Protein 4RRF (pdb70)

Foldseek 3Di:
DKKKKAQFQKKWKAFDFFDPLWDDDPPNTDMDGREIEIEDFAFQLCVVPLLQQLVQVLVVCCVLCVVSVHQEYEQEYHNVVDPGGHDSVSVVSNSVSNVVVSVVVPGHYHYHTPGGDMDMDTGGPPDPSRIDIDDTRD/DKKKKFQFQKKKKAFDFFAPPWDDDPPGIDMDGREIEIADFAFPVCVVPLLQQLVQVLVVVCVLCVVVVHQEYEAEYDNVRDPGGHPPVSVVVSSVSNQVVSVVVPGHYHYHIPRTDMDMDTGGPPPPSGIDIDDTD/DKKKWFQFQKKKKAFDFFDPLWDDDDGRIDMDGRETEIEDFAFALCVVPLPLQLVQVLVVVCVLCVVVVHQEYEQEHHNVVDPGGHPSVSVVVSSVSNQVVSVVVVGHYHYHTPRTDMDMDTGGPPDPSRIDMDDTDRD/DKKKKAQFQKKWKAFDFFAPPWDDDPLRIDMDGREIEIEDFAFQLCVVPLPLQLVQVLVVVCVLCVVVVHQEYEQEHHNVRDPGGHPVVSVVVSSVSNQVVSVVVRGHYDYHIPRTDMDMDTGGPDDPSRIDMDDGDGD/DKKKKFFFQKKWKAFDAADPLWDPDPPGTDMDGRETEIADFAFAQCLVPLPLQLVQVLVVVVVLCVVVVGQEYEAHHHNVRDPGGHPLVSVVVSSVSNQVVSVVVRHDYHYHIPRTHMDMDTGGPPPPSRIDMDDTDGDD/DKKKKFQFQKKWKAFDAFAPLWDPDPLGTDMDGRETEIEDFAFQLCVVPLLLQLVQVLVVVVVLCVVVVHQEYEQEYHNVVDPGGHDSVSRVVSSVSNQVVSVVVPGHYHYHTPRTDMDMDTGGPPPPSRIDMDDTDRDD

Sequence (833 aa):
MKMLLIHSDYLEFEAKEKTKIAEETENLKGKLDECLACFIAVEREDENNPEGTAIGAVEEIEKVANQLKVNNIVVYPYAHLSSDLSSPETAVKVLKDIESILKERGYNVLRAPFGWYKAFKISCKGHPLSELSRKIVAMKMLLIHSDYLEFEAKEKTKIAEETENLKGKLDECLACFIAVEREDENNPEGTAIGAVEEIEKVANQLKVNNIVVYPYAHLSSDLSSPETAVKVLKDIESILKERGYNVLRAPFGWYKAFKISCKGHPLSELSRKIVMKMLLIHSDYLEFEAKEKTKIAEETENLKGKLDECLACFIAVEREDENNPEGTAIGAVEEIEKVANQLKVNNIVVYPYAHLSSDLSSPETAVKVLKDIESILKERGYNVLRAPFGWYKAFKISCKGHPLSELSRKIVAKMKMLLIHSDYLEFEAKEKTKIAEETENLKGKLDECLACFIAVEREDENNPEGTAIGAVEEIEKVANQLKVNNIVVYPYAHLSSDLSSPETAVKVLKDIESILKERGYNVLRAPFGWYKAFKISCKGHPLSELSRKIVAKMKMLLIHSDYLEFEAKEKTKIAEETENLKGKLDECLACFIAVEREDENNPEGTAIGAVEEIEKVANQLKVNNIVVYPYAHLSSDLSSPETAVKVLKDIESILKERGYNVLRAPFGWYKAFKISCKGHPLSELSRKIVAKEMKMLLIHSDYLEFEAKEKTKIAEETENLKGKLDECLACFIAVEREDENNPEGTAIGAVEEIEKVANQLKVNNIVVYPYAHLSSDLSSPETAVKVLKDIESILKERGYNVLRAPFGWYKAFKISCKGHPLSELSRKIVAKE

Nearest PDB structures (foldseek):
  4rrg-assembly2_D  TM=9.897E-01  e=1.234E-30  Methanocaldococcus jannaschii DSM 2661
  4s03-assembly1_A-2  TM=9.853E-01  e=4.197E-22  Pyrococcus abyssi GE5
  4s0l-assembly1_A  TM=9.718E-01  e=5.454E-22  Pyrococcus abyssi GE5
  4s0j-assembly1_A-2  TM=9.737E-01  e=8.078E-22  Pyrococcus abyssi GE5
  4s0i-assembly1_A-2  TM=9.765E-01  e=9.832E-22  Pyrococcus abyssi GE5

Solvent-accessible surface area: 37073 Å² total; per-residue (Å²): 0,25,1,20,1,7,20,0,49,60,0,62,6,85,16,84,85,122,44,204,70,23,55,30,3,35,39,37,135,9,122,25,88,92,0,1,0,0,8,2,1,7,14,135,71,3,63,133,69,15,98,22,1,0,71,17,0,0,103,35,0,37,138,7,0,92,124,33,188,13,77,33,0,0,0,4,19,11,48,46,15,14,104,66,75,12,39,57,125,7,9,22,91,0,4,52,42,0,35,45,14,0,95,139,107,52,20,75,18,23,18,0,0,19,13,36,73,16,15,9,96,2,4,1,53,0,57,53,71,0,27,25,35,65,107,14,99,73,0,36,0,19,1,7,17,0,46,53,0,49,5,68,14,109,98,120,38,214,98,18,23,144,39,171,59,59,143,14,99,2,39,81,0,2,0,0,10,2,1,5,14,76,58,0,70,134,86,24,107,25,7,0,91,16,0,1,113,30,0,38,146,6,0,82,125,25,175,22,66,11,0,0,0,3,18,21,54,79,30,16,119,84,85,14,42,48,120,10,9,31,103,1,3,91,42,0,29,54,25,0,66,135,125,37,16,12,2,7,42,0,3,24,18,36,72,14,19,10,74,4,2,1,50,0,54,68,66,0,30,17,35,78,1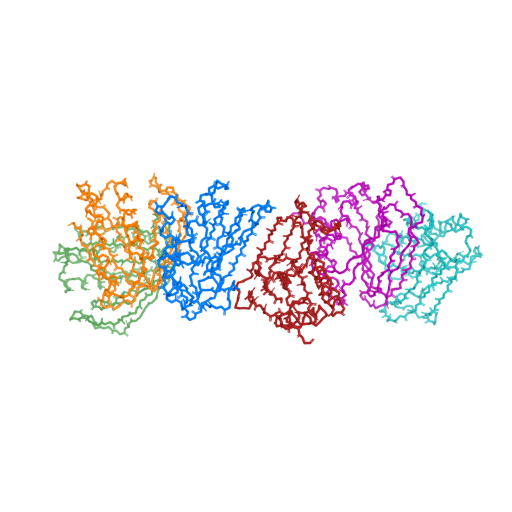21,12,130,3,70,3,20,1,8,17,0,49,50,0,59,10,71,5,93,94,136,50,212,82,24,24,168,52,182,90,84,114,16,127,20,80,89,0,0,0,0,10,2,1,5,6,109,108,5,65,121,58,36,128,13,0,0,59,18,0,0,106,30,0,43,140,3,0,88,114,26,185,14,82,28,0,0,0,3,18,18,55,64,30,9,113,69,79,11,28,53,126,18,10,31,106,0,2,95,38,0,33,52,33,0,97,153,110,53,20,73,8,36,37,0,5,19,17,40,78,14,16,10,86,3,2,1,52,0,53,54,71,0,32,21,53,80,119,14,112,26,139,1,58,4,14,0,8,18,0,50,51,0,40,4,61,15,115,84,100,37,214,100,23,23,143,50,174,55,64,135,16,56,3,27,92,0,0,0,0,11,3,2,5,8,129,87,5,51,139,41,26,107,9,0,0,79,18,0,0,99,36,0,38,120,5,1,97,122,39,187,14,69,12,0,0,0,3,17,15,51,65,19,10,107,78,80,13,27,47,128,16,9,27,123,0,4,92,49,0,38,52,16,0,81,148,110,46,16,8,19,26,48,0,2,21,15,34,70,14,19,10,83,4,3,0,52,0,49,72,48,2,19,22,50,72,112,9,126,33,123,1,77,4,15,1,10,16,0,52,55,0,60,6,74,14,103,95,114,36,206,72,18,24,154,34,169,70,52,139,14,152,26,93,94,0,2,0,0,7,2,1,5,11,124,112,9,78,136,62,28,112,14,1,0,63,19,0,0,84,30,0,44,116,11,0,79,115,27,185,14,55,32,0,0,0,4,18,16,50,61,27,11,119,53,80,11,44,44,122,28,10,29,127,0,2,91,39,0,31,57,13,0,104,36,54,4,20,54,22,29,29,0,2,20,15,40,71,12,20,8,96,3,7,1,46,0,47,50,86,2,17,27,47,81,120,14,104,18,191,211,1,51,2,12,1,9,16,0,52,54,0,60,4,79,17,107,102,112,41,191,66,17,26,145,37,168,69,52,135,13,145,22,89,90,0,0,0,0,10,2,2,6,9,129,103,5,67,137,56,22,89,19,0,0,85,7,0,0,78,21,0,39,123,4,0,83,97,21,167,14,78,33,0,0,0,3,17,15,54,66,34,16,113,54,84,14,41,45,127,21,10,25,100,1,2,91,40,0,28,56,16,0,100,143,110,54,21,77,13,30,25,0,2,16,14,37,73,12,23,9,60,3,6,1,50,0,61,50,77,2,18,23,38,77,120,14,94,20,147,221

Radius of gyration: 38.06 Å; Cα contacts (8 Å, |Δi|>4): 2045; chains: 6; bounding box: 86×78×100 Å

Organism: Methanocaldococcus jannaschii (strain ATCC 43067 / DSM 2661 / JAL-1 / JCM 10045 / NBRC 100440) (NCBI:txid243232)

Structure (mmCIF, N/CA/C/O backbone):
data_4RRF
#
_entry.id   4RRF
#
_cell.length_a   159.595
_cell.length_b   52.813
_cell.length_c   98.315
_cell.angle_alpha   90.00
_cell.angle_beta   104.04
_cell.angle_gamma   90.00
#
_symmetry.space_group_name_H-M   'C 1 2 1'
#
loop_
_entity.id
_entity.type
_entity.pdbx_description
1 polymer 'Threonine--tRNA ligase'
2 non-polymer "SERINE-3'-AMINOADENOSINE"
3 non-polymer 'CHLORIDE ION'
4 non-polymer 'MAGNESIUM ION'
5 water water
#
loop_
_atom_site.group_PDB
_atom_site.id
_atom_site.type_symbol
_atom_site.label_atom_id
_atom_site.label_alt_id
_atom_site.label_comp_id
_atom_site.label_asym_id
_atom_site.label_entity_id
_atom_site.label_seq_id
_atom_site.pdbx_PDB_ins_code
_atom_site.Cartn_x
_atom_site.Cartn_y
_atom_site.Cartn_z
_atom_site.occupancy
_atom_site.B_iso_or_equiv
_atom_site.auth_seq_id
_atom_site.auth_comp_id
_atom_site.auth_asym_id
_atom_site.auth_atom_id
_atom_site.pdbx_PDB_model_num
ATOM 1 N N . MET A 1 1 ? 15.796 10.611 4.915 1.00 27.24 5 MET A N 1
ATOM 2 C CA . MET A 1 1 ? 16.322 9.241 4.558 1.00 24.08 5 MET A CA 1
ATOM 3 C C . MET A 1 1 ? 17.604 8.997 5.339 1.00 23.98 5 MET A C 1
ATOM 4 O O . MET A 1 1 ? 18.430 9.885 5.462 1.00 26.31 5 MET A O 1
ATOM 9 N N . LYS A 1 2 ? 17.768 7.813 5.904 1.00 20.54 6 LYS A N 1
ATOM 10 C CA . LYS A 1 2 ? 19.041 7.535 6.563 1.00 20.58 6 LYS A CA 1
ATOM 11 C C . LYS A 1 2 ? 19.634 6.349 5.870 1.00 19.48 6 LYS A C 1
ATOM 12 O O . LYS A 1 2 ? 18.922 5.396 5.581 1.00 21.03 6 LYS A O 1
ATOM 18 N N . MET A 1 3 ? 20.949 6.377 5.658 1.00 18.82 7 MET A N 1
ATOM 19 C CA . MET A 1 3 ? 21.607 5.310 4.909 1.00 20.32 7 MET A CA 1
ATOM 20 C C . MET A 1 3 ? 22.906 4.932 5.598 1.00 20.59 7 MET A C 1
ATOM 21 O O . MET A 1 3 ? 23.609 5.791 6.141 1.00 21.85 7 MET A O 1
ATOM 26 N N . LEU A 1 4 ? 23.186 3.640 5.625 1.00 19.52 8 LEU A N 1
ATOM 27 C CA . LEU A 1 4 ? 24.490 3.111 6.049 1.00 19.75 8 LEU A CA 1
ATOM 28 C C . LEU A 1 4 ? 25.068 2.367 4.898 1.00 19.57 8 LEU A C 1
ATOM 29 O O . LEU A 1 4 ? 24.387 1.501 4.343 1.00 20.44 8 LEU A O 1
ATOM 34 N N . LEU A 1 5 ? 26.297 2.696 4.508 1.00 17.97 9 LEU A N 1
ATOM 35 C CA . LEU A 1 5 ? 26.884 2.103 3.310 1.00 19.77 9 LEU A CA 1
ATOM 36 C C . LEU A 1 5 ? 28.105 1.335 3.767 1.00 20.22 9 LEU A C 1
ATOM 37 O O . LEU A 1 5 ? 29.043 1.919 4.397 1.00 20.46 9 LEU A O 1
ATOM 42 N N . ILE A 1 6 ? 28.120 0.058 3.385 1.00 17.56 10 ILE A N 1
ATOM 43 C CA . ILE A 1 6 ? 29.090 -0.916 3.858 1.00 18.00 10 ILE A CA 1
ATOM 44 C C . ILE A 1 6 ? 29.801 -1.591 2.674 1.00 18.60 10 ILE A C 1
ATOM 45 O O . ILE A 1 6 ? 29.211 -2.348 1.924 1.00 18.50 10 ILE A O 1
ATOM 50 N N . HIS A 1 7 ? 31.102 -1.348 2.558 1.00 17.95 11 HIS A N 1
ATOM 51 C CA . HIS A 1 7 ? 31.893 -1.992 1.494 1.00 17.52 11 HIS A CA 1
ATOM 52 C C . HIS A 1 7 ? 32.177 -3.379 1.926 1.00 16.16 11 HIS A C 1
ATOM 53 O O . HIS A 1 7 ? 32.831 -3.584 2.934 1.00 15.65 11 HIS A O 1
ATOM 60 N N . SER A 1 8 ? 31.697 -4.337 1.168 1.00 18.09 12 SER A N 1
ATOM 61 C CA . SER A 1 8 ? 31.592 -5.722 1.665 1.00 19.02 12 SER A CA 1
ATOM 62 C C . SER A 1 8 ? 32.295 -6.676 0.787 1.00 18.46 12 SER A C 1
ATOM 63 O O . SER A 1 8 ? 32.291 -6.512 -0.400 1.00 20.75 12 SER A O 1
ATOM 66 N N . ASP A 1 9 ? 32.789 -7.756 1.362 1.00 18.06 13 ASP A N 1
ATOM 67 C CA . ASP A 1 9 ? 33.297 -8.869 0.526 1.00 21.18 13 ASP A CA 1
ATOM 68 C C . ASP A 1 9 ? 32.145 -9.585 -0.144 1.00 20.63 13 ASP A C 1
ATOM 69 O O . ASP A 1 9 ? 32.252 -10.106 -1.299 1.00 20.52 13 ASP A O 1
ATOM 74 N N . TYR A 1 10 ? 30.999 -9.587 0.545 1.00 19.75 14 TYR A N 1
ATOM 75 C CA . TYR A 1 10 ? 29.765 -10.184 0.016 1.00 17.85 14 TYR A CA 1
ATOM 76 C C . TYR A 1 10 ? 28.607 -9.748 0.870 1.00 18.48 14 TYR A C 1
ATOM 77 O O . TYR A 1 10 ? 28.785 -9.390 2.065 1.00 19.69 14 TYR A O 1
ATOM 86 N N . LEU A 1 11 ? 27.415 -9.753 0.293 1.00 19.74 15 LEU A N 1
ATOM 87 C CA . LEU A 1 11 ? 26.187 -9.627 1.059 1.00 21.62 15 LEU A CA 1
ATOM 88 C C . LEU A 1 11 ? 25.239 -10.727 0.541 1.00 20.70 15 LEU A C 1
ATOM 89 O O . LEU A 1 11 ? 25.033 -10.849 -0.695 1.00 19.42 15 LEU A O 1
ATOM 94 N N . GLU A 1 12 ? 24.734 -11.576 1.429 1.00 17.54 16 GLU A N 1
ATOM 95 C CA . GLU A 1 12 ? 23.793 -12.624 1.024 1.00 21.15 16 GLU A CA 1
ATOM 96 C C . GLU A 1 12 ? 22.554 -12.457 1.832 1.00 18.99 16 GLU A C 1
ATOM 97 O O . GLU A 1 12 ? 22.670 -12.115 3.001 1.00 20.31 16 GLU A O 1
ATOM 103 N N . PHE A 1 13 ? 21.384 -12.659 1.249 1.00 18.39 17 PHE A N 1
ATOM 104 C CA . PHE A 1 13 ? 20.183 -12.526 2.068 1.00 19.01 17 PHE A CA 1
ATOM 105 C C . PHE A 1 13 ? 19.119 -13.562 1.651 1.00 19.24 17 PHE A C 1
ATOM 106 O O . PHE A 1 13 ? 19.105 -14.068 0.513 1.00 20.28 17 PHE A O 1
ATOM 114 N N . GLU A 1 14 ? 18.225 -13.868 2.586 1.00 20.28 18 GLU A N 1
ATOM 115 C CA . GLU A 1 14 ? 17.097 -14.739 2.289 1.00 21.29 18 GLU A CA 1
ATOM 116 C C . GLU A 1 14 ? 15.852 -14.224 2.995 1.00 22.05 18 GLU A C 1
ATOM 117 O O . GLU A 1 14 ? 15.860 -14.053 4.239 1.00 21.99 18 GLU A O 1
ATOM 123 N N . ALA A 1 15 ? 14.771 -14.015 2.247 1.00 23.29 19 ALA A N 1
ATOM 124 C CA . ALA A 1 15 ? 13.505 -13.551 2.870 1.00 24.51 19 ALA A CA 1
ATOM 125 C C . ALA A 1 15 ? 12.952 -14.698 3.703 1.00 24.37 19 ALA A C 1
ATOM 126 O O . ALA A 1 15 ? 12.826 -15.816 3.199 1.00 24.03 19 ALA A O 1
ATOM 128 N N . LYS A 1 16 ? 12.639 -14.433 4.974 1.00 22.78 20 LYS A N 1
ATOM 129 C CA . LYS A 1 16 ? 12.161 -15.495 5.857 1.00 23.61 20 LYS A CA 1
ATOM 130 C C . LYS A 1 16 ? 10.686 -15.351 6.197 1.00 24.88 20 LYS A C 1
ATOM 131 O O . LYS A 1 16 ? 9.898 -16.311 6.039 1.00 24.61 20 LYS A O 1
ATOM 137 N N . GLU A 1 17 ? 10.305 -14.175 6.688 1.00 22.47 21 GLU A N 1
ATOM 138 C CA . GLU A 1 17 ? 8.925 -14.024 7.126 1.00 22.36 21 GLU A CA 1
ATOM 139 C C . GLU A 1 17 ? 8.250 -12.841 6.497 1.00 22.04 21 GLU A C 1
ATOM 140 O O . GLU A 1 17 ? 8.806 -11.745 6.473 1.00 20.58 21 GLU A O 1
ATOM 146 N N . LYS A 1 18 ? 7.029 -13.082 6.018 1.00 22.51 22 LYS A N 1
ATOM 147 C CA . LYS A 1 18 ? 6.150 -12.048 5.507 1.00 24.90 22 LYS A CA 1
ATOM 148 C C . LYS A 1 18 ? 5.606 -11.132 6.556 1.00 25.29 22 LYS A C 1
ATOM 149 O O . LYS A 1 18 ? 5.237 -11.577 7.666 1.00 25.76 22 LYS A O 1
ATOM 155 N N . THR A 1 19 ? 5.508 -9.858 6.196 1.00 23.33 23 THR A N 1
ATOM 156 C CA . THR A 1 19 ? 4.715 -8.919 6.998 1.00 22.70 23 THR A CA 1
ATOM 157 C C . THR A 1 19 ? 3.466 -8.516 6.196 1.00 20.75 23 THR A C 1
ATOM 158 O O . THR A 1 19 ? 3.334 -8.819 5.008 1.00 24.49 23 THR A O 1
ATOM 162 N N . LYS A 1 20 ? 2.647 -7.653 6.781 1.00 23.55 24 LYS A N 1
ATOM 163 C CA . LYS A 1 20 ? 1.445 -7.190 6.086 1.00 22.46 24 LYS A CA 1
ATOM 164 C C . LYS A 1 20 ? 1.770 -6.334 4.836 1.00 24.62 24 LYS A C 1
ATOM 165 O O . LYS A 1 20 ? 0.884 -6.091 4.027 1.00 27.17 24 LYS A O 1
ATOM 171 N N . ILE A 1 21 ? 3.027 -5.897 4.696 1.00 22.54 25 ILE A N 1
ATOM 172 C CA . ILE A 1 21 ? 3.457 -5.039 3.572 1.00 23.85 25 ILE A CA 1
ATOM 173 C C . ILE A 1 21 ? 4.517 -5.729 2.663 1.00 21.61 25 ILE A C 1
ATOM 174 O O . ILE A 1 21 ? 5.168 -5.102 1.818 1.00 23.13 25 ILE A O 1
ATOM 179 N N . ALA A 1 22 ? 4.673 -7.042 2.817 1.00 21.69 26 ALA A N 1
ATOM 180 C CA . ALA A 1 22 ? 5.623 -7.812 1.998 1.00 22.06 26 ALA A CA 1
ATOM 181 C C . ALA A 1 22 ? 5.320 -7.738 0.528 1.00 22.45 26 ALA A C 1
ATOM 182 O O . ALA A 1 22 ? 4.145 -7.787 0.091 1.00 23.57 26 ALA A O 1
ATOM 184 N N . GLU A 1 23 ? 6.376 -7.517 -0.239 1.00 21.93 27 GLU A N 1
ATOM 185 C CA . GLU A 1 23 ? 6.264 -7.487 -1.693 1.00 22.39 27 GLU A CA 1
ATOM 186 C C . GLU A 1 23 ? 6.762 -8.808 -2.235 1.00 23.15 27 GLU A C 1
ATOM 187 O O . GLU A 1 23 ? 7.821 -9.266 -1.813 1.00 22.59 27 GLU A O 1
ATOM 193 N N . GLU A 1 24 ? 6.013 -9.416 -3.157 1.00 21.23 28 GLU A N 1
ATOM 194 C CA . GLU A 1 24 ? 6.474 -10.682 -3.800 1.00 24.30 28 GLU A CA 1
ATOM 195 C C . GLU A 1 24 ? 7.366 -10.308 -4.966 1.00 22.63 28 GLU A C 1
ATOM 196 O O . GLU A 1 24 ? 6.911 -9.672 -5.891 1.00 23.63 28 GLU A O 1
ATOM 202 N N . THR A 1 25 ? 8.642 -10.664 -4.887 1.00 22.65 29 THR A N 1
ATOM 203 C CA . THR A 1 25 ? 9.571 -10.294 -5.927 1.00 22.67 29 THR A CA 1
ATOM 204 C C . THR A 1 25 ? 10.358 -11.526 -6.379 1.00 21.41 29 THR A C 1
ATOM 205 O O . THR A 1 25 ? 10.266 -12.612 -5.797 1.00 19.83 29 THR A O 1
ATOM 209 N N . GLU A 1 26 ? 11.142 -11.333 -7.422 1.00 20.79 30 GLU A N 1
ATOM 210 C CA . GLU A 1 26 ? 11.893 -12.422 -8.006 1.00 23.91 30 GLU A CA 1
ATOM 211 C C . GLU A 1 26 ? 13.240 -12.591 -7.292 1.00 23.46 30 GLU A C 1
ATOM 212 O O . GLU A 1 26 ? 14.042 -13.466 -7.664 1.00 26.63 30 GLU A O 1
ATOM 218 N N . ASN A 1 27 ? 13.495 -11.772 -6.260 1.00 22.34 31 ASN A N 1
ATOM 219 C CA . ASN A 1 27 ? 14.746 -11.887 -5.504 1.00 22.92 31 ASN A CA 1
ATOM 220 C C . ASN A 1 27 ? 14.498 -12.080 -4.060 1.00 20.06 31 ASN A C 1
ATOM 221 O O . ASN A 1 27 ? 15.025 -11.324 -3.235 1.00 20.92 31 ASN A O 1
ATOM 226 N N . LEU A 1 28 ? 13.739 -13.123 -3.708 1.00 19.74 32 LEU A N 1
ATOM 227 C CA . LEU A 1 28 ? 13.545 -13.365 -2.276 1.00 20.32 32 LEU A CA 1
ATOM 228 C C . LEU A 1 28 ? 14.819 -13.871 -1.615 1.00 22.19 32 LEU A C 1
ATOM 229 O O . LEU A 1 28 ? 15.004 -13.705 -0.394 1.00 23.20 32 LEU A O 1
ATOM 234 N N . LYS A 1 29 ? 15.657 -14.529 -2.414 1.00 22.08 33 LYS A N 1
ATOM 235 C CA . LYS A 1 29 ? 16.986 -14.905 -1.995 1.00 25.12 33 LYS A CA 1
ATOM 236 C C . LYS A 1 29 ? 17.981 -14.162 -2.907 1.00 23.82 33 LYS A C 1
ATOM 237 O O . LYS A 1 29 ? 17.666 -13.899 -4.078 1.00 25.42 33 LYS A O 1
ATOM 243 N N . GLY A 1 30 ? 19.167 -13.815 -2.416 1.00 23.07 34 GLY A N 1
ATOM 244 C CA . GLY A 1 30 ? 20.102 -13.103 -3.306 1.00 21.13 34 GLY A CA 1
ATOM 245 C C . GLY A 1 30 ? 21.462 -12.928 -2.726 1.00 21.17 34 GLY A C 1
ATOM 246 O O . GLY A 1 30 ? 21.656 -13.068 -1.516 1.00 21.00 34 GLY A O 1
ATOM 247 N N . LYS A 1 31 ? 22.435 -12.708 -3.597 1.00 21.52 35 LYS A N 1
ATOM 248 C CA . LYS A 1 31 ? 23.815 -12.564 -3.176 1.00 23.02 35 LYS A CA 1
ATOM 249 C C . LYS A 1 31 ? 24.652 -11.740 -4.129 1.00 23.82 35 LYS A C 1
ATOM 250 O O . LYS A 1 31 ? 24.563 -11.888 -5.356 1.00 24.55 35 LYS A O 1
ATOM 256 N N . LEU A 1 32 ? 25.494 -10.905 -3.566 1.00 22.06 36 LEU A N 1
ATOM 257 C CA . LEU A 1 32 ? 26.327 -10.068 -4.442 1.00 21.57 36 LEU A CA 1
ATOM 258 C C . LEU A 1 32 ? 27.704 -9.947 -3.842 1.00 23.92 36 LEU A C 1
ATOM 259 O O . LEU A 1 32 ? 27.833 -9.638 -2.662 1.00 25.59 36 LEU A O 1
ATOM 264 N N . ASP A 1 33 ? 28.758 -10.277 -4.606 1.00 24.59 37 ASP A N 1
ATOM 265 C CA . ASP A 1 33 ? 30.129 -10.150 -4.087 1.00 25.72 37 ASP A CA 1
ATOM 266 C C . ASP A 1 33 ? 30.695 -8.749 -4.347 1.00 23.46 37 ASP A C 1
ATOM 267 O O . ASP A 1 33 ? 30.224 -8.063 -5.251 1.00 25.04 37 ASP A O 1
ATOM 272 N N . GLU A 1 34 ? 31.663 -8.335 -3.539 1.00 22.56 38 GLU A N 1
ATOM 273 C CA . GLU A 1 34 ? 32.501 -7.152 -3.795 1.00 23.76 38 GLU A CA 1
ATOM 274 C C . GLU A 1 34 ? 31.569 -5.962 -4.054 1.00 22.74 38 GLU A C 1
ATOM 275 O O . GLU A 1 34 ? 31.535 -5.357 -5.152 1.00 21.88 38 GLU A O 1
ATOM 281 N N . CYS A 1 35 ? 30.775 -5.639 -3.041 1.00 18.96 39 CYS A N 1
ATOM 282 C CA . CYS A 1 35 ? 29.642 -4.754 -3.261 1.00 19.27 39 CYS A CA 1
ATOM 283 C C . CYS A 1 35 ? 29.571 -3.634 -2.212 1.00 18.40 39 CYS A C 1
ATOM 284 O O . CYS A 1 35 ? 30.185 -3.712 -1.147 1.00 21.35 39 CYS A O 1
ATOM 287 N N . LEU A 1 36 ? 28.789 -2.615 -2.500 1.00 19.69 40 LEU A N 1
ATOM 288 C CA . LEU A 1 36 ? 28.480 -1.592 -1.506 1.00 16.39 40 LEU A CA 1
ATOM 289 C C . LEU A 1 36 ? 27.087 -1.952 -1.072 1.00 17.95 40 LEU A C 1
ATOM 290 O O . LEU A 1 36 ? 26.154 -1.909 -1.882 1.00 18.00 40 LEU A O 1
ATOM 295 N N . ALA A 1 37 ? 26.941 -2.315 0.215 1.00 17.23 41 ALA A N 1
ATOM 296 C CA . ALA A 1 37 ? 25.635 -2.718 0.682 1.00 18.40 41 ALA A CA 1
ATOM 297 C C . ALA A 1 37 ? 25.008 -1.457 1.261 1.00 18.07 41 ALA A C 1
ATOM 298 O O . ALA A 1 37 ? 25.557 -0.822 2.160 1.00 20.46 41 ALA A O 1
ATOM 300 N N . CYS A 1 38 ? 23.867 -1.058 0.746 1.00 17.84 42 CYS A N 1
ATOM 301 C CA . CYS A 1 38 ? 23.308 0.216 1.161 1.00 18.43 42 CYS A CA 1
ATOM 302 C C . CYS A 1 38 ? 22.065 -0.109 1.975 1.00 17.47 42 CYS A C 1
ATOM 303 O O . CYS A 1 38 ? 21.011 -0.373 1.381 1.00 19.42 42 CYS A O 1
ATOM 306 N N . PHE A 1 39 ? 22.190 0.005 3.299 1.00 16.85 43 PHE A N 1
ATOM 307 C CA . PHE A 1 39 ? 21.084 -0.185 4.184 1.00 18.50 43 PHE A CA 1
ATOM 308 C C . PHE A 1 39 ? 20.314 1.121 4.277 1.00 17.15 43 PHE A C 1
ATOM 309 O O . PHE A 1 39 ? 20.917 2.134 4.580 1.00 19.07 43 PHE A O 1
ATOM 317 N N . ILE A 1 40 ? 19.000 1.113 3.985 1.00 16.84 44 ILE A N 1
ATOM 318 C CA . ILE A 1 40 ? 18.255 2.383 3.782 1.00 17.51 44 ILE A CA 1
ATOM 319 C C . ILE A 1 40 ? 16.917 2.398 4.498 1.00 17.60 44 ILE A C 1
ATOM 320 O O . ILE A 1 40 ? 16.117 1.499 4.340 1.00 17.51 44 ILE A O 1
ATOM 325 N N . ALA A 1 41 ? 16.718 3.438 5.319 1.00 17.98 45 ALA A N 1
ATOM 326 C CA . ALA A 1 41 ? 15.462 3.676 5.960 1.00 19.12 45 ALA A CA 1
ATOM 327 C C . ALA A 1 41 ? 14.862 4.947 5.288 1.00 19.22 45 ALA A C 1
ATOM 328 O O . ALA A 1 41 ? 15.468 6.046 5.325 1.00 21.29 45 ALA A O 1
ATOM 330 N N . VAL A 1 42 ? 13.681 4.800 4.689 1.00 19.03 46 VAL A N 1
ATOM 331 C CA . VAL A 1 42 ? 12.983 5.953 4.062 1.00 19.39 46 VAL A CA 1
ATOM 332 C C . VAL A 1 42 ? 12.139 6.635 5.141 1.00 20.24 46 VAL A C 1
ATOM 333 O O . VAL A 1 42 ? 11.363 5.977 5.831 1.00 21.87 46 VAL A O 1
ATOM 337 N N . GLU A 1 43 ? 12.304 7.934 5.268 1.00 20.20 47 GLU A N 1
ATOM 338 C CA . GLU A 1 43 ? 11.793 8.656 6.444 1.00 25.04 47 GLU A CA 1
ATOM 339 C C . GLU A 1 43 ? 10.605 9.524 6.088 1.00 23.27 47 GLU A C 1
ATOM 340 O O . GLU A 1 43 ? 1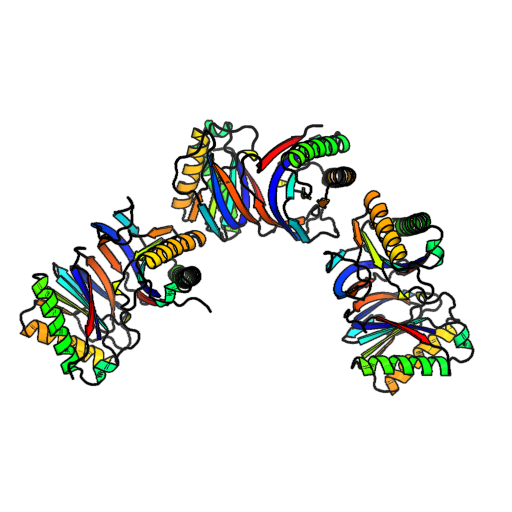0.347 9.784 4.938 1.00 21.84 47 GLU A O 1
ATOM 346 N N . ARG A 1 44 ? 9.870 9.967 7.106 1.00 22.34 48 ARG A N 1
ATOM 347 C CA . ARG A 1 44 ? 8.619 10.671 6.907 1.00 26.18 48 ARG A CA 1
ATOM 348 C C . ARG A 1 44 ? 8.823 11.950 6.063 1.00 23.69 48 ARG A C 1
ATOM 349 O O . ARG A 1 44 ? 8.050 12.224 5.165 1.00 27.32 48 ARG A O 1
ATOM 357 N N . GLU A 1 45 ? 9.918 12.661 6.287 1.00 29.74 49 GLU A N 1
ATOM 358 C CA . GLU A 1 45 ? 10.203 13.903 5.548 1.00 29.68 49 GLU A CA 1
ATOM 359 C C . GLU A 1 45 ? 10.328 13.604 4.061 1.00 29.75 49 GLU A C 1
ATOM 360 O O . GLU A 1 45 ? 10.023 14.457 3.208 1.00 29.84 49 GLU A O 1
ATOM 366 N N . ASP A 1 46 ? 10.712 12.362 3.729 1.00 28.50 50 ASP A N 1
ATOM 367 C CA . ASP A 1 46 ? 10.904 11.982 2.335 1.00 28.83 50 ASP A CA 1
ATOM 368 C C . ASP A 1 46 ? 9.606 12.024 1.533 1.00 26.79 50 ASP A C 1
ATOM 369 O O . ASP A 1 46 ? 9.629 12.109 0.309 1.00 29.05 50 ASP A O 1
ATOM 374 N N . GLU A 1 47 ? 8.466 11.961 2.221 1.00 29.57 51 GLU A N 1
ATOM 375 C CA . GLU A 1 47 ? 7.160 11.965 1.533 1.00 29.70 51 GLU A CA 1
ATOM 376 C C . GLU A 1 47 ? 6.927 13.304 0.824 1.00 32.24 51 GLU A C 1
ATOM 377 O O . GLU A 1 47 ? 6.242 13.356 -0.194 1.00 31.24 51 GLU A O 1
ATOM 383 N N . ASN A 1 48 ? 7.566 14.364 1.324 1.00 32.56 52 ASN A N 1
ATOM 384 C CA . ASN A 1 48 ? 7.425 15.693 0.703 1.00 35.99 52 ASN A CA 1
ATOM 385 C C . ASN A 1 48 ? 7.927 15.658 -0.741 1.00 38.05 52 ASN A C 1
ATOM 386 O O . ASN A 1 48 ? 7.359 16.296 -1.620 1.00 37.29 52 ASN A O 1
ATOM 391 N N . ASN A 1 49 ? 8.994 14.883 -0.977 1.00 32.80 53 ASN A N 1
ATOM 392 C CA . ASN A 1 49 ? 9.642 14.857 -2.276 1.00 26.64 53 ASN A CA 1
ATOM 393 C C . ASN A 1 49 ? 10.365 13.517 -2.450 1.00 26.64 53 ASN A C 1
ATOM 394 O O . ASN A 1 49 ? 11.585 13.450 -2.302 1.00 27.23 53 ASN A O 1
ATOM 399 N N . PRO A 1 50 ? 9.616 12.477 -2.804 1.00 26.39 54 PRO A N 1
ATOM 400 C CA . PRO A 1 50 ? 10.152 11.107 -3.018 1.00 27.14 54 PRO A CA 1
ATOM 401 C C . PRO A 1 50 ? 11.241 11.092 -4.111 1.00 25.26 54 PRO A C 1
ATOM 402 O O . PRO A 1 50 ? 12.332 10.521 -3.929 1.00 21.18 54 PRO A O 1
ATOM 406 N N . GLU A 1 51 ? 10.974 11.799 -5.197 1.00 27.88 55 GLU A N 1
ATOM 407 C CA . GLU A 1 51 ? 11.886 11.808 -6.340 1.00 27.49 55 GLU A CA 1
ATOM 408 C C . GLU A 1 51 ? 13.246 12.440 -6.018 1.00 27.34 55 GLU A C 1
ATOM 409 O O . GLU A 1 51 ? 14.275 11.833 -6.303 1.00 25.05 55 GLU A O 1
ATOM 415 N N . GLY A 1 52 ? 13.235 13.634 -5.394 1.00 26.49 56 GLY A N 1
ATOM 416 C CA . GLY A 1 52 ? 14.445 14.313 -4.935 1.00 26.10 56 GLY A CA 1
ATOM 417 C C . GLY A 1 52 ? 15.232 13.501 -3.918 1.00 23.30 56 GLY A C 1
ATOM 418 O O . GLY A 1 52 ? 16.461 13.584 -3.886 1.00 22.87 56 GLY A O 1
ATOM 419 N N . THR A 1 53 ? 14.515 12.758 -3.077 1.00 21.78 57 THR A N 1
ATOM 420 C CA . THR A 1 53 ? 15.169 11.914 -2.083 1.00 21.94 57 THR A CA 1
ATOM 421 C C . THR A 1 53 ? 16.019 10.813 -2.767 1.00 21.56 57 THR A C 1
ATOM 422 O O . THR A 1 53 ? 17.215 10.630 -2.422 1.00 21.81 57 THR A O 1
ATOM 426 N N . ALA A 1 54 ? 15.382 10.097 -3.702 1.00 21.42 58 ALA A N 1
ATOM 427 C CA . ALA A 1 54 ? 16.035 9.066 -4.531 1.00 19.85 58 ALA A CA 1
ATOM 428 C C . ALA A 1 54 ? 17.279 9.638 -5.226 1.00 20.61 58 ALA A C 1
ATOM 429 O O . ALA A 1 54 ? 18.372 9.042 -5.177 1.00 19.06 58 ALA A O 1
ATOM 431 N N . ILE A 1 55 ? 17.127 10.804 -5.836 1.00 22.71 59 ILE A N 1
ATOM 432 C CA . ILE A 1 55 ? 18.263 11.485 -6.478 1.00 23.33 59 ILE A CA 1
ATOM 433 C C . ILE A 1 55 ? 19.389 11.785 -5.536 1.00 21.68 59 ILE A C 1
ATOM 434 O O . ILE A 1 55 ? 20.539 11.418 -5.815 1.00 22.35 59 ILE A O 1
ATOM 439 N N . GLY A 1 56 ? 19.058 12.337 -4.367 1.00 22.11 60 GLY A N 1
ATOM 440 C CA . GLY A 1 56 ? 20.082 12.652 -3.382 1.00 24.14 60 GLY A CA 1
ATOM 441 C C . GLY A 1 56 ? 20.797 11.399 -2.909 1.00 22.30 60 GLY A C 1
ATOM 442 O O . GLY A 1 56 ? 22.016 11.407 -2.697 1.00 20.34 60 GLY A O 1
ATOM 443 N N . ALA A 1 57 ? 20.028 10.325 -2.745 1.00 19.80 61 ALA A N 1
ATOM 444 C CA . ALA A 1 57 ? 20.567 9.090 -2.252 1.00 19.71 61 ALA A CA 1
ATOM 445 C C . ALA A 1 57 ? 21.581 8.507 -3.278 1.00 19.45 61 ALA A C 1
ATOM 446 O O . ALA A 1 57 ? 22.741 8.169 -2.899 1.00 19.38 61 ALA A O 1
ATOM 448 N N . VAL A 1 58 ? 21.170 8.509 -4.561 1.00 20.29 62 VAL A N 1
ATOM 449 C CA . VAL A 1 58 ? 22.039 8.060 -5.656 1.00 22.71 62 VAL A CA 1
ATOM 450 C C . VAL A 1 58 ? 23.313 8.892 -5.769 1.00 22.41 62 VAL A C 1
ATOM 451 O O . VAL A 1 58 ? 24.399 8.315 -5.935 1.00 22.95 62 VAL A O 1
ATOM 455 N N . GLU A 1 59 ? 23.224 10.211 -5.545 1.00 22.78 63 GLU A N 1
ATOM 456 C CA . GLU A 1 59 ? 24.448 11.029 -5.607 1.00 25.46 63 GLU A CA 1
ATOM 457 C C . GLU A 1 59 ? 25.463 10.567 -4.581 1.00 24.14 63 GLU A C 1
ATOM 458 O O . GLU A 1 59 ? 26.655 10.503 -4.884 1.00 23.35 63 GLU A O 1
ATOM 464 N N . GLU A 1 60 ? 24.981 10.224 -3.368 1.00 23.29 64 GLU A N 1
ATOM 465 C CA . GLU A 1 60 ? 25.871 9.830 -2.286 1.00 26.25 64 GLU A CA 1
ATOM 466 C C . GLU A 1 60 ? 26.484 8.461 -2.522 1.00 23.18 64 GLU A C 1
ATOM 467 O O . GLU A 1 60 ? 27.669 8.248 -2.293 1.00 21.22 64 GLU A O 1
ATOM 473 N N . ILE A 1 61 ? 25.672 7.547 -3.013 1.00 22.01 65 ILE A N 1
ATOM 474 C CA . ILE A 1 61 ? 26.140 6.185 -3.354 1.00 21.39 65 ILE A CA 1
ATOM 475 C C . ILE A 1 61 ? 27.186 6.231 -4.416 1.00 21.95 65 ILE A C 1
ATOM 476 O O . ILE A 1 61 ? 28.227 5.576 -4.275 1.00 22.49 65 ILE A O 1
ATOM 481 N N . GLU A 1 62 ? 26.978 7.038 -5.453 1.00 22.86 66 GLU A N 1
ATOM 482 C CA . GLU A 1 62 ? 27.973 7.130 -6.538 1.00 25.07 66 GLU A CA 1
ATOM 483 C C . GLU A 1 62 ? 29.290 7.761 -6.079 1.00 24.30 66 GLU A C 1
ATOM 484 O O . GLU A 1 62 ? 30.350 7.335 -6.514 1.00 24.87 66 GLU A O 1
ATOM 490 N N . LYS A 1 63 ? 29.225 8.766 -5.190 1.00 26.54 67 LYS A N 1
ATOM 491 C CA . LYS A 1 63 ? 30.429 9.367 -4.633 1.00 26.36 67 LYS A CA 1
ATOM 492 C C . LYS A 1 63 ? 31.287 8.287 -3.959 1.00 25.18 67 LYS A C 1
ATOM 493 O O . LYS A 1 63 ? 32.530 8.187 -4.190 1.00 26.10 67 LYS A O 1
ATOM 499 N N . VAL A 1 64 ? 30.621 7.434 -3.165 1.00 21.92 68 VAL A N 1
ATOM 500 C CA . VAL A 1 64 ? 31.285 6.417 -2.442 1.00 23.04 68 VAL A CA 1
ATOM 501 C C . VAL A 1 64 ? 31.743 5.300 -3.387 1.00 24.46 68 VAL A C 1
ATOM 502 O O . VAL A 1 64 ? 32.916 4.855 -3.329 1.00 26.44 68 VAL A O 1
ATOM 506 N N . ALA A 1 65 ? 30.836 4.886 -4.266 1.00 22.37 69 ALA A N 1
ATOM 507 C CA . ALA A 1 65 ? 31.091 3.769 -5.184 1.00 25.04 69 ALA A CA 1
ATOM 508 C C . ALA A 1 65 ? 32.247 4.103 -6.110 1.00 26.31 69 ALA A C 1
ATOM 509 O O . ALA A 1 65 ? 33.135 3.269 -6.312 1.00 24.44 69 ALA A O 1
ATOM 511 N N . ASN A 1 66 ? 32.279 5.336 -6.606 1.00 28.02 70 ASN A N 1
ATOM 512 C CA . ASN A 1 66 ? 33.424 5.737 -7.434 1.00 29.30 70 ASN A CA 1
ATOM 513 C C . ASN A 1 66 ? 34.755 5.820 -6.720 1.00 26.12 70 ASN A C 1
ATOM 514 O O . ASN A 1 66 ? 35.778 5.435 -7.296 1.00 27.72 70 ASN A O 1
ATOM 519 N N . GLN A 1 67 ? 34.759 6.295 -5.479 1.00 25.09 71 GLN A N 1
ATOM 520 C CA . GLN A 1 67 ? 35.990 6.374 -4.703 1.00 28.16 71 GLN A CA 1
ATOM 521 C C . GLN A 1 67 ? 36.509 4.962 -4.440 1.00 27.88 71 GLN A C 1
ATOM 522 O O . GLN A 1 67 ? 37.716 4.703 -4.465 1.00 28.24 71 GLN A O 1
ATOM 528 N N . LEU A 1 68 ? 35.585 4.018 -4.253 1.00 25.44 72 LEU A N 1
ATOM 529 C CA . LEU A 1 68 ? 36.007 2.650 -3.962 1.00 23.46 72 LEU A CA 1
ATOM 530 C C . LEU A 1 68 ? 36.159 1.693 -5.178 1.00 23.44 72 LEU A C 1
ATOM 531 O O . LEU A 1 68 ? 36.569 0.510 -5.004 1.00 22.66 72 LEU A O 1
ATOM 536 N N . LYS A 1 69 ? 35.890 2.236 -6.366 1.00 23.01 73 LYS A N 1
ATOM 537 C CA . LYS A 1 69 ? 35.856 1.510 -7.646 1.00 23.56 73 LYS A CA 1
ATOM 538 C C . LYS A 1 69 ? 34.941 0.295 -7.548 1.00 22.88 73 LYS A C 1
ATOM 539 O O . LYS A 1 69 ? 35.342 -0.817 -7.880 1.00 26.85 73 LYS A O 1
ATOM 545 N N . VAL A 1 70 ? 33.716 0.518 -7.062 1.00 21.30 74 VAL A N 1
ATOM 546 C CA . VAL A 1 70 ? 32.766 -0.560 -6.837 1.00 21.50 74 VAL A CA 1
ATOM 547 C C . VAL A 1 70 ? 31.589 -0.341 -7.759 1.00 19.73 74 VAL A C 1
ATOM 548 O O . VAL A 1 70 ? 31.104 0.774 -7.840 1.00 21.98 74 VAL A O 1
ATOM 552 N N . ASN A 1 71 ? 31.211 -1.372 -8.516 1.00 19.82 75 ASN A N 1
ATOM 553 C CA . ASN A 1 71 ? 30.035 -1.333 -9.385 1.00 19.76 75 ASN A CA 1
ATOM 554 C C . ASN A 1 71 ? 28.837 -2.129 -8.910 1.00 17.93 75 ASN A C 1
ATOM 555 O O . ASN A 1 71 ? 27.737 -1.994 -9.477 1.00 18.94 75 ASN A O 1
ATOM 560 N N . ASN A 1 72 ? 29.042 -3.000 -7.920 1.00 19.51 76 ASN A N 1
ATOM 561 C CA . ASN A 1 72 ? 27.951 -3.812 -7.421 1.00 19.01 76 ASN A CA 1
ATOM 562 C C . ASN A 1 72 ? 27.287 -3.128 -6.231 1.00 18.97 76 ASN A C 1
ATOM 563 O O . ASN A 1 72 ? 27.944 -2.742 -5.295 1.00 19.24 76 ASN A O 1
ATOM 568 N N . ILE A 1 73 ? 25.973 -2.969 -6.305 1.00 17.89 77 ILE A N 1
ATOM 569 C CA . ILE A 1 73 ? 25.303 -2.239 -5.226 1.00 18.19 77 ILE A CA 1
ATOM 570 C C . ILE A 1 73 ? 24.138 -3.089 -4.788 1.00 17.85 77 ILE A C 1
ATOM 571 O O . ILE A 1 73 ? 23.384 -3.548 -5.601 1.00 18.16 77 ILE A O 1
ATOM 576 N N . VAL A 1 74 ? 23.969 -3.234 -3.457 1.00 15.97 78 VAL A N 1
ATOM 577 C CA . VAL A 1 74 ? 22.750 -3.870 -2.963 1.00 17.15 78 VAL A CA 1
ATOM 578 C C . VAL A 1 74 ? 21.913 -2.763 -2.282 1.00 17.21 78 VAL A C 1
ATOM 579 O O . VAL A 1 74 ? 22.429 -2.052 -1.443 1.00 18.49 78 VAL A O 1
ATOM 583 N N . VAL A 1 75 ? 20.651 -2.627 -2.678 1.00 15.87 79 VAL A N 1
ATOM 584 C CA . VAL A 1 75 ? 19.709 -1.689 -2.062 1.00 16.95 79 VAL A CA 1
ATOM 585 C C . VAL A 1 75 ? 18.903 -2.508 -1.067 1.00 18.37 79 VAL A C 1
ATOM 586 O O . VAL A 1 75 ? 18.113 -3.388 -1.477 1.00 19.37 79 VAL A O 1
ATOM 590 N N . TYR A 1 76 ? 19.111 -2.253 0.225 1.00 17.50 80 TYR A N 1
ATOM 591 C CA . TYR A 1 76 ? 18.567 -3.122 1.249 1.00 17.47 80 TYR A CA 1
ATOM 592 C C . TYR A 1 76 ? 17.703 -2.328 2.201 1.00 17.38 80 TYR A C 1
ATOM 593 O O . TYR A 1 76 ? 18.198 -1.502 2.954 1.00 17.81 80 TYR A O 1
ATOM 602 N N . PRO A 1 77 ? 16.373 -2.560 2.142 1.00 16.69 81 PRO A N 1
ATOM 603 C CA . PRO A 1 77 ? 15.458 -1.809 3.049 1.00 17.14 81 PRO A CA 1
ATOM 604 C C . PRO A 1 77 ? 15.779 -2.154 4.465 1.00 17.44 81 PRO A C 1
ATOM 605 O O . PRO A 1 77 ? 16.006 -3.332 4.748 1.00 18.09 81 PRO A O 1
ATOM 609 N N . TYR A 1 78 ? 15.920 -1.122 5.310 1.00 18.53 82 TYR A N 1
ATOM 610 C CA . TYR A 1 78 ? 16.395 -1.316 6.666 1.00 20.27 82 TYR A CA 1
ATOM 611 C C . TYR A 1 78 ? 15.754 -0.307 7.586 1.00 20.45 82 TYR A C 1
ATOM 612 O O . TYR A 1 78 ? 16.327 0.740 7.903 1.00 21.80 82 TYR A O 1
ATOM 621 N N . ALA A 1 79 ? 14.571 -0.655 8.040 1.00 20.41 83 ALA A N 1
ATOM 622 C CA . ALA A 1 79 ? 13.746 0.386 8.610 1.00 20.90 83 ALA A CA 1
ATOM 623 C C . ALA A 1 79 ? 14.313 0.727 9.978 1.00 19.60 83 ALA A C 1
ATOM 624 O O . ALA A 1 79 ? 14.039 1.791 10.516 1.00 21.63 83 ALA A O 1
ATOM 626 N N . HIS A 1 80 ? 15.174 -0.142 10.511 1.00 23.80 84 HIS A N 1
ATOM 627 C CA . HIS A 1 80 ? 15.702 0.053 11.890 1.00 22.76 84 HIS A CA 1
ATOM 628 C C . HIS A 1 80 ? 16.614 1.247 12.047 1.00 23.09 84 HIS A C 1
ATOM 629 O O . HIS A 1 80 ? 16.919 1.648 13.185 1.00 23.20 84 HIS A O 1
ATOM 636 N N . LEU A 1 81 ? 17.085 1.821 10.935 1.00 21.39 85 LEU A N 1
ATOM 637 C CA . LEU A 1 81 ? 17.941 3.013 10.986 1.00 21.68 85 LEU A CA 1
ATOM 638 C C . LEU A 1 81 ? 17.212 4.297 11.387 1.00 23.33 85 LEU A C 1
ATOM 639 O O . LEU A 1 81 ? 17.867 5.317 11.609 1.00 24.35 85 LEU A O 1
ATOM 644 N N . SER A 1 82 ? 15.873 4.252 11.458 1.00 21.86 86 SER A N 1
ATOM 645 C CA . SER A 1 82 ? 15.105 5.456 11.794 1.00 23.96 86 SER A CA 1
ATOM 646 C C . SER A 1 82 ? 13.843 5.136 12.567 1.00 26.77 86 SER A C 1
ATOM 647 O O . SER A 1 82 ? 13.251 4.104 12.338 1.00 28.42 86 SER A O 1
ATOM 650 N N . SER A 1 83 ? 13.473 5.998 13.535 1.00 26.77 87 SER A N 1
ATOM 651 C CA . SER A 1 83 ? 12.231 5.804 14.265 1.00 27.31 87 SER A CA 1
ATOM 652 C C . SER A 1 83 ? 11.161 6.784 13.764 1.00 25.64 87 SER A C 1
ATOM 653 O O . SER A 1 83 ? 10.127 6.953 14.402 1.00 29.54 87 SER A O 1
ATOM 656 N N . ASP A 1 84 ? 11.402 7.387 12.611 1.00 26.09 88 ASP A N 1
ATOM 657 C CA . ASP A 1 84 ? 10.493 8.310 11.963 1.00 25.69 88 ASP A CA 1
ATOM 658 C C . ASP A 1 84 ? 10.267 7.908 10.523 1.00 23.16 88 ASP A C 1
ATOM 659 O O . ASP A 1 84 ? 10.692 8.612 9.608 1.00 24.07 88 ASP A O 1
ATOM 664 N N . LEU A 1 85 ? 9.557 6.814 10.289 1.00 21.87 89 LEU A N 1
ATOM 665 C CA . LEU A 1 85 ? 9.536 6.247 8.935 1.00 22.19 89 LEU A CA 1
ATOM 666 C C . LEU A 1 85 ? 8.523 6.843 8.009 1.00 20.26 89 LEU A C 1
ATOM 667 O O . LEU A 1 85 ? 7.411 7.203 8.437 1.00 24.17 89 LEU A O 1
ATOM 672 N N . SER A 1 86 ? 8.821 6.882 6.710 1.00 21.50 90 SER A N 1
ATOM 673 C CA . SER A 1 86 ? 7.761 7.123 5.757 1.00 21.95 90 SER A CA 1
ATOM 674 C C . SER A 1 86 ? 6.701 6.006 5.699 1.00 22.04 90 SER A C 1
ATOM 675 O O . SER A 1 86 ? 6.880 4.865 6.175 1.00 21.78 90 SER A O 1
ATOM 678 N N . SER A 1 87 ? 5.582 6.305 5.054 1.00 24.14 91 SER A N 1
ATOM 679 C CA . SER A 1 87 ? 4.591 5.262 4.725 1.00 23.73 91 SER A CA 1
ATOM 680 C C . SER A 1 87 ? 5.244 4.135 3.848 1.00 25.14 91 SER A C 1
ATOM 681 O O . SER A 1 87 ? 6.248 4.364 3.160 1.00 23.30 91 SER A O 1
ATOM 684 N N . PRO A 1 88 ? 4.678 2.933 3.874 1.00 26.63 92 PRO A N 1
ATOM 685 C CA . PRO A 1 88 ? 5.236 1.879 2.998 1.00 23.67 92 PRO A CA 1
ATOM 686 C C . PRO A 1 88 ? 5.143 2.231 1.515 1.00 24.23 92 PRO A C 1
ATOM 687 O O . PRO A 1 88 ? 6.069 1.894 0.766 1.00 23.77 92 PRO A O 1
ATOM 691 N N . GLU A 1 89 ? 4.058 2.883 1.051 1.00 23.00 93 GLU A N 1
ATOM 692 C CA . GLU A 1 89 ? 3.978 3.153 -0.388 1.00 24.35 93 GLU A CA 1
ATOM 693 C C . GLU A 1 89 ? 5.071 4.093 -0.838 1.00 22.06 93 GLU A C 1
ATOM 694 O O . GLU A 1 89 ? 5.627 3.899 -1.925 1.00 21.76 93 GLU A O 1
ATOM 700 N N . THR A 1 90 ? 5.375 5.099 -0.015 1.00 20.42 94 THR A N 1
ATOM 701 C CA . THR A 1 90 ? 6.468 6.050 -0.333 1.00 22.06 94 THR A CA 1
ATOM 702 C C . THR A 1 90 ? 7.797 5.314 -0.291 1.00 23.24 94 THR A C 1
ATOM 703 O O . THR A 1 90 ? 8.644 5.525 -1.155 1.00 23.07 94 THR A O 1
ATOM 707 N N . ALA A 1 91 ? 7.946 4.414 0.681 1.00 19.69 95 ALA A N 1
ATOM 708 C CA . ALA A 1 91 ? 9.248 3.763 0.890 1.00 20.72 95 ALA A CA 1
ATOM 709 C C . ALA A 1 91 ? 9.594 2.870 -0.297 1.00 21.22 95 ALA A C 1
ATOM 710 O O . ALA A 1 91 ? 10.706 2.966 -0.821 1.00 20.96 95 ALA A O 1
ATOM 712 N N . VAL A 1 92 ? 8.640 2.058 -0.738 1.00 20.62 96 VAL A N 1
ATOM 713 C CA . VAL A 1 92 ? 8.773 1.230 -1.928 1.00 23.11 96 VAL A CA 1
ATOM 714 C C . VAL A 1 92 ? 9.140 2.060 -3.139 1.00 21.84 96 VAL A C 1
ATOM 715 O O . VAL A 1 92 ? 10.040 1.685 -3.916 1.00 22.24 96 VAL A O 1
ATOM 719 N N . LYS A 1 93 ? 8.400 3.155 -3.357 1.00 21.80 97 LYS A N 1
ATOM 720 C CA . LYS A 1 93 ? 8.616 4.059 -4.477 1.00 21.91 97 LYS A CA 1
ATOM 721 C C . LYS A 1 93 ? 10.057 4.573 -4.512 1.00 21.57 97 LYS A C 1
ATOM 722 O O . LYS A 1 93 ? 10.719 4.525 -5.571 1.00 20.34 97 LYS A O 1
ATOM 728 N N . VAL A 1 94 ? 10.536 5.026 -3.361 1.00 20.33 98 VAL A N 1
ATOM 729 C CA . VAL A 1 94 ? 11.875 5.605 -3.269 1.00 18.22 98 VAL A CA 1
ATOM 730 C C . VAL A 1 94 ? 12.943 4.541 -3.498 1.00 17.74 98 VAL A C 1
ATOM 731 O O . VAL A 1 94 ? 13.878 4.794 -4.238 1.00 19.44 98 VAL A O 1
ATOM 735 N N . LEU A 1 95 ? 12.802 3.352 -2.888 1.00 16.65 99 LEU A N 1
ATOM 736 C CA . LEU A 1 95 ? 13.795 2.232 -3.045 1.00 15.75 99 LEU A CA 1
ATOM 737 C C . LEU A 1 95 ? 13.867 1.809 -4.521 1.00 16.87 99 LEU A C 1
ATOM 738 O O . LEU A 1 95 ? 14.978 1.579 -5.041 1.00 18.60 99 LEU A O 1
ATOM 743 N N . LYS A 1 96 ? 12.712 1.676 -5.178 1.00 18.05 100 LYS A N 1
ATOM 744 C CA . LYS A 1 96 ? 12.740 1.242 -6.573 1.00 20.09 100 LYS A CA 1
ATOM 745 C C . LYS A 1 96 ? 13.360 2.321 -7.448 1.00 19.86 100 LYS A C 1
ATOM 746 O O . LYS A 1 96 ? 14.057 2.009 -8.420 1.00 21.83 100 LYS A O 1
ATOM 752 N N . ASP A 1 97 ? 13.158 3.585 -7.095 1.00 20.93 101 ASP A N 1
ATOM 753 C CA . ASP A 1 97 ? 13.738 4.688 -7.903 1.00 21.70 101 ASP A CA 1
ATOM 754 C C . ASP A 1 97 ? 15.265 4.705 -7.782 1.00 19.81 101 ASP A C 1
ATOM 755 O O . ASP A 1 97 ? 15.962 4.860 -8.815 1.00 19.30 101 ASP A O 1
ATOM 760 N N . ILE A 1 98 ? 15.785 4.512 -6.566 1.00 18.70 102 ILE A N 1
ATOM 761 C CA . ILE A 1 98 ? 17.273 4.444 -6.283 1.00 17.77 102 ILE A CA 1
ATOM 762 C C . ILE A 1 98 ? 17.839 3.340 -7.140 1.00 19.79 102 ILE A C 1
ATOM 763 O O . ILE A 1 98 ? 18.805 3.583 -7.880 1.00 18.71 102 ILE A O 1
ATOM 768 N N . GLU A 1 99 ? 17.157 2.174 -7.151 1.00 19.15 103 GLU A N 1
ATOM 769 C CA . GLU A 1 99 ? 17.559 1.051 -7.999 1.00 20.13 103 GLU A CA 1
ATOM 770 C C . GLU A 1 99 ? 17.546 1.465 -9.478 1.00 21.01 103 GLU A C 1
ATOM 771 O O . GLU A 1 99 ? 18.546 1.335 -10.179 1.00 19.17 103 GLU A O 1
ATOM 777 N N . SER A 1 100 ? 16.405 1.967 -9.936 1.00 18.59 104 SER A N 1
ATOM 778 C CA . SER A 1 100 ? 16.229 2.311 -11.349 1.00 22.77 104 SER A CA 1
ATOM 779 C C . SER A 1 100 ? 17.302 3.303 -11.859 1.00 21.83 104 SER A C 1
ATOM 780 O O . SER A 1 100 ? 17.858 3.121 -12.945 1.00 21.14 104 SER A O 1
ATOM 783 N N . ILE A 1 101 ? 17.531 4.375 -11.102 1.00 20.32 105 ILE A N 1
ATOM 784 C CA . ILE A 1 101 ? 18.531 5.415 -11.452 1.00 20.13 105 ILE A CA 1
ATOM 785 C C . ILE A 1 101 ? 19.943 4.829 -11.463 1.00 21.44 105 ILE A C 1
ATOM 786 O O . ILE A 1 101 ? 20.732 5.041 -12.427 1.00 21.70 105 ILE A O 1
ATOM 791 N N . LEU A 1 102 ? 20.284 4.057 -10.434 1.00 21.78 106 LEU A N 1
ATOM 792 C CA . LEU A 1 102 ? 21.614 3.368 -10.459 1.00 18.50 106 LEU A CA 1
ATOM 793 C C . LEU A 1 102 ? 21.791 2.497 -11.708 1.00 19.34 106 LEU A C 1
ATOM 794 O O . LEU A 1 102 ? 22.857 2.476 -12.303 1.00 21.05 106 LEU A O 1
ATOM 799 N N . LYS A 1 103 ? 20.769 1.741 -12.099 1.00 18.38 107 LYS A N 1
ATOM 800 C CA . LYS A 1 103 ? 20.891 0.866 -13.312 1.00 20.98 107 LYS A CA 1
ATOM 801 C C . LYS A 1 103 ? 21.099 1.763 -14.528 1.00 19.76 107 LYS A C 1
ATOM 802 O O . LYS A 1 103 ? 21.832 1.382 -15.427 1.00 20.89 107 LYS A O 1
ATOM 808 N N . GLU A 1 104 ? 20.472 2.944 -14.567 1.00 20.79 108 GLU A N 1
ATOM 809 C CA . GLU A 1 104 ? 20.595 3.824 -15.748 1.00 20.49 108 GLU A CA 1
ATOM 810 C C . GLU A 1 104 ? 22.002 4.367 -15.796 1.00 22.56 108 GLU A C 1
ATOM 811 O O . GLU A 1 104 ? 22.489 4.784 -16.859 1.00 23.58 108 GLU A O 1
ATOM 817 N N . ARG A 1 105 ? 22.685 4.287 -14.671 1.00 20.84 109 ARG A N 1
ATOM 818 C CA . ARG A 1 105 ? 24.040 4.827 -14.573 1.00 22.37 109 ARG A CA 1
ATOM 819 C C . ARG A 1 105 ? 25.097 3.745 -14.644 1.00 20.55 109 ARG A C 1
ATOM 820 O O . ARG A 1 105 ? 26.266 3.981 -14.324 1.00 23.44 109 ARG A O 1
ATOM 828 N N . GLY A 1 106 ? 24.679 2.550 -15.072 1.00 19.69 110 GLY A N 1
ATOM 829 C CA . GLY A 1 106 ? 25.513 1.385 -15.293 1.00 17.89 110 GLY A CA 1
ATOM 830 C C . GLY A 1 106 ? 25.941 0.520 -14.157 1.00 18.74 110 GLY A C 1
ATOM 831 O O . GLY A 1 106 ? 26.879 -0.344 -14.290 1.00 20.58 110 GLY A O 1
ATOM 832 N N . TYR A 1 107 ? 25.321 0.730 -13.001 1.00 16.46 111 TYR A N 1
ATOM 833 C CA . TYR A 1 107 ? 25.626 -0.114 -11.874 1.00 18.82 111 TYR A CA 1
ATOM 834 C C . TYR A 1 107 ? 24.949 -1.482 -11.971 1.00 18.97 111 TYR A C 1
ATOM 835 O O . TYR A 1 107 ? 23.911 -1.642 -12.673 1.00 21.71 111 TYR A O 1
ATOM 844 N N . ASN A 1 108 ? 25.540 -2.467 -11.307 1.00 18.71 112 ASN A N 1
ATOM 845 C CA . ASN A 1 108 ? 24.985 -3.809 -11.179 1.00 20.39 112 ASN A CA 1
ATOM 846 C C . ASN A 1 108 ? 24.237 -3.853 -9.831 1.00 18.56 112 ASN A C 1
ATOM 847 O O . ASN A 1 108 ? 24.866 -3.897 -8.815 1.00 20.07 112 ASN A O 1
ATOM 852 N N . VAL A 1 109 ? 22.897 -3.824 -9.850 1.00 18.42 113 VAL A N 1
ATOM 853 C CA . VAL A 1 109 ? 22.107 -3.580 -8.618 1.00 19.02 113 VAL A CA 1
ATOM 854 C C . VAL A 1 109 ? 21.250 -4.789 -8.274 1.00 17.67 113 VAL A C 1
ATOM 855 O O . VAL A 1 109 ? 20.611 -5.406 -9.140 1.00 17.91 113 VAL A O 1
ATOM 859 N N . LEU A 1 110 ? 21.249 -5.151 -6.997 1.00 17.61 114 LEU A N 1
ATOM 860 C CA . LEU A 1 110 ? 20.386 -6.184 -6.525 1.00 19.27 114 LEU A CA 1
ATOM 861 C C . LEU A 1 110 ? 19.511 -5.497 -5.481 1.00 18.58 114 LEU A C 1
ATOM 862 O O . LEU A 1 110 ? 20.020 -4.918 -4.538 1.00 19.02 114 LEU A O 1
ATOM 867 N N . ARG A 1 111 ? 18.205 -5.555 -5.672 1.00 19.04 115 ARG A N 1
ATOM 868 C CA . ARG A 1 111 ? 17.316 -4.930 -4.694 1.00 19.64 115 ARG A CA 1
ATOM 869 C C . ARG A 1 111 ? 16.765 -6.048 -3.789 1.00 17.68 115 ARG A C 1
ATOM 870 O O . ARG A 1 111 ? 16.105 -6.925 -4.302 1.00 19.59 115 ARG A O 1
ATOM 878 N N . ALA A 1 112 ? 16.963 -5.980 -2.452 1.00 17.23 116 ALA A N 1
ATOM 879 C CA . ALA A 1 112 ? 16.313 -6.917 -1.591 1.00 18.75 116 ALA A CA 1
ATOM 880 C C . ALA A 1 112 ? 14.825 -6.515 -1.421 1.00 19.66 116 ALA A C 1
ATOM 881 O O . ALA A 1 112 ? 14.499 -5.349 -1.507 1.00 19.02 116 ALA A O 1
ATOM 883 N N . PRO A 1 113 ? 13.938 -7.499 -1.213 1.00 17.42 117 PRO A N 1
ATOM 884 C CA . PRO A 1 113 ? 12.496 -7.256 -1.309 1.00 18.36 117 PRO A CA 1
ATOM 885 C C . PRO A 1 113 ? 11.996 -6.481 -0.081 1.00 18.58 117 PRO A C 1
ATOM 886 O O . PRO A 1 113 ? 12.554 -6.621 1.029 1.00 26.14 117 PRO A O 1
ATOM 890 N N . PHE A 1 114 ? 11.036 -5.617 -0.318 1.00 20.10 118 PHE A N 1
ATOM 891 C CA . PHE A 1 114 ? 10.490 -4.724 0.701 1.00 18.96 118 PHE A CA 1
ATOM 892 C C . PHE A 1 114 ? 9.479 -5.484 1.537 1.00 18.01 118 PHE A C 1
ATOM 893 O O . PHE A 1 114 ? 8.679 -6.268 1.024 1.00 20.35 118 PHE A O 1
ATOM 901 N N . GLY A 1 115 ? 9.510 -5.251 2.832 1.00 18.12 119 GLY A N 1
ATOM 902 C CA . GLY A 1 115 ? 8.388 -5.694 3.685 1.00 20.34 119 GLY A CA 1
ATOM 903 C C . GLY A 1 115 ? 8.523 -7.115 4.209 1.00 21.14 119 GLY A C 1
ATOM 904 O O . GLY A 1 115 ? 7.519 -7.710 4.593 1.00 21.70 119 GLY A O 1
ATOM 905 N N . TRP A 1 116 ? 9.736 -7.671 4.185 1.00 18.96 120 TRP A N 1
ATOM 906 C CA . TRP A 1 116 ? 9.996 -8.996 4.751 1.00 21.88 120 TRP A CA 1
ATOM 907 C C . TRP A 1 116 ? 10.952 -8.947 5.905 1.00 23.47 120 TRP A C 1
ATOM 908 O O . TRP A 1 116 ? 11.816 -8.053 5.985 1.00 20.90 120 TRP A O 1
ATOM 919 N N . TYR A 1 117 ? 10.889 -9.960 6.782 1.00 21.27 121 TYR A N 1
ATOM 920 C CA . TYR A 1 117 ? 11.935 -10.151 7.730 1.00 20.97 121 TYR A CA 1
ATOM 921 C C . TYR A 1 117 ? 12.928 -11.045 7.039 1.00 20.66 121 TYR A C 1
ATOM 922 O O . TYR A 1 117 ? 12.561 -12.059 6.466 1.00 19.66 121 TYR A O 1
ATOM 931 N N . LYS A 1 118 ? 14.213 -10.628 7.033 1.00 19.06 122 LYS A N 1
ATOM 932 C CA . LYS A 1 118 ? 15.167 -11.372 6.269 1.00 20.68 122 LYS A CA 1
ATOM 933 C C . LYS A 1 118 ? 16.434 -11.725 7.004 1.00 17.93 122 LYS A C 1
ATOM 934 O O . LYS A 1 118 ? 16.931 -10.939 7.838 1.00 20.49 122 LYS A O 1
ATOM 940 N N . ALA A 1 119 ? 16.975 -12.883 6.636 1.00 16.47 123 ALA A N 1
ATOM 941 C CA . ALA A 1 119 ? 18.255 -13.345 7.134 1.00 18.18 123 ALA A CA 1
ATOM 942 C C . ALA A 1 119 ? 19.283 -12.737 6.220 1.00 18.65 123 ALA A C 1
ATOM 943 O O . ALA A 1 119 ? 18.992 -12.523 5.064 1.00 18.68 123 ALA A O 1
ATOM 945 N N . PHE A 1 120 ? 20.455 -12.390 6.744 1.00 19.08 124 PHE A N 1
ATOM 946 C CA . PHE A 1 120 ? 21.503 -11.934 5.861 1.00 20.38 124 PHE A CA 1
ATOM 947 C C . PHE A 1 120 ? 22.843 -12.264 6.444 1.00 19.55 124 PHE A C 1
ATOM 948 O O . PHE A 1 120 ? 22.985 -12.436 7.648 1.00 17.66 124 PHE A O 1
ATOM 956 N N . LYS A 1 121 ? 23.839 -12.272 5.575 1.00 18.18 125 LYS A N 1
ATOM 957 C CA . LYS A 1 121 ? 25.208 -12.474 5.974 1.00 20.25 125 LYS A CA 1
ATOM 958 C C . LYS A 1 121 ? 25.989 -11.426 5.227 1.00 18.91 125 LYS A C 1
ATOM 959 O O . LYS A 1 121 ? 25.782 -11.181 4.008 1.00 19.37 125 LYS A O 1
ATOM 965 N N . ILE A 1 122 ? 26.929 -10.832 5.946 1.00 20.80 126 ILE A N 1
ATOM 966 C CA . ILE A 1 122 ? 27.739 -9.732 5.384 1.00 18.52 126 ILE A CA 1
ATOM 967 C C . ILE A 1 122 ? 29.182 -9.899 5.904 1.00 20.49 126 ILE A C 1
ATOM 968 O O . ILE A 1 122 ? 29.402 -10.371 7.020 1.00 20.70 126 ILE A O 1
ATOM 973 N N . SER A 1 123 ? 30.144 -9.462 5.095 1.00 20.21 127 SER A N 1
ATOM 974 C CA . SER A 1 123 ? 31.495 -9.343 5.552 1.00 19.52 127 SER A CA 1
ATOM 975 C C . SER A 1 123 ? 32.032 -7.983 5.127 1.00 20.02 127 SER A C 1
ATOM 976 O O . SER A 1 123 ? 32.165 -7.720 3.913 1.00 22.23 127 SER A O 1
ATOM 979 N N . CYS A 1 124 ? 32.267 -7.129 6.097 1.00 21.68 128 CYS A N 1
ATOM 98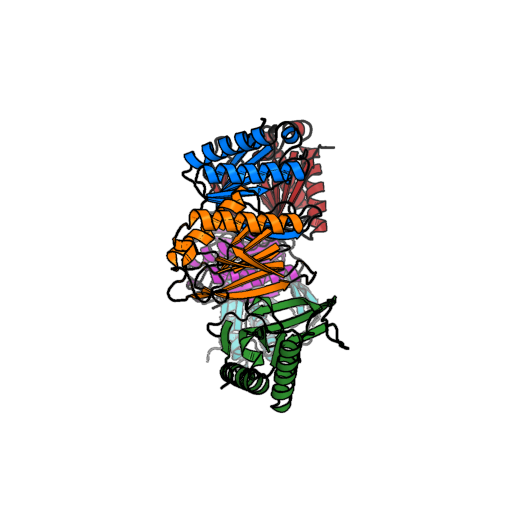0 C CA . CYS A 1 124 ? 32.638 -5.727 5.899 1.00 21.29 128 CYS A CA 1
ATOM 981 C C . CYS A 1 124 ? 34.138 -5.666 5.878 1.00 22.76 128 CYS A C 1
ATOM 982 O O . CYS A 1 124 ? 34.806 -6.252 6.731 1.00 25.87 128 CYS A O 1
ATOM 985 N N . LYS A 1 125 ? 34.665 -4.986 4.867 1.00 19.50 129 LYS A N 1
ATOM 986 C CA . LYS A 1 125 ? 36.094 -4.971 4.637 1.00 21.85 129 LYS A CA 1
ATOM 987 C C . LYS A 1 125 ? 36.943 -4.295 5.722 1.00 25.32 129 LYS A C 1
ATOM 988 O O . LYS A 1 125 ? 38.135 -4.666 5.940 1.00 26.82 129 LYS A O 1
ATOM 994 N N . GLY A 1 126 ? 36.374 -3.309 6.383 1.00 24.50 130 GLY A N 1
ATOM 995 C CA . GLY A 1 126 ? 37.070 -2.717 7.544 1.00 27.17 130 GLY A CA 1
ATOM 996 C C . GLY A 1 126 ? 38.147 -1.662 7.309 1.00 30.06 130 GLY A C 1
ATOM 997 O O . GLY A 1 126 ? 38.783 -1.204 8.256 1.00 29.39 130 GLY A O 1
ATOM 998 N N . HIS A 1 127 ? 38.377 -1.278 6.059 1.00 28.13 131 HIS A N 1
ATOM 999 C CA . HIS A 1 127 ? 39.244 -0.135 5.805 1.00 27.64 131 HIS A CA 1
ATOM 1000 C C . HIS A 1 127 ? 38.537 1.137 6.230 1.00 25.17 131 HIS A C 1
ATOM 1001 O O . HIS A 1 127 ? 37.348 1.119 6.530 1.00 24.08 131 HIS A O 1
ATOM 1008 N N . PRO A 1 128 ? 39.274 2.263 6.298 1.00 23.88 132 PRO A N 1
ATOM 1009 C CA . PRO A 1 128 ? 38.725 3.512 6.780 1.00 26.01 132 PRO A CA 1
ATOM 1010 C C . PRO A 1 128 ? 37.447 4.069 6.107 1.00 24.88 132 PRO A C 1
ATOM 1011 O O . PRO A 1 128 ? 36.762 4.874 6.729 1.00 27.47 132 PRO A O 1
ATOM 1015 N N . LEU A 1 129 ? 37.159 3.691 4.859 1.00 23.34 133 LEU A N 1
ATOM 1016 C CA . LEU A 1 129 ? 35.967 4.150 4.169 1.00 24.21 133 LEU A CA 1
ATOM 1017 C C . LEU A 1 129 ? 34.961 3.023 3.913 1.00 25.08 133 LEU A C 1
ATOM 1018 O O . LEU A 1 129 ? 34.054 3.139 3.079 1.00 27.05 133 LEU A O 1
ATOM 1023 N N . SER A 1 130 ? 35.113 1.924 4.658 1.00 26.37 134 SER A N 1
ATOM 1024 C CA . SER A 1 130 ? 34.298 0.744 4.453 1.00 24.62 134 SER A CA 1
ATOM 1025 C C . SER A 1 130 ? 32.913 0.868 5.100 1.00 23.15 134 SER A C 1
ATOM 1026 O O . SER A 1 130 ? 32.021 0.113 4.784 1.00 22.20 134 SER A O 1
ATOM 1029 N N . GLU A 1 131 ? 32.769 1.799 6.036 1.00 24.21 135 GLU A N 1
ATOM 1030 C CA . GLU A 1 131 ? 31.486 1.943 6.753 1.00 24.90 135 GLU A CA 1
ATOM 1031 C C . GLU A 1 131 ? 31.198 3.411 6.817 1.00 25.29 135 GLU A C 1
ATOM 1032 O O . GLU A 1 131 ? 31.956 4.166 7.455 1.00 25.91 135 GLU A O 1
ATOM 1038 N N . LEU A 1 132 ? 30.136 3.821 6.144 1.00 24.58 136 LEU A N 1
ATOM 1039 C CA . LEU A 1 132 ? 29.795 5.245 6.029 1.00 23.86 136 LEU A CA 1
ATOM 1040 C C . LEU A 1 132 ? 28.317 5.537 6.269 1.00 24.03 136 LEU A C 1
ATOM 1041 O O . LEU A 1 132 ? 27.429 4.823 5.822 1.00 23.67 136 LEU A O 1
ATOM 1046 N N . SER A 1 133 ? 28.068 6.603 7.000 1.00 23.71 137 SER A N 1
ATOM 1047 C CA . SER A 1 133 ? 26.744 6.973 7.358 1.00 25.25 137 SER A CA 1
ATOM 1048 C C . SER A 1 133 ? 26.379 8.225 6.566 1.00 25.80 137 SER A C 1
ATOM 1049 O O . SER A 1 133 ? 27.202 9.141 6.453 1.00 26.72 137 SER A O 1
ATOM 1052 N N . ARG A 1 134 ? 25.161 8.268 6.005 1.00 26.15 138 ARG A N 1
ATOM 1053 C CA . ARG A 1 134 ? 24.718 9.396 5.241 1.00 26.75 138 ARG A CA 1
ATOM 1054 C C . ARG A 1 134 ? 23.265 9.722 5.576 1.00 27.47 138 ARG A C 1
ATOM 1055 O O . ARG A 1 134 ? 22.410 8.820 5.627 1.00 27.72 138 ARG A O 1
ATOM 1063 N N . LYS A 1 135 ? 22.994 11.009 5.790 1.00 28.65 139 LYS A N 1
ATOM 1064 C CA . LYS A 1 135 ? 21.628 11.519 6.026 1.00 29.41 139 LYS A CA 1
ATOM 1065 C C . LYS A 1 135 ? 21.234 12.353 4.805 1.00 29.36 139 LYS A C 1
ATOM 1066 O O . LYS A 1 135 ? 21.952 13.283 4.441 1.00 30.30 139 LYS A O 1
ATOM 1072 N N . ILE A 1 136 ? 20.131 12.004 4.158 1.00 27.31 140 ILE A N 1
ATOM 1073 C CA . ILE A 1 136 ? 19.758 12.651 2.910 1.00 28.47 140 ILE A CA 1
ATOM 1074 C C . ILE A 1 136 ? 18.532 13.483 3.200 1.00 31.78 140 ILE A C 1
ATOM 1075 O O . ILE A 1 136 ? 17.517 12.959 3.678 1.00 29.41 140 ILE A O 1
ATOM 1080 N N . VAL A 1 137 ? 18.620 14.775 2.884 1.00 32.03 141 VAL A N 1
ATOM 1081 C CA . VAL A 1 137 ? 17.500 15.667 3.045 1.00 33.69 141 VAL A CA 1
ATOM 1082 C C . VAL A 1 137 ? 17.325 16.230 1.654 1.00 36.15 141 VAL A C 1
ATOM 1083 O O . VAL A 1 137 ? 18.251 16.815 1.110 1.00 33.63 141 VAL A O 1
ATOM 1087 N N . ALA A 1 138 ? 16.186 15.981 1.018 1.00 35.48 142 ALA A N 1
ATOM 1088 C CA . ALA A 1 138 ? 15.999 16.571 -0.313 1.00 37.24 142 ALA A CA 1
ATOM 1089 C C . ALA A 1 138 ? 15.644 18.043 -0.108 1.00 37.33 142 ALA A C 1
ATOM 1090 O O . ALA A 1 138 ? 15.202 18.440 0.973 1.00 38.87 142 ALA A O 1
ATOM 1092 N N . MET B 1 1 ? 5.893 -14.087 -33.282 1.00 27.16 5 MET B N 1
ATOM 1093 C CA . MET B 1 1 ? 5.941 -14.513 -31.836 1.00 23.06 5 MET B CA 1
ATOM 1094 C C . MET B 1 1 ? 4.635 -15.175 -31.384 1.00 24.77 5 MET B C 1
ATOM 1095 O O . MET B 1 1 ? 3.541 -14.688 -31.713 1.00 26.83 5 MET B O 1
ATOM 1100 N N . LYS B 1 2 ? 4.755 -16.259 -30.608 1.00 24.61 6 LYS B N 1
ATOM 1101 C CA . LYS B 1 2 ? 3.579 -16.977 -30.090 1.00 22.86 6 LYS B CA 1
ATOM 1102 C C . LYS B 1 2 ? 3.715 -17.001 -28.574 1.00 19.77 6 LYS B C 1
ATOM 1103 O O . LYS B 1 2 ? 4.774 -17.323 -28.077 1.00 20.00 6 LYS B O 1
ATOM 1109 N N . MET B 1 3 ? 2.677 -16.596 -27.827 1.00 18.39 7 MET B N 1
ATOM 1110 C CA . MET B 1 3 ? 2.802 -16.557 -26.372 1.00 20.75 7 MET B CA 1
ATOM 1111 C C . MET B 1 3 ? 1.653 -17.292 -25.742 1.00 19.38 7 MET B C 1
ATOM 1112 O O . MET B 1 3 ? 0.482 -17.228 -26.245 1.00 20.31 7 MET B O 1
ATOM 1117 N N . LEU B 1 4 ? 1.970 -17.999 -24.659 1.00 20.82 8 LEU B N 1
ATOM 1118 C CA . LEU B 1 4 ? 0.938 -18.530 -23.778 1.00 21.07 8 LEU B CA 1
ATOM 1119 C C . LEU B 1 4 ? 1.097 -17.864 -22.409 1.00 20.36 8 LEU B C 1
ATOM 1120 O O . LEU B 1 4 ? 2.174 -17.919 -21.810 1.00 22.71 8 LEU B O 1
ATOM 1125 N N . LEU B 1 5 ? 0.052 -17.157 -21.958 1.00 19.80 9 LEU B N 1
ATOM 1126 C CA . LEU B 1 5 ? 0.170 -16.369 -20.753 1.00 19.44 9 LEU B CA 1
ATOM 1127 C C . LEU B 1 5 ? -0.686 -17.078 -19.695 1.00 20.25 9 LEU B C 1
ATOM 1128 O O . LEU B 1 5 ? -1.880 -17.370 -19.945 1.00 19.68 9 LEU B O 1
ATOM 1133 N N . ILE B 1 6 ? -0.090 -17.326 -18.540 1.00 18.01 10 ILE B N 1
ATOM 1134 C CA . ILE B 1 6 ? -0.805 -18.100 -17.540 1.00 19.60 10 ILE B CA 1
ATOM 1135 C C . ILE B 1 6 ? -0.799 -17.351 -16.221 1.00 17.44 10 ILE B C 1
ATOM 1136 O O . ILE B 1 6 ? 0.274 -17.057 -15.694 1.00 17.70 10 ILE B O 1
ATOM 1141 N N . HIS B 1 7 ? -1.987 -17.092 -15.659 1.00 16.58 11 HIS B N 1
ATOM 1142 C CA . HIS B 1 7 ? -2.077 -16.410 -14.388 1.00 17.31 11 HIS B CA 1
ATOM 1143 C C . HIS B 1 7 ? -1.846 -17.422 -13.310 1.00 19.14 11 HIS B C 1
ATOM 1144 O O . HIS B 1 7 ? -2.615 -18.384 -13.200 1.00 18.96 11 HIS B O 1
ATOM 1151 N N . SER B 1 8 ? -0.716 -17.262 -12.589 1.00 18.73 12 SER B N 1
ATOM 1152 C CA . SER B 1 8 ? -0.204 -18.311 -11.734 1.00 18.42 12 SER B CA 1
ATOM 1153 C C . SER B 1 8 ? -0.041 -17.923 -10.277 1.00 16.90 12 SER B C 1
ATOM 1154 O O . SER B 1 8 ? 0.392 -16.812 -9.992 1.00 17.26 12 SER B O 1
ATOM 1157 N N . ASP B 1 9 ? -0.212 -18.895 -9.387 1.00 18.96 13 ASP B N 1
ATOM 1158 C CA . ASP B 1 9 ? -0.015 -18.667 -7.932 1.00 19.37 13 ASP B CA 1
ATOM 1159 C C . ASP B 1 9 ? 1.490 -18.543 -7.692 1.00 21.01 13 ASP B C 1
ATOM 1160 O O . ASP B 1 9 ? 1.926 -17.857 -6.741 1.00 20.00 13 ASP B O 1
ATOM 1165 N N . TYR B 1 10 ? 2.240 -19.255 -8.540 1.00 20.66 14 TYR B N 1
ATOM 1166 C CA . TYR B 1 10 ? 3.706 -19.293 -8.475 1.00 19.50 14 TYR B CA 1
ATOM 1167 C C . TYR B 1 10 ? 4.292 -19.920 -9.715 1.00 19.49 14 TYR B C 1
ATOM 1168 O O . TYR B 1 10 ? 3.636 -20.715 -10.404 1.00 18.95 14 TYR B O 1
ATOM 1177 N N . LEU B 1 11 ? 5.538 -19.561 -9.995 1.00 19.08 15 LEU B N 1
ATOM 1178 C CA . LEU B 1 11 ? 6.311 -20.272 -10.983 1.00 18.91 15 LEU B CA 1
ATOM 1179 C C . LEU B 1 11 ? 7.677 -20.433 -10.361 1.00 19.56 15 LEU B C 1
ATOM 1180 O O . LEU B 1 11 ? 8.221 -19.486 -9.778 1.00 20.48 15 LEU B O 1
ATOM 1185 N N . GLU B 1 12 ? 8.204 -21.649 -10.454 1.00 19.37 16 GLU B N 1
ATOM 1186 C CA . GLU B 1 12 ? 9.569 -21.921 -10.039 1.00 17.61 16 GLU B CA 1
ATOM 1187 C C . GLU B 1 12 ? 10.216 -22.728 -11.118 1.00 19.10 16 GLU B C 1
ATOM 1188 O O . GLU B 1 12 ? 9.526 -23.435 -11.880 1.00 19.35 16 GLU B O 1
ATOM 1194 N N . PHE B 1 13 ? 11.531 -22.596 -11.223 1.00 17.37 17 PHE B N 1
ATOM 1195 C CA . PHE B 1 13 ? 12.281 -23.423 -12.168 1.00 18.03 17 PHE B CA 1
ATOM 1196 C C . PHE B 1 13 ? 13.652 -23.682 -11.603 1.00 18.94 17 PHE B C 1
ATOM 1197 O O . PHE B 1 13 ? 14.145 -22.968 -10.695 1.00 17.31 17 PHE B O 1
ATOM 1205 N N . GLU B 1 14 ? 14.298 -24.660 -12.204 1.00 20.81 18 GLU B N 1
ATOM 1206 C CA . GLU B 1 14 ? 15.688 -24.994 -11.853 1.00 21.48 18 GLU B CA 1
ATOM 1207 C C . GLU B 1 14 ? 16.371 -25.600 -13.071 1.00 21.71 18 GLU B C 1
ATOM 1208 O O . GLU B 1 14 ? 15.912 -26.599 -13.581 1.00 20.02 18 GLU B O 1
ATOM 1214 N N . ALA B 1 15 ? 17.455 -24.968 -13.528 1.00 20.42 19 ALA B N 1
ATOM 1215 C CA . ALA B 1 15 ? 18.197 -25.408 -14.721 1.00 26.66 19 ALA B CA 1
ATOM 1216 C C . ALA B 1 15 ? 18.957 -26.624 -14.338 1.00 26.97 19 ALA B C 1
ATOM 1217 O O . ALA B 1 15 ? 19.549 -26.686 -13.265 1.00 27.92 19 ALA B O 1
ATOM 1219 N N . LYS B 1 16 ? 18.967 -27.594 -15.239 1.00 31.17 20 LYS B N 1
ATOM 1220 C CA . LYS B 1 16 ? 19.492 -28.912 -14.903 1.00 32.65 20 LYS B CA 1
ATOM 1221 C C . LYS B 1 16 ? 20.646 -29.339 -15.772 1.00 33.51 20 LYS B C 1
ATOM 1222 O O . LYS B 1 16 ? 21.654 -29.808 -15.253 1.00 37.51 20 LYS B O 1
ATOM 1228 N N . GLU B 1 17 ? 20.483 -29.208 -17.081 1.00 31.30 21 GLU B N 1
ATOM 1229 C CA . GLU B 1 17 ? 21.470 -29.649 -18.053 1.00 30.67 21 GLU B CA 1
ATOM 1230 C C . GLU B 1 17 ? 21.502 -28.619 -19.179 1.00 28.56 21 GLU B C 1
ATOM 1231 O O . GLU B 1 17 ? 20.480 -28.081 -19.543 1.00 25.27 21 GLU B O 1
ATOM 1237 N N . LYS B 1 18 ? 22.678 -28.318 -19.719 1.00 27.45 22 LYS B N 1
ATOM 1238 C CA . LYS B 1 18 ? 22.684 -27.363 -20.842 1.00 30.56 22 LYS B CA 1
ATOM 1239 C C . LYS B 1 18 ? 22.523 -27.966 -22.237 1.00 32.89 22 LYS B C 1
ATOM 1240 O O . LYS B 1 18 ? 23.077 -29.019 -22.513 1.00 32.02 22 LYS B O 1
ATOM 1246 N N . THR B 1 19 ? 21.723 -27.324 -23.093 1.00 28.50 23 THR B N 1
ATOM 1247 C CA . THR B 1 19 ? 21.660 -27.732 -24.516 1.00 29.76 23 THR B CA 1
ATOM 1248 C C . THR B 1 19 ? 22.920 -27.183 -25.209 1.00 31.72 23 THR B C 1
ATOM 1249 O O . THR B 1 19 ? 23.749 -26.478 -24.618 1.00 29.83 23 THR B O 1
ATOM 1253 N N . LYS B 1 20 ? 23.055 -27.458 -26.499 1.00 37.02 24 LYS B N 1
ATOM 1254 C CA . LYS B 1 20 ? 24.217 -26.952 -27.200 1.00 32.44 24 LYS B CA 1
ATOM 1255 C C . LYS B 1 20 ? 24.175 -25.442 -27.452 1.00 31.83 24 LYS B C 1
ATOM 1256 O O . LYS B 1 20 ? 25.179 -24.842 -27.813 1.00 33.38 24 LYS B O 1
ATOM 1262 N N . ILE B 1 21 ? 23.011 -24.823 -27.237 1.00 27.14 25 ILE B N 1
ATOM 1263 C CA . ILE B 1 21 ? 22.859 -23.359 -27.353 1.00 27.34 25 ILE B CA 1
ATOM 1264 C C . ILE B 1 21 ? 22.396 -22.666 -26.039 1.00 27.15 25 ILE B C 1
ATOM 1265 O O . ILE B 1 21 ? 21.651 -21.664 -26.071 1.00 32.81 25 ILE B O 1
ATOM 1270 N N . ALA B 1 22 ? 22.835 -23.183 -24.902 1.00 27.70 26 ALA B N 1
ATOM 1271 C CA . ALA B 1 22 ? 22.528 -22.615 -23.582 1.00 25.13 26 ALA B CA 1
ATOM 1272 C C . ALA B 1 22 ? 23.117 -21.206 -23.344 1.00 31.47 26 ALA B C 1
ATOM 1273 O O . ALA B 1 22 ? 24.312 -20.967 -23.593 1.00 27.11 26 ALA B O 1
ATOM 1275 N N . GLU B 1 23 ? 22.325 -20.287 -22.795 1.00 28.27 27 GLU B N 1
ATOM 1276 C CA . GLU B 1 23 ? 22.897 -18.968 -22.471 1.00 28.81 27 GLU B CA 1
ATOM 1277 C C . GLU B 1 23 ? 23.788 -19.067 -21.236 1.00 28.71 27 GLU B C 1
ATOM 1278 O O . GLU B 1 23 ? 23.494 -19.816 -20.298 1.00 27.86 27 GLU B O 1
ATOM 1284 N N . GLU B 1 24 ? 24.902 -18.341 -21.209 1.00 30.10 28 GLU B N 1
ATOM 1285 C CA . GLU B 1 24 ? 25.689 -18.333 -19.978 1.00 29.86 28 GLU B CA 1
ATOM 1286 C C . GLU B 1 24 ? 24.962 -17.473 -18.958 1.00 29.58 28 GLU B C 1
ATOM 1287 O O . GLU B 1 24 ? 24.539 -16.357 -19.277 1.00 30.06 28 GLU B O 1
ATOM 1293 N N . THR B 1 25 ? 24.768 -18.007 -17.765 1.00 29.62 29 THR B N 1
ATOM 1294 C CA . THR B 1 25 ? 24.056 -17.283 -16.724 1.00 32.08 29 THR B CA 1
ATOM 1295 C C . THR B 1 25 ? 24.376 -17.880 -15.377 1.00 30.73 29 THR B C 1
ATOM 1296 O O . THR B 1 25 ? 24.899 -18.998 -15.281 1.00 29.24 29 THR B O 1
ATOM 1300 N N . GLU B 1 26 ? 24.096 -17.114 -14.331 1.00 35.35 30 GLU B N 1
ATOM 1301 C CA . GLU B 1 26 ? 24.152 -17.650 -12.976 1.00 32.15 30 GLU B CA 1
ATOM 1302 C C . GLU B 1 26 ? 22.771 -17.777 -12.371 1.00 29.46 30 GLU B C 1
ATOM 1303 O O . GLU B 1 26 ? 22.610 -18.307 -11.295 1.00 34.40 30 GLU B O 1
ATOM 1309 N N . ASN B 1 27 ? 21.780 -17.286 -13.097 1.00 32.80 31 ASN B N 1
ATOM 1310 C CA . ASN B 1 27 ? 20.394 -17.387 -12.695 1.00 35.01 31 ASN B CA 1
ATOM 1311 C C . ASN B 1 27 ? 19.828 -18.768 -13.048 1.00 30.64 31 ASN B C 1
ATOM 1312 O O . ASN B 1 27 ? 19.057 -18.927 -14.007 1.00 33.66 31 ASN B O 1
ATOM 1317 N N . LEU B 1 28 ? 20.231 -19.769 -12.279 1.00 28.20 32 LEU B N 1
ATOM 1318 C CA . LEU B 1 28 ? 19.902 -21.143 -12.658 1.00 30.17 32 LEU B CA 1
ATOM 1319 C C . LEU B 1 28 ? 18.720 -21.697 -11.891 1.00 28.10 32 LEU B C 1
ATOM 1320 O O . LEU B 1 28 ? 18.170 -22.705 -12.262 1.00 29.12 32 LEU B O 1
ATOM 1325 N N . LYS B 1 29 ? 18.316 -21.003 -10.845 1.00 27.25 33 LYS B N 1
ATOM 1326 C CA . LYS B 1 29 ? 17.129 -21.385 -10.126 1.00 27.20 33 LYS B CA 1
ATOM 1327 C C . LYS B 1 29 ? 16.370 -20.055 -9.919 1.00 26.38 33 LYS B C 1
ATOM 1328 O O . LYS B 1 29 ? 16.983 -19.014 -9.837 1.00 28.82 33 LYS B O 1
ATOM 1334 N N . GLY B 1 30 ? 15.049 -20.070 -9.915 1.00 23.35 34 GLY B N 1
ATOM 1335 C CA . GLY B 1 30 ? 14.328 -18.838 -9.634 1.00 22.64 34 GLY B CA 1
ATOM 1336 C C . GLY B 1 30 ? 12.905 -19.182 -9.248 1.00 22.89 34 GLY B C 1
ATOM 1337 O O . GLY B 1 30 ? 12.422 -20.292 -9.545 1.00 19.26 34 GLY B O 1
ATOM 1338 N N . LYS B 1 31 ? 12.247 -18.229 -8.596 1.00 18.47 35 LYS B N 1
ATOM 1339 C CA . LYS B 1 31 ? 10.858 -18.367 -8.200 1.00 18.97 35 LYS B CA 1
ATOM 1340 C C . LYS B 1 31 ? 10.201 -17.015 -8.279 1.00 18.20 35 LYS B C 1
ATOM 1341 O O . LYS B 1 31 ? 10.866 -16.015 -8.034 1.00 18.40 35 LYS B O 1
ATOM 1347 N N . LEU B 1 32 ? 8.892 -16.972 -8.593 1.00 16.46 36 LEU B N 1
ATOM 1348 C CA . LEU B 1 32 ? 8.140 -15.740 -8.467 1.00 17.43 36 LEU B CA 1
ATOM 1349 C C . LEU B 1 32 ? 6.718 -16.150 -8.259 1.00 18.99 36 LEU B C 1
ATOM 1350 O O . LEU B 1 32 ? 6.191 -16.971 -9.020 1.00 18.74 36 LEU B O 1
ATOM 1355 N N . ASP B 1 33 ? 6.124 -15.581 -7.220 1.00 20.30 37 ASP B N 1
ATOM 1356 C CA . ASP B 1 33 ? 4.712 -15.825 -6.852 1.00 20.54 37 ASP B CA 1
ATOM 1357 C C . ASP B 1 33 ? 3.731 -14.810 -7.434 1.00 18.98 37 ASP B C 1
ATOM 1358 O O . ASP B 1 33 ? 4.122 -13.683 -7.745 1.00 20.22 37 ASP B O 1
ATOM 1363 N N . GLU B 1 34 ? 2.454 -15.205 -7.528 1.00 18.37 38 GLU B N 1
ATOM 1364 C CA . GLU B 1 34 ? 1.335 -14.339 -7.984 1.00 18.83 38 GLU B CA 1
ATOM 1365 C C . GLU B 1 34 ? 1.659 -13.547 -9.259 1.00 20.17 38 GLU B C 1
ATOM 1366 O O . GLU B 1 34 ? 1.716 -12.320 -9.238 1.00 19.84 38 GLU B O 1
ATOM 1372 N N . CYS B 1 35 ? 1.846 -14.265 -10.352 1.00 18.86 39 CYS B N 1
ATOM 1373 C CA . CYS B 1 35 ? 2.534 -13.693 -11.519 1.00 19.60 39 CYS B CA 1
ATOM 1374 C C . CYS B 1 35 ? 1.799 -14.104 -12.742 1.00 18.54 39 CYS B C 1
ATOM 1375 O O . CYS B 1 35 ? 0.940 -15.009 -12.721 1.00 18.14 39 CYS B O 1
ATOM 1378 N N . LEU B 1 36 ? 2.143 -13.452 -13.826 1.00 17.23 40 LEU B N 1
ATOM 1379 C CA . LEU B 1 36 ? 1.643 -13.810 -15.116 1.00 16.81 40 LEU B CA 1
ATOM 1380 C C . LEU B 1 36 ? 2.874 -14.460 -15.750 1.00 18.74 40 LEU B C 1
ATOM 1381 O O . LEU B 1 36 ? 3.867 -13.772 -15.991 1.00 18.74 40 LEU B O 1
ATOM 1386 N N . ALA B 1 37 ? 2.775 -15.765 -16.041 1.00 18.11 41 ALA B N 1
ATOM 1387 C CA . ALA B 1 37 ? 3.872 -16.518 -16.631 1.00 17.97 41 ALA B CA 1
ATOM 1388 C C . ALA B 1 37 ? 3.721 -16.539 -18.149 1.00 18.03 41 ALA B C 1
ATOM 1389 O O . ALA B 1 37 ? 2.679 -16.970 -18.699 1.00 17.73 41 ALA B O 1
ATOM 1391 N N . CYS B 1 38 ? 4.730 -15.972 -18.846 1.00 15.74 42 CYS B N 1
ATOM 1392 C CA . CYS B 1 38 ? 4.588 -15.759 -20.287 1.00 17.93 42 CYS B CA 1
ATOM 1393 C C . CYS B 1 38 ? 5.521 -16.775 -20.932 1.00 17.33 42 CYS B C 1
ATOM 1394 O O . CYS B 1 38 ? 6.769 -16.639 -20.842 1.00 17.60 42 CYS B O 1
ATOM 1397 N N . PHE B 1 39 ? 4.923 -17.830 -21.520 1.00 19.05 43 PHE B N 1
ATOM 1398 C CA . PHE B 1 39 ? 5.720 -18.827 -22.297 1.00 17.54 43 PHE B CA 1
ATOM 1399 C C . PHE B 1 39 ? 5.795 -18.308 -23.718 1.00 16.80 43 PHE B C 1
ATOM 1400 O O . PHE B 1 39 ? 4.771 -18.089 -24.320 1.00 19.15 43 PHE B O 1
ATOM 1408 N N . ILE B 1 40 ? 7.014 -18.051 -24.229 1.00 16.81 44 ILE B N 1
ATOM 1409 C CA . ILE B 1 40 ? 7.181 -17.334 -25.479 1.00 19.10 44 ILE B CA 1
ATOM 1410 C C . ILE B 1 40 ? 8.033 -18.126 -26.422 1.00 20.46 44 ILE B C 1
ATOM 1411 O O . ILE B 1 40 ? 9.133 -18.546 -26.054 1.00 17.88 44 ILE B O 1
ATOM 1416 N N . ALA B 1 41 ? 7.534 -18.253 -27.655 1.00 19.76 45 ALA B N 1
ATOM 1417 C CA . ALA B 1 41 ? 8.306 -18.758 -28.781 1.00 21.09 45 ALA B CA 1
ATOM 1418 C C . ALA B 1 41 ? 8.617 -17.575 -29.721 1.00 19.48 45 ALA B C 1
ATOM 1419 O O . ALA B 1 41 ? 7.715 -16.880 -30.201 1.00 21.81 45 ALA B O 1
ATOM 1421 N N . VAL B 1 42 ? 9.911 -17.329 -29.960 1.00 18.58 46 VAL B N 1
ATOM 1422 C CA . VAL B 1 42 ? 10.315 -16.259 -30.873 1.00 19.12 46 VAL B CA 1
ATOM 1423 C C . VAL B 1 42 ? 10.422 -16.853 -32.285 1.00 20.40 46 VAL B C 1
ATOM 1424 O O . VAL B 1 42 ? 11.038 -17.890 -32.487 1.00 21.16 46 VAL B O 1
ATOM 1428 N N . GLU B 1 43 ? 9.696 -16.250 -33.218 1.00 22.10 47 GLU B N 1
ATOM 1429 C CA . GLU B 1 43 ? 9.479 -16.843 -34.561 1.00 25.93 47 GLU B CA 1
ATOM 1430 C C . GLU B 1 43 ? 10.262 -16.202 -35.700 1.00 25.36 47 GLU B C 1
ATOM 1431 O O . GLU B 1 43 ? 10.754 -15.092 -35.595 1.00 28.24 47 GLU B O 1
ATOM 1437 N N . ARG B 1 44 ? 10.374 -16.946 -36.790 1.00 27.39 48 ARG B N 1
ATOM 1438 C CA . ARG B 1 44 ? 11.033 -16.482 -38.015 1.00 33.33 48 ARG B CA 1
ATOM 1439 C C . ARG B 1 44 ? 10.622 -15.044 -38.426 1.00 27.44 48 ARG B C 1
ATOM 1440 O O . ARG B 1 44 ? 11.464 -14.196 -38.719 1.00 27.18 48 ARG B O 1
ATOM 1444 N N . GLU B 1 45 ? 9.328 -14.753 -38.404 1.00 29.45 49 GLU B N 1
ATOM 1445 C CA . GLU B 1 45 ? 8.831 -13.388 -38.730 1.00 32.74 49 GLU B CA 1
ATOM 1446 C C . GLU B 1 45 ? 9.333 -12.264 -37.818 1.00 32.16 49 GLU B C 1
ATOM 1447 O O . GLU B 1 45 ? 9.360 -11.096 -38.214 1.00 30.95 49 GLU B O 1
ATOM 1453 N N . ASP B 1 46 ? 9.697 -12.593 -36.571 1.00 26.61 50 ASP B N 1
ATOM 1454 C CA . ASP B 1 46 ? 10.191 -11.627 -35.663 1.00 26.91 50 ASP B CA 1
ATOM 1455 C C . ASP B 1 46 ? 11.605 -11.171 -36.044 1.00 23.82 50 ASP B C 1
ATOM 1456 O O . ASP B 1 46 ? 12.042 -10.124 -35.590 1.00 26.35 50 ASP B O 1
ATOM 1461 N N . GLU B 1 47 ? 12.301 -11.946 -36.884 1.00 26.13 51 GLU B N 1
ATOM 1462 C CA . GLU B 1 47 ? 13.578 -11.459 -37.409 1.00 29.04 51 GLU B CA 1
ATOM 1463 C C . GLU B 1 47 ? 13.524 -10.179 -38.228 1.00 31.70 51 GLU B C 1
ATOM 1464 O O . GLU B 1 47 ? 14.506 -9.431 -38.270 1.00 31.38 51 GLU B O 1
ATOM 1470 N N . ASN B 1 48 ? 12.377 -9.944 -38.857 1.00 30.93 52 ASN B N 1
ATOM 1471 C CA . ASN B 1 48 ? 12.119 -8.702 -39.591 1.00 32.59 52 ASN B CA 1
ATOM 1472 C C . ASN B 1 48 ? 12.261 -7.424 -38.754 1.00 32.46 52 ASN B C 1
ATOM 1473 O O . ASN B 1 48 ? 12.811 -6.443 -39.224 1.00 33.96 52 ASN B O 1
ATOM 1478 N N . ASN B 1 49 ? 11.798 -7.451 -37.500 1.00 30.46 53 ASN B N 1
ATOM 1479 C CA . ASN B 1 49 ? 11.770 -6.273 -36.664 1.00 30.23 53 ASN B CA 1
ATOM 1480 C C . ASN B 1 49 ? 11.807 -6.725 -35.186 1.00 29.78 53 ASN B C 1
ATOM 1481 O O . ASN B 1 49 ? 10.791 -6.691 -34.482 1.00 26.89 53 ASN B O 1
ATOM 1486 N N . PRO B 1 50 ? 12.977 -7.166 -34.716 1.00 29.01 54 PRO B N 1
ATOM 1487 C CA . PRO B 1 50 ? 13.092 -7.708 -33.334 1.00 25.99 54 PRO B CA 1
ATOM 1488 C C . PRO B 1 50 ? 12.750 -6.685 -32.245 1.00 28.89 54 PRO B C 1
ATOM 1489 O O . PRO B 1 50 ? 12.222 -7.049 -31.180 1.00 25.67 54 PRO B O 1
ATOM 1493 N N . GLU B 1 51 ? 13.069 -5.416 -32.491 1.00 28.80 55 GLU B N 1
ATOM 1494 C CA . GLU B 1 51 ? 12.725 -4.363 -31.536 1.00 31.79 55 GLU B CA 1
ATOM 1495 C C . GLU B 1 51 ? 11.220 -4.187 -31.494 1.00 29.15 55 GLU B C 1
ATOM 1496 O O . GLU B 1 51 ? 10.609 -4.090 -30.404 1.00 28.36 55 GLU B O 1
ATOM 1502 N N . GLY B 1 52 ? 10.617 -4.158 -32.678 1.00 28.91 56 GLY B N 1
ATOM 1503 C CA . GLY B 1 52 ? 9.178 -3.984 -32.811 1.00 29.52 56 GLY B CA 1
ATOM 1504 C C . GLY B 1 52 ? 8.403 -5.176 -32.278 1.00 27.42 56 GLY B C 1
ATOM 1505 O O . GLY B 1 52 ? 7.301 -5.016 -31.745 1.00 27.98 56 GLY B O 1
ATOM 1506 N N . THR B 1 53 ? 8.995 -6.364 -32.394 1.00 23.36 57 THR B N 1
ATOM 1507 C CA . THR B 1 53 ? 8.387 -7.576 -31.832 1.00 25.05 57 THR B CA 1
ATOM 1508 C C . THR B 1 53 ? 8.353 -7.511 -30.330 1.00 23.68 57 THR B C 1
ATOM 1509 O O . THR B 1 53 ? 7.344 -7.897 -29.716 1.00 24.79 57 THR B O 1
ATOM 1513 N N . ALA B 1 54 ? 9.462 -7.094 -29.723 1.00 23.16 58 ALA B N 1
ATOM 1514 C CA . ALA B 1 54 ? 9.522 -6.939 -28.253 1.00 21.05 58 ALA B CA 1
ATOM 1515 C C . ALA B 1 54 ? 8.511 -5.910 -27.751 1.00 21.00 58 ALA B C 1
ATOM 1516 O O . ALA B 1 54 ? 7.855 -6.155 -26.741 1.00 22.31 58 ALA B O 1
ATOM 1518 N N . ILE B 1 55 ? 8.355 -4.784 -28.478 1.00 22.65 59 ILE B N 1
ATOM 1519 C CA . ILE B 1 55 ? 7.416 -3.728 -28.043 1.00 24.47 59 ILE B CA 1
ATOM 1520 C C . ILE B 1 55 ? 6.004 -4.252 -28.114 1.00 23.16 59 ILE B C 1
ATOM 1521 O O . ILE B 1 55 ? 5.153 -3.990 -27.202 1.00 24.63 59 ILE B O 1
ATOM 1526 N N . GLY B 1 56 ? 5.710 -4.978 -29.194 1.00 21.95 60 GLY B N 1
ATOM 1527 C CA . GLY B 1 56 ? 4.405 -5.619 -29.374 1.00 21.54 60 GLY B CA 1
ATOM 1528 C C . GLY B 1 56 ? 4.055 -6.608 -28.246 1.00 22.13 60 GLY B C 1
ATOM 1529 O O . GLY B 1 56 ? 2.920 -6.652 -27.787 1.00 20.99 60 GLY B O 1
ATOM 1530 N N . ALA B 1 57 ? 5.028 -7.400 -27.838 1.00 21.49 61 ALA B N 1
ATOM 1531 C CA . ALA B 1 57 ? 4.874 -8.414 -26.818 1.00 19.90 61 ALA B CA 1
ATOM 1532 C C . ALA B 1 57 ? 4.635 -7.702 -25.488 1.00 18.55 61 ALA B C 1
ATOM 1533 O O . ALA B 1 57 ? 3.768 -8.111 -24.707 1.00 17.67 61 ALA B O 1
ATOM 1535 N N . VAL B 1 58 ? 5.330 -6.600 -25.250 1.00 19.70 62 VAL B N 1
ATOM 1536 C CA . VAL B 1 58 ? 5.214 -5.902 -23.959 1.00 18.28 62 VAL B CA 1
ATOM 1537 C C . VAL B 1 58 ? 3.828 -5.297 -23.889 1.00 20.48 62 VAL B C 1
ATOM 1538 O O . VAL B 1 58 ? 3.163 -5.319 -22.835 1.00 21.90 62 VAL B O 1
ATOM 1542 N N . GLU B 1 59 ? 3.401 -4.727 -25.004 1.00 21.57 63 GLU B N 1
ATOM 1543 C CA . GLU B 1 59 ? 2.051 -4.157 -25.089 1.00 24.19 63 GLU B CA 1
ATOM 1544 C C . GLU B 1 59 ? 0.987 -5.167 -24.672 1.00 22.27 63 GLU B C 1
ATOM 1545 O O . GLU B 1 59 ? 0.144 -4.856 -23.848 1.00 23.12 63 GLU B O 1
ATOM 1551 N N . GLU B 1 60 ? 1.063 -6.386 -25.215 1.00 21.12 64 GLU B N 1
ATOM 1552 C CA . GLU B 1 60 ? 0.097 -7.435 -24.875 1.00 21.24 64 GLU B CA 1
ATOM 1553 C C . GLU B 1 60 ? 0.228 -7.884 -23.425 1.00 20.30 64 GLU B C 1
ATOM 1554 O O . GLU B 1 60 ? -0.777 -8.044 -22.704 1.00 19.74 64 GLU B O 1
ATOM 1560 N N . ILE B 1 61 ? 1.454 -8.047 -22.956 1.00 18.43 65 ILE B N 1
ATOM 1561 C CA . ILE B 1 61 ? 1.647 -8.469 -21.573 1.00 17.44 65 ILE B CA 1
ATOM 1562 C C . ILE B 1 61 ? 1.144 -7.409 -20.599 1.00 17.31 65 ILE B C 1
ATOM 1563 O O . ILE B 1 61 ? 0.607 -7.724 -19.544 1.00 18.46 65 ILE B O 1
ATOM 1568 N N . GLU B 1 62 ? 1.423 -6.142 -20.862 1.00 17.40 66 GLU B N 1
ATOM 1569 C CA . GLU B 1 62 ? 0.904 -5.089 -19.961 1.00 18.41 66 GLU B CA 1
ATOM 1570 C C . GLU B 1 62 ? -0.618 -5.094 -19.928 1.00 18.65 66 GLU B C 1
ATOM 1571 O O . GLU B 1 62 ? -1.199 -4.771 -18.907 1.00 22.13 66 GLU B O 1
ATOM 1577 N N . LYS B 1 63 ? -1.225 -5.342 -21.078 1.00 19.61 67 LYS B N 1
ATOM 1578 C CA . LYS B 1 63 ? -2.699 -5.294 -21.238 1.00 19.91 67 LYS B CA 1
ATOM 1579 C C . LYS B 1 63 ? -3.306 -6.348 -20.311 1.00 21.70 67 LYS B C 1
ATOM 1580 O O . LYS B 1 63 ? -4.268 -6.091 -19.540 1.00 20.07 67 LYS B O 1
ATOM 1586 N N . VAL B 1 64 ? -2.704 -7.531 -20.345 1.00 18.60 68 VAL B N 1
ATOM 1587 C CA . VAL B 1 64 ? -3.209 -8.624 -19.564 1.00 17.34 68 VAL B CA 1
ATOM 1588 C C . VAL B 1 64 ? -2.891 -8.423 -18.120 1.00 16.63 68 VAL B C 1
ATOM 1589 O O . VAL B 1 64 ? -3.768 -8.620 -17.265 1.00 17.12 68 VAL B O 1
ATOM 1593 N N . ALA B 1 65 ? -1.663 -8.019 -17.790 1.00 16.89 69 ALA B N 1
ATOM 1594 C CA . ALA B 1 65 ? -1.315 -7.864 -16.372 1.00 18.04 69 ALA B CA 1
ATOM 1595 C C . ALA B 1 65 ? -2.131 -6.752 -15.733 1.00 18.94 69 ALA B C 1
ATOM 1596 O O . ALA B 1 65 ? -2.477 -6.815 -14.531 1.00 21.78 69 ALA B O 1
ATOM 1598 N N . ASN B 1 66 ? -2.478 -5.759 -16.542 1.00 19.45 70 ASN B N 1
ATOM 1599 C CA . ASN B 1 66 ? -3.365 -4.681 -16.033 1.00 20.97 70 ASN B CA 1
ATOM 1600 C C . ASN B 1 66 ? -4.766 -5.159 -15.751 1.00 21.11 70 ASN B C 1
ATOM 1601 O O . ASN B 1 66 ? -5.384 -4.730 -14.761 1.00 22.16 70 ASN B O 1
ATOM 1606 N N . GLN B 1 67 ? -5.237 -6.046 -16.603 1.00 19.13 71 GLN B N 1
ATOM 1607 C CA . GLN B 1 67 ? -6.534 -6.689 -16.387 1.00 22.95 71 GLN B CA 1
ATOM 1608 C C . GLN B 1 67 ? -6.503 -7.607 -15.180 1.00 23.88 71 GLN B C 1
ATOM 1609 O O . GLN B 1 67 ? -7.480 -7.671 -14.410 1.00 26.94 71 GLN B O 1
ATOM 1615 N N . LEU B 1 68 ? -5.390 -8.311 -14.990 1.00 19.31 72 LEU B N 1
ATOM 1616 C CA . LEU B 1 68 ? -5.262 -9.173 -13.808 1.00 18.35 72 LEU B CA 1
ATOM 1617 C C . LEU B 1 68 ? -4.874 -8.465 -12.505 1.00 19.09 72 LEU B C 1
ATOM 1618 O O . LEU B 1 68 ? -5.019 -9.053 -11.424 1.00 18.98 72 LEU B O 1
ATOM 1623 N N . LYS B 1 69 ? -4.403 -7.210 -12.604 1.00 20.71 73 LYS B N 1
ATOM 1624 C CA . LYS B 1 69 ? -3.868 -6.424 -11.496 1.00 23.64 73 LYS B CA 1
ATOM 1625 C C . LYS B 1 69 ? -2.725 -7.144 -10.830 1.00 24.18 73 LYS B C 1
ATOM 1626 O O . LYS B 1 69 ? -2.715 -7.287 -9.604 1.00 22.14 73 LYS B O 1
ATOM 1632 N N . VAL B 1 70 ? -1.778 -7.624 -11.647 1.00 21.90 74 VAL B N 1
ATOM 1633 C CA . VAL B 1 70 ? -0.559 -8.203 -11.142 1.00 25.45 74 VAL B CA 1
ATOM 1634 C C . VAL B 1 70 ? 0.604 -7.368 -11.667 1.00 22.28 74 VAL B C 1
ATOM 1635 O O . VAL B 1 70 ? 0.502 -6.759 -12.751 1.00 22.58 74 VAL B O 1
ATOM 1639 N N . ASN B 1 71 ? 1.669 -7.318 -10.875 1.00 19.89 75 ASN B N 1
ATOM 1640 C CA . ASN B 1 71 ? 2.894 -6.599 -11.252 1.00 21.69 75 ASN B CA 1
ATOM 1641 C C . ASN B 1 71 ? 4.103 -7.510 -11.463 1.00 19.18 75 ASN B C 1
ATOM 1642 O O . ASN B 1 71 ? 5.222 -7.014 -11.639 1.00 18.30 75 ASN B O 1
ATOM 1647 N N . ASN B 1 72 ? 3.872 -8.821 -11.359 1.00 17.77 76 ASN B N 1
ATOM 1648 C CA . ASN B 1 72 ? 4.929 -9.840 -11.415 1.00 17.86 76 ASN B CA 1
ATOM 1649 C C . ASN B 1 72 ? 4.804 -10.649 -12.691 1.00 16.47 76 ASN B C 1
ATOM 1650 O O . ASN B 1 72 ? 3.709 -11.115 -12.984 1.00 17.24 76 ASN B O 1
ATOM 1655 N N . ILE B 1 73 ? 5.906 -10.719 -13.460 1.00 16.26 77 ILE B N 1
ATOM 1656 C CA . ILE B 1 73 ? 5.921 -11.336 -14.815 1.00 14.75 77 ILE B CA 1
ATOM 1657 C C . ILE B 1 73 ? 7.088 -12.327 -14.913 1.00 16.84 77 ILE B C 1
ATOM 1658 O O . ILE B 1 73 ? 8.193 -11.960 -14.548 1.00 17.09 77 ILE B O 1
ATOM 1663 N N . VAL B 1 74 ? 6.844 -13.555 -15.422 1.00 16.86 78 VAL B N 1
ATOM 1664 C CA . VAL B 1 74 ? 7.899 -14.458 -15.789 1.00 16.21 78 VAL B CA 1
ATOM 1665 C C . VAL B 1 74 ? 7.958 -14.461 -17.303 1.00 17.16 78 VAL B C 1
ATOM 1666 O O . VAL B 1 74 ? 6.943 -14.610 -17.978 1.00 18.04 78 VAL B O 1
ATOM 1670 N N . VAL B 1 75 ? 9.169 -14.300 -17.799 1.00 16.93 79 VAL B N 1
ATOM 1671 C CA . VAL B 1 75 ? 9.459 -14.479 -19.240 1.00 17.74 79 VAL B CA 1
ATOM 1672 C C . VAL B 1 75 ? 10.140 -15.848 -19.399 1.00 16.83 79 VAL B C 1
ATOM 1673 O O . VAL B 1 75 ? 11.337 -16.033 -19.007 1.00 20.57 79 VAL B O 1
ATOM 1677 N N . TYR B 1 76 ? 9.487 -16.766 -20.083 1.00 19.48 80 TYR B N 1
ATOM 1678 C CA . TYR B 1 76 ? 9.923 -18.159 -20.058 1.00 17.45 80 TYR B CA 1
ATOM 1679 C C . TYR B 1 76 ? 10.016 -18.639 -21.495 1.00 17.59 80 TYR B C 1
ATOM 1680 O O . TYR B 1 76 ? 8.967 -18.766 -22.184 1.00 16.13 80 TYR B O 1
ATOM 1689 N N . PRO B 1 77 ? 11.245 -18.851 -21.982 1.00 17.27 81 PRO B N 1
ATOM 1690 C CA . PRO B 1 77 ? 11.339 -19.257 -23.400 1.00 17.04 81 PRO B CA 1
ATOM 1691 C C . PRO B 1 77 ? 10.693 -20.609 -23.582 1.00 18.61 81 PRO B C 1
ATOM 1692 O O . PRO B 1 77 ? 10.890 -21.504 -22.729 1.00 20.85 81 PRO B O 1
ATOM 1696 N N . TYR B 1 78 ? 9.916 -20.796 -24.641 1.00 17.95 82 TYR B N 1
ATOM 1697 C CA . TYR B 1 78 ? 9.218 -22.072 -24.824 1.00 20.42 82 TYR B CA 1
ATOM 1698 C C . TYR B 1 78 ? 9.063 -22.388 -26.293 1.00 20.98 82 TYR B C 1
ATOM 1699 O O . TYR B 1 78 ? 8.060 -21.996 -26.942 1.00 21.38 82 TYR B O 1
ATOM 1708 N N . ALA B 1 79 ? 10.068 -23.055 -26.839 1.00 17.90 83 ALA B N 1
ATOM 1709 C CA . ALA B 1 79 ? 10.113 -23.270 -28.286 1.00 20.74 83 ALA B CA 1
ATOM 1710 C C . ALA B 1 79 ? 8.968 -24.141 -28.863 1.00 23.10 83 ALA B C 1
ATOM 1711 O O . ALA B 1 79 ? 8.652 -24.056 -30.053 1.00 23.86 83 ALA B O 1
ATOM 1713 N N . HIS B 1 80 ? 8.362 -24.982 -28.039 1.00 23.08 84 HIS B N 1
ATOM 1714 C CA . HIS B 1 80 ? 7.264 -25.865 -28.535 1.00 26.54 84 HIS B CA 1
ATOM 1715 C C . HIS B 1 80 ? 6.054 -25.146 -29.037 1.00 29.37 84 HIS B C 1
ATOM 1716 O O . HIS B 1 80 ? 5.253 -25.708 -29.773 1.00 30.00 84 HIS B O 1
ATOM 1723 N N . LEU B 1 81 ? 5.903 -23.878 -28.672 1.00 25.02 85 LEU B N 1
ATOM 1724 C CA . LEU B 1 81 ? 4.754 -23.106 -29.130 1.00 27.39 85 LEU B CA 1
ATOM 1725 C C . LEU B 1 81 ? 4.769 -22.757 -30.601 1.00 29.27 85 LEU B C 1
ATOM 1726 O O . LEU B 1 81 ? 3.713 -22.433 -31.133 1.00 31.69 85 LEU B O 1
ATOM 1731 N N . SER B 1 82 ? 5.924 -22.842 -31.257 1.00 28.36 86 SER B N 1
ATOM 1732 C CA . SER B 1 82 ? 5.961 -22.553 -32.703 1.00 30.64 86 SER B CA 1
ATOM 1733 C C . SER B 1 82 ? 6.702 -23.613 -33.504 1.00 33.29 86 SER B C 1
ATOM 1734 O O . SER B 1 82 ? 7.718 -24.127 -33.031 1.00 31.33 86 SER B O 1
ATOM 1737 N N . SER B 1 83 ? 6.219 -23.883 -34.730 1.00 35.67 87 SER B N 1
ATOM 1738 C CA . SER B 1 83 ? 6.955 -24.700 -35.717 1.00 41.15 87 SER B CA 1
ATOM 1739 C C . SER B 1 83 ? 7.983 -23.886 -36.527 1.00 44.81 87 SER B C 1
ATOM 1740 O O . SER B 1 83 ? 8.817 -24.475 -37.237 1.00 45.02 87 SER B O 1
ATOM 1743 N N . ASP B 1 84 ? 7.903 -22.554 -36.458 1.00 36.66 88 ASP B N 1
ATOM 1744 C CA . ASP B 1 84 ? 8.709 -21.723 -37.353 1.00 38.02 88 ASP B CA 1
ATOM 1745 C C . ASP B 1 84 ? 9.591 -20.771 -36.539 1.00 30.93 88 ASP B C 1
ATOM 1746 O O . ASP B 1 84 ? 9.346 -19.550 -36.458 1.00 30.25 88 ASP B O 1
ATOM 1751 N N . LEU B 1 85 ? 10.631 -21.339 -35.935 1.00 29.31 89 LEU B N 1
ATOM 1752 C CA . LEU B 1 85 ? 11.352 -20.610 -34.855 1.00 26.13 89 LEU B CA 1
ATOM 1753 C C . LEU B 1 85 ? 12.356 -19.625 -35.458 1.00 26.71 89 LEU B C 1
ATOM 1754 O O . LEU B 1 85 ? 12.871 -19.849 -36.566 1.00 22.77 89 LEU B O 1
ATOM 1759 N N . SER B 1 86 ? 12.592 -18.530 -34.750 1.00 21.84 90 SER B N 1
ATOM 1760 C CA . SER B 1 86 ? 13.686 -17.583 -35.087 1.00 21.23 90 SER B CA 1
ATOM 1761 C C . SER B 1 86 ? 15.017 -18.239 -34.827 1.00 20.49 90 SER B C 1
ATOM 1762 O O . SER B 1 86 ? 15.085 -19.347 -34.293 1.00 23.11 90 SER B O 1
ATOM 1765 N N . SER B 1 87 ? 16.103 -17.559 -35.162 1.00 20.06 91 SER B N 1
ATOM 1766 C CA . SER B 1 87 ? 17.412 -17.969 -34.706 1.00 22.20 91 SER B CA 1
ATOM 1767 C C . SER B 1 87 ? 17.525 -17.786 -33.193 1.00 23.91 91 SER B C 1
ATOM 1768 O O . SER B 1 87 ? 16.887 -16.882 -32.657 1.00 24.94 91 SER B O 1
ATOM 1771 N N . PRO B 1 88 ? 18.372 -18.587 -32.539 1.00 26.67 92 PRO B N 1
ATOM 1772 C CA . PRO B 1 88 ? 18.538 -18.458 -31.087 1.00 25.59 92 PRO B CA 1
ATOM 1773 C C . PRO B 1 88 ? 19.080 -17.059 -30.747 1.00 27.15 92 PRO B C 1
ATOM 1774 O O . PRO B 1 88 ? 18.730 -16.492 -29.694 1.00 24.47 92 PRO B O 1
ATOM 1778 N N . GLU B 1 89 ? 19.843 -16.450 -31.667 1.00 23.20 93 GLU B N 1
ATOM 1779 C CA . GLU B 1 89 ? 20.381 -15.098 -31.338 1.00 26.38 93 GLU B CA 1
ATOM 1780 C C . GLU B 1 89 ? 19.276 -14.055 -31.209 1.00 24.89 93 GLU B C 1
ATOM 1781 O O . GLU B 1 89 ? 19.259 -13.235 -30.268 1.00 26.50 93 GLU B O 1
ATOM 1787 N N . THR B 1 90 ? 18.369 -14.102 -32.167 1.00 23.48 94 THR B N 1
ATOM 1788 C CA . THR B 1 90 ? 17.187 -13.236 -32.184 1.00 23.49 94 THR B CA 1
ATOM 1789 C C . THR B 1 90 ? 16.267 -13.525 -31.006 1.00 23.32 94 THR B C 1
ATOM 1790 O O . THR B 1 90 ? 15.825 -12.592 -30.349 1.00 22.34 94 THR B O 1
ATOM 1794 N N . ALA B 1 91 ? 16.006 -14.791 -30.716 1.00 22.58 95 ALA B N 1
ATOM 1795 C CA . ALA B 1 91 ? 15.112 -15.139 -29.587 1.00 24.61 95 ALA B CA 1
ATOM 1796 C C . ALA B 1 91 ? 15.688 -14.531 -28.294 1.00 24.35 95 ALA B C 1
ATOM 1797 O O . ALA B 1 91 ? 15.008 -13.826 -27.526 1.00 21.73 95 ALA B O 1
ATOM 1799 N N . VAL B 1 92 ? 16.998 -14.690 -28.085 1.00 21.86 96 VAL B N 1
ATOM 1800 C CA . VAL B 1 92 ? 17.585 -14.138 -26.903 1.00 23.79 96 VAL B CA 1
ATOM 1801 C C . VAL B 1 92 ? 17.487 -12.612 -26.808 1.00 23.04 96 VAL B C 1
ATOM 1802 O O . VAL B 1 92 ? 17.113 -12.049 -25.752 1.00 21.19 96 VAL B O 1
ATOM 1806 N N . LYS B 1 93 ? 17.804 -11.931 -27.903 1.00 23.06 97 LYS B N 1
ATOM 1807 C CA . LYS B 1 93 ? 17.758 -10.498 -27.926 1.00 24.10 97 LYS B CA 1
ATOM 1808 C C . LYS B 1 93 ? 16.324 -10.006 -27.649 1.00 22.45 97 LYS B C 1
ATOM 1809 O O . LYS B 1 93 ? 16.153 -9.035 -26.914 1.00 24.90 97 LYS B O 1
ATOM 1815 N N . VAL B 1 94 ? 15.323 -10.683 -28.240 1.00 19.60 98 VAL B N 1
ATOM 1816 C CA . VAL B 1 94 ? 13.876 -10.363 -28.024 1.00 20.40 98 VAL B CA 1
ATOM 1817 C C . VAL B 1 94 ? 13.458 -10.573 -26.573 1.00 18.90 98 VAL B C 1
ATOM 1818 O O . VAL B 1 94 ? 12.801 -9.660 -25.973 1.00 17.37 98 VAL B O 1
ATOM 1822 N N . LEU B 1 95 ? 13.852 -11.708 -26.000 1.00 20.14 99 LEU B N 1
ATOM 1823 C CA . LEU B 1 95 ? 13.437 -12.023 -24.624 1.00 19.00 99 LEU B CA 1
ATOM 1824 C C . LEU B 1 95 ? 14.117 -11.101 -23.614 1.00 21.52 99 LEU B C 1
ATOM 1825 O O . LEU B 1 95 ? 13.482 -10.641 -22.627 1.00 19.58 99 LEU B O 1
ATOM 1830 N N . LYS B 1 96 ? 15.391 -10.782 -23.846 1.00 20.37 100 LYS B N 1
ATOM 1831 C CA . LYS B 1 96 ? 16.064 -9.814 -22.987 1.00 20.75 100 LYS B CA 1
ATOM 1832 C C . LYS B 1 96 ? 15.431 -8.436 -23.075 1.00 20.50 100 LYS B C 1
ATOM 1833 O O . LYS B 1 96 ? 15.265 -7.802 -22.040 1.00 21.27 100 LYS B O 1
ATOM 1839 N N . ASP B 1 97 ? 15.024 -8.013 -24.267 1.00 23.06 101 ASP B N 1
ATOM 1840 C CA . ASP B 1 97 ? 14.394 -6.708 -24.500 1.00 23.86 101 ASP B CA 1
ATOM 1841 C C . ASP B 1 97 ? 13.017 -6.573 -23.808 1.00 23.86 101 ASP B C 1
ATOM 1842 O O . ASP B 1 97 ? 12.705 -5.538 -23.167 1.00 23.11 101 ASP B O 1
ATOM 1847 N N . ILE B 1 98 ? 12.224 -7.645 -23.922 1.00 21.15 102 ILE B N 1
ATOM 1848 C CA . ILE B 1 98 ? 10.952 -7.760 -23.193 1.00 22.29 102 ILE B CA 1
ATOM 1849 C C . ILE B 1 98 ? 11.237 -7.603 -21.705 1.00 20.86 102 ILE B C 1
ATOM 1850 O O . ILE B 1 98 ? 10.614 -6.785 -21.068 1.00 19.79 102 ILE B O 1
ATOM 1855 N N . GLU B 1 99 ? 12.236 -8.320 -21.180 1.00 23.28 103 GLU B N 1
ATOM 1856 C CA . GLU B 1 99 ? 12.548 -8.238 -19.761 1.00 22.39 103 GLU B CA 1
ATOM 1857 C C . GLU B 1 99 ? 12.962 -6.801 -19.367 1.00 22.31 103 GLU B C 1
ATOM 1858 O O . GLU B 1 99 ? 12.502 -6.267 -18.353 1.00 19.60 103 GLU B O 1
ATOM 1864 N N . SER B 1 100 ? 13.850 -6.203 -20.162 1.00 20.94 104 SER B N 1
ATOM 1865 C CA . SER B 1 100 ? 14.359 -4.839 -19.891 1.00 24.14 104 SER B CA 1
ATOM 1866 C C . SER B 1 100 ? 13.251 -3.767 -19.952 1.00 23.23 104 SER B C 1
ATOM 1867 O O . SER B 1 100 ? 13.185 -2.895 -19.077 1.00 23.13 104 SER B O 1
ATOM 1870 N N . ILE B 1 101 ? 12.405 -3.824 -20.984 1.00 20.56 105 ILE B N 1
ATOM 1871 C CA . ILE B 1 101 ? 11.256 -2.900 -21.096 1.00 22.90 105 ILE B CA 1
ATOM 1872 C C . ILE B 1 101 ? 10.342 -2.987 -19.876 1.00 21.06 105 ILE B C 1
ATOM 1873 O O . ILE B 1 101 ? 9.953 -1.985 -19.292 1.00 19.58 105 ILE B O 1
ATOM 1878 N N . LEU B 1 102 ? 10.014 -4.207 -19.488 1.00 19.92 106 LEU B N 1
ATOM 1879 C CA . LEU B 1 102 ? 9.059 -4.417 -18.406 1.00 20.50 106 LEU B CA 1
ATOM 1880 C C . LEU B 1 102 ? 9.636 -3.889 -17.127 1.00 21.22 106 LEU B C 1
ATOM 1881 O O . LEU B 1 102 ? 8.883 -3.318 -16.331 1.00 20.35 106 LEU B O 1
ATOM 1886 N N . LYS B 1 103 ? 10.965 -4.047 -16.920 1.00 20.60 107 LYS B N 1
ATOM 1887 C CA . LYS B 1 103 ? 11.521 -3.634 -15.623 1.00 21.84 107 LYS B CA 1
ATOM 1888 C C . LYS B 1 103 ? 11.480 -2.114 -15.530 1.00 22.57 107 LYS B C 1
ATOM 1889 O O . LYS B 1 103 ? 11.212 -1.525 -14.469 1.00 22.66 107 LYS B O 1
ATOM 1895 N N . GLU B 1 104 ? 11.749 -1.488 -16.654 1.00 23.77 108 GLU B N 1
ATOM 1896 C CA . GLU B 1 104 ? 11.682 -0.051 -16.786 1.00 25.50 108 GLU B CA 1
ATOM 1897 C C . GLU B 1 104 ? 10.330 0.516 -16.501 1.00 27.07 108 GLU B C 1
ATOM 1898 O O . GLU B 1 104 ? 10.246 1.605 -15.970 1.00 27.34 108 GLU B O 1
ATOM 1904 N N . ARG B 1 105 ? 9.304 -0.236 -16.856 1.00 24.50 109 ARG B N 1
ATOM 1905 C CA . ARG B 1 105 ? 7.923 0.106 -16.536 1.00 26.47 109 ARG B CA 1
ATOM 1906 C C . ARG B 1 105 ? 7.464 -0.372 -15.168 1.00 24.12 109 ARG B C 1
ATOM 1907 O O . ARG B 1 105 ? 6.282 -0.289 -14.873 1.00 25.44 109 ARG B O 1
ATOM 1915 N N . GLY B 1 106 ? 8.398 -0.834 -14.345 1.00 21.55 110 GLY B N 1
ATOM 1916 C CA . GLY B 1 106 ? 8.150 -1.063 -12.916 1.00 22.66 110 GLY B CA 1
ATOM 1917 C C . GLY B 1 106 ? 7.631 -2.438 -12.521 1.00 20.75 110 GLY B C 1
ATOM 1918 O O . GLY B 1 106 ? 7.344 -2.679 -11.345 1.00 23.88 110 GLY B O 1
ATOM 1919 N N . TYR B 1 107 ? 7.550 -3.345 -13.484 1.00 20.78 111 TYR B N 1
ATOM 1920 C CA . TYR B 1 107 ? 7.294 -4.773 -13.191 1.00 20.11 111 TYR B CA 1
ATOM 1921 C C . TYR B 1 107 ? 8.446 -5.460 -12.509 1.00 19.31 111 TYR B C 1
ATOM 1922 O O . TYR B 1 107 ? 9.634 -5.115 -12.711 1.00 19.12 111 TYR B O 1
ATOM 1931 N N . ASN B 1 108 ? 8.125 -6.428 -11.645 1.00 19.04 112 ASN B N 1
ATOM 1932 C CA . ASN B 1 108 ? 9.087 -7.384 -11.163 1.00 19.55 112 ASN B CA 1
ATOM 1933 C C . ASN B 1 108 ? 9.167 -8.506 -12.190 1.00 18.27 112 ASN B C 1
ATOM 1934 O O . ASN B 1 108 ? 8.136 -9.119 -12.483 1.00 18.31 112 ASN B O 1
ATOM 1939 N N . VAL B 1 109 ? 10.348 -8.773 -12.746 1.00 19.74 113 VAL B N 1
ATOM 1940 C CA . VAL B 1 109 ? 10.427 -9.727 -13.865 1.00 17.25 113 VAL B CA 1
ATOM 1941 C C . VAL B 1 109 ? 11.453 -10.803 -13.610 1.00 18.99 113 VAL B C 1
ATOM 1942 O O . VAL B 1 109 ? 12.615 -10.509 -13.311 1.00 20.19 113 VAL B O 1
ATOM 1946 N N . LEU B 1 110 ? 11.036 -12.063 -13.725 1.00 20.71 114 LEU B N 1
ATOM 1947 C CA . LEU B 1 110 ? 11.959 -13.216 -13.625 1.00 19.40 114 LEU B CA 1
ATOM 1948 C C . LEU B 1 110 ? 12.091 -13.760 -15.054 1.00 20.51 114 LEU B C 1
ATOM 1949 O O . LEU B 1 110 ? 11.069 -14.075 -15.697 1.00 19.39 114 LEU B O 1
ATOM 1954 N N . ARG B 1 111 ? 13.310 -13.824 -15.593 1.00 19.53 115 ARG B N 1
ATOM 1955 C CA . ARG B 1 111 ? 13.460 -14.433 -16.904 1.00 20.64 115 ARG B CA 1
ATOM 1956 C C . ARG B 1 111 ? 14.239 -15.748 -16.779 1.00 22.26 115 ARG B C 1
ATOM 1957 O O . ARG B 1 111 ? 15.332 -15.765 -16.224 1.00 24.84 115 ARG B O 1
ATOM 1965 N N . ALA B 1 112 ? 13.650 -16.834 -17.275 1.00 21.88 116 ALA B N 1
ATOM 1966 C CA . ALA B 1 112 ? 14.190 -18.176 -17.142 1.00 23.66 116 ALA B CA 1
ATOM 1967 C C . ALA B 1 112 ? 15.263 -18.337 -18.205 1.00 25.40 116 ALA B C 1
ATOM 1968 O O . ALA B 1 112 ? 15.165 -17.723 -19.304 1.00 24.43 116 ALA B O 1
ATOM 1970 N N . PRO B 1 113 ? 16.290 -19.151 -17.895 1.00 25.10 117 PRO B N 1
ATOM 1971 C CA . PRO B 1 113 ? 17.460 -19.242 -18.774 1.00 25.80 117 PRO B CA 1
ATOM 1972 C C . PRO B 1 113 ? 17.173 -19.916 -20.117 1.00 22.48 117 PRO B C 1
ATOM 1973 O O . PRO B 1 113 ? 16.499 -20.943 -20.201 1.00 24.48 117 PRO B O 1
ATOM 1977 N N . PHE B 1 114 ? 17.664 -19.314 -21.186 1.00 21.95 118 PHE B N 1
ATOM 1978 C CA . PHE B 1 114 ? 17.405 -19.810 -22.533 1.00 21.15 118 PHE B CA 1
ATOM 1979 C C . PHE B 1 114 ? 18.341 -20.988 -22.872 1.00 20.55 118 PHE B C 1
ATOM 1980 O O . PHE B 1 114 ? 19.561 -20.937 -22.553 1.00 22.33 118 PHE B O 1
ATOM 1988 N N . GLY B 1 115 ? 17.815 -22.048 -23.508 1.00 21.80 119 GLY B N 1
ATOM 1989 C CA . GLY B 1 115 ? 18.687 -23.137 -23.984 1.00 21.35 119 GLY B CA 1
ATOM 1990 C C . GLY B 1 115 ? 19.192 -24.127 -22.942 1.00 23.52 119 GLY B C 1
ATOM 1991 O O . GLY B 1 115 ? 20.155 -24.878 -23.171 1.00 26.70 119 GLY B O 1
ATOM 1992 N N . TRP B 1 116 ? 18.560 -24.138 -21.780 1.00 22.02 120 TRP B N 1
ATOM 1993 C CA . TRP B 1 116 ? 18.876 -25.156 -20.757 1.00 21.55 120 TRP B CA 1
ATOM 1994 C C . TRP B 1 116 ? 17.649 -26.006 -20.618 1.00 22.89 120 TRP B C 1
ATOM 1995 O O . TRP B 1 116 ? 16.518 -25.483 -20.701 1.00 25.25 120 TRP B O 1
ATOM 2006 N N . TYR B 1 117 ? 17.813 -27.277 -20.278 1.00 19.35 121 TYR B N 1
ATOM 2007 C CA . TYR B 1 117 ? 16.705 -28.073 -19.858 1.00 23.15 121 TYR B CA 1
ATOM 2008 C C . TYR B 1 117 ? 16.352 -27.677 -18.443 1.00 22.00 121 TYR B C 1
ATOM 2009 O O . TYR B 1 117 ? 17.227 -27.641 -17.597 1.00 22.89 121 TYR B O 1
ATOM 2018 N N . LYS B 1 118 ? 15.067 -27.400 -18.155 1.00 17.76 122 LYS B N 1
ATOM 2019 C CA . LYS B 1 118 ? 14.757 -26.946 -16.783 1.00 19.38 122 LYS B CA 1
ATOM 2020 C C . LYS B 1 118 ? 13.610 -27.693 -16.184 1.00 21.29 122 LYS B C 1
ATOM 2021 O O . LYS B 1 118 ? 12.633 -27.985 -16.911 1.00 23.61 122 LYS B O 1
ATOM 2027 N N . ALA B 1 119 ? 13.769 -28.056 -14.908 1.00 19.30 123 ALA B N 1
ATOM 2028 C CA . ALA B 1 119 ? 12.601 -28.512 -14.128 1.00 18.67 123 ALA B CA 1
ATOM 2029 C C . ALA B 1 119 ? 11.779 -27.268 -13.938 1.00 18.51 123 ALA B C 1
ATOM 2030 O O . ALA B 1 119 ? 12.326 -26.166 -13.848 1.00 21.26 123 ALA B O 1
ATOM 2032 N N . PHE B 1 120 ? 10.474 -27.378 -13.802 1.00 19.55 124 PHE B N 1
ATOM 2033 C CA . PHE B 1 120 ? 9.723 -26.216 -13.398 1.00 19.56 124 PHE B CA 1
ATOM 2034 C C . PHE B 1 120 ? 8.431 -26.607 -12.656 1.00 20.15 124 PHE B C 1
ATOM 2035 O O . PHE B 1 120 ? 8.003 -27.771 -12.737 1.00 23.28 124 PHE B O 1
ATOM 2043 N N . LYS B 1 121 ? 7.821 -25.675 -11.935 1.00 19.57 125 LYS B N 1
ATOM 2044 C CA . LYS B 1 121 ? 6.530 -25.944 -11.331 1.00 19.41 125 LYS B CA 1
ATOM 2045 C C . LYS B 1 121 ? 5.682 -24.738 -11.576 1.00 19.77 125 LYS B C 1
ATOM 2046 O O . LYS B 1 121 ? 6.178 -23.618 -11.505 1.00 21.52 125 LYS B O 1
ATOM 2052 N N . ILE B 1 122 ? 4.393 -24.930 -11.819 1.00 17.64 126 ILE B N 1
ATOM 2053 C CA . ILE B 1 122 ? 3.521 -23.787 -11.959 1.00 17.73 126 ILE B CA 1
ATOM 2054 C C . ILE B 1 122 ? 2.159 -24.217 -11.407 1.00 19.23 126 ILE B C 1
ATOM 2055 O O . ILE B 1 122 ? 1.864 -25.425 -11.326 1.00 20.71 126 ILE B O 1
ATOM 2060 N N . SER B 1 123 ? 1.391 -23.233 -10.960 1.00 18.88 127 SER B N 1
ATOM 2061 C CA . SER B 1 123 ? 0.018 -23.453 -10.510 1.00 21.88 127 SER B CA 1
ATOM 2062 C C . SER B 1 123 ? -0.875 -22.409 -11.159 1.00 18.61 127 SER B C 1
ATOM 2063 O O . SER B 1 123 ? -0.789 -21.278 -10.812 1.00 21.62 127 SER B O 1
ATOM 2066 N N . CYS B 1 124 ? -1.663 -22.777 -12.172 1.00 18.97 128 CYS B N 1
ATOM 2067 C CA . CYS B 1 124 ? -2.586 -21.920 -12.906 1.00 19.58 128 CYS B CA 1
ATOM 2068 C C . CYS B 1 124 ? -3.867 -21.764 -12.104 1.00 21.01 128 CYS B C 1
ATOM 2069 O O . CYS B 1 124 ? -4.442 -22.763 -11.646 1.00 20.74 128 CYS B O 1
ATOM 2072 N N . LYS B 1 125 ? -4.297 -20.518 -11.947 1.00 19.60 129 LYS B N 1
ATOM 2073 C CA . LYS B 1 125 ? -5.422 -20.173 -11.074 1.00 20.30 129 LYS B CA 1
ATOM 2074 C C . LYS B 1 125 ? -6.761 -20.675 -11.595 1.00 19.10 129 LYS B C 1
ATOM 2075 O O . LYS B 1 125 ? -7.695 -20.864 -10.814 1.00 18.08 129 LYS B O 1
ATOM 2081 N N . GLY B 1 126 ? -6.844 -20.890 -12.916 1.00 17.75 130 GLY B N 1
ATOM 2082 C CA . GLY B 1 126 ? -7.954 -21.614 -13.538 1.00 18.45 130 GLY B CA 1
ATOM 2083 C C . GLY B 1 126 ? -9.196 -20.840 -13.901 1.00 21.15 130 GLY B C 1
ATOM 2084 O O . GLY B 1 126 ? -10.109 -21.420 -14.497 1.00 22.00 130 GLY B O 1
ATOM 2085 N N . HIS B 1 127 ? -9.267 -19.544 -13.552 1.00 20.17 131 HIS B N 1
ATOM 2086 C CA . HIS B 1 127 ? -10.405 -18.704 -13.982 1.00 22.31 131 HIS B CA 1
ATOM 2087 C C . HIS B 1 127 ? -10.403 -18.448 -15.476 1.00 23.40 131 HIS B C 1
ATOM 2088 O O . HIS B 1 127 ? -9.393 -18.661 -16.163 1.00 21.82 131 HIS B O 1
ATOM 2095 N N . PRO B 1 128 ? -11.529 -17.952 -16.020 1.00 21.07 132 PRO B N 1
ATOM 2096 C CA . PRO B 1 128 ? -11.572 -17.738 -17.456 1.00 21.20 132 PRO B CA 1
ATOM 2097 C C . PRO B 1 128 ? -10.534 -16.870 -18.152 1.00 20.57 132 PRO B C 1
ATOM 2098 O O . PRO B 1 128 ? -10.367 -17.011 -19.356 1.00 22.00 132 PRO B O 1
ATOM 2102 N N . LEU B 1 129 ? -9.867 -15.959 -17.449 1.00 20.17 133 LEU B N 1
ATOM 2103 C CA . LEU B 1 129 ? -8.741 -15.209 -18.045 1.00 19.84 133 LEU B CA 1
ATOM 2104 C C . LEU B 1 129 ? -7.333 -15.733 -17.631 1.00 20.49 133 LEU B C 1
ATOM 2105 O O . LEU B 1 129 ? -6.326 -14.985 -17.674 1.00 20.50 133 LEU B O 1
ATOM 2110 N N . SER B 1 130 ? -7.230 -17.005 -17.223 1.00 20.69 134 SER B N 1
ATOM 2111 C CA . SER B 1 130 ? -5.979 -17.472 -16.655 1.00 19.54 134 SER B CA 1
ATOM 2112 C C . SER B 1 130 ? -5.032 -18.158 -17.632 1.00 18.86 134 SER B C 1
ATOM 2113 O O . SER B 1 130 ? -3.876 -18.461 -17.243 1.00 18.32 134 SER B O 1
ATOM 2116 N N . GLU B 1 131 ? -5.526 -18.482 -18.831 1.00 21.69 135 GLU B N 1
ATOM 2117 C CA . GLU B 1 131 ? -4.720 -19.152 -19.878 1.00 20.82 135 GLU B CA 1
ATOM 2118 C C . GLU B 1 131 ? -5.035 -18.516 -21.196 1.00 22.51 135 GLU B C 1
ATOM 2119 O O . GLU B 1 131 ? -6.109 -18.731 -21.762 1.00 25.38 135 GLU B O 1
ATOM 2125 N N . LEU B 1 132 ? -4.133 -17.663 -21.666 1.00 20.36 136 LEU B N 1
ATOM 2126 C CA . LEU B 1 132 ? -4.403 -16.915 -22.872 1.00 21.36 136 LEU B CA 1
ATOM 2127 C C . LEU B 1 132 ? -3.404 -17.235 -23.948 1.00 22.81 136 LEU B C 1
ATOM 2128 O O . LEU B 1 132 ? -2.200 -17.291 -23.709 1.00 23.71 136 LEU B O 1
ATOM 2133 N N . SER B 1 133 ? -3.915 -17.386 -25.155 1.00 22.94 137 SER B N 1
ATOM 2134 C CA . SER B 1 133 ? -3.072 -17.609 -26.307 1.00 21.52 137 SER B CA 1
ATOM 2135 C C . SER B 1 133 ? -2.997 -16.302 -27.109 1.00 22.07 137 SER B C 1
ATOM 2136 O O . SER B 1 133 ? -4.014 -15.666 -27.376 1.00 23.31 137 SER B O 1
ATOM 2139 N N . ARG B 1 134 ? -1.777 -15.906 -27.462 1.00 19.34 138 ARG B N 1
ATOM 2140 C CA . ARG B 1 134 ? -1.590 -14.634 -28.180 1.00 22.22 138 ARG B CA 1
ATOM 2141 C C . ARG B 1 134 ? -0.527 -14.734 -29.266 1.00 24.52 138 ARG B C 1
ATOM 2142 O O . ARG B 1 134 ? 0.607 -15.183 -29.020 1.00 26.78 138 ARG B O 1
ATOM 2150 N N . LYS B 1 135 ? -0.903 -14.295 -30.457 1.00 24.50 139 LYS B N 1
ATOM 2151 C CA . LYS B 1 135 ? 0.020 -14.165 -31.596 1.00 23.44 139 LYS B CA 1
ATOM 2152 C C . LYS B 1 135 ? 0.386 -12.686 -31.696 1.00 25.21 139 LYS B C 1
ATOM 2153 O O . LYS B 1 135 ? -0.487 -11.837 -31.908 1.00 28.06 139 LYS B O 1
ATOM 2159 N N . ILE B 1 136 ? 1.667 -12.390 -31.559 1.00 28.48 140 ILE B N 1
ATOM 2160 C CA . ILE B 1 136 ? 2.155 -11.037 -31.502 1.00 32.22 140 ILE B CA 1
ATOM 2161 C C . ILE B 1 136 ? 2.895 -10.758 -32.799 1.00 35.87 140 ILE B C 1
ATOM 2162 O O . ILE B 1 136 ? 3.771 -11.517 -33.168 1.00 40.05 140 ILE B O 1
ATOM 2167 N N . VAL B 1 137 ? 2.549 -9.669 -33.473 1.00 42.39 141 VAL B N 1
ATOM 2168 C CA . VAL B 1 137 ? 3.403 -9.134 -34.549 1.00 46.52 141 VAL B CA 1
ATOM 2169 C C . VAL B 1 137 ? 3.371 -7.599 -34.493 1.00 53.05 141 VAL B C 1
ATOM 2170 O O . VAL B 1 137 ? 2.380 -6.957 -34.903 1.00 54.24 141 VAL B O 1
ATOM 2174 N N . MET C 1 1 ? -3.523 -33.366 -35.130 1.00 24.75 5 MET C N 1
ATOM 2175 C CA . MET C 1 1 ? -3.500 -33.245 -33.645 1.00 23.79 5 MET C CA 1
ATOM 2176 C C . MET C 1 1 ? -2.152 -32.711 -33.170 1.00 23.50 5 MET C C 1
ATOM 2177 O O . MET C 1 1 ? -1.125 -33.066 -33.763 1.00 19.51 5 MET C O 1
ATOM 2182 N N . LYS C 1 2 ? -2.131 -31.852 -32.139 1.00 21.62 6 LYS C N 1
ATOM 2183 C CA . LYS C 1 2 ? -0.845 -31.442 -31.571 1.00 23.21 6 LYS C CA 1
ATOM 2184 C C . LYS C 1 2 ? -0.861 -31.875 -30.116 1.00 22.47 6 LYS C C 1
ATOM 2185 O O . LYS C 1 2 ? -1.873 -31.677 -29.441 1.00 23.83 6 LYS C O 1
ATOM 2191 N N . MET C 1 3 ? 0.240 -32.445 -29.656 1.00 18.82 7 MET C N 1
ATOM 2192 C CA . MET C 1 3 ? 0.386 -32.898 -28.242 1.00 20.38 7 MET C CA 1
ATOM 2193 C C . MET C 1 3 ? 1.686 -32.363 -27.679 1.00 21.15 7 MET C C 1
ATOM 2194 O O . MET C 1 3 ? 2.699 -32.300 -28.393 1.00 24.21 7 MET C O 1
ATOM 2199 N N . LEU C 1 4 ? 1.632 -31.955 -26.409 1.00 19.92 8 LEU C N 1
ATOM 2200 C CA . LEU C 1 4 ? 2.810 -31.611 -25.622 1.00 19.80 8 LEU C CA 1
ATOM 2201 C C . LEU C 1 4 ? 2.819 -32.615 -24.431 1.00 21.40 8 LEU C C 1
ATOM 2202 O O . LEU C 1 4 ? 1.874 -32.671 -23.638 1.00 23.56 8 LEU C O 1
ATOM 2207 N N . LEU C 1 5 ? 3.840 -33.452 -24.371 1.00 20.21 9 LEU C N 1
ATOM 2208 C CA . LEU C 1 5 ? 3.946 -34.522 -23.322 1.00 20.36 9 LEU C CA 1
ATOM 2209 C C . LEU C 1 5 ? 4.978 -34.086 -22.309 1.00 20.33 9 LEU C C 1
ATOM 2210 O O . LEU C 1 5 ? 6.145 -33.865 -22.657 1.00 22.43 9 LEU C O 1
ATOM 2215 N N . ILE C 1 6 ? 4.582 -33.975 -21.039 1.00 20.90 10 ILE C N 1
ATOM 2216 C CA . ILE C 1 6 ? 5.471 -33.489 -20.003 1.00 20.91 10 ILE C CA 1
ATOM 2217 C C . ILE C 1 6 ? 5.546 -34.552 -18.921 1.00 18.41 10 ILE C C 1
ATOM 2218 O O . ILE C 1 6 ? 4.499 -34.978 -18.383 1.00 22.11 10 ILE C O 1
ATOM 2223 N N . HIS C 1 7 ? 6.770 -34.998 -18.663 1.00 18.45 11 HIS C N 1
ATOM 2224 C CA . HIS C 1 7 ? 7.010 -36.010 -17.676 1.00 21.09 11 HIS C CA 1
ATOM 2225 C C . HIS C 1 7 ? 7.008 -35.262 -16.386 1.00 20.26 11 HIS C C 1
ATOM 2226 O O . HIS C 1 7 ? 7.843 -34.334 -16.158 1.00 20.47 11 HIS C O 1
ATOM 2233 N N . SER C 1 8 ? 6.102 -35.627 -15.494 1.00 17.42 12 SER C N 1
ATOM 2234 C CA . SER C 1 8 ? 5.870 -34.804 -14.347 1.00 18.74 12 SER C CA 1
ATOM 2235 C C . SER C 1 8 ? 5.937 -35.537 -13.044 1.00 20.32 12 SER C C 1
ATOM 2236 O O . SER C 1 8 ? 5.528 -36.701 -12.941 1.00 18.99 12 SER C O 1
ATOM 2239 N N . ASP C 1 9 ? 6.403 -34.814 -12.023 1.00 19.05 13 ASP C N 1
ATOM 2240 C CA . ASP C 1 9 ? 6.326 -35.314 -10.652 1.00 19.37 13 ASP C CA 1
ATOM 2241 C C . ASP C 1 9 ? 4.866 -35.565 -10.247 1.00 21.04 13 ASP C C 1
ATOM 2242 O O . ASP C 1 9 ? 4.569 -36.533 -9.537 1.00 21.20 13 ASP C O 1
ATOM 2247 N N . TYR C 1 10 ? 3.993 -34.644 -10.651 1.00 18.97 14 TYR C N 1
ATOM 2248 C CA . TYR C 1 10 ? 2.561 -34.691 -10.362 1.00 20.14 14 TYR C CA 1
ATOM 2249 C C . TYR C 1 10 ? 1.785 -33.760 -11.281 1.00 20.37 14 TYR C C 1
ATOM 2250 O O . TYR C 1 10 ? 2.348 -32.840 -11.872 1.00 18.61 14 TYR C O 1
ATOM 2259 N N . LEU C 1 11 ? 0.492 -34.003 -11.407 1.00 18.05 15 LEU C N 1
ATOM 2260 C CA . LEU C 1 11 ? -0.412 -33.072 -12.100 1.00 18.45 15 LEU C CA 1
ATOM 2261 C C . LEU C 1 11 ? -1.680 -33.116 -11.310 1.00 20.34 15 LEU C C 1
ATOM 2262 O O . LEU C 1 11 ? -2.096 -34.203 -10.978 1.00 22.54 15 LEU C O 1
ATOM 2267 N N . GLU C 1 12 ? -2.200 -31.936 -10.938 1.00 18.83 16 GLU C N 1
ATOM 2268 C CA . GLU C 1 12 ? -3.449 -31.835 -10.223 1.00 21.65 16 GLU C CA 1
ATOM 2269 C C . GLU C 1 12 ? -4.326 -30.879 -11.015 1.00 21.36 16 GLU C C 1
ATOM 2270 O O . GLU C 1 12 ? -3.812 -29.949 -11.655 1.00 21.28 16 GLU C O 1
ATOM 2276 N N . PHE C 1 13 ? -5.649 -31.048 -10.956 1.00 19.91 17 PHE C N 1
ATOM 2277 C CA . PHE C 1 13 ? -6.523 -30.036 -11.542 1.00 18.38 17 PHE C CA 1
ATOM 2278 C C . PHE C 1 13 ? -7.822 -29.895 -10.754 1.00 19.85 17 PHE C C 1
ATOM 2279 O O . PHE C 1 13 ? -8.159 -30.761 -9.937 1.00 20.25 17 PHE C O 1
ATOM 2287 N N . GLU C 1 14 ? -8.491 -28.765 -10.950 1.00 18.96 18 GLU C N 1
ATOM 2288 C CA . GLU C 1 14 ? -9.805 -28.560 -10.335 1.00 19.70 18 GLU C CA 1
ATOM 2289 C C . GLU C 1 14 ? -10.643 -27.744 -11.311 1.00 20.06 18 GLU C C 1
ATOM 2290 O O . GLU C 1 14 ? -10.260 -26.613 -11.675 1.00 19.64 18 GLU C O 1
ATOM 2296 N N . ALA C 1 15 ? -11.797 -28.286 -11.740 1.00 19.66 19 ALA C N 1
ATOM 2297 C CA . ALA C 1 15 ? -12.697 -27.544 -12.658 1.00 21.07 19 ALA C CA 1
ATOM 2298 C C . ALA C 1 15 ? -13.332 -26.315 -11.947 1.00 23.12 19 ALA C C 1
ATOM 2299 O O . ALA C 1 15 ? -13.669 -26.404 -10.741 1.00 27.16 19 ALA C O 1
ATOM 2301 N N . LYS C 1 16 ? -13.408 -25.172 -12.631 1.00 23.05 20 LYS C N 1
ATOM 2302 C CA . LYS C 1 16 ? -13.733 -23.884 -11.956 1.00 23.71 20 LYS C CA 1
ATOM 2303 C C . LYS C 1 16 ? -14.990 -23.236 -12.519 1.00 25.12 20 LYS C C 1
ATOM 2304 O O . LYS C 1 16 ? -15.804 -22.743 -11.725 1.00 27.15 20 LYS C O 1
ATOM 2310 N N . GLU C 1 17 ? -15.096 -23.145 -13.843 1.00 21.41 21 GLU C N 1
ATOM 2311 C CA . GLU C 1 17 ? -16.288 -22.609 -14.532 1.00 26.91 21 GLU C CA 1
ATOM 2312 C C . GLU C 1 17 ? -16.607 -23.421 -15.766 1.00 24.93 21 GLU C C 1
ATOM 2313 O O . GLU C 1 17 ? -15.708 -23.984 -16.413 1.00 22.26 21 GLU C O 1
ATOM 2319 N N . LYS C 1 18 ? -17.894 -23.464 -16.130 1.00 23.57 22 LYS C N 1
ATOM 2320 C CA . LYS C 1 18 ? -18.275 -24.183 -17.318 1.00 28.00 22 LYS C CA 1
ATOM 2321 C C . LYS C 1 18 ? -18.328 -23.290 -18.562 1.00 25.73 22 LYS C C 1
ATOM 2322 O O . LYS C 1 18 ? -18.340 -22.070 -18.453 1.00 25.87 22 LYS C O 1
ATOM 2328 N N . THR C 1 19 ? -18.312 -23.912 -19.739 1.00 26.41 23 THR C N 1
ATOM 2329 C CA . THR C 1 19 ? -18.661 -23.241 -20.999 1.00 27.93 23 THR C CA 1
ATOM 2330 C C . THR C 1 19 ? -19.858 -23.945 -21.620 1.00 26.42 23 THR C C 1
ATOM 2331 O O . THR C 1 19 ? -20.344 -24.966 -21.077 1.00 25.17 23 THR C O 1
ATOM 2335 N N . LYS C 1 20 ? -20.293 -23.423 -22.764 1.00 22.75 24 LYS C N 1
ATOM 2336 C CA . LYS C 1 20 ? -21.336 -24.014 -23.576 1.00 24.91 24 LYS C CA 1
ATOM 2337 C C . LYS C 1 20 ? -21.100 -25.477 -23.836 1.00 26.01 24 LYS C C 1
ATOM 2338 O O . LYS C 1 20 ? -22.080 -26.267 -23.883 1.00 25.13 24 LYS C O 1
ATOM 2344 N N . ILE C 1 21 ? -19.810 -25.847 -23.989 1.00 21.65 25 ILE C N 1
ATOM 2345 C CA . ILE C 1 21 ? -19.446 -27.196 -24.401 1.00 23.71 25 ILE C CA 1
ATOM 2346 C C . ILE C 1 21 ? -18.858 -27.960 -23.244 1.00 21.40 25 ILE C C 1
ATOM 2347 O O . ILE C 1 21 ? -18.262 -29.025 -23.438 1.00 23.82 25 ILE C O 1
ATOM 2352 N N . ALA C 1 22 ? -19.047 -27.492 -22.010 1.00 19.66 26 ALA C N 1
ATOM 2353 C CA . ALA C 1 22 ? -18.504 -28.282 -20.888 1.00 20.24 26 ALA C CA 1
ATOM 2354 C C . ALA C 1 22 ? -19.159 -29.668 -20.815 1.00 24.71 26 ALA C C 1
ATOM 2355 O O . ALA C 1 22 ? -20.408 -29.828 -20.886 1.00 24.29 26 ALA C O 1
ATOM 2357 N N . GLU C 1 23 ? -18.320 -30.677 -20.646 1.00 20.66 27 GLU C N 1
ATOM 2358 C CA . GLU C 1 23 ? -18.774 -32.044 -20.572 1.00 23.29 27 GLU C CA 1
ATOM 2359 C C . GLU C 1 23 ? -19.512 -32.291 -19.255 1.00 25.00 27 GLU C C 1
ATOM 2360 O O . GLU C 1 23 ? -19.247 -31.656 -18.226 1.00 24.53 27 GLU C O 1
ATOM 2366 N N . GLU C 1 24 ? -20.479 -33.199 -19.327 1.00 27.86 28 GLU C N 1
ATOM 2367 C CA . GLU C 1 24 ? -21.218 -33.662 -18.147 1.00 33.57 28 GLU C CA 1
ATOM 2368 C C . GLU C 1 24 ? -20.271 -34.587 -17.410 1.00 37.18 28 GLU C C 1
ATOM 2369 O O . GLU C 1 24 ? -19.896 -35.615 -17.943 1.00 37.44 28 GLU C O 1
ATOM 2375 N N . THR C 1 25 ? -19.844 -34.198 -16.207 1.00 35.31 29 THR C N 1
ATOM 2376 C CA . THR C 1 25 ? -18.815 -34.956 -15.473 1.00 34.38 29 THR C CA 1
ATOM 2377 C C . THR C 1 25 ? -19.064 -35.062 -13.958 1.00 31.21 29 THR C C 1
ATOM 2378 O O . THR C 1 25 ? -19.616 -34.152 -13.371 1.00 35.18 29 THR C O 1
ATOM 2382 N N . GLU C 1 26 ? -18.648 -36.168 -13.330 1.00 36.18 30 GLU C N 1
ATOM 2383 C CA . GLU C 1 26 ? -18.899 -36.376 -11.872 1.00 38.36 30 GLU C CA 1
ATOM 2384 C C . GLU C 1 26 ? -17.711 -36.092 -10.971 1.00 42.93 30 GLU C C 1
ATOM 2385 O O . GLU C 1 26 ? -17.827 -36.147 -9.744 1.00 42.42 30 GLU C O 1
ATOM 2391 N N . ASN C 1 27 ? -16.568 -35.814 -11.577 1.00 37.39 31 ASN C N 1
ATOM 2392 C CA . ASN C 1 27 ? -15.395 -35.346 -10.832 1.00 40.39 31 ASN C CA 1
ATOM 2393 C C . ASN C 1 27 ? -14.804 -34.001 -11.289 1.00 31.69 31 ASN C C 1
ATOM 2394 O O . ASN C 1 27 ? -14.184 -33.898 -12.331 1.00 33.87 31 ASN C O 1
ATOM 2399 N N . LEU C 1 28 ? -14.975 -32.985 -10.455 1.00 35.94 32 LEU C N 1
ATOM 2400 C CA . LEU C 1 28 ? -14.412 -31.684 -10.738 1.00 36.47 32 LEU C CA 1
ATOM 2401 C C . LEU C 1 28 ? -12.908 -31.630 -10.514 1.00 31.67 32 LEU C C 1
ATOM 2402 O O . LEU C 1 28 ? -12.262 -30.690 -10.971 1.00 30.33 32 LEU C O 1
ATOM 2407 N N . LYS C 1 29 ? -12.350 -32.587 -9.763 1.00 29.48 33 LYS C N 1
ATOM 2408 C CA . LYS C 1 29 ? -10.953 -32.513 -9.375 1.00 27.17 33 LYS C CA 1
ATOM 2409 C C . LYS C 1 29 ? -10.203 -33.806 -9.595 1.00 23.03 33 LYS C C 1
ATOM 2410 O O . LYS C 1 29 ? -10.790 -34.890 -9.653 1.00 25.82 33 LYS C O 1
ATOM 2416 N N . GLY C 1 30 ? -8.882 -33.712 -9.698 1.00 22.35 34 GLY C N 1
ATOM 2417 C CA . GLY C 1 30 ? -8.138 -34.900 -10.014 1.00 21.93 34 GLY C CA 1
ATOM 2418 C C . GLY C 1 30 ? -6.643 -34.685 -9.853 1.00 22.02 34 GLY C C 1
ATOM 2419 O O . GLY C 1 30 ? -6.141 -33.590 -9.982 1.00 22.24 34 GLY C O 1
ATOM 2420 N N . LYS C 1 31 ? -5.956 -35.749 -9.492 1.00 22.60 35 LYS C N 1
ATOM 2421 C CA . LYS C 1 31 ? -4.547 -35.646 -9.223 1.00 21.97 35 LYS C CA 1
ATOM 2422 C C . LYS C 1 31 ? -3.897 -36.987 -9.610 1.00 24.48 35 LYS C C 1
ATOM 2423 O O . LYS C 1 31 ? -4.472 -38.057 -9.370 1.00 21.72 35 LYS C O 1
ATOM 2429 N N . LEU C 1 32 ? -2.695 -36.918 -10.174 1.00 22.97 36 LEU C N 1
ATOM 2430 C CA . LEU C 1 32 ? -1.925 -38.100 -10.485 1.00 22.34 36 LEU C CA 1
ATOM 2431 C C . LEU C 1 32 ? -0.477 -37.817 -10.233 1.00 25.26 36 LEU C C 1
ATOM 2432 O O . LEU C 1 32 ? 0.042 -36.787 -10.636 1.00 26.62 36 LEU C O 1
ATOM 2437 N N . ASP C 1 33 ? 0.223 -38.723 -9.582 1.00 25.59 37 ASP C N 1
ATOM 2438 C CA . ASP C 1 33 ? 1.662 -38.507 -9.523 1.00 27.17 37 ASP C CA 1
ATOM 2439 C C . ASP C 1 33 ? 2.495 -39.328 -10.509 1.00 27.54 37 ASP C C 1
ATOM 2440 O O . ASP C 1 33 ? 1.992 -40.251 -11.225 1.00 27.48 37 ASP C O 1
ATOM 2445 N N . GLU C 1 34 ? 3.769 -38.959 -10.589 1.00 27.81 38 GLU C N 1
ATOM 2446 C CA . GLU C 1 34 ? 4.727 -39.635 -11.420 1.00 26.04 38 GLU C CA 1
ATOM 2447 C C . GLU C 1 34 ? 4.120 -39.981 -12.793 1.00 26.04 38 GLU C C 1
ATOM 2448 O O . GLU C 1 34 ? 3.957 -41.190 -13.152 1.00 26.18 38 GLU C O 1
ATOM 2454 N N . CYS C 1 35 ? 3.755 -38.960 -13.584 1.00 22.67 39 CYS C N 1
ATOM 2455 C CA . CYS C 1 35 ? 2.912 -39.214 -14.736 1.00 19.49 39 CYS C CA 1
ATOM 2456 C C . CYS C 1 35 ? 3.438 -38.560 -16.000 1.00 21.71 39 CYS C C 1
ATOM 2457 O O . CYS C 1 35 ? 4.308 -37.657 -15.924 1.00 22.12 39 CYS C O 1
ATOM 2460 N N . LEU C 1 36 ? 2.958 -39.036 -17.147 1.00 19.07 40 LEU C N 1
ATOM 2461 C CA . LEU C 1 36 ? 3.205 -38.329 -18.423 1.00 16.14 40 LEU C CA 1
ATOM 2462 C C . LEU C 1 36 ? 1.935 -37.546 -18.648 1.00 18.48 40 LEU C C 1
ATOM 2463 O O . LEU C 1 36 ? 0.842 -38.133 -18.840 1.00 19.25 40 LEU C O 1
ATOM 2468 N N . ALA C 1 37 ? 2.021 -36.227 -18.480 1.00 19.03 41 ALA C N 1
ATOM 2469 C CA . ALA C 1 37 ? 0.888 -35.347 -18.777 1.00 18.24 41 ALA C CA 1
ATOM 2470 C C . ALA C 1 37 ? 0.880 -35.026 -20.274 1.00 21.06 41 ALA C C 1
ATOM 2471 O O . ALA C 1 37 ? 1.836 -34.432 -20.810 1.00 19.03 41 ALA C O 1
ATOM 2473 N N . CYS C 1 38 ? -0.211 -35.418 -20.921 1.00 18.47 42 CYS C N 1
ATOM 2474 C CA . CYS C 1 38 ? -0.391 -35.247 -22.363 1.00 19.88 42 CYS C CA 1
ATOM 2475 C C . CYS C 1 38 ? -1.393 -34.132 -22.613 1.00 20.29 42 CYS C C 1
ATOM 2476 O O . CYS C 1 38 ? -2.598 -34.328 -22.470 1.00 19.08 42 CYS C O 1
ATOM 2479 N N . PHE C 1 39 ? -0.899 -32.967 -23.030 1.00 18.92 43 PHE C N 1
ATOM 2480 C CA . PHE C 1 39 ? -1.740 -31.825 -23.360 1.00 19.07 43 PHE C CA 1
ATOM 2481 C C . PHE C 1 39 ? -2.026 -31.942 -24.847 1.00 18.01 43 PHE C C 1
ATOM 2482 O O . PHE C 1 39 ? -1.082 -32.073 -25.596 1.00 19.41 43 PHE C O 1
ATOM 2490 N N . ILE C 1 40 ? -3.297 -31.941 -25.251 1.00 18.38 44 ILE C N 1
ATOM 2491 C CA . ILE C 1 40 ? -3.727 -32.319 -26.593 1.00 20.28 44 ILE C CA 1
ATOM 2492 C C . ILE C 1 40 ? -4.714 -31.357 -27.183 1.00 19.70 44 ILE C C 1
ATOM 2493 O O . ILE C 1 40 ? -5.747 -31.089 -26.591 1.00 19.36 44 ILE C O 1
ATOM 2498 N N . ALA C 1 41 ? -4.400 -30.883 -28.388 1.00 20.12 45 ALA C N 1
ATOM 2499 C CA . ALA C 1 41 ? -5.312 -30.144 -29.207 1.00 20.61 45 ALA C CA 1
ATOM 2500 C C . ALA C 1 41 ? -5.746 -30.977 -30.379 1.00 19.55 45 ALA C C 1
ATOM 2501 O O . ALA C 1 41 ? -4.921 -31.432 -31.196 1.00 20.19 45 ALA C O 1
ATOM 2503 N N . VAL C 1 42 ? -7.046 -31.226 -30.460 1.00 18.49 46 VAL C N 1
ATOM 2504 C CA . VAL C 1 42 ? -7.546 -31.988 -31.620 1.00 18.12 46 VAL C CA 1
ATOM 2505 C C . VAL C 1 42 ? -7.789 -30.999 -32.769 1.00 18.14 46 VAL C C 1
ATOM 2506 O O . VAL C 1 42 ? -8.362 -29.951 -32.587 1.00 19.36 46 VAL C O 1
ATOM 2510 N N . GLU C 1 43 ? -7.315 -31.342 -33.948 1.00 20.33 47 GLU C N 1
ATOM 2511 C CA . GLU C 1 43 ? -7.354 -30.423 -35.088 1.00 21.22 47 GLU C CA 1
ATOM 2512 C C . GLU C 1 43 ? -8.339 -30.800 -36.165 1.00 22.09 47 GLU C C 1
ATOM 2513 O O . GLU C 1 43 ? -8.878 -31.896 -36.201 1.00 23.20 47 GLU C O 1
ATOM 2519 N N . ARG C 1 44 ? -8.568 -29.848 -37.068 1.00 22.08 48 ARG C N 1
ATOM 2520 C CA . ARG C 1 44 ? -9.613 -29.953 -38.050 1.00 24.49 48 ARG C CA 1
ATOM 2521 C C . ARG C 1 44 ? -9.377 -31.198 -38.891 1.00 25.10 48 ARG C C 1
ATOM 2522 O O . ARG C 1 44 ? -10.284 -31.989 -39.055 1.00 25.89 48 ARG C O 1
ATOM 2530 N N . GLU C 1 45 ? -8.149 -31.384 -39.399 1.00 27.87 49 GLU C N 1
ATOM 2531 C CA . GLU C 1 45 ? -7.865 -32.574 -40.226 1.00 29.07 49 GLU C CA 1
ATOM 2532 C C . GLU C 1 45 ? -8.212 -33.908 -39.553 1.00 29.90 49 GLU C C 1
ATOM 2533 O O . GLU C 1 45 ? -8.545 -34.876 -40.222 1.00 27.78 49 GLU C O 1
ATOM 2539 N N . ASP C 1 46 ? -8.169 -33.944 -38.223 1.00 27.06 50 ASP C N 1
ATOM 2540 C CA . ASP C 1 46 ? -8.604 -35.121 -37.471 1.00 27.43 50 ASP C CA 1
ATOM 2541 C C . ASP C 1 46 ? -10.094 -35.554 -37.658 1.00 25.94 50 ASP C C 1
ATOM 2542 O O . ASP C 1 46 ? -10.460 -36.707 -37.374 1.00 28.21 50 ASP C O 1
ATOM 2547 N N . GLU C 1 47 ? -10.930 -34.640 -38.130 1.00 25.52 51 GLU C N 1
ATOM 2548 C CA . GLU C 1 47 ? -12.351 -34.906 -38.376 1.00 28.70 51 GLU C CA 1
ATOM 2549 C C . GLU C 1 47 ? -12.505 -35.912 -39.538 1.00 30.14 51 GLU C C 1
ATOM 2550 O O . GLU C 1 47 ? -13.569 -36.555 -39.702 1.00 29.50 51 GLU C O 1
ATOM 2556 N N . ASN C 1 48 ? -11.444 -36.054 -40.325 1.00 28.38 52 ASN C N 1
ATOM 2557 C CA . ASN C 1 48 ? -11.519 -36.957 -41.482 1.00 32.11 52 ASN C CA 1
ATOM 2558 C C . ASN C 1 48 ? -11.350 -38.404 -41.069 1.00 31.23 52 ASN C C 1
ATOM 2559 O O . ASN C 1 48 ? -11.814 -39.318 -41.779 1.00 32.88 52 ASN C O 1
ATOM 2564 N N . ASN C 1 49 ? -10.683 -38.608 -39.924 1.00 29.44 53 ASN C N 1
ATOM 2565 C CA . ASN C 1 49 ? -10.421 -39.936 -39.391 1.00 25.99 53 ASN C CA 1
ATOM 2566 C C . ASN C 1 49 ? -10.233 -39.939 -37.868 1.00 24.40 53 ASN C C 1
ATOM 2567 O O . ASN C 1 49 ? -9.119 -40.137 -37.394 1.00 22.98 53 ASN C O 1
ATOM 2572 N N . PRO C 1 50 ? -11.310 -39.717 -37.112 1.00 24.02 54 PRO C N 1
ATOM 2573 C CA . PRO C 1 50 ? -11.188 -39.644 -35.624 1.00 25.73 54 PRO C CA 1
ATOM 2574 C C . PRO C 1 50 ? -10.616 -40.946 -35.020 1.00 29.27 54 PRO C C 1
ATOM 2575 O O . PRO C 1 50 ? -9.841 -40.898 -34.060 1.00 27.37 54 PRO C O 1
ATOM 2579 N N . GLU C 1 51 ? -10.986 -42.090 -35.583 1.00 25.86 55 GLU C N 1
ATOM 2580 C CA . GLU C 1 51 ? -10.569 -43.361 -35.021 1.00 28.51 55 GLU C CA 1
ATOM 2581 C C . GLU C 1 51 ? -9.056 -43.507 -35.204 1.00 26.56 55 GLU C C 1
ATOM 2582 O O . GLU C 1 51 ? -8.314 -43.859 -34.263 1.00 26.63 55 GLU C O 1
ATOM 2588 N N . GLY C 1 52 ? -8.569 -43.179 -36.400 1.00 24.40 56 GLY C N 1
ATOM 2589 C CA . GLY C 1 52 ? -7.146 -43.349 -36.679 1.00 23.98 56 GLY C CA 1
ATOM 2590 C C . GLY C 1 52 ? -6.329 -42.275 -35.957 1.00 26.50 56 GLY C C 1
ATOM 2591 O O . GLY C 1 52 ? -5.168 -42.467 -35.591 1.00 24.67 56 GLY C O 1
ATOM 2592 N N . THR C 1 53 ? -6.939 -41.118 -35.764 1.00 24.72 57 THR C N 1
ATOM 2593 C CA . THR C 1 53 ? -6.301 -40.101 -34.958 1.00 23.92 57 THR C CA 1
ATOM 2594 C C . THR C 1 53 ? -6.072 -40.606 -33.522 1.00 26.12 57 THR C C 1
ATOM 2595 O O . THR C 1 53 ? -4.952 -40.566 -33.035 1.00 25.99 57 THR C O 1
ATOM 2599 N N . ALA C 1 54 ? -7.096 -41.167 -32.877 1.00 24.83 58 ALA C N 1
ATOM 2600 C CA . ALA C 1 54 ? -6.909 -41.622 -31.485 1.00 23.30 58 ALA C CA 1
ATOM 2601 C C . ALA C 1 54 ? -5.883 -42.744 -31.385 1.00 24.74 58 ALA C C 1
ATOM 2602 O O . ALA C 1 54 ? -5.036 -42.729 -30.537 1.00 22.43 58 ALA C O 1
ATOM 2604 N N . ILE C 1 55 ? -5.952 -43.687 -32.321 1.00 24.93 59 ILE C N 1
ATOM 2605 C CA . ILE C 1 55 ? -4.985 -44.751 -32.363 1.00 26.34 59 ILE C CA 1
ATOM 2606 C C . ILE C 1 55 ? -3.534 -44.254 -32.562 1.00 24.12 59 ILE C C 1
ATOM 2607 O O . ILE C 1 55 ? -2.599 -44.707 -31.881 1.00 24.46 59 ILE C O 1
ATOM 2612 N N . GLY C 1 56 ? -3.334 -43.288 -33.462 1.00 25.86 60 GLY C N 1
ATOM 2613 C CA . GLY C 1 56 ? -2.004 -42.675 -33.627 1.00 23.17 60 GLY C CA 1
ATOM 2614 C C . GLY C 1 56 ? -1.538 -41.940 -32.376 1.00 22.76 60 GLY C C 1
ATOM 2615 O O . GLY C 1 56 ? -0.381 -42.049 -31.983 1.00 22.78 60 GLY C O 1
ATOM 2616 N N . ALA C 1 57 ? -2.457 -41.193 -31.758 1.00 21.24 61 ALA C N 1
ATOM 2617 C CA . ALA C 1 57 ? -2.184 -40.520 -30.483 1.00 20.68 61 ALA C CA 1
ATOM 2618 C C . ALA C 1 57 ? -1.743 -41.536 -29.426 1.00 22.78 61 ALA C C 1
ATOM 2619 O O . ALA C 1 57 ? -0.695 -41.371 -28.779 1.00 19.99 61 ALA C O 1
ATOM 2621 N N . VAL C 1 58 ? -2.505 -42.623 -29.291 1.00 20.86 62 VAL C N 1
ATOM 2622 C CA . VAL C 1 58 ? -2.142 -43.658 -28.313 1.00 22.68 62 VAL C CA 1
ATOM 2623 C C . VAL C 1 58 ? -0.756 -44.259 -28.623 1.00 21.83 62 VAL C C 1
ATOM 2624 O O . VAL C 1 58 ? 0.053 -44.491 -27.739 1.00 22.00 62 VAL C O 1
ATOM 2628 N N . GLU C 1 59 ? -0.469 -44.494 -29.892 1.00 26.10 63 GLU C N 1
ATOM 2629 C CA . GLU C 1 59 ? 0.799 -45.131 -30.218 1.00 24.66 63 GLU C CA 1
ATOM 2630 C C . GLU C 1 59 ? 1.973 -44.297 -29.756 1.00 22.59 63 GLU C C 1
ATOM 2631 O O . GLU C 1 59 ? 2.905 -44.835 -29.186 1.00 23.58 63 GLU C O 1
ATOM 2637 N N . GLU C 1 60 ? 1.918 -42.983 -29.982 1.00 22.39 64 GLU C N 1
ATOM 2638 C CA . GLU C 1 60 ? 2.983 -42.062 -29.556 1.00 22.63 64 GLU C CA 1
ATOM 2639 C C . GLU C 1 60 ? 3.064 -41.905 -28.041 1.00 20.77 64 GLU C C 1
ATOM 2640 O O . GLU C 1 60 ? 4.146 -41.898 -27.475 1.00 24.73 64 GLU C O 1
ATOM 2646 N N . ILE C 1 61 ? 1.919 -41.820 -27.366 1.00 19.10 65 ILE C N 1
ATOM 2647 C CA . ILE C 1 61 ? 1.936 -41.761 -25.929 1.00 20.46 65 ILE C CA 1
ATOM 2648 C C . ILE C 1 61 ? 2.608 -43.010 -25.314 1.00 20.67 65 ILE C C 1
ATOM 2649 O O . ILE C 1 61 ? 3.471 -42.891 -24.490 1.00 21.16 65 ILE C O 1
ATOM 2654 N N . GLU C 1 62 ? 2.197 -44.191 -25.755 1.00 24.14 66 GLU C N 1
ATOM 2655 C CA . GLU C 1 62 ? 2.767 -45.436 -25.295 1.00 25.55 66 GLU C CA 1
ATOM 2656 C C . GLU C 1 62 ? 4.263 -45.476 -25.586 1.00 23.02 66 GLU C C 1
ATOM 2657 O O . GLU C 1 62 ? 5.038 -45.928 -24.752 1.00 25.72 66 GLU C O 1
ATOM 2663 N N . LYS C 1 63 ? 4.672 -44.986 -26.752 1.00 22.62 67 LYS C N 1
ATOM 2664 C CA . LYS C 1 63 ? 6.102 -44.965 -27.067 1.00 23.67 67 LYS C CA 1
ATOM 2665 C C . LYS C 1 63 ? 6.897 -44.217 -26.002 1.00 23.66 67 LYS C C 1
ATOM 2666 O O . LYS C 1 63 ? 7.864 -44.721 -25.464 1.00 25.60 67 LYS C O 1
ATOM 2672 N N . VAL C 1 64 ? 6.415 -43.033 -25.656 1.00 21.42 68 VAL C N 1
ATOM 2673 C CA . VAL C 1 64 ? 7.122 -42.175 -24.757 1.00 23.44 68 VAL C CA 1
ATOM 2674 C C . VAL C 1 64 ? 7.040 -42.762 -23.339 1.00 23.45 68 VAL C C 1
ATOM 2675 O O . VAL C 1 64 ? 8.050 -42.864 -22.660 1.00 22.86 68 VAL C O 1
ATOM 2679 N N . ALA C 1 65 ? 5.844 -43.157 -22.908 1.00 24.86 69 ALA C N 1
ATOM 2680 C CA . ALA C 1 65 ? 5.685 -43.702 -21.539 1.00 25.30 69 ALA C CA 1
ATOM 2681 C C . ALA C 1 65 ? 6.565 -44.948 -21.376 1.00 27.72 69 ALA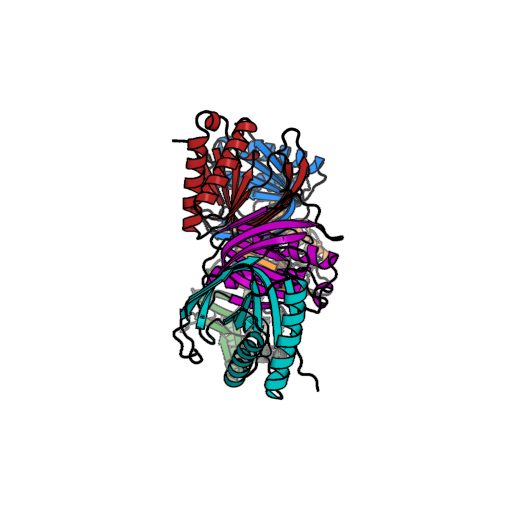 C C 1
ATOM 2682 O O . ALA C 1 65 ? 7.199 -45.164 -20.347 1.00 27.26 69 ALA C O 1
ATOM 2684 N N . ASN C 1 66 ? 6.666 -45.739 -22.424 1.00 26.79 70 ASN C N 1
ATOM 2685 C CA . ASN C 1 66 ? 7.501 -46.916 -22.294 1.00 31.06 70 ASN C CA 1
ATOM 2686 C C . ASN C 1 66 ? 8.975 -46.546 -22.187 1.00 28.95 70 ASN C C 1
ATOM 2687 O O . ASN C 1 66 ? 9.690 -47.106 -21.376 1.00 29.83 70 ASN C O 1
ATOM 2692 N N . GLN C 1 67 ? 9.425 -45.560 -22.949 1.00 32.91 71 GLN C N 1
ATOM 2693 C CA . GLN C 1 67 ? 10.820 -45.139 -22.851 1.00 32.38 71 GLN C CA 1
ATOM 2694 C C . GLN C 1 67 ? 11.150 -44.539 -21.462 1.00 32.13 71 GLN C C 1
ATOM 2695 O O . GLN C 1 67 ? 12.271 -44.714 -20.913 1.00 31.70 71 GLN C O 1
ATOM 2701 N N . LEU C 1 68 ? 10.178 -43.847 -20.878 1.00 30.57 72 LEU C N 1
ATOM 2702 C CA . LEU C 1 68 ? 10.398 -43.144 -19.617 1.00 29.38 72 LEU C CA 1
ATOM 2703 C C . LEU C 1 68 ? 10.048 -44.028 -18.445 1.00 25.29 72 LEU C C 1
ATOM 2704 O O . LEU C 1 68 ? 10.200 -43.631 -17.290 1.00 26.86 72 LEU C O 1
ATOM 2709 N N . LYS C 1 69 ? 9.535 -45.228 -18.747 1.00 26.32 73 LYS C N 1
ATOM 2710 C CA . LYS C 1 69 ? 9.105 -46.167 -17.734 1.00 26.73 73 LYS C CA 1
ATOM 2711 C C . LYS C 1 69 ? 8.003 -45.592 -16.832 1.00 25.80 73 LYS C C 1
ATOM 2712 O O . LYS C 1 69 ? 8.123 -45.573 -15.616 1.00 29.53 73 LYS C O 1
ATOM 2718 N N . VAL C 1 70 ? 6.904 -45.148 -17.444 1.00 22.42 74 VAL C N 1
ATOM 2719 C CA . VAL C 1 70 ? 5.817 -44.479 -16.751 1.00 24.00 74 VAL C CA 1
ATOM 2720 C C . VAL C 1 70 ? 4.530 -45.235 -17.048 1.00 20.71 74 VAL C C 1
ATOM 2721 O O . VAL C 1 70 ? 4.330 -45.613 -18.174 1.00 22.01 74 VAL C O 1
ATOM 2725 N N . ASN C 1 71 ? 3.700 -45.493 -16.035 1.00 20.98 75 ASN C N 1
ATOM 2726 C CA . ASN C 1 71 ? 2.397 -46.154 -16.256 1.00 21.39 75 ASN C CA 1
ATOM 2727 C C . ASN C 1 71 ? 1.226 -45.258 -15.979 1.00 21.34 75 ASN C C 1
ATOM 2728 O O . ASN C 1 71 ? 0.099 -45.671 -16.243 1.00 21.59 75 ASN C O 1
ATOM 2733 N N . ASN C 1 72 ? 1.476 -44.042 -15.449 1.00 21.34 76 ASN C N 1
ATOM 2734 C CA . ASN C 1 72 ? 0.420 -43.104 -15.131 1.00 19.86 76 ASN C CA 1
ATOM 2735 C C . ASN C 1 72 ? 0.309 -42.027 -16.196 1.00 18.87 76 ASN C C 1
ATOM 2736 O O . ASN C 1 72 ? 1.325 -41.397 -16.487 1.00 18.37 76 ASN C O 1
ATOM 2741 N N . ILE C 1 73 ? -0.880 -41.826 -16.767 1.00 17.55 77 ILE C N 1
ATOM 2742 C CA . ILE C 1 73 ? -1.028 -40.928 -17.917 1.00 18.11 77 ILE C CA 1
ATOM 2743 C C . ILE C 1 73 ? -2.145 -39.956 -17.584 1.00 18.13 77 ILE C C 1
ATOM 2744 O O . ILE C 1 73 ? -3.236 -40.359 -17.158 1.00 20.57 77 ILE C O 1
ATOM 2749 N N . VAL C 1 74 ? -1.917 -38.677 -17.853 1.00 17.41 78 VAL C N 1
ATOM 2750 C CA . VAL C 1 74 ? -3.004 -37.730 -17.843 1.00 16.21 78 VAL C CA 1
ATOM 2751 C C . VAL C 1 74 ? -3.319 -37.283 -19.278 1.00 16.47 78 VAL C C 1
ATOM 2752 O O . VAL C 1 74 ? -2.416 -36.881 -20.045 1.00 18.28 78 VAL C O 1
ATOM 2756 N N . VAL C 1 75 ? -4.600 -37.321 -19.629 1.00 14.56 79 VAL C N 1
ATOM 2757 C CA . VAL C 1 75 ? -5.045 -36.851 -20.953 1.00 16.43 79 VAL C CA 1
ATOM 2758 C C . VAL C 1 75 ? -5.694 -35.493 -20.637 1.00 17.43 79 VAL C C 1
ATOM 2759 O O . VAL C 1 75 ? -6.763 -35.449 -19.995 1.00 17.23 79 VAL C O 1
ATOM 2763 N N . TYR C 1 76 ? -5.069 -34.422 -21.093 1.00 16.35 80 TYR C N 1
ATOM 2764 C CA . TYR C 1 76 ? -5.465 -33.035 -20.715 1.00 16.84 80 TYR C CA 1
ATOM 2765 C C . TYR C 1 76 ? -5.861 -32.272 -21.976 1.00 17.77 80 TYR C C 1
ATOM 2766 O O . TYR C 1 76 ? -5.015 -31.893 -22.780 1.00 17.33 80 TYR C O 1
ATOM 2775 N N . PRO C 1 77 ? -7.173 -32.028 -22.179 1.00 18.39 81 PRO C N 1
ATOM 2776 C CA . PRO C 1 77 ? -7.513 -31.267 -23.358 1.00 19.67 81 PRO C CA 1
ATOM 2777 C C . PRO C 1 77 ? -6.820 -29.932 -23.254 1.00 18.16 81 PRO C C 1
ATOM 2778 O O . PRO C 1 77 ? -6.879 -29.279 -22.187 1.00 19.55 81 PRO C O 1
ATOM 2782 N N . TYR C 1 78 ? -6.193 -29.494 -24.362 1.00 19.18 82 TYR C N 1
ATOM 2783 C CA . TYR C 1 78 ? -5.485 -28.199 -24.345 1.00 21.29 82 TYR C CA 1
ATOM 2784 C C . TYR C 1 78 ? -5.577 -27.471 -25.715 1.00 22.50 82 TYR C C 1
ATOM 2785 O O . TYR C 1 78 ? -4.692 -27.586 -26.556 1.00 22.05 82 TYR C O 1
ATOM 2794 N N . ALA C 1 79 ? -6.689 -26.756 -25.916 1.00 23.90 83 ALA C N 1
ATOM 2795 C CA . ALA C 1 79 ? -6.970 -26.137 -27.204 1.00 22.46 83 ALA C CA 1
ATOM 2796 C C . ALA C 1 79 ? -5.930 -25.137 -27.651 1.00 23.50 83 ALA C C 1
ATOM 2797 O O . ALA C 1 79 ? -5.764 -24.895 -28.858 1.00 23.79 83 ALA C O 1
ATOM 2799 N N . HIS C 1 80 ? -5.241 -24.523 -26.698 1.00 24.85 84 HIS C N 1
ATOM 2800 C CA . HIS C 1 80 ? -4.289 -23.454 -27.025 1.00 23.49 84 HIS C CA 1
ATOM 2801 C C . HIS C 1 80 ? -3.115 -23.892 -27.785 1.00 25.10 84 HIS C C 1
ATOM 2802 O O . HIS C 1 80 ? -2.430 -23.068 -28.343 1.00 27.28 84 HIS C O 1
ATOM 2809 N N . LEU C 1 81 ? -2.906 -25.191 -27.853 1.00 24.90 85 LEU C N 1
ATOM 2810 C CA . LEU C 1 81 ? -1.809 -25.745 -28.662 1.00 24.47 85 LEU C CA 1
ATOM 2811 C C . LEU C 1 81 ? -1.964 -25.600 -30.172 1.00 25.10 85 LEU C C 1
ATOM 2812 O O . LEU C 1 81 ? -0.982 -25.768 -30.888 1.00 29.25 85 LEU C O 1
ATOM 2817 N N . SER C 1 82 ? -3.169 -25.340 -30.655 1.00 25.99 86 SER C N 1
ATOM 2818 C CA . SER C 1 82 ? -3.398 -25.237 -32.110 1.00 26.84 86 SER C CA 1
ATOM 2819 C C . SER C 1 82 ? -4.371 -24.125 -32.450 1.00 25.79 86 SER C C 1
ATOM 2820 O O . SER C 1 82 ? -5.370 -23.883 -31.756 1.00 25.45 86 SER C O 1
ATOM 2823 N N . SER C 1 83 ? -4.077 -23.442 -33.550 1.00 26.88 87 SER C N 1
ATOM 2824 C CA . SER C 1 83 ? -5.032 -22.499 -34.062 1.00 27.74 87 SER C CA 1
ATOM 2825 C C . SER C 1 83 ? -5.894 -23.124 -35.178 1.00 26.93 87 SER C C 1
ATOM 2826 O O . SER C 1 83 ? -6.716 -22.438 -35.753 1.00 23.88 87 SER C O 1
ATOM 2829 N N . ASP C 1 84 ? -5.744 -24.431 -35.446 1.00 25.71 88 ASP C N 1
ATOM 2830 C CA . ASP C 1 84 ? -6.572 -25.110 -36.420 1.00 27.14 88 ASP C CA 1
ATOM 2831 C C . ASP C 1 84 ? -7.468 -26.193 -35.780 1.00 25.21 88 ASP C C 1
ATOM 2832 O O . ASP C 1 84 ? -7.379 -27.353 -36.145 1.00 24.03 88 ASP C O 1
ATOM 2837 N N . LEU C 1 85 ? -8.313 -25.809 -34.828 1.00 23.48 89 LEU C N 1
ATOM 2838 C CA . LEU C 1 85 ? -9.005 -26.809 -34.014 1.00 23.53 89 LEU C CA 1
ATOM 2839 C C . LEU C 1 85 ? -10.103 -27.585 -34.710 1.00 24.50 89 LEU C C 1
ATOM 2840 O O . LEU C 1 85 ? -10.698 -27.148 -35.707 1.00 26.47 89 LEU C O 1
ATOM 2845 N N . SER C 1 86 ? -10.358 -28.798 -34.240 1.00 20.73 90 SER C N 1
ATOM 2846 C CA . SER C 1 86 ? -11.534 -29.468 -34.721 1.00 22.49 90 SER C CA 1
ATOM 2847 C C . SER C 1 86 ? -12.726 -28.883 -34.007 1.00 21.50 90 SER C C 1
ATOM 2848 O O . SER C 1 86 ? -12.596 -28.119 -32.998 1.00 20.42 90 SER C O 1
ATOM 2851 N N . SER C 1 87 ? -13.895 -29.297 -34.485 1.00 23.34 91 SER C N 1
ATOM 2852 C CA . SER C 1 87 ? -15.134 -29.118 -33.778 1.00 25.39 91 SER C CA 1
ATOM 2853 C C . SER C 1 87 ? -15.040 -29.736 -32.386 1.00 25.37 91 SER C C 1
ATOM 2854 O O . SER C 1 87 ? -14.362 -30.730 -32.183 1.00 23.69 91 SER C O 1
ATOM 2857 N N . PRO C 1 88 ? -15.752 -29.145 -31.417 1.00 24.69 92 PRO C N 1
ATOM 2858 C CA . PRO C 1 88 ? -15.784 -29.708 -30.077 1.00 26.98 92 PRO C CA 1
ATOM 2859 C C . PRO C 1 88 ? -16.366 -31.138 -30.042 1.00 27.82 92 PRO C C 1
ATOM 2860 O O . PRO C 1 88 ? -15.922 -31.976 -29.238 1.00 25.08 92 PRO C O 1
ATOM 2864 N N . GLU C 1 89 ? -17.344 -31.450 -30.902 1.00 27.83 93 GLU C N 1
ATOM 2865 C CA . GLU C 1 89 ? -17.825 -32.840 -30.923 1.00 25.52 93 GLU C CA 1
ATOM 2866 C C . GLU C 1 89 ? -16.719 -33.864 -31.362 1.00 26.67 93 GLU C C 1
ATOM 2867 O O . GLU C 1 89 ? -16.529 -34.912 -30.735 1.00 23.57 93 GLU C O 1
ATOM 2873 N N . THR C 1 90 ? -15.983 -33.533 -32.424 1.00 25.43 94 THR C N 1
ATOM 2874 C CA . THR C 1 90 ? -14.867 -34.368 -32.815 1.00 25.60 94 THR C 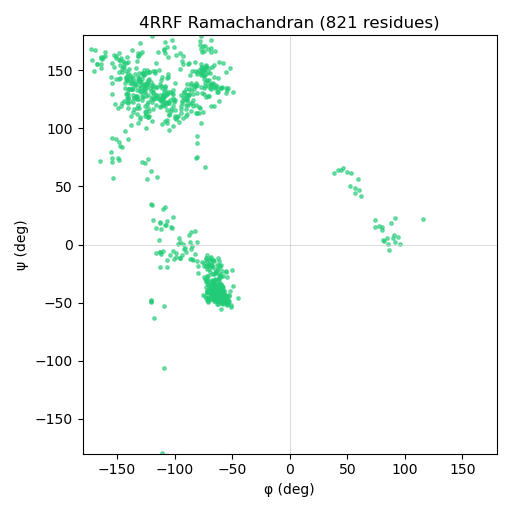CA 1
ATOM 2875 C C . THR C 1 90 ? -13.819 -34.430 -31.724 1.00 22.03 94 THR C C 1
ATOM 2876 O O . THR C 1 90 ? -13.384 -35.504 -31.403 1.00 20.72 94 THR C O 1
ATOM 2880 N N . ALA C 1 91 ? -13.435 -33.269 -31.172 1.00 22.44 95 ALA C N 1
ATOM 2881 C CA . ALA C 1 91 ? -12.385 -33.202 -30.112 1.00 21.79 95 ALA C CA 1
ATOM 2882 C C . ALA C 1 91 ? -12.733 -34.123 -28.918 1.00 22.11 95 ALA C C 1
ATOM 2883 O O . ALA C 1 91 ? -11.927 -34.966 -28.527 1.00 20.89 95 ALA C O 1
ATOM 2885 N N . VAL C 1 92 ? -13.958 -34.019 -28.389 1.00 20.02 96 VAL C N 1
ATOM 2886 C CA . VAL C 1 92 ? -14.256 -34.752 -27.120 1.00 21.66 96 VAL C CA 1
ATOM 2887 C C . VAL C 1 92 ? -14.344 -36.242 -27.408 1.00 22.90 96 VAL C C 1
ATOM 2888 O O . VAL C 1 92 ? -13.967 -37.072 -26.564 1.00 21.30 96 VAL C O 1
ATOM 2892 N N . LYS C 1 93 ? -14.800 -36.576 -28.608 1.00 20.68 97 LYS C N 1
ATOM 2893 C CA . LYS C 1 93 ? -14.851 -37.974 -29.041 1.00 23.99 97 LYS C CA 1
ATOM 2894 C C . LYS C 1 93 ? -13.447 -38.577 -29.094 1.00 23.26 97 LYS C C 1
ATOM 2895 O O . LYS C 1 93 ? -13.231 -39.661 -28.535 1.00 20.69 97 LYS C O 1
ATOM 2901 N N . VAL C 1 94 ? -12.518 -37.885 -29.769 1.00 19.85 98 VAL C N 1
ATOM 2902 C CA . VAL C 1 94 ? -11.103 -38.352 -29.810 1.00 21.55 98 VAL C CA 1
ATOM 2903 C C . VAL C 1 94 ? -10.432 -38.456 -28.439 1.00 19.79 98 VAL C C 1
ATOM 2904 O O . VAL C 1 94 ? -9.660 -39.391 -28.138 1.00 19.70 98 VAL C O 1
ATOM 2908 N N . LEU C 1 95 ? -10.665 -37.439 -27.612 1.00 17.32 99 LEU C N 1
ATOM 2909 C CA . LEU C 1 95 ? -10.116 -37.451 -26.269 1.00 18.79 99 LEU C CA 1
ATOM 2910 C C . LEU C 1 95 ? -10.637 -38.585 -25.396 1.00 20.23 99 LEU C C 1
ATOM 2911 O O . LEU C 1 95 ? -9.875 -39.183 -24.647 1.00 21.56 99 LEU C O 1
ATOM 2916 N N . LYS C 1 96 ? -11.937 -38.897 -25.487 1.00 21.71 100 LYS C N 1
ATOM 2917 C CA . LYS C 1 96 ? -12.488 -39.992 -24.704 1.00 21.45 100 LYS C CA 1
ATOM 2918 C C . LYS C 1 96 ? -11.974 -41.331 -25.204 1.00 21.28 100 LYS C C 1
ATOM 2919 O O . LYS C 1 96 ? -11.806 -42.215 -24.431 1.00 23.39 100 LYS C O 1
ATOM 2925 N N . ASP C 1 97 ? -11.768 -41.483 -26.524 1.00 24.38 101 ASP C N 1
ATOM 2926 C CA . ASP C 1 97 ? -11.285 -42.722 -27.119 1.00 21.64 101 ASP C CA 1
ATOM 2927 C C . ASP C 1 97 ? -9.833 -42.936 -26.700 1.00 21.10 101 ASP C C 1
ATOM 2928 O O . ASP C 1 97 ? -9.448 -44.036 -26.341 1.00 19.07 101 ASP C O 1
ATOM 2933 N N . ILE C 1 98 ? -9.035 -41.873 -26.697 1.00 18.55 102 ILE C N 1
ATOM 2934 C CA . ILE C 1 98 ? -7.655 -42.017 -26.215 1.00 18.00 102 ILE C CA 1
ATOM 2935 C C . ILE C 1 98 ? -7.679 -42.492 -24.748 1.00 18.47 102 ILE C C 1
ATOM 2936 O O . ILE C 1 98 ? -6.975 -43.400 -24.375 1.00 19.20 102 ILE C O 1
ATOM 2941 N N . GLU C 1 99 ? -8.488 -41.866 -23.912 1.00 20.39 103 GLU C N 1
ATOM 2942 C CA . GLU C 1 99 ? -8.547 -42.336 -22.507 1.00 20.58 103 GLU C CA 1
ATOM 2943 C C . GLU C 1 99 ? -8.940 -43.803 -22.427 1.00 23.23 103 GLU C C 1
ATOM 2944 O O . GLU C 1 99 ? -8.285 -44.579 -21.715 1.00 24.25 103 GLU C O 1
ATOM 2950 N N . SER C 1 100 ? -10.045 -44.179 -23.101 1.00 22.95 104 SER C N 1
ATOM 2951 C CA . SER C 1 100 ? -10.504 -45.577 -22.995 1.00 26.40 104 SER C CA 1
ATOM 2952 C C . SER C 1 100 ? -9.499 -46.604 -23.577 1.00 25.95 104 SER C C 1
ATOM 2953 O O . SER C 1 100 ? -9.316 -47.672 -23.023 1.00 24.56 104 SER C O 1
ATOM 2956 N N . ILE C 1 101 ? -8.865 -46.290 -24.687 1.00 23.33 105 ILE C N 1
ATOM 2957 C CA . ILE C 1 101 ? -7.886 -47.186 -25.242 1.00 22.87 105 ILE C CA 1
ATOM 2958 C C . ILE C 1 101 ? -6.694 -47.421 -24.307 1.00 21.89 105 ILE C C 1
ATOM 2959 O O . ILE C 1 101 ? -6.277 -48.573 -24.142 1.00 26.09 105 ILE C O 1
ATOM 2964 N N . LEU C 1 102 ? -6.161 -46.343 -23.710 1.00 18.20 106 LEU C N 1
ATOM 2965 C CA . LEU C 1 102 ? -5.082 -46.443 -22.748 1.00 19.41 106 LEU C CA 1
ATOM 2966 C C . LEU C 1 102 ? -5.461 -47.247 -21.508 1.00 19.52 106 LEU C C 1
ATOM 2967 O O . LEU C 1 102 ? -4.658 -48.039 -21.039 1.00 21.36 106 LEU C O 1
ATOM 2972 N N . LYS C 1 103 ? -6.664 -47.006 -20.973 1.00 22.80 107 LYS C N 1
ATOM 2973 C CA . LYS C 1 103 ? -7.175 -47.739 -19.829 1.00 21.85 107 LYS C CA 1
ATOM 2974 C C . LYS C 1 103 ? -7.293 -49.230 -20.167 1.00 25.07 107 LYS C C 1
ATOM 2975 O O . LYS C 1 103 ? -7.050 -50.080 -19.312 1.00 27.54 107 LYS C O 1
ATOM 2981 N N . GLU C 1 104 ? -7.644 -49.528 -21.406 1.00 24.03 108 GLU C N 1
ATOM 2982 C CA . GLU C 1 104 ? -7.852 -50.921 -21.858 1.00 27.11 108 GLU C CA 1
ATOM 2983 C C . GLU C 1 104 ? -6.484 -51.583 -21.957 1.00 28.31 108 GLU C C 1
ATOM 2984 O O . GLU C 1 104 ? -6.328 -52.796 -21.712 1.00 34.51 108 GLU C O 1
ATOM 2990 N N . ARG C 1 105 ? -5.499 -50.771 -22.292 1.00 26.96 109 ARG C N 1
ATOM 2991 C CA . ARG C 1 105 ? -4.099 -51.193 -22.387 1.00 27.24 109 ARG C CA 1
ATOM 2992 C C . ARG C 1 105 ? -3.311 -51.276 -21.041 1.00 24.10 109 ARG C C 1
ATOM 2993 O O . ARG C 1 105 ? -2.093 -51.597 -20.997 1.00 30.66 109 ARG C O 1
ATOM 3001 N N . GLY C 1 106 ? -3.988 -51.000 -19.956 1.00 25.03 110 GLY C N 1
ATOM 3002 C CA . GLY C 1 106 ? -3.483 -51.282 -18.610 1.00 23.80 110 GLY C CA 1
ATOM 3003 C C . GLY C 1 106 ? -2.782 -50.081 -17.999 1.00 24.63 110 GLY C C 1
ATOM 3004 O O . GLY C 1 106 ? -2.252 -50.169 -16.902 1.00 25.06 110 GLY C O 1
ATOM 3005 N N . TYR C 1 107 ? -2.838 -48.934 -18.684 1.00 22.98 111 TYR C N 1
ATOM 3006 C CA . TYR C 1 107 ? -2.350 -47.706 -18.057 1.00 23.50 111 TYR C CA 1
ATOM 3007 C C . TYR C 1 107 ? -3.269 -47.179 -16.981 1.00 22.09 111 TYR C C 1
ATOM 3008 O O . TYR C 1 107 ? -4.500 -47.378 -17.042 1.00 24.12 111 TYR C O 1
ATOM 3017 N N . ASN C 1 108 ? -2.711 -46.426 -16.032 1.00 22.65 112 ASN C N 1
ATOM 3018 C CA . ASN C 1 108 ? -3.516 -45.697 -15.034 1.00 21.16 112 ASN C CA 1
ATOM 3019 C C . ASN C 1 108 ? -3.719 -44.289 -15.575 1.00 20.07 112 ASN C C 1
ATOM 3020 O O . ASN C 1 108 ? -2.759 -43.571 -15.698 1.00 20.12 112 ASN C O 1
ATOM 3025 N N . VAL C 1 109 ? -4.953 -43.916 -15.918 1.00 20.51 113 VAL C N 1
ATOM 3026 C CA . VAL C 1 109 ? -5.206 -42.697 -16.739 1.00 19.11 113 VAL C CA 1
ATOM 3027 C C . VAL C 1 109 ? -6.201 -41.807 -16.046 1.00 21.25 113 VAL C C 1
ATOM 3028 O O . VAL C 1 109 ? -7.227 -42.286 -15.518 1.00 19.73 113 VAL C O 1
ATOM 3032 N N . LEU C 1 110 ? -5.924 -40.500 -16.086 1.00 18.09 114 LEU C N 1
ATOM 3033 C CA . LEU C 1 110 ? -6.772 -39.495 -15.529 1.00 19.66 114 LEU C CA 1
ATOM 3034 C C . LEU C 1 110 ? -6.990 -38.557 -16.723 1.00 20.54 114 LEU C C 1
ATOM 3035 O O . LEU C 1 110 ? -6.010 -38.003 -17.246 1.00 21.32 114 LEU C O 1
ATOM 3040 N N . ARG C 1 111 ? -8.250 -38.409 -17.119 1.00 18.08 115 ARG C N 1
ATOM 3041 C CA . ARG C 1 111 ? -8.648 -37.465 -18.167 1.00 21.19 115 ARG C CA 1
ATOM 3042 C C . ARG C 1 111 ? -9.303 -36.267 -17.523 1.00 20.60 115 ARG C C 1
ATOM 3043 O O . ARG C 1 111 ? -10.201 -36.399 -16.679 1.00 26.15 115 ARG C O 1
ATOM 3051 N N . ALA C 1 112 ? -8.769 -35.087 -17.808 1.00 20.75 116 ALA C N 1
ATOM 3052 C CA . ALA C 1 112 ? -9.381 -33.848 -17.279 1.00 19.83 116 ALA C CA 1
ATOM 3053 C C . ALA C 1 112 ? -10.654 -33.539 -18.057 1.00 20.64 116 ALA C C 1
ATOM 3054 O O . ALA C 1 112 ? -10.719 -33.823 -19.254 1.00 22.38 116 ALA C O 1
ATOM 3056 N N . PRO C 1 113 ? -11.646 -32.895 -17.416 1.00 22.75 117 PRO C N 1
ATOM 3057 C CA . PRO C 1 113 ? -12.914 -32.612 -18.105 1.00 22.73 117 PRO C CA 1
ATOM 3058 C C . PRO C 1 113 ? -12.782 -31.614 -19.261 1.00 21.61 117 PRO C C 1
ATOM 3059 O O . PRO C 1 113 ? -12.065 -30.605 -19.130 1.00 23.26 117 PRO C O 1
ATOM 3063 N N . PHE C 1 114 ? -13.493 -31.911 -20.351 1.00 21.91 118 PHE C N 1
ATOM 3064 C CA . PHE C 1 114 ? -13.454 -31.151 -21.578 1.00 20.78 118 PHE C CA 1
ATOM 3065 C C . PHE C 1 114 ? -14.379 -29.945 -21.469 1.00 21.39 118 PHE C C 1
ATOM 3066 O O . PHE C 1 114 ? -15.468 -30.075 -20.978 1.00 20.44 118 PHE C O 1
ATOM 3074 N N . GLY C 1 115 ? -13.922 -28.772 -21.938 1.00 22.62 119 GLY C N 1
ATOM 3075 C CA . GLY C 1 115 ? -14.771 -27.575 -22.011 1.00 24.34 119 GLY C CA 1
ATOM 3076 C C . GLY C 1 115 ? -15.077 -26.895 -20.691 1.00 23.35 119 GLY C C 1
ATOM 3077 O O . GLY C 1 115 ? -15.993 -26.057 -20.622 1.00 24.72 119 GLY C O 1
ATOM 3078 N N . TRP C 1 116 ? -14.322 -27.249 -19.657 1.00 24.33 120 TRP C N 1
ATOM 3079 C CA . TRP C 1 116 ? -14.367 -26.513 -18.362 1.00 22.17 120 TRP C CA 1
ATOM 3080 C C . TRP C 1 116 ? -13.121 -25.695 -18.257 1.00 23.79 120 TRP C C 1
ATOM 3081 O O . TRP C 1 116 ? -12.024 -26.150 -18.669 1.00 22.06 120 TRP C O 1
ATOM 3092 N N . TYR C 1 117 ? -13.229 -24.505 -17.663 1.00 20.04 121 TYR C N 1
ATOM 3093 C CA . TYR C 1 117 ? -12.018 -23.832 -17.271 1.00 21.62 121 TYR C CA 1
ATOM 3094 C C . TYR C 1 117 ? -11.480 -24.562 -16.028 1.00 22.37 121 TYR C C 1
ATOM 3095 O O . TYR C 1 117 ? -12.234 -24.879 -15.110 1.00 23.44 121 TYR C O 1
ATOM 3104 N N . LYS C 1 118 ? -10.183 -24.859 -15.959 1.00 18.78 122 LYS C N 1
ATOM 3105 C CA . LYS C 1 118 ? -9.661 -25.590 -14.801 1.00 19.08 122 LYS C CA 1
ATOM 3106 C C . LYS C 1 118 ? -8.431 -24.917 -14.235 1.00 16.66 122 LYS C C 1
ATOM 3107 O O . LYS C 1 118 ? -7.603 -24.475 -15.024 1.00 18.96 122 LYS C O 1
ATOM 3113 N N . ALA C 1 119 ? -8.295 -24.917 -12.900 1.00 17.40 123 ALA C N 1
ATOM 3114 C CA . ALA C 1 119 ? -7.035 -24.661 -12.239 1.00 18.26 123 ALA C CA 1
ATOM 3115 C C . ALA C 1 119 ? -6.174 -25.889 -12.455 1.00 17.39 123 ALA C C 1
ATOM 3116 O O . ALA C 1 119 ? -6.715 -27.015 -12.551 1.00 19.01 123 ALA C O 1
ATOM 3118 N N . PHE C 1 120 ? -4.868 -25.737 -12.569 1.00 19.10 124 PHE C N 1
ATOM 3119 C CA . PHE C 1 120 ? -4.074 -26.990 -12.561 1.00 18.48 124 PHE C CA 1
ATOM 3120 C C . PHE C 1 120 ? -2.739 -26.674 -11.934 1.00 19.99 124 PHE C C 1
ATOM 3121 O O . PHE C 1 120 ? -2.306 -25.492 -11.927 1.00 21.79 124 PHE C O 1
ATOM 3129 N N . LYS C 1 121 ? -2.082 -27.729 -11.448 1.00 17.63 125 LYS C N 1
ATOM 3130 C CA . LYS C 1 121 ? -0.722 -27.634 -10.936 1.00 18.92 125 LYS C CA 1
ATOM 3131 C C . LYS C 1 121 ? 0.121 -28.700 -11.608 1.00 20.67 125 LYS C C 1
ATOM 3132 O O . LYS C 1 121 ? -0.331 -29.835 -11.714 1.00 22.64 125 LYS C O 1
ATOM 3138 N N . ILE C 1 122 ? 1.353 -28.369 -11.999 1.00 18.14 126 ILE C N 1
ATOM 3139 C CA . ILE C 1 122 ? 2.246 -29.353 -12.585 1.00 18.78 126 ILE C CA 1
ATOM 3140 C C . ILE C 1 122 ? 3.683 -29.097 -12.148 1.00 20.27 126 ILE C C 1
ATOM 3141 O O . ILE C 1 122 ? 4.052 -27.984 -11.847 1.00 21.59 126 ILE C O 1
ATOM 3146 N N . SER C 1 123 ? 4.472 -30.152 -12.115 1.00 19.86 127 SER C N 1
ATOM 3147 C CA . SER C 1 123 ? 5.901 -30.007 -11.842 1.00 19.60 127 SER C CA 1
ATOM 3148 C C . SER C 1 123 ? 6.550 -30.881 -12.860 1.00 22.58 127 SER C C 1
ATOM 3149 O O . SER C 1 123 ? 6.313 -32.107 -12.851 1.00 23.53 127 SER C O 1
ATOM 3152 N N . CYS C 1 124 ? 7.334 -30.276 -13.740 1.00 20.64 128 CYS C N 1
ATOM 3153 C CA . CYS C 1 124 ? 8.031 -30.954 -14.829 1.00 20.50 128 CYS C CA 1
ATOM 3154 C C . CYS C 1 124 ? 9.394 -31.378 -14.307 1.00 22.06 128 CYS C C 1
ATOM 3155 O O . CYS C 1 124 ? 10.080 -30.587 -13.695 1.00 19.28 128 CYS C O 1
ATOM 3158 N N . LYS C 1 125 ? 9.785 -32.626 -14.588 1.00 19.92 129 LYS C N 1
ATOM 3159 C CA . LYS C 1 125 ? 11.085 -33.195 -14.150 1.00 21.79 129 LYS C CA 1
ATOM 3160 C C . LYS C 1 125 ? 12.360 -32.488 -14.673 1.00 21.64 129 LYS C C 1
ATOM 3161 O O . LYS C 1 125 ? 13.343 -32.401 -13.974 1.00 24.09 129 LYS C O 1
ATOM 3167 N N . GLY C 1 126 ? 12.303 -31.930 -15.861 1.00 23.59 130 GLY C N 1
ATOM 3168 C CA . GLY C 1 126 ? 13.392 -31.141 -16.416 1.00 23.54 130 GLY C CA 1
ATOM 3169 C C . GLY C 1 126 ? 14.502 -31.909 -17.137 1.00 27.52 130 GLY C C 1
ATOM 3170 O O . GLY C 1 126 ? 15.425 -31.318 -17.684 1.00 28.88 130 GLY C O 1
ATOM 3171 N N . HIS C 1 127 ? 14.390 -33.233 -17.223 1.00 26.61 131 HIS C N 1
ATOM 3172 C CA . HIS C 1 127 ? 15.411 -33.952 -17.975 1.00 21.92 131 HIS C CA 1
ATOM 3173 C C . HIS C 1 127 ? 15.214 -33.735 -19.465 1.00 22.96 131 HIS C C 1
ATOM 3174 O O . HIS C 1 127 ? 14.187 -33.246 -19.911 1.00 20.07 131 HIS C O 1
ATOM 3181 N N . PRO C 1 128 ? 16.211 -34.087 -20.288 1.00 23.21 132 PRO C N 1
ATOM 3182 C CA . PRO C 1 128 ? 16.159 -33.786 -21.716 1.00 23.30 132 PRO C CA 1
ATOM 3183 C C . PRO C 1 128 ? 14.995 -34.392 -22.440 1.00 23.46 132 PRO C C 1
ATOM 3184 O O . PRO C 1 128 ? 14.679 -33.950 -23.525 1.00 21.11 132 PRO C O 1
ATOM 3188 N N . LEU C 1 129 ? 14.365 -35.411 -21.827 1.00 22.51 133 LEU C N 1
ATOM 3189 C CA . LEU C 1 129 ? 13.194 -36.024 -22.470 1.00 21.32 133 LEU C CA 1
ATOM 3190 C C . LEU C 1 129 ? 11.870 -35.715 -21.791 1.00 22.70 133 LEU C C 1
ATOM 3191 O O . LEU C 1 129 ? 10.853 -36.378 -22.089 1.00 23.31 133 LEU C O 1
ATOM 3196 N N . SER C 1 130 ? 11.860 -34.682 -20.938 1.00 20.10 134 SER C N 1
ATOM 3197 C CA . SER C 1 130 ? 10.718 -34.434 -20.074 1.00 22.04 134 SER C CA 1
ATOM 3198 C C . SER C 1 130 ? 9.688 -33.506 -20.725 1.00 21.03 134 SER C C 1
ATOM 3199 O O . SER C 1 130 ? 8.638 -33.298 -20.155 1.00 21.32 134 SER C O 1
ATOM 3202 N N . GLU C 1 131 ? 9.971 -32.925 -21.898 1.00 20.71 135 GLU C N 1
ATOM 3203 C CA . GLU C 1 131 ? 9.046 -31.980 -22.545 1.00 22.18 135 GLU C CA 1
ATOM 3204 C C . GLU C 1 131 ? 9.138 -32.246 -24.022 1.00 22.91 135 GLU C C 1
ATOM 3205 O O . GLU C 1 131 ? 10.073 -31.775 -24.694 1.00 26.10 135 GLU C O 1
ATOM 3211 N N . LEU C 1 132 ? 8.178 -33.031 -24.500 1.00 20.96 136 LEU C N 1
ATOM 3212 C CA . LEU C 1 132 ? 8.079 -33.451 -25.879 1.00 21.07 136 LEU C CA 1
ATOM 3213 C C . LEU C 1 132 ? 6.927 -32.906 -26.697 1.00 21.30 136 LEU C C 1
ATOM 3214 O O . LEU C 1 132 ? 5.768 -32.859 -26.254 1.00 23.70 136 LEU C O 1
ATOM 3219 N N . SER C 1 133 ? 7.222 -32.498 -27.936 1.00 23.41 137 SER C N 1
ATOM 3220 C CA . SER C 1 133 ? 6.195 -31.959 -28.812 1.00 24.02 137 SER C CA 1
ATOM 3221 C C . SER C 1 133 ? 5.932 -32.983 -29.888 1.00 24.63 137 SER C C 1
ATOM 3222 O O . SER C 1 133 ? 6.872 -33.515 -30.469 1.00 23.44 137 SER C O 1
ATOM 3225 N N . ARG C 1 134 ? 4.663 -33.276 -30.161 1.00 22.56 138 ARG C N 1
ATOM 3226 C CA . ARG C 1 134 ? 4.330 -34.255 -31.165 1.00 23.98 138 ARG C CA 1
ATOM 3227 C C . ARG C 1 134 ? 3.192 -33.794 -32.036 1.00 26.41 138 ARG C C 1
ATOM 3228 O O . ARG C 1 134 ? 2.196 -33.220 -31.557 1.00 28.52 138 ARG C O 1
ATOM 3236 N N . LYS C 1 135 ? 3.382 -33.961 -33.341 1.00 27.28 139 LYS C N 1
ATOM 3237 C CA . LYS C 1 135 ? 2.324 -33.788 -34.290 1.00 26.94 139 LYS C CA 1
ATOM 3238 C C . LYS C 1 135 ? 1.820 -35.185 -34.684 1.00 29.49 139 LYS C C 1
ATOM 3239 O O . LYS C 1 135 ? 2.608 -36.065 -35.048 1.00 29.63 139 LYS C O 1
ATOM 3245 N N . ILE C 1 136 ? 0.507 -35.375 -34.610 1.00 27.43 140 ILE C N 1
ATOM 3246 C CA . ILE C 1 136 ? -0.145 -36.663 -34.891 1.00 28.10 140 ILE C CA 1
ATOM 3247 C C . ILE C 1 136 ? -1.100 -36.498 -36.063 1.00 28.24 140 ILE C C 1
ATOM 3248 O O . ILE C 1 136 ? -1.941 -35.585 -36.091 1.00 28.95 140 ILE C O 1
ATOM 3253 N N . VAL C 1 137 ? -0.987 -37.399 -37.022 1.00 27.12 141 VAL C N 1
ATOM 3254 C CA . VAL C 1 137 ? -1.869 -37.458 -38.184 1.00 34.68 141 VAL C CA 1
ATOM 3255 C C . VAL C 1 137 ? -2.284 -38.916 -38.335 1.00 40.70 141 VAL C C 1
ATOM 3256 O O . VAL C 1 137 ? -1.432 -39.803 -38.277 1.00 44.04 141 VAL C O 1
ATOM 3260 N N . ALA C 1 138 ? -3.585 -39.160 -38.523 1.00 38.67 142 ALA C N 1
ATOM 3261 C CA . ALA C 1 138 ? -4.101 -40.503 -38.667 1.00 39.50 142 ALA C CA 1
ATOM 3262 C C . ALA C 1 138 ? -3.342 -41.236 -39.790 1.00 44.92 142 ALA C C 1
ATOM 3263 O O . ALA C 1 138 ? -3.072 -40.665 -40.867 1.00 41.40 142 ALA C O 1
ATOM 3265 N N . LYS C 1 139 ? -2.966 -42.482 -39.496 1.00 48.05 143 LYS C N 1
ATOM 3266 C CA . LYS C 1 139 ? -2.179 -43.325 -40.412 1.00 56.76 143 LYS C CA 1
ATOM 3267 C C . LYS C 1 139 ? -2.855 -43.470 -41.778 1.00 57.75 143 LYS C C 1
ATOM 3268 O O . LYS C 1 139 ? -3.829 -44.214 -41.924 1.00 59.94 143 LYS C O 1
ATOM 3270 N N . MET D 1 1 ? 21.202 7.317 24.219 1.00 31.40 5 MET D N 1
ATOM 3271 C CA . MET D 1 1 ? 21.853 6.117 23.580 1.00 24.02 5 MET D CA 1
ATOM 3272 C C . MET D 1 1 ? 20.882 5.481 22.575 1.00 24.83 5 MET D C 1
ATOM 3273 O O . MET D 1 1 ? 19.680 5.459 22.801 1.00 24.46 5 MET D O 1
ATOM 3278 N N . LYS D 1 2 ? 21.434 5.028 21.439 1.00 20.61 6 LYS D N 1
ATOM 3279 C CA . LYS D 1 2 ? 20.733 4.339 20.405 1.00 21.12 6 LYS D CA 1
ATOM 3280 C C . LYS D 1 2 ? 21.364 2.965 20.271 1.00 21.00 6 LYS D C 1
ATOM 3281 O O . LYS D 1 2 ? 22.579 2.851 20.269 1.00 22.16 6 LYS D O 1
ATOM 3287 N N . MET D 1 3 ? 20.532 1.937 20.188 1.00 19.14 7 MET D N 1
ATOM 3288 C CA . MET D 1 3 ? 21.044 0.592 20.109 1.00 19.60 7 MET D CA 1
ATOM 3289 C C . MET D 1 3 ? 20.408 -0.193 18.972 1.00 19.68 7 MET D C 1
ATOM 3290 O O . MET D 1 3 ? 19.197 -0.060 18.711 1.00 21.21 7 MET D O 1
ATOM 3295 N N . LEU D 1 4 ? 21.190 -1.008 18.276 1.00 19.50 8 LEU D N 1
ATOM 3296 C CA . LEU D 1 4 ? 20.551 -1.862 17.297 1.00 18.29 8 LEU D CA 1
ATOM 3297 C C . LEU D 1 4 ? 20.931 -3.289 17.699 1.00 19.27 8 LEU D C 1
ATOM 3298 O O . LEU D 1 4 ? 22.113 -3.609 17.764 1.00 19.15 8 LEU D O 1
ATOM 3303 N N . LEU D 1 5 ? 19.952 -4.088 18.085 1.00 19.05 9 LEU D N 1
ATOM 3304 C CA . LEU D 1 5 ? 20.215 -5.420 18.570 1.00 22.15 9 LEU D CA 1
ATOM 3305 C C . LEU D 1 5 ? 19.956 -6.440 17.477 1.00 21.73 9 LEU D C 1
ATOM 3306 O O . LEU D 1 5 ? 18.828 -6.495 16.901 1.00 21.15 9 LEU D O 1
ATOM 3311 N N . ILE D 1 6 ? 20.969 -7.263 17.171 1.00 18.07 10 ILE D N 1
ATOM 3312 C CA . ILE D 1 6 ? 20.827 -8.229 16.080 1.00 17.14 10 ILE D CA 1
ATOM 3313 C C . ILE D 1 6 ? 21.086 -9.656 16.551 1.00 17.08 10 ILE D C 1
ATOM 3314 O O . ILE D 1 6 ? 22.170 -9.966 17.055 1.00 16.88 10 ILE D O 1
ATOM 3319 N N . HIS D 1 7 ? 20.098 -10.523 16.386 1.00 14.88 11 HIS D N 1
ATOM 3320 C CA . HIS D 1 7 ? 20.219 -11.940 16.791 1.00 15.52 11 HIS D CA 1
ATOM 3321 C C . HIS D 1 7 ? 20.954 -12.714 15.747 1.00 16.26 11 HIS D C 1
ATOM 3322 O O . HIS D 1 7 ? 20.470 -12.790 14.598 1.00 18.16 11 HIS D O 1
ATOM 3329 N N . SER D 1 8 ? 22.135 -13.177 16.123 1.00 16.39 12 SER D N 1
ATOM 3330 C CA . SER D 1 8 ? 23.113 -13.678 15.115 1.00 17.24 12 SER D CA 1
ATOM 3331 C C . SER D 1 8 ? 23.576 -15.129 15.291 1.00 17.53 12 SER D C 1
ATOM 3332 O O . SER D 1 8 ? 23.809 -15.581 16.382 1.00 16.35 12 SER D O 1
ATOM 3335 N N . ASP D 1 9 ? 23.765 -15.844 14.194 1.00 16.24 13 ASP D N 1
ATOM 3336 C CA . ASP D 1 9 ? 24.499 -17.133 14.229 1.00 18.88 13 ASP D CA 1
ATOM 3337 C C . ASP D 1 9 ? 25.908 -16.905 14.694 1.00 18.62 13 ASP D C 1
ATOM 3338 O O . ASP D 1 9 ? 26.456 -17.706 15.466 1.00 20.12 13 ASP D O 1
ATOM 3343 N N . TYR D 1 10 ? 26.485 -15.770 14.292 1.00 17.29 14 TYR D N 1
ATOM 3344 C CA . TYR D 1 10 ? 27.801 -15.356 14.777 1.00 18.43 14 TYR D CA 1
ATOM 3345 C C . TYR D 1 10 ? 28.071 -13.887 14.488 1.00 17.15 14 TYR D C 1
ATOM 3346 O O . TYR D 1 10 ? 27.496 -13.302 13.558 1.00 18.01 14 TYR D O 1
ATOM 3355 N N . LEU D 1 11 ? 29.040 -13.343 15.219 1.00 17.33 15 LEU D N 1
ATOM 3356 C CA . LEU D 1 11 ? 29.576 -12.005 14.959 1.00 18.81 15 LEU D CA 1
ATOM 3357 C C . LEU D 1 11 ? 31.112 -12.229 15.035 1.00 19.18 15 LEU D C 1
ATOM 3358 O O . LEU D 1 11 ? 31.587 -12.894 15.999 1.00 19.44 15 LEU D O 1
ATOM 3363 N N . GLU D 1 12 ? 31.870 -11.808 14.007 1.00 18.21 16 GLU D N 1
ATOM 3364 C CA . GLU D 1 12 ? 33.352 -11.888 14.107 1.00 21.59 16 GLU D CA 1
ATOM 3365 C C . GLU D 1 12 ? 33.930 -10.528 13.813 1.00 19.96 16 GLU D C 1
ATOM 3366 O O . GLU D 1 12 ? 33.403 -9.837 12.993 1.00 19.52 16 GLU D O 1
ATOM 3372 N N . PHE D 1 13 ? 35.041 -10.144 14.441 1.00 19.04 17 PHE D N 1
ATOM 3373 C CA . PHE D 1 13 ? 35.713 -8.928 13.985 1.00 17.92 17 PHE D CA 1
ATOM 3374 C C . PHE D 1 13 ? 37.232 -9.105 14.031 1.00 19.33 17 PHE D C 1
ATOM 3375 O O . PHE D 1 13 ? 37.789 -9.965 14.727 1.00 18.72 17 PHE D O 1
ATOM 3383 N N . GLU D 1 14 ? 37.874 -8.233 13.293 1.00 18.66 18 GLU D N 1
ATOM 3384 C CA . GLU D 1 14 ? 39.328 -8.066 13.361 1.00 22.30 18 GLU D CA 1
ATOM 3385 C C . GLU D 1 14 ? 39.663 -6.563 13.261 1.00 21.15 18 GLU D C 1
ATOM 3386 O O . GLU D 1 14 ? 39.381 -5.924 12.252 1.00 19.75 18 GLU D O 1
ATOM 3392 N N . ALA D 1 15 ? 40.355 -6.036 14.282 1.00 20.75 19 ALA D N 1
ATOM 3393 C CA . ALA D 1 15 ? 40.856 -4.657 14.236 1.00 23.41 19 ALA D CA 1
ATOM 3394 C C . ALA D 1 15 ? 41.961 -4.537 13.173 1.00 27.10 19 ALA D C 1
ATOM 3395 O O . ALA D 1 15 ? 42.837 -5.428 13.053 1.00 28.74 19 ALA D O 1
ATOM 3397 N N . LYS D 1 16 ? 41.923 -3.445 12.409 1.00 28.23 20 LYS D N 1
ATOM 3398 C CA . LYS D 1 16 ? 42.789 -3.297 11.229 1.00 31.59 20 LYS D CA 1
ATOM 3399 C C . LYS D 1 16 ? 43.677 -2.084 11.384 1.00 34.92 20 LYS D C 1
ATOM 3400 O O . LYS D 1 16 ? 44.903 -2.153 11.180 1.00 40.36 20 LYS D O 1
ATOM 3406 N N . GLU D 1 17 ? 43.053 -0.971 11.742 1.00 31.61 21 GLU D N 1
ATOM 3407 C CA . GLU D 1 17 ? 43.728 0.300 11.752 1.00 32.32 21 GLU D CA 1
ATOM 3408 C C . GLU D 1 17 ? 43.218 1.079 12.948 1.00 31.75 21 GLU D C 1
ATOM 3409 O O . GLU D 1 17 ? 42.059 0.987 13.301 1.00 27.16 21 GLU D O 1
ATOM 3415 N N . LYS D 1 18 ? 44.131 1.809 13.566 1.00 33.21 22 LYS D N 1
ATOM 3416 C CA . LYS D 1 18 ? 43.867 2.574 14.759 1.00 32.09 22 LYS D CA 1
ATOM 3417 C C . LYS D 1 18 ? 43.361 3.942 14.295 1.00 34.80 22 LYS D C 1
ATOM 3418 O O . LYS D 1 18 ? 43.986 4.541 13.425 1.00 34.41 22 LYS D O 1
ATOM 3424 N N . THR D 1 19 ? 42.219 4.420 14.827 1.00 34.54 23 THR D N 1
ATOM 3425 C CA . THR D 1 19 ? 41.853 5.843 14.704 1.00 34.24 23 THR D CA 1
ATOM 3426 C C . THR D 1 19 ? 42.663 6.677 15.712 1.00 34.99 23 THR D C 1
ATOM 3427 O O . THR D 1 19 ? 43.370 6.148 16.598 1.00 34.56 23 THR D O 1
ATOM 3431 N N . LYS D 1 20 ? 42.511 7.996 15.644 1.00 37.44 24 LYS D N 1
ATOM 3432 C CA . LYS D 1 20 ? 43.187 8.867 16.615 1.00 40.38 24 LYS D CA 1
ATOM 3433 C C . LYS D 1 20 ? 42.646 8.763 18.074 1.00 39.69 24 LYS D C 1
ATOM 3434 O O . LYS D 1 20 ? 43.274 9.232 19.015 1.00 40.64 24 LYS D O 1
ATOM 3440 N N . ILE D 1 21 ? 41.510 8.090 18.262 1.00 37.28 25 ILE D N 1
ATOM 3441 C CA . ILE D 1 21 ? 40.907 7.886 19.594 1.00 35.64 25 ILE D CA 1
ATOM 3442 C C . ILE D 1 21 ? 40.757 6.382 19.960 1.00 34.50 25 ILE D C 1
ATOM 3443 O O . ILE D 1 21 ? 39.821 5.973 20.657 1.00 37.30 25 ILE D O 1
ATOM 3448 N N . ALA D 1 22 ? 41.700 5.559 19.522 1.00 32.05 26 ALA D N 1
ATOM 3449 C CA . ALA D 1 22 ? 41.604 4.117 19.757 1.00 27.78 26 ALA D CA 1
ATOM 3450 C C . ALA D 1 22 ? 41.843 3.759 21.202 1.00 29.00 26 ALA D C 1
ATOM 3451 O O . ALA D 1 22 ? 42.693 4.335 21.860 1.00 27.48 26 ALA D O 1
ATOM 3453 N N . GLU D 1 23 ? 41.086 2.783 21.692 1.00 29.00 27 GLU D N 1
ATOM 3454 C CA . GLU D 1 23 ? 41.222 2.244 23.040 1.00 30.51 27 GLU D CA 1
ATOM 3455 C C . GLU D 1 23 ? 42.447 1.324 22.980 1.00 29.90 27 GLU D C 1
ATOM 3456 O O . GLU D 1 23 ? 42.610 0.587 22.029 1.00 28.83 27 GLU D O 1
ATOM 3462 N N . GLU D 1 24 ? 43.332 1.390 23.971 1.00 32.93 28 GLU D N 1
ATOM 3463 C CA . GLU D 1 24 ? 44.426 0.435 24.077 1.00 30.24 28 GLU D CA 1
ATOM 3464 C C . GLU D 1 24 ? 43.862 -0.903 24.514 1.00 30.27 28 GLU D C 1
ATOM 3465 O O . GLU D 1 24 ? 43.173 -0.967 25.532 1.00 36.53 28 GLU D O 1
ATOM 3471 N N . THR D 1 25 ? 44.167 -1.959 23.765 1.00 27.21 29 THR D N 1
ATOM 3472 C CA . THR D 1 25 ? 43.729 -3.307 24.135 1.00 33.85 29 THR D CA 1
ATOM 3473 C C . THR D 1 25 ? 44.544 -4.416 23.450 1.00 32.08 29 THR D C 1
ATOM 3474 O O . THR D 1 25 ? 45.272 -4.146 22.496 1.00 36.85 29 THR D O 1
ATOM 3478 N N . GLU D 1 26 ? 44.415 -5.652 23.938 1.00 34.70 30 GLU D N 1
ATOM 3479 C CA . GLU D 1 26 ? 44.884 -6.860 23.202 1.00 37.27 30 GLU D CA 1
ATOM 3480 C C . GLU D 1 26 ? 43.770 -7.662 22.549 1.00 34.85 30 GLU D C 1
ATOM 3481 O O . GLU D 1 26 ? 44.026 -8.635 21.818 1.00 35.90 30 GLU D O 1
ATOM 3487 N N . ASN D 1 27 ? 42.542 -7.287 22.873 1.00 33.25 31 ASN D N 1
ATOM 3488 C CA . ASN D 1 27 ? 41.382 -7.865 22.232 1.00 30.74 31 ASN D CA 1
ATOM 3489 C C . ASN D 1 27 ? 41.199 -7.342 20.786 1.00 28.77 31 ASN D C 1
ATOM 3490 O O . ASN D 1 27 ? 40.230 -6.662 20.485 1.00 28.89 31 ASN D O 1
ATOM 3495 N N . LEU D 1 28 ? 42.118 -7.697 19.901 1.00 27.17 32 LEU D N 1
ATOM 3496 C CA . LEU D 1 28 ? 42.049 -7.174 18.508 1.00 28.15 32 LEU D CA 1
ATOM 3497 C C . LEU D 1 28 ? 41.306 -8.074 17.509 1.00 25.98 32 LEU D C 1
ATOM 3498 O O . LEU D 1 28 ? 41.035 -7.644 16.417 1.00 27.48 32 LEU D O 1
ATOM 3503 N N . LYS D 1 29 ? 40.953 -9.290 17.904 1.00 25.07 33 LYS D N 1
ATOM 3504 C CA . LYS D 1 29 ? 40.234 -10.245 17.075 1.00 23.03 33 LYS D CA 1
ATOM 3505 C C . LYS D 1 29 ? 39.289 -10.964 17.977 1.00 21.70 33 LYS D C 1
ATOM 3506 O O . LYS D 1 29 ? 39.603 -11.243 19.148 1.00 22.86 33 LYS D O 1
ATOM 3512 N N . GLY D 1 30 ? 38.076 -11.204 17.505 1.00 20.98 34 GLY D N 1
ATOM 3513 C CA . GLY D 1 30 ? 37.152 -11.910 18.374 1.00 21.68 34 GLY D CA 1
ATOM 3514 C C . GLY D 1 30 ? 35.971 -12.462 17.600 1.00 19.87 34 GLY D C 1
ATOM 3515 O O . GLY D 1 30 ? 35.700 -12.059 16.477 1.00 19.91 34 GLY D O 1
ATOM 3516 N N . LYS D 1 31 ? 35.296 -13.442 18.189 1.00 19.31 35 LYS D N 1
ATOM 3517 C CA . LYS D 1 31 ? 34.135 -14.064 17.585 1.00 18.08 35 LYS D CA 1
ATOM 3518 C C . LYS D 1 31 ? 33.221 -14.560 18.696 1.00 18.80 35 LYS D C 1
ATOM 3519 O O . LYS D 1 31 ? 33.720 -15.112 19.650 1.00 19.27 35 LYS D O 1
ATOM 3525 N N . LEU D 1 32 ? 31.893 -14.450 18.513 1.00 18.94 36 LEU D N 1
ATOM 3526 C CA . LEU D 1 32 ? 30.927 -14.966 19.462 1.00 16.46 36 LEU D CA 1
ATOM 3527 C C . LEU D 1 32 ? 29.799 -15.547 18.677 1.00 19.98 36 LEU D C 1
ATOM 3528 O O . LEU D 1 32 ? 29.307 -14.903 17.764 1.00 19.09 36 LEU D O 1
ATOM 3533 N N . ASP D 1 33 ? 29.410 -16.780 19.001 1.00 18.80 37 ASP D N 1
ATOM 3534 C CA . ASP D 1 33 ? 28.310 -17.458 18.279 1.00 20.79 37 ASP D CA 1
ATOM 3535 C C . ASP D 1 33 ? 26.994 -17.277 18.998 1.00 19.64 37 ASP D C 1
ATOM 3536 O O . ASP D 1 33 ? 26.963 -16.941 20.215 1.00 19.51 37 ASP D O 1
ATOM 3541 N N . GLU D 1 34 ? 25.898 -17.569 18.293 1.00 22.41 38 GLU D N 1
ATOM 3542 C CA . GLU D 1 34 ? 24.550 -17.560 18.868 1.00 20.66 38 GLU D CA 1
ATOM 3543 C C . GLU D 1 34 ? 24.392 -16.426 19.845 1.00 20.80 38 GLU D C 1
ATOM 3544 O O . GLU D 1 34 ? 24.154 -16.630 21.043 1.00 20.19 38 GLU D O 1
ATOM 3550 N N . CYS D 1 35 ? 24.535 -15.207 19.334 1.00 18.67 39 CYS D N 1
ATOM 3551 C CA . CYS D 1 35 ? 24.641 -14.088 20.227 1.00 20.94 39 CYS D CA 1
ATOM 3552 C C . CYS D 1 35 ? 23.625 -13.038 19.812 1.00 18.86 39 CYS D C 1
ATOM 3553 O O . CYS D 1 35 ? 23.055 -13.074 18.697 1.00 20.32 39 CYS D O 1
ATOM 3556 N N . LEU D 1 36 ? 23.429 -12.106 20.717 1.00 17.24 40 LEU D N 1
ATOM 3557 C CA . LEU D 1 36 ? 22.805 -10.876 20.462 1.00 19.72 40 LEU D CA 1
ATOM 3558 C C . LEU D 1 36 ? 23.902 -9.814 20.285 1.00 19.53 40 LEU D C 1
ATOM 3559 O O . LEU D 1 36 ? 24.635 -9.439 21.206 1.00 20.22 40 LEU D O 1
ATOM 3564 N N . ALA D 1 37 ? 24.034 -9.356 19.070 1.00 17.39 41 ALA D N 1
ATOM 3565 C CA . ALA D 1 37 ? 25.051 -8.375 18.741 1.00 16.40 41 ALA D CA 1
ATOM 3566 C C . ALA D 1 37 ? 24.427 -7.017 18.947 1.00 17.93 41 ALA D C 1
ATOM 3567 O O . ALA D 1 37 ? 23.460 -6.652 18.246 1.00 18.80 41 ALA D O 1
ATOM 3569 N N . CYS D 1 38 ? 25.003 -6.300 19.891 1.00 17.89 42 CYS D N 1
ATOM 3570 C CA . CYS D 1 38 ? 24.513 -5.012 20.339 1.00 18.99 42 CYS D CA 1
ATOM 3571 C C . CYS D 1 38 ? 25.339 -3.885 19.822 1.00 17.86 42 CYS D C 1
ATOM 3572 O O . CYS D 1 38 ? 26.388 -3.562 20.397 1.00 21.14 42 CYS D O 1
ATOM 3575 N N . PHE D 1 39 ? 24.881 -3.252 18.742 1.00 17.63 43 PHE D N 1
ATOM 3576 C CA . PHE D 1 39 ? 25.621 -2.120 18.159 1.00 18.29 43 PHE D CA 1
ATOM 3577 C C . PHE D 1 39 ? 25.146 -0.850 18.836 1.00 18.94 43 PHE D C 1
ATOM 3578 O O . PHE D 1 39 ? 23.931 -0.594 18.854 1.00 19.88 43 PHE D O 1
ATOM 3586 N N . ILE D 1 40 ? 26.073 -0.090 19.411 1.00 15.15 44 ILE D N 1
ATOM 3587 C CA . ILE D 1 40 ? 25.658 0.961 20.351 1.00 16.84 44 ILE D CA 1
ATOM 3588 C C . ILE D 1 40 ? 26.304 2.307 20.089 1.00 16.81 44 ILE D C 1
ATOM 3589 O O . ILE D 1 40 ? 27.567 2.386 19.942 1.00 18.66 44 ILE D O 1
ATOM 3594 N N . ALA D 1 41 ? 25.487 3.348 19.920 1.00 18.91 45 ALA D N 1
ATOM 3595 C CA . ALA D 1 41 ? 26.016 4.710 19.882 1.00 17.93 45 ALA D CA 1
ATOM 3596 C C . ALA D 1 41 ? 25.669 5.384 21.201 1.00 18.85 45 ALA D C 1
ATOM 3597 O O . ALA D 1 41 ? 24.479 5.464 21.555 1.00 18.75 45 ALA D O 1
ATOM 3599 N N . VAL D 1 42 ? 26.685 5.840 21.924 1.00 19.49 46 VAL D N 1
ATOM 3600 C CA . VAL D 1 42 ? 26.466 6.611 23.181 1.00 18.27 46 VAL D CA 1
ATOM 3601 C C . VAL D 1 42 ? 26.312 8.049 22.804 1.00 20.22 46 VAL D C 1
ATOM 3602 O O . VAL D 1 42 ? 27.144 8.590 22.097 1.00 18.07 46 VAL D O 1
ATOM 3606 N N . GLU D 1 43 ? 25.164 8.619 23.184 1.00 21.32 47 GLU D N 1
ATOM 3607 C CA . GLU D 1 43 ? 24.790 9.979 22.770 1.00 21.10 47 GLU D CA 1
ATOM 3608 C C . GLU D 1 43 ? 25.079 11.052 23.848 1.00 20.28 47 GLU D C 1
ATOM 3609 O O . GLU D 1 43 ? 25.306 10.743 25.030 1.00 19.52 47 GLU D O 1
ATOM 3615 N N . ARG D 1 44 ? 25.103 12.310 23.431 1.00 21.04 48 ARG D N 1
ATOM 3616 C CA . ARG D 1 44 ? 25.548 13.382 24.329 1.00 22.13 48 ARG D CA 1
ATOM 3617 C C . ARG D 1 44 ? 24.618 13.461 25.512 1.00 24.90 48 ARG D C 1
ATOM 3618 O O . ARG D 1 44 ? 25.036 13.826 26.596 1.00 24.51 48 ARG D O 1
ATOM 3626 N N . GLU D 1 45 ? 23.348 13.110 25.316 1.00 25.47 49 GLU D N 1
ATOM 3627 C CA . GLU D 1 45 ? 22.391 13.163 26.445 1.00 28.54 49 GLU D CA 1
ATOM 3628 C C . GLU D 1 45 ? 22.752 12.219 27.571 1.00 28.58 49 GLU D C 1
ATOM 3629 O O . GLU D 1 45 ? 22.389 12.434 28.743 1.00 27.90 49 GLU D O 1
ATOM 3635 N N . ASP D 1 46 ? 23.520 11.187 27.213 1.00 27.73 50 ASP D N 1
ATOM 3636 C CA . ASP D 1 46 ? 23.928 10.166 28.145 1.00 26.01 50 ASP D CA 1
ATOM 3637 C C . ASP D 1 46 ? 24.973 10.701 29.088 1.00 26.26 50 ASP D C 1
ATOM 3638 O O . ASP D 1 46 ? 25.182 10.104 30.141 1.00 25.68 50 ASP D O 1
ATOM 3643 N N . GLU D 1 47 ? 25.525 11.886 28.747 1.00 23.29 51 GLU D N 1
ATOM 3644 C CA . GLU D 1 47 ? 26.512 12.571 29.571 1.00 25.36 51 GLU D CA 1
ATOM 3645 C C . GLU D 1 47 ? 25.899 12.953 30.948 1.00 24.89 51 GLU D C 1
ATOM 3646 O O . GLU D 1 47 ? 26.564 12.831 31.961 1.00 29.04 51 GLU D O 1
ATOM 3652 N N . ASN D 1 48 ? 24.614 13.299 30.996 1.00 25.42 52 ASN D N 1
ATOM 3653 C CA . ASN D 1 48 ? 23.973 13.683 32.252 1.00 27.71 52 ASN D CA 1
ATOM 3654 C C . ASN D 1 48 ? 23.816 12.558 33.277 1.00 29.28 52 ASN D C 1
ATOM 3655 O O . ASN D 1 48 ? 23.699 12.802 34.488 1.00 25.95 52 ASN D O 1
ATOM 3660 N N . ASN D 1 49 ? 23.897 11.311 32.807 1.00 27.78 53 ASN D N 1
ATOM 3661 C CA . ASN D 1 49 ? 23.654 10.137 33.657 1.00 27.53 53 ASN D CA 1
ATOM 3662 C C . ASN D 1 49 ? 24.178 8.842 32.981 1.00 24.38 53 ASN D C 1
ATOM 3663 O O . ASN D 1 49 ? 23.382 7.999 32.549 1.00 26.43 53 ASN D O 1
ATOM 3668 N N . PRO D 1 50 ? 25.521 8.685 32.930 1.00 23.36 54 PRO D N 1
ATOM 3669 C CA . PRO D 1 50 ? 26.137 7.491 32.371 1.00 24.56 54 PRO D CA 1
ATOM 3670 C C . PRO D 1 50 ? 25.739 6.233 33.082 1.00 23.81 54 PRO D C 1
ATOM 3671 O O . PRO D 1 50 ? 25.584 5.221 32.417 1.00 22.33 54 PRO D O 1
ATOM 3675 N N . GLU D 1 51 ? 25.593 6.278 34.398 1.00 26.25 55 GLU D N 1
ATOM 3676 C CA . GLU D 1 51 ? 25.127 5.103 35.127 1.00 26.83 55 GLU D CA 1
ATOM 3677 C C . GLU D 1 51 ? 23.723 4.612 34.761 1.00 26.44 55 GLU D C 1
ATOM 3678 O O . GLU D 1 51 ? 23.528 3.401 34.565 1.00 26.22 55 GLU D O 1
ATOM 3684 N N . GLY D 1 52 ? 22.743 5.520 34.714 1.00 26.59 56 GLY D N 1
ATOM 3685 C CA . GLY D 1 52 ? 21.354 5.155 34.437 1.00 23.49 56 GLY D CA 1
ATOM 3686 C C . GLY D 1 52 ? 21.283 4.653 32.984 1.00 22.61 56 GLY D C 1
ATOM 3687 O O . GLY D 1 52 ? 20.485 3.763 32.654 1.00 27.45 56 GLY D O 1
ATOM 3688 N N . THR D 1 53 ? 22.127 5.231 32.147 1.00 21.88 57 THR D N 1
ATOM 3689 C CA . THR D 1 53 ? 22.124 4.884 30.746 1.00 19.66 57 THR D CA 1
ATOM 3690 C C . THR D 1 53 ? 22.561 3.425 30.575 1.00 20.50 57 THR D C 1
ATOM 3691 O O . THR D 1 53 ? 21.954 2.704 29.788 1.00 21.60 57 THR D O 1
ATOM 3695 N N . ALA D 1 54 ? 23.641 3.018 31.241 1.00 20.54 58 ALA D N 1
ATOM 3696 C CA . ALA D 1 54 ? 24.146 1.631 31.134 1.00 21.93 58 ALA D CA 1
ATOM 3697 C C . ALA D 1 54 ? 23.113 0.671 31.722 1.00 22.54 58 ALA D C 1
ATOM 3698 O O . ALA D 1 54 ? 22.813 -0.330 31.135 1.00 22.03 58 ALA D O 1
ATOM 3700 N N . ILE D 1 55 ? 22.538 1.040 32.873 1.00 23.83 59 ILE D N 1
ATOM 3701 C CA . ILE D 1 55 ? 21.428 0.267 33.473 1.00 24.66 59 ILE D CA 1
ATOM 3702 C C . ILE D 1 55 ? 20.241 0.132 32.555 1.00 23.65 59 ILE D C 1
ATOM 3703 O O . ILE D 1 55 ? 19.704 -0.970 32.393 1.00 22.56 59 ILE D O 1
ATOM 3708 N N . GLY D 1 56 ? 19.833 1.256 31.961 1.00 23.58 60 GLY D N 1
ATOM 3709 C CA . GLY D 1 56 ? 18.753 1.291 30.967 1.00 23.56 60 GLY D CA 1
ATOM 3710 C C . GLY D 1 56 ? 19.060 0.381 29.788 1.00 22.17 60 GLY D C 1
ATOM 3711 O O . GLY D 1 56 ? 18.185 -0.353 29.304 1.00 22.29 60 GLY D O 1
ATOM 3712 N N . ALA D 1 57 ? 20.308 0.438 29.310 1.00 19.70 61 ALA D N 1
ATOM 3713 C CA . ALA D 1 57 ? 20.735 -0.383 28.172 1.00 19.30 61 ALA D CA 1
ATOM 3714 C C . ALA D 1 57 ? 20.592 -1.874 28.457 1.00 21.37 61 ALA D C 1
ATOM 3715 O O . ALA D 1 57 ? 19.990 -2.637 27.648 1.00 20.43 61 ALA D O 1
ATOM 3717 N N . VAL D 1 58 ? 21.138 -2.248 29.610 1.00 20.89 62 VAL D N 1
ATOM 3718 C CA . VAL D 1 58 ? 21.222 -3.664 30.023 1.00 20.63 62 VAL D CA 1
ATOM 3719 C C . VAL D 1 58 ? 19.802 -4.193 30.196 1.00 20.07 62 VAL D C 1
ATOM 3720 O O . VAL D 1 58 ? 19.523 -5.326 29.839 1.00 21.05 62 VAL D O 1
ATOM 3724 N N . GLU D 1 59 ? 18.921 -3.356 30.757 1.00 20.02 63 GLU D N 1
ATOM 3725 C CA . GLU D 1 59 ? 17.526 -3.754 30.913 1.00 24.74 63 GLU D CA 1
ATOM 3726 C C . GLU D 1 59 ? 16.881 -4.136 29.586 1.00 24.14 63 GLU D C 1
ATOM 3727 O O . GLU D 1 59 ? 16.160 -5.122 29.505 1.00 24.25 63 GLU D O 1
ATOM 3733 N N . GLU D 1 60 ? 17.141 -3.333 28.551 1.00 21.42 64 GLU D N 1
ATOM 3734 C CA . GLU D 1 60 ? 16.638 -3.647 27.236 1.00 22.80 64 GLU D CA 1
ATOM 3735 C C . GLU D 1 60 ? 17.267 -4.887 26.631 1.00 21.54 64 GLU D C 1
ATOM 3736 O O . GLU D 1 60 ? 16.581 -5.705 26.002 1.00 21.12 64 GLU D O 1
ATOM 3742 N N . ILE D 1 61 ? 18.564 -5.057 26.820 1.00 19.95 65 ILE D N 1
ATOM 3743 C CA . ILE D 1 61 ? 19.262 -6.261 26.324 1.00 18.43 65 ILE D CA 1
ATOM 3744 C C . ILE D 1 61 ? 18.665 -7.512 26.971 1.00 19.36 65 ILE D C 1
ATOM 3745 O O . ILE D 1 61 ? 18.434 -8.510 26.306 1.00 18.57 65 ILE D O 1
ATOM 3750 N N . GLU D 1 62 ? 18.412 -7.443 28.273 1.00 18.38 66 GLU D N 1
ATOM 3751 C CA . GLU D 1 62 ? 17.923 -8.555 29.012 1.00 22.23 66 GLU D CA 1
ATOM 3752 C C . GLU D 1 62 ? 16.542 -9.003 28.550 1.00 20.70 66 GLU D C 1
ATOM 3753 O O . GLU D 1 62 ? 16.264 -10.206 28.534 1.00 22.12 66 GLU D O 1
ATOM 3759 N N . LYS D 1 63 ? 15.688 -8.037 28.205 1.00 22.11 67 LYS D N 1
ATOM 3760 C CA . LYS D 1 63 ? 14.344 -8.343 27.799 1.00 23.45 67 LYS D CA 1
ATOM 3761 C C . LYS D 1 63 ? 14.376 -9.141 26.511 1.00 25.51 67 LYS D C 1
ATOM 3762 O O . LYS D 1 63 ? 13.680 -10.167 26.381 1.00 28.15 67 LYS D O 1
ATOM 3768 N N . VAL D 1 64 ? 15.257 -8.725 25.596 1.00 22.50 68 VAL D N 1
ATOM 3769 C CA . VAL D 1 64 ? 15.399 -9.470 24.329 1.00 21.18 68 VAL D CA 1
ATOM 3770 C C . VAL D 1 64 ? 16.065 -10.820 24.496 1.00 23.21 68 VAL D C 1
ATOM 3771 O O . VAL D 1 64 ? 15.557 -11.822 23.964 1.00 23.88 68 VAL D O 1
ATOM 3775 N N . ALA D 1 65 ? 17.206 -10.831 25.201 1.00 22.25 69 ALA D N 1
ATOM 3776 C CA . ALA D 1 65 ? 17.929 -12.080 25.403 1.00 25.19 69 ALA D CA 1
ATOM 3777 C C . ALA D 1 65 ? 17.057 -13.089 26.106 1.00 23.56 69 ALA D C 1
ATOM 3778 O O . ALA D 1 65 ? 17.126 -14.251 25.778 1.00 23.36 69 ALA D O 1
ATOM 3780 N N . ASN D 1 66 ? 16.199 -12.647 27.027 1.00 25.00 70 ASN D N 1
ATOM 3781 C CA . ASN D 1 66 ? 15.350 -13.601 27.738 1.00 28.13 70 ASN D CA 1
ATOM 3782 C C . ASN D 1 66 ? 14.292 -14.152 26.815 1.00 25.14 70 ASN D C 1
ATOM 3783 O O . ASN D 1 66 ? 13.962 -15.340 26.914 1.00 27.44 70 ASN D O 1
ATOM 3788 N N . GLN D 1 67 ? 13.797 -13.325 25.891 1.00 23.72 71 GLN D N 1
ATOM 3789 C CA . GLN D 1 67 ? 12.727 -13.772 24.998 1.00 24.08 71 GLN D CA 1
ATOM 3790 C C . GLN D 1 67 ? 13.296 -14.815 24.084 1.00 25.33 71 GLN D C 1
ATOM 3791 O O . GLN D 1 67 ? 12.668 -15.819 23.802 1.00 26.06 71 GLN D O 1
ATOM 3797 N N . LEU D 1 68 ? 14.509 -14.559 23.612 1.00 22.99 72 LEU D N 1
ATOM 3798 C CA . LEU D 1 68 ? 15.124 -15.421 22.606 1.00 24.56 72 LEU D CA 1
ATOM 3799 C C . LEU D 1 68 ? 15.954 -16.555 23.185 1.00 27.23 72 LEU D C 1
ATOM 3800 O O . LEU D 1 68 ? 16.505 -17.349 22.403 1.00 30.01 72 LEU D O 1
ATOM 3805 N N . LYS D 1 69 ? 16.096 -16.611 24.516 1.00 23.81 73 LYS D N 1
ATOM 3806 C CA . LYS D 1 69 ? 16.947 -17.616 25.178 1.00 24.90 73 LYS D CA 1
ATOM 3807 C C . LYS D 1 69 ? 18.415 -17.542 24.750 1.00 22.61 73 LYS D C 1
ATOM 3808 O O . LYS D 1 69 ? 19.052 -18.567 24.436 1.00 23.40 73 LYS D O 1
ATOM 3814 N N . VAL D 1 70 ? 18.928 -16.322 24.746 1.00 20.27 74 VAL D N 1
ATOM 3815 C CA . VAL D 1 70 ? 20.312 -16.041 24.428 1.00 21.37 74 VAL D CA 1
ATOM 3816 C C . VAL D 1 70 ? 21.127 -15.634 25.654 1.00 20.77 74 VAL D C 1
ATOM 3817 O O . VAL D 1 70 ? 20.705 -14.789 26.413 1.00 22.77 74 VAL D O 1
ATOM 3821 N N . ASN D 1 71 ? 22.333 -16.203 25.776 1.00 21.52 75 ASN D N 1
ATOM 3822 C CA . ASN D 1 71 ? 23.256 -15.849 26.860 1.00 21.49 75 ASN D CA 1
ATOM 3823 C C . ASN D 1 71 ? 24.538 -15.125 26.447 1.00 22.32 75 ASN D C 1
ATOM 3824 O O . ASN D 1 71 ? 25.321 -14.692 27.304 1.00 21.49 75 ASN D O 1
ATOM 3829 N N . ASN D 1 72 ? 24.732 -15.009 25.147 1.00 20.34 76 ASN D N 1
ATOM 3830 C CA . ASN D 1 72 ? 25.956 -14.466 24.577 1.00 20.17 76 ASN D CA 1
ATOM 3831 C C . ASN D 1 72 ? 25.706 -13.111 23.949 1.00 18.84 76 ASN D C 1
ATOM 3832 O O . ASN D 1 72 ? 24.799 -13.000 23.127 1.00 21.18 76 ASN D O 1
ATOM 3837 N N . ILE D 1 73 ? 26.514 -12.109 24.309 1.00 16.47 77 ILE D N 1
ATOM 3838 C CA . ILE D 1 73 ? 26.213 -10.718 23.964 1.00 17.55 77 ILE D CA 1
ATOM 3839 C C . ILE D 1 73 ? 27.480 -10.075 23.477 1.00 17.57 77 ILE D C 1
ATOM 3840 O O . ILE D 1 73 ? 28.576 -10.220 24.121 1.00 18.15 77 ILE D O 1
ATOM 3845 N N . VAL D 1 74 ? 27.386 -9.440 22.305 1.00 17.84 78 VAL D N 1
ATOM 3846 C CA . VAL D 1 74 ? 28.470 -8.634 21.818 1.00 16.57 78 VAL D CA 1
ATOM 3847 C C . VAL D 1 74 ? 28.132 -7.173 22.063 1.00 17.17 78 VAL D C 1
ATOM 3848 O O . VAL D 1 74 ? 27.002 -6.711 21.775 1.00 18.62 78 VAL D O 1
ATOM 3852 N N . VAL D 1 75 ? 29.073 -6.456 22.645 1.00 17.15 79 VAL D N 1
ATOM 3853 C CA . VAL D 1 75 ? 28.898 -5.005 22.849 1.00 18.10 79 VAL D CA 1
ATOM 3854 C C . VAL D 1 75 ? 29.789 -4.395 21.803 1.00 19.01 79 VAL D C 1
ATOM 3855 O O . VAL D 1 75 ? 31.034 -4.515 21.862 1.00 18.72 79 VAL D O 1
ATOM 3859 N N . TYR D 1 76 ? 29.173 -3.765 20.809 1.00 18.16 80 TYR D N 1
ATOM 3860 C CA . TYR D 1 76 ? 29.946 -3.299 19.660 1.00 18.11 80 TYR D CA 1
ATOM 3861 C C . TYR D 1 76 ? 29.702 -1.779 19.468 1.00 17.95 80 TYR D C 1
ATOM 3862 O O . TYR D 1 76 ? 28.584 -1.333 19.117 1.00 16.79 80 TYR D O 1
ATOM 3871 N N . PRO D 1 77 ? 30.757 -0.987 19.706 1.00 16.87 81 PRO D N 1
ATOM 3872 C CA . PRO D 1 77 ? 30.681 0.484 19.588 1.00 17.82 81 PRO D CA 1
ATOM 3873 C C . PRO D 1 77 ? 30.321 0.786 18.128 1.00 18.10 81 PRO D C 1
ATOM 3874 O O . PRO D 1 77 ? 30.970 0.266 17.225 1.00 20.60 81 PRO D O 1
ATOM 3878 N N . TYR D 1 78 ? 29.219 1.525 17.891 1.00 17.48 82 TYR D N 1
ATOM 3879 C CA . TYR D 1 78 ? 28.800 1.861 16.539 1.00 19.51 82 TYR D CA 1
ATOM 3880 C C . TYR D 1 78 ? 28.278 3.307 16.460 1.00 20.75 82 TYR D C 1
ATOM 3881 O O . TYR D 1 78 ? 27.058 3.564 16.526 1.00 19.91 82 TYR D O 1
ATOM 3890 N N . ALA D 1 79 ? 29.202 4.216 16.172 1.00 18.99 83 ALA D N 1
ATOM 3891 C CA . ALA D 1 79 ? 28.874 5.656 16.159 1.00 19.95 83 ALA D CA 1
ATOM 3892 C C . ALA D 1 79 ? 27.803 6.006 15.100 1.00 21.27 83 ALA D C 1
ATOM 3893 O O . ALA D 1 79 ? 27.060 6.948 15.290 1.00 22.10 83 ALA D O 1
ATOM 3895 N N . HIS D 1 80 ? 27.714 5.249 13.989 1.00 22.37 84 HIS D N 1
ATOM 3896 C CA . HIS D 1 80 ? 26.849 5.637 12.903 1.00 25.25 84 HIS D CA 1
ATOM 3897 C C . HIS D 1 80 ? 25.379 5.613 13.256 1.00 26.44 84 HIS D C 1
ATOM 3898 O O . HIS D 1 80 ? 24.558 6.135 12.514 1.00 26.16 84 HIS D O 1
ATOM 3905 N N . LEU D 1 81 ? 25.004 4.991 14.374 1.00 23.84 85 LEU D N 1
ATOM 3906 C CA . LEU D 1 81 ? 23.578 4.982 14.784 1.00 24.06 85 LEU D CA 1
ATOM 3907 C C . LEU D 1 81 ? 23.037 6.314 15.245 1.00 25.21 85 LEU D C 1
ATOM 3908 O O . LEU D 1 81 ? 21.815 6.518 15.279 1.00 28.13 85 LEU D O 1
ATOM 3913 N N . SER D 1 82 ? 23.925 7.246 15.566 1.00 27.46 86 SER D N 1
ATOM 3914 C CA . SER D 1 82 ? 23.471 8.545 16.073 1.00 27.36 86 SER D CA 1
ATOM 3915 C C . SER D 1 82 ? 24.322 9.644 15.509 1.00 29.16 86 SER D C 1
ATOM 3916 O O . SER D 1 82 ? 25.551 9.464 15.341 1.00 28.55 86 SER D O 1
ATOM 3919 N N . SER D 1 83 ? 23.667 10.790 15.261 1.00 29.90 87 SER D N 1
ATOM 3920 C CA . SER D 1 83 ? 24.330 12.014 14.807 1.00 31.48 87 SER D CA 1
ATOM 3921 C C . SER D 1 83 ? 24.627 12.963 15.963 1.00 29.04 87 SER D C 1
ATOM 3922 O O . SER D 1 83 ? 25.161 14.068 15.753 1.00 27.61 87 SER D O 1
ATOM 3925 N N . ASP D 1 84 ? 24.276 12.564 17.186 1.00 25.72 88 ASP D N 1
ATOM 3926 C CA . ASP D 1 84 ? 24.550 13.418 18.334 1.00 26.63 88 ASP D CA 1
ATOM 3927 C C . ASP D 1 84 ? 25.335 12.671 19.409 1.00 23.66 88 ASP D C 1
ATOM 3928 O O . ASP D 1 84 ? 24.814 12.370 20.471 1.00 24.48 88 ASP D O 1
ATOM 3933 N N . LEU D 1 85 ? 26.606 12.388 19.091 1.00 24.01 89 LEU D N 1
ATOM 3934 C CA . LEU D 1 85 ? 27.466 11.504 19.922 1.00 21.27 89 LEU D CA 1
ATOM 3935 C C . LEU D 1 85 ? 27.985 12.116 21.223 1.00 21.73 89 LEU D C 1
ATOM 3936 O O . LEU D 1 85 ? 28.211 13.320 21.319 1.00 21.78 89 LEU D O 1
ATOM 3941 N N . SER D 1 86 ? 28.212 11.255 22.201 1.00 18.95 90 SER D N 1
ATOM 3942 C CA . SER D 1 86 ? 28.856 11.631 23.444 1.00 21.49 90 SER D CA 1
ATOM 3943 C C . SER D 1 86 ? 30.373 11.810 23.207 1.00 19.77 90 SER D C 1
ATOM 3944 O O . SER D 1 86 ? 30.893 11.484 22.133 1.00 21.54 90 SER D O 1
ATOM 3947 N N . SER D 1 87 ? 31.073 12.326 24.195 1.00 20.30 91 SER D N 1
ATOM 3948 C CA . SER D 1 87 ? 32.538 12.303 24.144 1.00 19.29 91 SER D CA 1
ATOM 3949 C C . SER D 1 87 ? 32.992 10.869 24.109 1.00 22.03 91 SER D C 1
ATOM 3950 O O . SER D 1 87 ? 32.270 9.966 24.573 1.00 21.05 91 SER D O 1
ATOM 3953 N N . PRO D 1 88 ? 34.207 10.623 23.597 1.00 21.10 92 PRO D N 1
ATOM 3954 C CA . PRO D 1 88 ? 34.691 9.210 23.542 1.00 21.90 92 PRO D CA 1
ATOM 3955 C C . PRO D 1 88 ? 34.904 8.648 24.924 1.00 20.11 92 PRO D C 1
ATOM 3956 O O . PRO D 1 88 ? 34.681 7.451 25.128 1.00 18.42 92 PRO D O 1
ATOM 3960 N N . GLU D 1 89 ? 35.313 9.514 25.877 1.00 21.91 93 GLU D N 1
ATOM 3961 C CA . GLU D 1 89 ? 35.513 9.134 27.288 1.00 21.93 93 GLU D CA 1
ATOM 3962 C C . GLU D 1 89 ? 34.227 8.588 27.890 1.00 20.16 93 GLU D C 1
ATOM 3963 O O . GLU D 1 89 ? 34.265 7.482 28.484 1.00 20.64 93 GLU D O 1
ATOM 3969 N N . THR D 1 90 ? 33.122 9.317 27.703 1.00 20.90 94 THR D N 1
ATOM 3970 C CA . THR D 1 90 ? 31.786 8.846 28.147 1.00 19.83 94 THR D CA 1
ATOM 3971 C C . THR D 1 90 ? 31.311 7.586 27.453 1.00 19.74 94 THR D C 1
ATOM 3972 O O . THR D 1 90 ? 30.873 6.630 28.092 1.00 22.18 94 THR D O 1
ATOM 3976 N N . ALA D 1 91 ? 31.524 7.523 26.153 1.00 17.96 95 ALA D N 1
ATOM 3977 C CA . ALA D 1 91 ? 31.200 6.356 25.410 1.00 19.06 95 ALA D CA 1
ATOM 3978 C C . ALA D 1 91 ? 31.894 5.118 25.967 1.00 21.85 95 ALA D C 1
ATOM 3979 O O . ALA D 1 91 ? 31.225 4.110 26.213 1.00 21.29 95 ALA D O 1
ATOM 3981 N N . VAL D 1 92 ? 33.207 5.176 26.216 1.00 21.27 96 VAL D N 1
ATOM 3982 C CA . VAL D 1 92 ? 33.899 3.984 26.693 1.00 23.83 96 VAL D CA 1
ATOM 3983 C C . VAL D 1 92 ? 33.428 3.649 28.100 1.00 23.66 96 VAL D C 1
ATOM 3984 O O . VAL D 1 92 ? 33.236 2.469 28.429 1.00 24.08 96 VAL D O 1
ATOM 3988 N N . LYS D 1 93 ? 33.197 4.677 28.918 1.00 22.04 97 LYS D N 1
ATOM 3989 C CA . LYS D 1 93 ? 32.770 4.477 30.331 1.00 21.31 97 LYS D CA 1
ATOM 3990 C C . LYS D 1 93 ? 31.480 3.653 30.327 1.00 22.22 97 LYS D C 1
ATOM 3991 O O . LYS D 1 93 ? 31.369 2.638 31.073 1.00 23.91 97 LYS D O 1
ATOM 3997 N N . VAL D 1 94 ? 30.541 4.065 29.475 1.00 21.23 98 VAL D N 1
ATOM 3998 C CA . VAL D 1 94 ? 29.212 3.446 29.384 1.00 21.01 98 VAL D CA 1
ATOM 3999 C C . VAL D 1 94 ? 29.329 2.027 28.801 1.00 22.00 98 VAL D C 1
ATOM 4000 O O . VAL D 1 94 ? 28.751 1.049 29.336 1.00 19.85 98 VAL D O 1
ATOM 4004 N N . LEU D 1 95 ? 30.094 1.886 27.718 1.00 18.67 99 LEU D N 1
ATOM 4005 C CA . LEU D 1 95 ? 30.240 0.552 27.119 1.00 21.26 99 LEU D CA 1
ATOM 4006 C C . LEU D 1 95 ? 30.889 -0.431 28.102 1.00 21.28 99 LEU D C 1
ATOM 4007 O O . LEU D 1 95 ? 30.419 -1.586 28.246 1.00 22.93 99 LEU D O 1
ATOM 4012 N N . LYS D 1 96 ? 31.933 0.020 28.813 1.00 20.97 100 LYS D N 1
ATOM 4013 C CA . LYS D 1 96 ? 32.567 -0.832 29.854 1.00 23.72 100 LYS D CA 1
ATOM 4014 C C . LYS D 1 96 ? 31.582 -1.205 30.959 1.00 23.35 100 LYS D C 1
ATOM 4015 O O . LYS D 1 96 ? 31.587 -2.348 31.454 1.00 23.14 100 LYS D O 1
ATOM 4021 N N . ASP D 1 97 ? 30.698 -0.259 31.288 1.00 22.81 101 ASP D N 1
ATOM 4022 C CA . ASP D 1 97 ? 29.756 -0.459 32.400 1.00 24.52 101 ASP D CA 1
ATOM 4023 C C . ASP D 1 97 ? 28.727 -1.488 31.958 1.00 24.60 101 ASP D C 1
ATOM 4024 O O . ASP D 1 97 ? 28.440 -2.438 32.697 1.00 24.45 101 ASP D O 1
ATOM 4029 N N . ILE D 1 98 ? 28.228 -1.329 30.725 1.00 22.45 102 ILE D N 1
ATOM 4030 C CA . ILE D 1 98 ? 27.309 -2.333 30.107 1.00 21.72 102 ILE D CA 1
ATOM 4031 C C . ILE D 1 98 ? 27.896 -3.755 30.200 1.00 21.76 102 ILE D C 1
ATOM 4032 O O . ILE D 1 98 ? 27.258 -4.678 30.774 1.00 22.39 102 ILE D O 1
ATOM 4037 N N . GLU D 1 99 ? 29.126 -3.918 29.723 1.00 23.20 103 GLU D N 1
ATOM 4038 C CA . GLU D 1 99 ? 29.799 -5.221 29.828 1.00 22.37 103 GLU D CA 1
ATOM 4039 C C . GLU D 1 99 ? 29.864 -5.782 31.285 1.00 22.10 103 GLU D C 1
ATOM 4040 O O . GLU D 1 99 ? 29.438 -6.922 31.523 1.00 22.80 103 GLU D O 1
ATOM 4046 N N . SER D 1 100 ? 30.340 -4.974 32.243 1.00 20.13 104 SER D N 1
ATOM 4047 C CA . SER D 1 100 ? 30.513 -5.418 33.633 1.00 22.25 104 SER D CA 1
ATOM 4048 C C . SER D 1 100 ? 29.179 -5.780 34.248 1.00 21.06 104 SER D C 1
ATOM 4049 O O . SER D 1 100 ? 29.081 -6.793 34.933 1.00 24.52 104 SER D O 1
ATOM 4052 N N . ILE D 1 101 ? 28.155 -4.981 33.994 1.00 22.06 105 ILE D N 1
ATOM 4053 C CA . ILE D 1 101 ? 26.809 -5.309 34.485 1.00 21.36 105 ILE D CA 1
ATOM 4054 C C . ILE D 1 101 ? 26.299 -6.608 33.882 1.00 20.23 105 ILE D C 1
ATOM 4055 O O . ILE D 1 101 ? 25.783 -7.489 34.588 1.00 19.42 105 ILE D O 1
ATOM 4060 N N . LEU D 1 102 ? 26.420 -6.756 32.562 1.00 18.57 106 LEU D N 1
ATOM 4061 C CA . LEU D 1 102 ? 25.993 -8.030 31.973 1.00 20.88 106 LEU D CA 1
ATOM 4062 C C . LEU D 1 102 ? 26.741 -9.218 32.553 1.00 22.17 106 LEU D C 1
ATOM 4063 O O . LEU D 1 102 ? 26.152 -10.279 32.795 1.00 21.78 106 LEU D O 1
ATOM 4068 N N . LYS D 1 103 ? 28.045 -9.047 32.780 1.00 21.72 107 LYS D N 1
ATOM 4069 C CA . LYS D 1 103 ? 28.902 -10.095 33.323 1.00 24.47 107 LYS D CA 1
ATOM 4070 C C . LYS D 1 103 ? 28.371 -10.466 34.725 1.00 24.13 107 LYS D C 1
ATOM 4071 O O . LYS D 1 103 ? 28.260 -11.657 35.043 1.00 24.64 107 LYS D O 1
ATOM 4077 N N . GLU D 1 104 ? 27.934 -9.485 35.511 1.00 24.95 108 GLU D N 1
ATOM 4078 C CA . GLU D 1 104 ? 27.429 -9.775 36.864 1.00 28.90 108 GLU D CA 1
ATOM 4079 C C . GLU D 1 104 ? 26.148 -10.553 36.831 1.00 27.61 108 GLU D C 1
ATOM 4080 O O . GLU D 1 104 ? 25.877 -11.292 37.778 1.00 28.03 108 GLU D O 1
ATOM 4086 N N . ARG D 1 105 ? 25.354 -10.333 35.773 1.00 28.09 109 ARG D N 1
ATOM 4087 C CA . ARG D 1 105 ? 24.067 -11.010 35.562 1.00 25.70 109 ARG D CA 1
ATOM 4088 C C . ARG D 1 105 ? 24.140 -12.342 34.838 1.00 24.24 109 ARG D C 1
ATOM 4089 O O . ARG D 1 105 ? 23.130 -12.882 34.469 1.00 27.14 109 ARG D O 1
ATOM 4097 N N . GLY D 1 106 ? 25.344 -12.855 34.603 1.00 26.10 110 GLY D N 1
ATOM 4098 C CA . GLY D 1 106 ? 25.495 -14.202 34.101 1.00 24.68 110 GLY D CA 1
ATOM 4099 C C . GLY D 1 106 ? 25.651 -14.328 32.600 1.00 26.15 110 GLY D C 1
ATOM 4100 O O . GLY D 1 106 ? 25.794 -15.454 32.085 1.00 25.65 110 GLY D O 1
ATOM 4101 N N . TYR D 1 107 ? 25.646 -13.188 31.891 1.00 20.77 111 TYR D N 1
ATOM 4102 C CA . TYR D 1 107 ? 25.837 -13.210 30.437 1.00 21.09 111 TYR D CA 1
ATOM 4103 C C . TYR D 1 107 ? 27.331 -13.373 30.109 1.00 20.41 111 TYR D C 1
ATOM 4104 O O . TYR D 1 107 ? 28.201 -12.966 30.898 1.00 22.25 111 TYR D O 1
ATOM 4113 N N . ASN D 1 108 ? 27.622 -13.998 28.971 1.00 21.69 112 ASN D N 1
ATOM 4114 C CA . ASN D 1 108 ? 28.979 -13.980 28.406 1.00 23.07 112 ASN D CA 1
ATOM 4115 C C . ASN D 1 108 ? 29.029 -12.848 27.422 1.00 21.00 112 ASN D C 1
ATOM 4116 O O . ASN D 1 108 ? 28.142 -12.720 26.604 1.00 21.25 112 ASN D O 1
ATOM 4121 N N . VAL D 1 109 ? 30.029 -12.000 27.562 1.00 20.98 113 VAL D N 1
ATOM 4122 C CA . VAL D 1 109 ? 30.114 -10.815 26.716 1.00 21.09 113 VAL D CA 1
ATOM 4123 C C . VAL D 1 109 ? 31.436 -10.756 25.967 1.00 21.66 113 VAL D C 1
ATOM 4124 O O . VAL D 1 109 ? 32.525 -11.116 26.505 1.00 21.87 113 VAL D O 1
ATOM 4128 N N . LEU D 1 110 ? 31.353 -10.345 24.696 1.00 17.41 114 LEU D N 1
ATOM 4129 C CA . LEU D 1 110 ? 32.527 -10.036 23.918 1.00 19.12 114 LEU D CA 1
ATOM 4130 C C . LEU D 1 110 ? 32.391 -8.539 23.640 1.00 18.82 114 LEU D C 1
ATOM 4131 O O . LEU D 1 110 ? 31.341 -8.106 23.147 1.00 20.27 114 LEU D O 1
ATOM 4136 N N . ARG D 1 111 ? 33.410 -7.757 23.974 1.00 21.33 115 ARG D N 1
ATOM 4137 C CA . ARG D 1 111 ? 33.333 -6.295 23.705 1.00 19.43 115 ARG D CA 1
ATOM 4138 C C . ARG D 1 111 ? 34.325 -5.938 22.636 1.00 22.01 115 ARG D C 1
ATOM 4139 O O . ARG D 1 111 ? 35.532 -6.072 22.880 1.00 25.02 115 ARG D O 1
ATOM 4147 N N . ALA D 1 112 ? 33.834 -5.418 21.512 1.00 18.46 116 ALA D N 1
ATOM 4148 C CA . ALA D 1 112 ? 34.676 -5.023 20.376 1.00 23.77 116 ALA D CA 1
ATOM 4149 C C . ALA D 1 112 ? 35.406 -3.725 20.696 1.00 25.59 116 ALA D C 1
ATOM 4150 O O . ALA D 1 112 ? 34.904 -2.903 21.482 1.00 23.99 116 ALA D O 1
ATOM 4152 N N . PRO D 1 113 ? 36.655 -3.578 20.183 1.00 25.97 117 PRO D N 1
ATOM 4153 C CA . PRO D 1 113 ? 37.490 -2.440 20.547 1.00 25.80 117 PRO D CA 1
ATOM 4154 C C . PRO D 1 113 ? 36.984 -1.094 20.001 1.00 23.70 117 PRO D C 1
ATOM 4155 O O . PRO D 1 113 ? 36.572 -0.976 18.825 1.00 25.98 117 PRO D O 1
ATOM 4159 N N . PHE D 1 114 ? 36.978 -0.093 20.878 1.00 23.22 118 PHE D N 1
ATOM 4160 C CA . PHE D 1 114 ? 36.450 1.220 20.563 1.00 20.59 118 PHE D CA 1
ATOM 4161 C C . PHE D 1 114 ? 37.516 2.025 19.830 1.00 18.92 118 PHE D C 1
ATOM 4162 O O . PHE D 1 114 ? 38.694 2.015 20.224 1.00 19.24 118 PHE D O 1
ATOM 4170 N N . GLY D 1 115 ? 37.099 2.703 18.791 1.00 20.15 1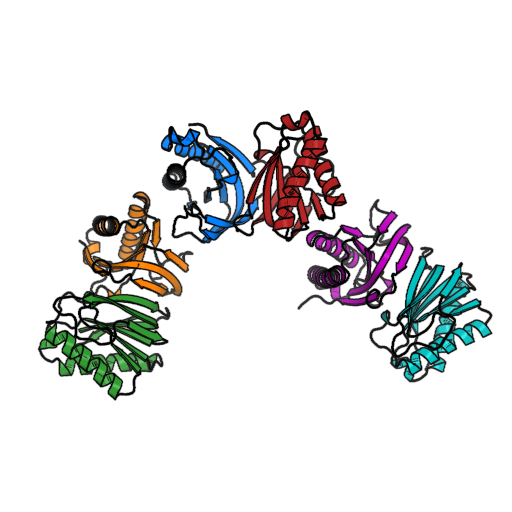19 GLY D N 1
ATOM 4171 C CA . GLY D 1 115 ? 37.984 3.597 18.034 1.00 21.72 119 GLY D CA 1
ATOM 4172 C C . GLY D 1 115 ? 38.969 2.888 17.154 1.00 22.20 119 GLY D C 1
ATOM 4173 O O . GLY D 1 115 ? 40.007 3.468 16.848 1.00 23.91 119 GLY D O 1
ATOM 4174 N N . TRP D 1 116 ? 38.712 1.634 16.795 1.00 21.50 120 TRP D N 1
ATOM 4175 C CA . TRP D 1 116 ? 39.533 0.944 15.778 1.00 23.14 120 TRP D CA 1
ATOM 4176 C C . TRP D 1 116 ? 38.689 0.741 14.560 1.00 23.38 120 TRP D C 1
ATOM 4177 O O . TRP D 1 116 ? 37.465 0.483 14.656 1.00 25.26 120 TRP D O 1
ATOM 4188 N N . TYR D 1 117 ? 39.295 0.845 13.393 1.00 24.62 121 TYR D N 1
ATOM 4189 C CA . TYR D 1 117 ? 38.686 0.341 12.233 1.00 22.20 121 TYR D CA 1
ATOM 4190 C C . TYR D 1 117 ? 38.704 -1.178 12.285 1.00 22.14 121 TYR D C 1
ATOM 4191 O O . TYR D 1 117 ? 39.731 -1.761 12.464 1.00 25.99 121 TYR D O 1
ATOM 4200 N N . LYS D 1 118 ? 37.542 -1.804 12.093 1.00 20.55 122 LYS D N 1
ATOM 4201 C CA . LYS D 1 118 ? 37.424 -3.263 12.150 1.00 20.43 122 LYS D CA 1
ATOM 4202 C C . LYS D 1 118 ? 36.777 -3.850 10.909 1.00 20.07 122 LYS D C 1
ATOM 4203 O O . LYS D 1 118 ? 35.768 -3.325 10.452 1.00 23.33 122 LYS D O 1
ATOM 4209 N N . ALA D 1 119 ? 37.328 -4.962 10.412 1.00 18.86 123 ALA D N 1
ATOM 4210 C CA . ALA D 1 119 ? 36.609 -5.822 9.494 1.00 20.28 123 ALA D CA 1
ATOM 4211 C C . ALA D 1 119 ? 35.655 -6.578 10.373 1.00 21.26 123 ALA D C 1
ATOM 4212 O O . ALA D 1 119 ? 35.951 -6.758 11.558 1.00 21.15 123 ALA D O 1
ATOM 4214 N N . PHE D 1 120 ? 34.478 -6.922 9.858 1.00 22.29 124 PHE D N 1
ATOM 4215 C CA . PHE D 1 120 ? 33.603 -7.764 10.639 1.00 21.65 124 PHE D CA 1
ATOM 4216 C C . PHE D 1 120 ? 32.710 -8.623 9.752 1.00 18.94 124 PHE D C 1
ATOM 4217 O O . PHE D 1 120 ? 32.508 -8.375 8.531 1.00 20.64 124 PHE D O 1
ATOM 4225 N N . LYS D 1 121 ? 32.156 -9.665 10.363 1.00 18.09 125 LYS D N 1
ATOM 4226 C CA . LYS D 1 121 ? 31.272 -10.567 9.653 1.00 18.55 125 LYS D CA 1
ATOM 4227 C C . LYS D 1 121 ? 30.123 -10.842 10.588 1.00 20.48 125 LYS D C 1
ATOM 4228 O O . LYS D 1 121 ? 30.343 -10.975 11.770 1.00 21.28 125 LYS D O 1
ATOM 4234 N N . ILE D 1 122 ? 28.904 -10.859 10.057 1.00 19.60 126 ILE D N 1
ATOM 4235 C CA . ILE D 1 122 ? 27.713 -11.116 10.902 1.00 19.89 126 ILE D CA 1
ATOM 4236 C C . ILE D 1 122 ? 26.744 -11.980 10.091 1.00 17.60 126 ILE D C 1
ATOM 4237 O O . ILE D 1 122 ? 26.656 -11.862 8.836 1.00 19.13 126 ILE D O 1
ATOM 4242 N N . SER D 1 123 ? 26.046 -12.895 10.752 1.00 17.68 127 SER D N 1
ATOM 4243 C CA . SER D 1 123 ? 24.963 -13.627 10.078 1.00 20.71 127 SER D CA 1
ATOM 4244 C C . SER D 1 123 ? 23.735 -13.440 10.946 1.00 19.44 127 SER D C 1
ATOM 4245 O O . SER D 1 123 ? 23.710 -13.972 12.093 1.00 22.49 127 SER D O 1
ATOM 4248 N N . CYS D 1 124 ? 22.764 -12.678 10.429 1.00 20.22 128 CYS D N 1
ATOM 4249 C CA . CYS D 1 124 ? 21.512 -12.336 11.180 1.00 19.71 128 CYS D CA 1
ATOM 4250 C C . CYS D 1 124 ? 20.441 -13.393 10.901 1.00 19.84 128 CYS D C 1
ATOM 4251 O O . CYS D 1 124 ? 20.208 -13.737 9.773 1.00 19.48 128 CYS D O 1
ATOM 4254 N N . LYS D 1 125 ? 19.832 -13.964 11.943 1.00 19.13 129 LYS D N 1
ATOM 4255 C CA . LYS D 1 125 ? 18.915 -15.097 11.746 1.00 21.12 129 LYS D CA 1
ATOM 4256 C C . LYS D 1 125 ? 17.603 -14.793 10.941 1.00 21.44 129 LYS D C 1
ATOM 4257 O O . LYS D 1 125 ? 17.032 -15.705 10.348 1.00 23.21 129 LYS D O 1
ATOM 4263 N N . GLY D 1 126 ? 17.136 -13.540 10.920 1.00 21.97 130 GLY D N 1
ATOM 4264 C CA . GLY D 1 126 ? 16.088 -13.154 9.989 1.00 22.60 130 GLY D CA 1
ATOM 4265 C C . GLY D 1 126 ? 14.623 -13.265 10.432 1.00 24.16 130 GLY D C 1
ATOM 4266 O O . GLY D 1 126 ? 13.734 -13.337 9.606 1.00 33.13 130 GLY D O 1
ATOM 4267 N N . HIS D 1 127 ? 14.361 -13.264 11.719 1.00 21.40 131 HIS D N 1
ATOM 4268 C CA . HIS D 1 127 ? 12.965 -13.409 12.198 1.00 21.58 131 HIS D CA 1
ATOM 4269 C C . HIS D 1 127 ? 12.466 -12.095 12.753 1.00 21.15 131 HIS D C 1
ATOM 4270 O O . HIS D 1 127 ? 13.263 -11.123 12.856 1.00 22.47 131 HIS D O 1
ATOM 4277 N N . PRO D 1 128 ? 11.163 -12.010 13.129 1.00 20.56 132 PRO D N 1
ATOM 4278 C CA . PRO D 1 128 ? 10.661 -10.682 13.532 1.00 20.24 132 PRO D CA 1
ATOM 4279 C C . PRO D 1 128 ? 11.340 -9.961 14.694 1.00 20.45 132 PRO D C 1
ATOM 4280 O O . PRO D 1 128 ? 11.191 -8.732 14.768 1.00 23.07 132 PRO D O 1
ATOM 4284 N N . LEU D 1 129 ? 12.019 -10.696 15.596 1.00 18.64 133 LEU D N 1
ATOM 4285 C CA . LEU D 1 129 ? 12.735 -10.073 16.707 1.00 19.42 133 LEU D CA 1
ATOM 4286 C C . LEU D 1 129 ? 14.255 -10.137 16.442 1.00 18.85 133 LEU D C 1
ATOM 4287 O O . LEU D 1 129 ? 15.071 -10.040 17.359 1.00 21.14 133 LEU D O 1
ATOM 4292 N N . SER D 1 130 ? 14.627 -10.328 15.178 1.00 17.85 134 SER D N 1
ATOM 4293 C CA . SER D 1 130 ? 16.078 -10.549 14.952 1.00 19.37 134 SER D CA 1
ATOM 4294 C C . SER D 1 130 ? 16.855 -9.240 14.796 1.00 19.05 134 SER D C 1
ATOM 4295 O O . SER D 1 130 ? 18.103 -9.235 14.836 1.00 19.15 134 SER D O 1
ATOM 4298 N N . GLU D 1 131 ? 16.148 -8.125 14.630 1.00 20.29 135 GLU D N 1
ATOM 4299 C CA . GLU D 1 131 ? 16.797 -6.811 14.512 1.00 21.14 135 GLU D CA 1
ATOM 4300 C C . GLU D 1 131 ? 15.850 -5.857 15.230 1.00 22.59 135 GLU D C 1
ATOM 4301 O O . GLU D 1 131 ? 14.652 -5.784 14.891 1.00 22.58 135 GLU D O 1
ATOM 4307 N N . LEU D 1 132 ? 16.391 -5.170 16.221 1.00 20.66 136 LEU D N 1
ATOM 4308 C CA . LEU D 1 132 ? 15.604 -4.252 17.069 1.00 22.79 136 LEU D CA 1
ATOM 4309 C C . LEU D 1 132 ? 16.371 -2.992 17.283 1.00 23.08 136 LEU D C 1
ATOM 4310 O O . LEU D 1 132 ? 17.567 -3.015 17.598 1.00 25.28 136 LEU D O 1
ATOM 4315 N N . SER D 1 133 ? 15.693 -1.881 17.126 1.00 22.32 137 SER D N 1
ATOM 4316 C CA . SER D 1 133 ? 16.258 -0.604 17.476 1.00 21.76 137 SER D CA 1
ATOM 4317 C C . SER D 1 133 ? 15.712 -0.242 18.827 1.00 24.47 137 SER D C 1
ATOM 4318 O O . SER D 1 133 ? 14.549 -0.531 19.105 1.00 25.57 137 SER D O 1
ATOM 4321 N N . ARG D 1 134 ? 16.569 0.309 19.692 1.00 23.52 138 ARG D N 1
ATOM 4322 C CA . ARG D 1 134 ? 16.148 0.802 20.989 1.00 23.96 138 ARG D CA 1
ATOM 4323 C C . ARG D 1 134 ? 16.748 2.174 21.237 1.00 26.72 138 ARG D C 1
ATOM 4324 O O . ARG D 1 134 ? 17.936 2.414 20.946 1.00 22.52 138 ARG D O 1
ATOM 4332 N N . LYS D 1 135 ? 15.946 3.047 21.829 1.00 23.30 139 LYS D N 1
ATOM 4333 C CA . LYS D 1 135 ? 16.382 4.361 22.310 1.00 23.25 139 LYS D CA 1
ATOM 4334 C C . LYS D 1 135 ? 16.338 4.288 23.829 1.00 25.26 139 LYS D C 1
ATOM 4335 O O . LYS D 1 135 ? 15.339 3.897 24.390 1.00 25.83 139 LYS D O 1
ATOM 4341 N N . ILE D 1 136 ? 17.458 4.595 24.490 1.00 22.25 140 ILE D N 1
ATOM 4342 C CA . ILE D 1 136 ? 17.544 4.540 25.937 1.00 29.16 140 ILE D CA 1
ATOM 4343 C C . ILE D 1 136 ? 17.634 6.017 26.346 1.00 34.79 140 ILE D C 1
ATOM 4344 O O . ILE D 1 136 ? 18.486 6.773 25.837 1.00 39.28 140 ILE D O 1
ATOM 4349 N N . VAL D 1 137 ? 16.729 6.399 27.226 1.00 36.02 141 VAL D N 1
ATOM 4350 C CA . VAL D 1 137 ? 16.795 7.634 28.015 1.00 39.16 141 VAL D CA 1
ATOM 4351 C C . VAL D 1 137 ? 16.987 7.182 29.504 1.00 39.90 141 VAL D C 1
ATOM 4352 O O . VAL D 1 137 ? 16.151 6.461 30.079 1.00 35.61 141 VAL D O 1
ATOM 4356 N N . ALA D 1 138 ? 18.098 7.568 30.127 1.00 39.74 142 ALA D N 1
ATOM 4357 C CA . ALA D 1 138 ? 18.412 7.087 31.500 1.00 36.73 142 ALA D CA 1
ATOM 4358 C C . ALA D 1 138 ? 17.396 7.502 32.593 1.00 37.56 142 ALA D C 1
ATOM 4359 O O . ALA D 1 138 ? 16.890 8.607 32.552 1.00 41.77 142 ALA D O 1
ATOM 4361 N N . LYS D 1 139 ? 17.135 6.618 33.563 1.00 40.00 143 LYS D N 1
ATOM 4362 C CA . LYS D 1 139 ? 16.378 6.947 34.797 1.00 41.28 143 LYS D CA 1
ATOM 4363 C C . LYS D 1 139 ? 17.334 7.317 35.934 1.00 43.12 143 LYS D C 1
ATOM 4364 O O . LYS D 1 139 ? 18.465 6.773 35.994 1.00 41.66 143 LYS D O 1
ATOM 4366 N N . MET E 1 1 ? 45.173 -35.931 21.437 1.00 22.66 5 MET E N 1
ATOM 4367 C CA . MET E 1 1 ? 45.030 -35.149 22.676 1.00 20.05 5 MET E CA 1
ATOM 4368 C C . MET E 1 1 ? 44.439 -35.979 23.803 1.00 19.60 5 MET E C 1
ATOM 4369 O O . MET E 1 1 ? 43.476 -36.746 23.591 1.00 21.78 5 MET E O 1
ATOM 4374 N N . LYS E 1 2 ? 44.990 -35.819 24.998 1.00 21.10 6 LYS E N 1
ATOM 4375 C CA . LYS E 1 2 ? 44.431 -36.459 26.201 1.00 19.54 6 LYS E CA 1
ATOM 4376 C C . LYS E 1 2 ? 43.988 -35.350 27.190 1.00 19.77 6 LYS E C 1
ATOM 4377 O O . LYS E 1 2 ? 44.794 -34.442 27.501 1.00 20.80 6 LYS E O 1
ATOM 4383 N N . MET E 1 3 ? 42.722 -35.394 27.617 1.00 17.65 7 MET E N 1
ATOM 4384 C CA . MET E 1 3 ? 42.208 -34.409 28.606 1.00 19.37 7 MET E CA 1
ATOM 4385 C C . MET E 1 3 ? 41.767 -35.071 29.919 1.00 18.52 7 MET E C 1
ATOM 4386 O O . MET E 1 3 ? 41.259 -36.214 29.903 1.00 19.44 7 MET E O 1
ATOM 4391 N N . LEU E 1 4 ? 41.917 -34.361 31.036 1.00 17.44 8 LEU E N 1
ATOM 4392 C CA . LEU E 1 4 ? 41.345 -34.810 32.322 1.00 18.89 8 LEU E CA 1
ATOM 4393 C C . LEU E 1 4 ? 40.501 -33.637 32.759 1.00 20.40 8 LEU E C 1
ATOM 4394 O O . LEU E 1 4 ? 41.018 -32.511 32.942 1.00 18.74 8 LEU E O 1
ATOM 4399 N N . LEU E 1 5 ? 39.197 -33.860 32.824 1.00 20.68 9 LEU E N 1
ATOM 4400 C CA . LEU E 1 5 ? 38.285 -32.714 33.084 1.00 19.83 9 LEU E CA 1
ATOM 4401 C C . LEU E 1 5 ? 37.794 -32.855 34.539 1.00 21.22 9 LEU E C 1
ATOM 4402 O O . LEU E 1 5 ? 37.300 -33.928 34.900 1.00 21.33 9 LEU E O 1
ATOM 4407 N N . ILE E 1 6 ? 37.902 -31.790 35.338 1.00 20.62 10 ILE E N 1
ATOM 4408 C CA . ILE E 1 6 ? 37.578 -31.890 36.790 1.00 20.49 10 ILE E CA 1
ATOM 4409 C C . ILE E 1 6 ? 36.656 -30.743 37.144 1.00 20.16 10 ILE E C 1
ATOM 4410 O O . ILE E 1 6 ? 37.028 -29.571 37.024 1.00 20.63 10 ILE E O 1
ATOM 4415 N N . HIS E 1 7 ? 35.455 -31.091 37.572 1.00 21.30 11 HIS E N 1
ATOM 4416 C CA . HIS E 1 7 ? 34.490 -30.112 38.020 1.00 22.00 11 HIS E CA 1
ATOM 4417 C C . HIS E 1 7 ? 34.845 -29.674 39.424 1.00 23.47 11 HIS E C 1
ATOM 4418 O O . HIS E 1 7 ? 34.880 -30.495 40.398 1.00 23.39 11 HIS E O 1
ATOM 4425 N N . SER E 1 8 ? 35.158 -28.386 39.560 1.00 20.92 12 SER E N 1
ATOM 4426 C CA . SER E 1 8 ? 35.833 -27.921 40.758 1.00 21.66 12 SER E CA 1
ATOM 4427 C C . SER E 1 8 ? 35.161 -26.771 41.479 1.00 21.92 12 SER E C 1
ATOM 4428 O O . SER E 1 8 ? 34.693 -25.821 40.841 1.00 20.30 12 SER E O 1
ATOM 4431 N N . ASP E 1 9 ? 35.275 -26.784 42.812 1.00 21.89 13 ASP E N 1
ATOM 4432 C CA . ASP E 1 9 ? 34.861 -25.591 43.550 1.00 23.97 13 ASP E CA 1
ATOM 4433 C C . ASP E 1 9 ? 35.711 -24.368 43.138 1.00 23.18 13 ASP E C 1
ATOM 4434 O O . ASP E 1 9 ? 35.198 -23.260 43.049 1.00 25.92 13 ASP E O 1
ATOM 4439 N N . TYR E 1 10 ? 36.992 -24.600 42.843 1.00 22.33 14 TYR E N 1
ATOM 4440 C CA . TYR E 1 10 ? 37.893 -23.539 42.385 1.00 22.59 14 TYR E CA 1
ATOM 4441 C C . TYR E 1 10 ? 39.145 -24.106 41.759 1.00 24.86 14 TYR E C 1
ATOM 4442 O O . TYR E 1 10 ? 39.539 -25.227 42.056 1.00 24.61 14 TYR E O 1
ATOM 4451 N N . LEU E 1 11 ? 39.780 -23.340 40.881 1.00 20.16 15 LEU E N 1
ATOM 4452 C CA . LEU E 1 11 ? 41.165 -23.662 40.553 1.00 22.49 15 LEU E CA 1
ATOM 4453 C C . LEU E 1 11 ? 41.986 -22.404 40.712 1.00 22.10 15 LEU E C 1
ATOM 4454 O O . LEU E 1 11 ? 41.587 -21.355 40.187 1.00 23.98 15 LEU E O 1
ATOM 4459 N N . GLU E 1 12 ? 43.109 -22.475 41.415 1.00 21.95 16 GLU E N 1
ATOM 4460 C CA . GLU E 1 12 ? 44.029 -21.337 41.418 1.00 22.76 16 GLU E CA 1
ATOM 4461 C C . GLU E 1 12 ? 45.435 -21.766 41.051 1.00 22.40 16 GLU E C 1
ATOM 4462 O O . GLU E 1 12 ? 45.845 -22.887 41.354 1.00 23.96 16 GLU E O 1
ATOM 4468 N N . PHE E 1 13 ? 46.172 -20.906 40.363 1.00 21.57 17 PHE E N 1
ATOM 4469 C CA . PHE E 1 13 ? 47.531 -21.244 39.980 1.00 22.21 17 PHE E CA 1
ATOM 4470 C C . PHE E 1 13 ? 48.471 -20.038 40.112 1.00 21.69 17 PHE E C 1
ATOM 4471 O O . PHE E 1 13 ? 47.993 -18.884 40.109 1.00 21.89 17 PHE E O 1
ATOM 4479 N N . GLU E 1 14 ? 49.779 -20.298 40.248 1.00 25.88 18 GLU E N 1
ATOM 4480 C CA . GLU E 1 14 ? 50.814 -19.246 40.253 1.00 25.40 18 GLU E CA 1
ATOM 4481 C C . GLU E 1 14 ? 52.075 -19.785 39.611 1.00 26.38 18 GLU E C 1
ATOM 4482 O O . GLU E 1 14 ? 52.655 -20.757 40.080 1.00 22.39 18 GLU E O 1
ATOM 4488 N N . ALA E 1 15 ? 52.492 -19.154 38.521 1.00 23.02 19 ALA E N 1
ATOM 4489 C CA . ALA E 1 15 ? 53.691 -19.620 37.813 1.00 27.23 19 ALA E CA 1
ATOM 4490 C C . ALA E 1 15 ? 54.886 -19.426 38.716 1.00 27.05 19 ALA E C 1
ATOM 4491 O O . ALA E 1 15 ? 54.951 -18.424 39.445 1.00 30.35 19 ALA E O 1
ATOM 4493 N N . LYS E 1 16 ? 55.842 -20.349 38.657 1.00 28.89 20 LYS E N 1
ATOM 4494 C CA . LYS E 1 16 ? 56.972 -20.325 39.575 1.00 33.52 20 LYS E CA 1
ATOM 4495 C C . LYS E 1 16 ? 58.275 -20.139 38.843 1.00 37.89 20 LYS E C 1
ATOM 4496 O O . LYS E 1 16 ? 58.999 -19.161 39.053 1.00 40.85 20 LYS E O 1
ATOM 4502 N N . GLU E 1 17 ? 58.581 -21.108 38.009 1.00 39.48 21 GLU E N 1
ATOM 4503 C CA . GLU E 1 17 ? 59.865 -21.173 37.348 1.00 40.08 21 GLU E CA 1
ATOM 4504 C C . GLU E 1 17 ? 59.582 -21.268 35.848 1.00 36.65 21 GLU E C 1
ATOM 4505 O O . GLU E 1 17 ? 58.698 -22.015 35.423 1.00 30.44 21 GLU E O 1
ATOM 4511 N N . LYS E 1 18 ? 60.319 -20.479 35.065 1.00 37.18 22 LYS E N 1
ATOM 4512 C CA . LYS E 1 18 ? 60.244 -20.487 33.610 1.00 34.47 22 LYS E CA 1
ATOM 4513 C C . LYS E 1 18 ? 60.994 -21.695 33.057 1.00 34.34 22 LYS E C 1
ATOM 4514 O O . LYS E 1 18 ? 62.033 -22.048 33.595 1.00 32.61 22 LYS E O 1
ATOM 4520 N N . THR E 1 19 ? 60.531 -22.286 31.954 1.00 34.79 23 THR E N 1
ATOM 4521 C CA . THR E 1 19 ? 61.341 -23.268 31.186 1.00 32.70 23 THR E CA 1
ATOM 4522 C C . THR E 1 19 ? 61.847 -22.639 29.879 1.00 29.75 23 THR E C 1
ATOM 4523 O O . THR E 1 19 ? 61.396 -21.540 29.489 1.00 27.32 23 THR E O 1
ATOM 4527 N N . LYS E 1 20 ? 62.763 -23.343 29.177 1.00 29.45 24 LYS E N 1
ATOM 4528 C CA . LYS E 1 20 ? 63.180 -22.934 27.838 1.00 30.47 24 LYS E CA 1
ATOM 4529 C C . LYS E 1 20 ? 61.978 -22.649 26.899 1.00 28.61 24 LYS E C 1
ATOM 4530 O O . LYS E 1 20 ? 62.065 -21.916 25.911 1.00 28.39 24 LYS E O 1
ATOM 4536 N N . ILE E 1 21 ? 60.820 -23.201 27.209 1.00 28.37 25 ILE E N 1
ATOM 4537 C CA . ILE E 1 21 ? 59.673 -23.040 26.318 1.00 29.75 25 ILE E CA 1
ATOM 4538 C C . ILE E 1 21 ? 58.539 -22.183 26.951 1.00 28.94 25 ILE E C 1
ATOM 4539 O O . ILE E 1 21 ? 57.396 -22.212 26.509 1.00 35.60 25 ILE E O 1
ATOM 4544 N N . ALA E 1 22 ? 58.854 -21.406 27.962 1.00 29.94 26 ALA E N 1
ATOM 4545 C CA . ALA E 1 22 ? 57.824 -20.598 28.594 1.00 29.35 26 ALA E CA 1
ATOM 4546 C C . ALA E 1 22 ? 57.269 -19.517 27.706 1.00 31.30 26 ALA E C 1
ATOM 4547 O O . ALA E 1 22 ? 57.998 -18.827 26.981 1.00 31.77 26 ALA E O 1
ATOM 4549 N N . GLU E 1 23 ? 55.948 -19.409 27.766 1.00 34.23 27 GLU E N 1
ATOM 4550 C CA . GLU E 1 23 ? 55.158 -18.473 27.027 1.00 33.98 27 GLU E CA 1
ATOM 4551 C C . GLU E 1 23 ? 55.508 -17.066 27.475 1.00 34.80 27 GLU E C 1
ATOM 4552 O O . GLU E 1 23 ? 55.702 -16.809 28.676 1.00 35.28 27 GLU E O 1
ATOM 4558 N N . GLU E 1 24 ? 55.674 -16.163 26.509 1.00 35.16 28 GLU E N 1
ATOM 4559 C CA . GLU E 1 24 ? 55.988 -14.790 26.858 1.00 39.58 28 GLU E CA 1
ATOM 4560 C C . GLU E 1 24 ? 54.659 -14.163 27.223 1.00 39.29 28 GLU E C 1
ATOM 4561 O O . GLU E 1 24 ? 53.894 -13.726 26.357 1.00 43.02 28 GLU E O 1
ATOM 4567 N N . THR E 1 25 ? 54.363 -14.197 28.516 1.00 36.40 29 THR E N 1
ATOM 4568 C CA . THR E 1 25 ? 53.094 -13.693 29.023 1.00 37.20 29 THR E CA 1
ATOM 4569 C C . THR E 1 25 ? 53.306 -13.080 30.394 1.00 37.73 29 THR E C 1
ATOM 4570 O O . THR E 1 25 ? 54.261 -13.448 31.126 1.00 34.55 29 THR E O 1
ATOM 4574 N N . GLU E 1 26 ? 52.453 -12.100 30.700 1.00 38.65 30 GLU E N 1
ATOM 4575 C CA . GLU E 1 26 ? 52.421 -11.480 32.013 1.00 41.50 30 GLU E CA 1
ATOM 4576 C C . GLU E 1 26 ? 51.304 -12.082 32.861 1.00 37.06 30 GLU E C 1
ATOM 4577 O O . GLU E 1 26 ? 51.243 -11.872 34.069 1.00 38.69 30 GLU E O 1
ATOM 4583 N N . ASN E 1 27 ? 50.437 -12.863 32.225 1.00 43.15 31 ASN E N 1
ATOM 4584 C CA . ASN E 1 27 ? 49.342 -13.488 32.939 1.00 42.07 31 ASN E CA 1
ATOM 4585 C C . ASN E 1 27 ? 49.840 -14.752 33.677 1.00 37.47 31 ASN E C 1
ATOM 4586 O O . ASN E 1 27 ? 49.762 -15.866 33.152 1.00 39.75 31 ASN E O 1
ATOM 4591 N N . LEU E 1 28 ? 50.326 -14.565 34.899 1.00 31.72 32 LEU E N 1
ATOM 4592 C CA . LEU E 1 28 ? 51.124 -15.593 35.585 1.00 32.11 32 LEU E CA 1
ATOM 4593 C C . LEU E 1 28 ? 50.446 -16.132 36.851 1.00 32.18 32 LEU E C 1
ATOM 4594 O O . LEU E 1 28 ? 50.886 -17.129 37.446 1.00 33.10 32 LEU E O 1
ATOM 4599 N N . LYS E 1 29 ? 49.345 -15.501 37.223 1.00 27.10 33 LYS E N 1
ATOM 4600 C CA . LYS E 1 29 ? 48.621 -15.891 38.426 1.00 29.20 33 LYS E CA 1
ATOM 4601 C C . LYS E 1 29 ? 47.156 -15.821 38.066 1.00 25.49 33 LYS E C 1
ATOM 4602 O O . LYS E 1 29 ? 46.767 -14.923 37.321 1.00 27.27 33 LYS E O 1
ATOM 4608 N N . GLY E 1 30 ? 46.335 -16.744 38.553 1.00 23.22 34 GLY E N 1
ATOM 4609 C CA . GLY E 1 30 ? 44.884 -16.629 38.308 1.00 24.13 34 GLY E CA 1
ATOM 4610 C C . GLY E 1 30 ? 44.086 -17.593 39.143 1.00 25.33 34 GLY E C 1
ATOM 4611 O O . GLY E 1 30 ? 44.654 -18.527 39.765 1.00 24.20 34 GLY E O 1
ATOM 4612 N N . LYS E 1 31 ? 42.772 -17.376 39.168 1.00 24.63 35 LYS E N 1
ATOM 4613 C CA . LYS E 1 31 ? 41.858 -18.244 39.916 1.00 26.28 35 LYS E CA 1
ATOM 4614 C C . LYS E 1 31 ? 40.489 -18.122 39.276 1.00 26.91 35 LYS E C 1
ATOM 4615 O O . LYS E 1 31 ? 40.099 -17.033 38.792 1.00 27.01 35 LYS E O 1
ATOM 4621 N N . LEU E 1 32 ? 39.761 -19.229 39.248 1.00 28.18 36 LEU E N 1
ATOM 4622 C CA . LEU E 1 32 ? 38.384 -19.192 38.814 1.00 26.66 36 LEU E CA 1
ATOM 4623 C C . LEU E 1 32 ? 37.619 -20.125 39.710 1.00 30.30 36 LEU E C 1
ATOM 4624 O O . LEU E 1 32 ? 38.052 -21.263 39.972 1.00 27.82 36 LEU E O 1
ATOM 4629 N N . ASP E 1 33 ? 36.481 -19.625 40.164 1.00 27.97 37 ASP E N 1
ATOM 4630 C CA . ASP E 1 33 ? 35.532 -20.397 40.977 1.00 31.37 37 ASP E CA 1
ATOM 4631 C C . ASP E 1 33 ? 34.554 -21.172 40.112 1.00 27.76 37 ASP E C 1
ATOM 4632 O O . ASP E 1 33 ? 34.325 -20.816 38.958 1.00 26.08 37 ASP E O 1
ATOM 4637 N N . GLU E 1 34 ? 33.977 -22.250 40.662 1.00 28.36 38 GLU E N 1
ATOM 4638 C CA . GLU E 1 34 ? 32.890 -23.013 39.980 1.00 25.69 38 GLU E CA 1
ATOM 4639 C C . GLU E 1 34 ? 33.228 -23.375 38.526 1.00 24.06 38 GLU E C 1
ATOM 4640 O O . GLU E 1 34 ? 32.560 -22.937 37.604 1.00 27.92 38 GLU E O 1
ATOM 4646 N N . CYS E 1 35 ? 34.272 -24.169 38.330 1.00 23.70 39 CYS E N 1
ATOM 4647 C CA . CYS E 1 35 ? 34.806 -24.212 36.993 1.00 20.64 39 CYS E CA 1
ATOM 4648 C C . CYS E 1 35 ? 35.000 -25.613 36.559 1.00 20.26 39 CYS E C 1
ATOM 4649 O O . CYS E 1 35 ? 35.030 -26.531 37.372 1.00 20.92 39 CYS E O 1
ATOM 4652 N N . LEU E 1 36 ? 35.125 -25.781 35.249 1.00 16.87 40 LEU E N 1
ATOM 4653 C CA . LEU E 1 36 ? 35.545 -27.074 34.761 1.00 19.84 40 LEU E CA 1
ATOM 4654 C C . LEU E 1 36 ? 37.050 -26.906 34.470 1.00 20.98 40 LEU E C 1
ATOM 4655 O O . LEU E 1 36 ? 37.428 -26.168 33.530 1.00 21.27 40 LEU E O 1
ATOM 4660 N N . ALA E 1 37 ? 37.890 -27.521 35.289 1.00 20.13 41 ALA E N 1
ATOM 4661 C CA . ALA E 1 37 ? 39.334 -27.520 35.097 1.00 18.37 41 ALA E CA 1
ATOM 4662 C C . ALA E 1 37 ? 39.660 -28.570 34.013 1.00 18.17 41 ALA E C 1
ATOM 4663 O O . ALA E 1 37 ? 39.379 -29.777 34.152 1.00 20.31 41 ALA E O 1
ATOM 4665 N N . CYS E 1 38 ? 40.126 -28.090 32.872 1.00 17.64 42 CYS E N 1
ATOM 4666 C CA . CYS E 1 38 ? 40.555 -28.954 31.769 1.00 18.70 42 CYS E CA 1
ATOM 4667 C C . CYS E 1 38 ? 42.084 -29.086 31.702 1.00 18.35 42 CYS E C 1
ATOM 4668 O O . CYS E 1 38 ? 42.788 -28.208 31.180 1.00 20.50 42 CYS E O 1
ATOM 4671 N N . PHE E 1 39 ? 42.583 -30.197 32.175 1.00 17.82 43 PHE E N 1
ATOM 4672 C CA . PHE E 1 39 ? 44.058 -30.449 32.095 1.00 17.66 43 PHE E CA 1
ATOM 4673 C C . PHE E 1 39 ? 44.262 -31.111 30.759 1.00 17.90 43 PHE E C 1
ATOM 4674 O O . PHE E 1 39 ? 43.620 -32.099 30.465 1.00 18.23 43 PHE E O 1
ATOM 4682 N N . ILE E 1 40 ? 45.185 -30.588 29.952 1.00 16.98 44 ILE E N 1
ATOM 4683 C CA . ILE E 1 40 ? 45.226 -31.011 28.522 1.00 16.74 44 ILE E CA 1
ATOM 4684 C C . ILE E 1 40 ? 46.663 -31.305 28.067 1.00 17.09 44 ILE E C 1
ATOM 4685 O O . ILE E 1 40 ? 47.521 -30.426 28.197 1.00 15.92 44 ILE E O 1
ATOM 4690 N N . ALA E 1 41 ? 46.862 -32.508 27.512 1.00 17.68 45 ALA E N 1
ATOM 4691 C CA . ALA E 1 41 ? 48.145 -32.861 26.847 1.00 17.73 45 ALA E CA 1
ATOM 4692 C C . ALA E 1 41 ? 47.925 -32.945 25.342 1.00 16.34 45 ALA E C 1
ATOM 4693 O O . ALA E 1 41 ? 47.052 -33.677 24.870 1.00 17.51 45 ALA E O 1
ATOM 4695 N N . VAL E 1 42 ? 48.677 -32.129 24.588 1.00 17.53 46 VAL E N 1
ATOM 4696 C CA . VAL E 1 42 ? 48.613 -32.175 23.106 1.00 15.68 46 VAL E CA 1
ATOM 4697 C C . VAL E 1 42 ? 49.549 -33.280 22.629 1.00 18.37 46 VAL E C 1
ATOM 4698 O O . VAL E 1 42 ? 50.703 -33.319 23.012 1.00 19.31 46 VAL E O 1
ATOM 4702 N N . GLU E 1 43 ? 49.059 -34.167 21.778 1.00 18.55 47 GLU E N 1
ATOM 4703 C CA . GLU E 1 43 ? 49.811 -35.379 21.440 1.00 19.70 47 GLU E CA 1
ATOM 4704 C C . GLU E 1 43 ? 50.334 -35.322 20.021 1.00 20.15 47 GLU E C 1
ATOM 4705 O O . GLU E 1 43 ? 50.000 -34.447 19.272 1.00 20.58 47 GLU E O 1
ATOM 4711 N N . ARG E 1 44 ? 51.224 -36.247 19.706 1.00 21.66 48 ARG E N 1
ATOM 4712 C CA . ARG E 1 44 ? 51.999 -36.194 18.489 1.00 22.39 48 ARG E CA 1
ATOM 4713 C C . ARG E 1 44 ? 51.097 -36.201 17.271 1.00 22.57 48 ARG E C 1
ATOM 4714 O O . ARG E 1 44 ? 51.329 -35.408 16.331 1.00 22.62 48 ARG E O 1
ATOM 4722 N N . GLU E 1 45 ? 50.077 -37.083 17.271 1.00 21.02 49 GLU E N 1
ATOM 4723 C CA . GLU E 1 45 ? 49.175 -37.185 16.111 1.00 24.91 49 GLU E CA 1
ATOM 4724 C C . GLU E 1 45 ? 48.376 -35.902 15.815 1.00 22.82 49 GLU E C 1
ATOM 4725 O O . GLU E 1 45 ? 48.000 -35.650 14.687 1.00 23.70 49 GLU E O 1
ATOM 4731 N N . ASP E 1 46 ? 48.230 -35.024 16.818 1.00 21.45 50 ASP E N 1
ATOM 4732 C CA . ASP E 1 46 ? 47.475 -33.773 16.665 1.00 22.42 50 ASP E CA 1
ATOM 4733 C C . ASP E 1 46 ? 48.252 -32.766 15.813 1.00 21.97 50 ASP E C 1
ATOM 4734 O O . ASP E 1 46 ? 47.689 -31.840 15.307 1.00 24.52 50 ASP E O 1
ATOM 4739 N N . GLU E 1 47 ? 49.556 -32.969 15.659 1.00 22.80 51 GLU E N 1
ATOM 4740 C CA . GLU E 1 47 ? 50.384 -32.138 14.771 1.00 23.67 51 GLU E CA 1
ATOM 4741 C C . GLU E 1 47 ? 49.873 -32.168 13.320 1.00 22.56 51 GLU E C 1
ATOM 4742 O O . GLU E 1 47 ? 50.051 -31.211 12.585 1.00 22.54 51 GLU E O 1
ATOM 4748 N N . ASN E 1 48 ? 49.200 -33.242 12.904 1.00 24.78 52 ASN E N 1
ATOM 4749 C CA . ASN E 1 48 ? 48.646 -33.274 11.525 1.00 27.11 52 ASN E CA 1
ATOM 4750 C C . ASN E 1 48 ? 47.392 -32.394 11.293 1.00 27.31 52 ASN E C 1
ATOM 4751 O O . ASN E 1 48 ? 47.125 -31.961 10.172 1.00 28.76 52 ASN E O 1
ATOM 4756 N N . ASN E 1 49 ? 46.594 -32.166 12.332 1.00 24.75 53 ASN E N 1
ATOM 4757 C CA . ASN E 1 49 ? 45.417 -31.328 12.196 1.00 23.30 53 ASN E CA 1
ATOM 4758 C C . ASN E 1 49 ? 45.139 -30.600 13.491 1.00 24.43 53 ASN E C 1
ATOM 4759 O O . ASN E 1 49 ? 44.214 -30.974 14.182 1.00 21.64 53 ASN E O 1
ATOM 4764 N N . PRO E 1 50 ? 45.960 -29.586 13.823 1.00 22.45 54 PRO E N 1
ATOM 4765 C CA . PRO E 1 50 ? 45.737 -28.886 15.094 1.00 24.30 54 PRO E CA 1
ATOM 4766 C C . PRO E 1 50 ? 44.375 -28.192 15.159 1.00 27.31 54 PRO E C 1
ATOM 4767 O O . PRO E 1 50 ? 43.708 -28.275 16.209 1.00 25.15 54 PRO E O 1
ATOM 4771 N N . GLU E 1 51 ? 43.958 -27.534 14.072 1.00 27.16 55 GLU E N 1
ATOM 4772 C CA . GLU E 1 51 ? 42.619 -26.903 14.011 1.00 28.39 55 GLU E CA 1
ATOM 4773 C C . GLU E 1 51 ? 41.501 -27.910 14.289 1.00 26.10 55 GLU E C 1
ATOM 4774 O O . GLU E 1 51 ? 40.582 -27.629 15.059 1.00 23.94 55 GLU E O 1
ATOM 4780 N N . GLY E 1 52 ? 41.555 -29.077 13.640 1.00 20.78 56 GLY E N 1
ATOM 4781 C CA . GLY E 1 52 ? 40.517 -30.105 13.829 1.00 22.57 56 GLY E CA 1
ATOM 4782 C C . GLY E 1 52 ? 40.577 -30.632 15.248 1.00 20.85 56 GLY E C 1
ATOM 4783 O O . GLY E 1 52 ? 39.502 -30.918 15.837 1.00 22.41 56 GLY E O 1
ATOM 4784 N N . THR E 1 53 ? 41.789 -30.694 15.823 1.00 18.58 57 THR E N 1
ATOM 4785 C CA . THR E 1 53 ? 41.940 -31.261 17.167 1.00 18.47 57 THR E CA 1
ATOM 4786 C C . THR E 1 53 ? 41.356 -30.274 18.181 1.00 19.36 57 THR E C 1
ATOM 4787 O O . THR E 1 53 ? 40.665 -30.711 19.098 1.00 19.54 57 THR E O 1
ATOM 4791 N N . ALA E 1 54 ? 41.601 -28.984 17.982 1.00 18.86 58 ALA E N 1
ATOM 4792 C CA . ALA E 1 54 ? 41.096 -27.947 18.903 1.00 17.94 58 ALA E CA 1
ATOM 4793 C C . ALA E 1 54 ? 39.592 -28.016 18.848 1.00 19.30 58 ALA E C 1
ATOM 4794 O O . ALA E 1 54 ? 38.951 -27.954 19.891 1.00 19.83 58 ALA E O 1
ATOM 4796 N N . ILE E 1 55 ? 39.024 -28.147 17.668 1.00 18.12 59 ILE E N 1
ATOM 4797 C CA . ILE E 1 55 ? 37.535 -28.181 17.515 1.00 19.53 59 ILE E CA 1
ATOM 4798 C C . ILE E 1 55 ? 36.973 -29.417 18.219 1.00 22.29 59 ILE E C 1
ATOM 4799 O O . ILE E 1 55 ? 35.948 -29.308 18.911 1.00 22.75 59 ILE E O 1
ATOM 4804 N N . GLY E 1 56 ? 37.678 -30.549 18.117 1.00 20.56 60 GLY E N 1
ATOM 4805 C CA . GLY E 1 56 ? 37.254 -31.814 18.731 1.00 20.73 60 GLY E CA 1
ATOM 4806 C C . GLY E 1 56 ? 37.228 -31.628 20.238 1.00 21.39 60 GLY E C 1
ATOM 4807 O O . GLY E 1 56 ? 36.287 -32.055 20.904 1.00 20.82 60 GLY E O 1
ATOM 4808 N N . ALA E 1 57 ? 38.234 -30.946 20.749 1.00 20.53 61 ALA E N 1
ATOM 4809 C CA . ALA E 1 57 ? 38.402 -30.745 22.172 1.00 19.17 61 ALA E CA 1
ATOM 4810 C C . ALA E 1 57 ? 37.291 -29.876 22.712 1.00 21.32 61 ALA E C 1
ATOM 4811 O O . ALA E 1 57 ? 36.711 -30.155 23.790 1.00 18.19 61 ALA E O 1
ATOM 4813 N N . VAL E 1 58 ? 36.992 -28.814 21.967 1.00 18.97 62 VAL E N 1
ATOM 4814 C CA . VAL E 1 58 ? 35.935 -27.907 22.407 1.00 19.27 62 VAL E CA 1
ATOM 4815 C C . VAL E 1 58 ? 34.536 -28.530 22.283 1.00 20.29 62 VAL E C 1
ATOM 4816 O O . VAL E 1 58 ? 33.692 -28.284 23.146 1.00 20.54 62 VAL E O 1
ATOM 4820 N N . GLU E 1 59 ? 34.319 -29.363 21.258 1.00 18.53 63 GLU E N 1
ATOM 4821 C CA . GLU E 1 59 ? 32.985 -30.018 21.105 1.00 19.45 63 GLU E CA 1
ATOM 4822 C C . GLU E 1 59 ? 32.738 -30.828 22.400 1.00 18.65 63 GLU E C 1
ATOM 4823 O O . GLU E 1 59 ? 31.650 -30.783 22.943 1.00 18.91 63 GLU E O 1
ATOM 4829 N N . GLU E 1 60 ? 33.766 -31.543 22.879 1.00 17.49 64 GLU E N 1
ATOM 4830 C CA . GLU E 1 60 ? 33.653 -32.364 24.096 1.00 17.89 64 GLU E CA 1
ATOM 4831 C C . GLU E 1 60 ? 33.521 -31.511 25.362 1.00 18.84 64 GLU E C 1
ATOM 4832 O O . GLU E 1 60 ? 32.648 -31.770 26.197 1.00 19.14 64 GLU E O 1
ATOM 4838 N N . ILE E 1 61 ? 34.375 -30.507 25.522 1.00 18.00 65 ILE E N 1
ATOM 4839 C CA . ILE E 1 61 ? 34.308 -29.598 26.675 1.00 18.00 65 ILE E CA 1
ATOM 4840 C C . ILE E 1 61 ? 32.906 -28.944 26.803 1.00 18.98 65 ILE E C 1
ATOM 4841 O O . ILE E 1 61 ? 32.327 -28.869 27.896 1.00 20.26 65 ILE E O 1
ATOM 4846 N N . GLU E 1 62 ? 32.372 -28.485 25.682 1.00 21.05 66 GLU E N 1
ATOM 4847 C CA . GLU E 1 62 ? 31.078 -27.843 25.651 1.00 22.71 66 GLU E CA 1
ATOM 4848 C C . GLU E 1 62 ? 29.980 -28.800 26.114 1.00 23.87 66 GLU E C 1
ATOM 4849 O O . GLU E 1 62 ? 29.099 -28.410 26.901 1.00 23.85 66 GLU E O 1
ATOM 4855 N N . LYS E 1 63 ? 30.007 -30.043 25.622 1.00 20.75 67 LYS E N 1
ATOM 4856 C CA . LYS E 1 63 ? 28.990 -31.004 26.037 1.00 20.75 67 LYS E CA 1
ATOM 4857 C C . LYS E 1 63 ? 29.045 -31.277 27.537 1.00 19.32 67 LYS E C 1
ATOM 4858 O O . LYS E 1 63 ? 28.002 -31.276 28.185 1.00 21.44 67 LYS E O 1
ATOM 4864 N N . VAL E 1 64 ? 30.252 -31.403 28.086 1.00 18.23 68 VAL E N 1
ATOM 4865 C CA . VAL E 1 64 ? 30.431 -31.710 29.495 1.00 18.01 68 VAL E CA 1
ATOM 4866 C C . VAL E 1 64 ? 30.029 -30.493 30.339 1.00 19.71 68 VAL E C 1
ATOM 4867 O O . VAL E 1 64 ? 29.287 -30.677 31.309 1.00 20.29 68 VAL E O 1
ATOM 4871 N N . ALA E 1 65 ? 30.517 -29.286 29.997 1.00 20.11 69 ALA E N 1
ATOM 4872 C CA . ALA E 1 65 ? 30.157 -28.038 30.719 1.00 21.51 69 ALA E CA 1
ATOM 4873 C C . ALA E 1 65 ? 28.650 -27.806 30.717 1.00 24.19 69 ALA E C 1
ATOM 4874 O O . ALA E 1 65 ? 28.083 -27.422 31.750 1.00 26.22 69 ALA E O 1
ATOM 4876 N N . ASN E 1 66 ? 27.986 -28.091 29.594 1.00 20.81 70 ASN E N 1
ATOM 4877 C CA . ASN E 1 66 ? 26.516 -27.840 29.549 1.00 24.47 70 ASN E CA 1
ATOM 4878 C C . ASN E 1 66 ? 25.782 -28.867 30.387 1.00 25.53 70 ASN E C 1
ATOM 4879 O O . ASN E 1 66 ? 24.845 -28.501 31.101 1.00 24.79 70 ASN E O 1
ATOM 4884 N N . GLN E 1 67 ? 26.270 -30.109 30.378 1.00 24.62 71 GLN E N 1
ATOM 4885 C CA . GLN E 1 67 ? 25.758 -31.166 31.279 1.00 25.01 71 GLN E CA 1
ATOM 4886 C C . GLN E 1 67 ? 25.895 -30.799 32.745 1.00 25.54 71 GLN E C 1
ATOM 4887 O O . GLN E 1 67 ? 24.988 -31.036 33.531 1.00 24.76 71 GLN E O 1
ATOM 4893 N N . LEU E 1 68 ? 27.041 -30.241 33.122 1.00 24.63 72 LEU E N 1
ATOM 4894 C CA . LEU E 1 68 ? 27.307 -29.840 34.518 1.00 21.17 72 LEU E CA 1
ATOM 4895 C C . LEU E 1 68 ? 26.798 -28.439 34.867 1.00 23.78 72 LEU E C 1
ATOM 4896 O O . LEU E 1 68 ? 26.882 -28.017 36.057 1.00 21.53 72 LEU E O 1
ATOM 4901 N N . LYS E 1 69 ? 26.255 -27.729 33.887 1.00 21.57 73 LYS E N 1
ATOM 4902 C CA . LYS E 1 69 ? 25.699 -26.367 34.064 1.00 26.73 73 LYS E CA 1
ATOM 4903 C C . LYS E 1 69 ? 26.773 -25.370 34.508 1.00 25.71 73 LYS E C 1
ATOM 4904 O O . LYS E 1 69 ? 26.550 -24.554 35.364 1.00 27.26 73 LYS E O 1
ATOM 4910 N N . VAL E 1 70 ? 27.950 -25.475 33.899 1.00 22.25 74 VAL E N 1
ATOM 4911 C CA . VAL E 1 70 ? 29.152 -24.728 34.277 1.00 23.55 74 VAL E CA 1
ATOM 4912 C C . VAL E 1 70 ? 29.460 -23.761 33.154 1.00 24.53 74 VAL E C 1
ATOM 4913 O O . VAL E 1 70 ? 29.318 -24.143 32.002 1.00 24.68 74 VAL E O 1
ATOM 4917 N N . ASN E 1 71 ? 29.837 -22.515 33.483 1.00 22.56 75 ASN E N 1
ATOM 4918 C CA . ASN E 1 71 ? 30.217 -21.527 32.443 1.00 22.81 75 ASN E CA 1
ATOM 4919 C C . ASN E 1 71 ? 31.707 -21.137 32.481 1.00 23.08 75 ASN E C 1
ATOM 4920 O O . ASN E 1 71 ? 32.253 -20.601 31.523 1.00 21.85 75 ASN E O 1
ATOM 4925 N N . ASN E 1 72 ? 32.333 -21.386 33.624 1.00 20.93 76 ASN E N 1
ATOM 4926 C CA . ASN E 1 72 ? 33.718 -21.082 33.868 1.00 20.83 76 ASN E CA 1
ATOM 4927 C C . ASN E 1 72 ? 34.625 -22.243 33.484 1.00 20.52 76 ASN E C 1
ATOM 4928 O O . ASN E 1 72 ? 34.468 -23.347 33.980 1.00 21.88 76 ASN E O 1
ATOM 4933 N N . ILE E 1 73 ? 35.548 -22.012 32.553 1.00 18.71 77 ILE E N 1
ATOM 4934 C CA . ILE E 1 73 ? 36.436 -23.081 32.094 1.00 17.94 77 ILE E CA 1
ATOM 4935 C C . ILE E 1 73 ? 37.889 -22.641 32.316 1.00 18.15 77 ILE E C 1
ATOM 4936 O O . ILE E 1 73 ? 38.250 -21.515 32.016 1.00 20.82 77 ILE E O 1
ATOM 4941 N N . VAL E 1 74 ? 38.725 -23.553 32.797 1.00 16.94 78 VAL E N 1
ATOM 4942 C CA . VAL E 1 74 ? 40.185 -23.303 32.902 1.00 19.70 78 VAL E CA 1
ATOM 4943 C C . VAL E 1 74 ? 40.854 -24.221 31.906 1.00 19.98 78 VAL E C 1
ATOM 4944 O O . VAL E 1 74 ? 40.714 -25.467 32.000 1.00 20.27 78 VAL E O 1
ATOM 4948 N N . VAL E 1 75 ? 41.636 -23.623 31.007 1.00 19.73 79 VAL E N 1
ATOM 4949 C CA . VAL E 1 75 ? 42.472 -24.428 30.141 1.00 20.24 79 VAL E CA 1
ATOM 4950 C C . VAL E 1 75 ? 43.840 -24.528 30.764 1.00 19.62 79 VAL E C 1
ATOM 4951 O O . VAL E 1 75 ? 44.551 -23.516 30.934 1.00 19.84 79 VAL E O 1
ATOM 4955 N N . TYR E 1 76 ? 44.222 -25.759 31.127 1.00 18.74 80 TYR E N 1
ATOM 4956 C CA . TYR E 1 76 ? 45.457 -26.003 31.854 1.00 20.66 80 TYR E CA 1
ATOM 4957 C C . TYR E 1 76 ? 46.387 -26.957 31.122 1.00 20.32 80 TYR E C 1
ATOM 4958 O O . TYR E 1 76 ? 46.121 -28.149 31.114 1.00 18.86 80 TYR E O 1
ATOM 4967 N N . PRO E 1 77 ? 47.534 -26.451 30.604 1.00 21.17 81 PRO E N 1
ATOM 4968 C CA . PRO E 1 77 ? 48.490 -27.352 29.900 1.00 19.61 81 PRO E CA 1
ATOM 4969 C C . PRO E 1 77 ? 48.993 -28.378 30.895 1.00 20.22 81 PRO E C 1
ATOM 4970 O O . PRO E 1 77 ? 49.358 -27.993 31.984 1.00 18.53 81 PRO E O 1
ATOM 4974 N N . TYR E 1 78 ? 48.979 -29.675 30.545 1.00 17.27 82 TYR E N 1
ATOM 4975 C CA . TYR E 1 78 ? 49.392 -30.722 31.482 1.00 19.33 82 TYR E CA 1
ATOM 4976 C C . TYR E 1 78 ? 49.932 -31.855 30.677 1.00 18.08 82 TYR E C 1
ATOM 4977 O O . TYR E 1 78 ? 49.203 -32.747 30.270 1.00 20.68 82 TYR E O 1
ATOM 4986 N N . ALA E 1 79 ? 51.237 -31.790 30.456 1.00 22.27 83 ALA E N 1
ATOM 4987 C CA . ALA E 1 79 ? 51.887 -32.714 29.508 1.00 24.02 83 ALA E CA 1
ATOM 4988 C C . ALA E 1 79 ? 51.891 -34.143 30.111 1.00 21.73 83 ALA E C 1
ATOM 4989 O O . ALA E 1 79 ? 51.978 -35.135 29.377 1.00 25.70 83 ALA E O 1
ATOM 4991 N N . HIS E 1 80 ? 51.747 -34.236 31.434 1.00 24.35 84 HIS E N 1
ATOM 4992 C CA . HIS E 1 80 ? 51.761 -35.532 32.147 1.00 27.49 84 HIS E CA 1
ATOM 4993 C C . HIS E 1 80 ? 50.710 -36.510 31.814 1.00 27.47 84 HIS E C 1
ATOM 4994 O O . HIS E 1 80 ? 50.840 -37.691 32.113 1.00 28.47 84 HIS E O 1
ATOM 5001 N N . LEU E 1 81 ? 49.632 -36.055 31.188 1.00 25.73 85 LEU E N 1
ATOM 5002 C CA . LEU E 1 81 ? 48.565 -36.948 30.758 1.00 26.62 85 LEU E CA 1
ATOM 5003 C C . LEU E 1 81 ? 48.908 -37.842 29.572 1.00 26.69 85 LEU E C 1
ATOM 5004 O O . LEU E 1 81 ? 48.178 -38.801 29.277 1.00 29.62 85 LEU E O 1
ATOM 5009 N N . SER E 1 82 ? 49.994 -37.526 28.883 1.00 24.79 86 SER E N 1
ATOM 5010 C CA . SER E 1 82 ? 50.368 -38.335 27.732 1.00 25.64 86 SER E CA 1
ATOM 5011 C C . SER E 1 82 ? 51.842 -38.586 27.710 1.00 27.63 86 SER E C 1
ATOM 5012 O O . SER E 1 82 ? 52.648 -37.684 28.038 1.00 26.39 86 SER E O 1
ATOM 5015 N N . SER E 1 83 ? 52.205 -39.796 27.255 1.00 29.77 87 SER E N 1
ATOM 5016 C CA . SER E 1 83 ? 53.601 -40.093 26.969 1.00 29.38 87 SER E CA 1
ATOM 5017 C C . SER E 1 83 ? 53.971 -39.899 25.462 1.00 31.42 87 SER E C 1
ATOM 5018 O O . SER E 1 83 ? 55.136 -40.072 25.091 1.00 38.01 87 SER E O 1
ATOM 5021 N N . ASP E 1 84 ? 53.009 -39.459 24.651 1.00 25.77 88 ASP E N 1
ATOM 5022 C CA . ASP E 1 84 ? 53.195 -39.303 23.193 1.00 25.28 88 ASP E CA 1
ATOM 5023 C C . ASP E 1 84 ? 52.957 -37.846 22.830 1.00 23.72 88 ASP E C 1
ATOM 5024 O O . ASP E 1 84 ? 51.989 -37.570 22.100 1.00 24.52 88 ASP E O 1
ATOM 5029 N N . LEU E 1 85 ? 53.772 -36.934 23.339 1.00 25.32 89 LEU E N 1
ATOM 5030 C CA . LEU E 1 85 ? 53.498 -35.477 23.165 1.00 23.19 89 LEU E CA 1
ATOM 5031 C C . LEU E 1 85 ? 53.838 -34.914 21.806 1.00 24.62 89 LEU E C 1
ATOM 5032 O O . LEU E 1 85 ? 54.734 -35.423 21.110 1.00 26.85 89 LEU E O 1
ATOM 5037 N N . SER E 1 86 ? 53.129 -33.867 21.411 1.00 23.40 90 SER E N 1
ATOM 5038 C CA . SER E 1 86 ? 53.481 -33.101 20.257 1.00 23.38 90 SER E CA 1
ATOM 5039 C C . SER E 1 86 ? 54.688 -32.195 20.644 1.00 23.69 90 SER E C 1
ATOM 5040 O O . SER E 1 86 ? 54.963 -32.030 21.839 1.00 26.25 90 SER E O 1
ATOM 5043 N N . SER E 1 87 ? 55.378 -31.605 19.669 1.00 26.41 91 SER E N 1
ATOM 5044 C CA . SER E 1 87 ? 56.291 -30.488 19.961 1.00 24.58 91 SER E CA 1
ATOM 5045 C C . SER E 1 87 ? 55.596 -29.382 20.786 1.00 24.69 91 SER E C 1
ATOM 5046 O O . SER E 1 87 ? 54.370 -29.173 20.670 1.00 23.30 91 SER E O 1
ATOM 5049 N N . PRO E 1 88 ? 56.382 -28.645 21.576 1.00 23.45 92 PRO E N 1
ATOM 5050 C CA . PRO E 1 88 ? 55.789 -27.597 22.387 1.00 22.75 92 PRO E CA 1
ATOM 5051 C C . PRO E 1 88 ? 55.236 -26.425 21.540 1.00 19.74 92 PRO E C 1
ATOM 5052 O O . PRO E 1 88 ? 54.257 -25.798 21.924 1.00 20.76 92 PRO E O 1
ATOM 5056 N N . GLU E 1 89 ? 55.780 -26.206 20.330 1.00 19.42 93 GLU E N 1
ATOM 5057 C CA . GLU E 1 89 ? 55.262 -25.160 19.456 1.00 20.56 93 GLU E CA 1
ATOM 5058 C C . GLU E 1 89 ? 53.894 -25.452 18.897 1.00 21.42 93 GLU E C 1
ATOM 5059 O O . GLU E 1 89 ? 53.034 -24.560 18.869 1.00 20.67 93 GLU E O 1
ATOM 5065 N N . THR E 1 90 ? 53.709 -26.714 18.507 1.00 20.61 94 THR E N 1
ATOM 5066 C CA . THR E 1 90 ? 52.421 -27.227 18.135 1.00 17.69 94 THR E CA 1
ATOM 5067 C C . THR E 1 90 ? 51.470 -27.141 19.307 1.00 17.99 94 THR E C 1
ATOM 5068 O O . THR E 1 90 ? 50.337 -26.681 19.116 1.00 20.64 94 THR E O 1
ATOM 5072 N N . ALA E 1 91 ? 51.933 -27.524 20.502 1.00 19.35 95 ALA E N 1
ATOM 5073 C CA . ALA E 1 91 ? 51.059 -27.626 21.676 1.00 18.46 95 ALA E CA 1
ATOM 5074 C C . ALA E 1 91 ? 50.495 -26.267 22.066 1.00 20.18 95 ALA E C 1
ATOM 5075 O O . ALA E 1 91 ? 49.286 -26.127 22.273 1.00 19.40 95 ALA E O 1
ATOM 5077 N N . VAL E 1 92 ? 51.355 -25.250 22.130 1.00 20.80 96 VAL E N 1
ATOM 5078 C CA . VAL E 1 92 ? 50.868 -23.928 22.524 1.00 24.04 96 VAL E CA 1
ATOM 5079 C C . VAL E 1 92 ? 49.806 -23.405 21.536 1.00 22.17 96 VAL E C 1
ATOM 5080 O O . VAL E 1 92 ? 48.773 -22.864 21.924 1.00 25.70 96 VAL E O 1
ATOM 5084 N N . LYS E 1 93 ? 50.045 -23.621 20.239 1.00 23.08 97 LYS E N 1
ATOM 5085 C CA . LYS E 1 93 ? 49.133 -23.224 19.227 1.00 23.55 97 LYS E CA 1
ATOM 5086 C C . LYS E 1 93 ? 47.750 -23.864 19.389 1.00 20.87 97 LYS E C 1
ATOM 5087 O O . LYS E 1 93 ? 46.739 -23.157 19.311 1.00 21.09 97 LYS E O 1
ATOM 5093 N N . VAL E 1 94 ? 47.744 -25.180 19.645 1.00 20.83 98 VAL E N 1
ATOM 5094 C CA . VAL E 1 94 ? 46.530 -25.930 19.847 1.00 19.90 98 VAL E CA 1
ATOM 5095 C C . VAL E 1 94 ? 45.837 -25.372 21.092 1.00 18.66 98 VAL E C 1
ATOM 5096 O O . VAL E 1 94 ? 44.604 -25.142 21.064 1.00 18.91 98 VAL E O 1
ATOM 5100 N N . LEU E 1 95 ? 46.597 -25.201 22.154 1.00 19.45 99 LEU E N 1
ATOM 5101 C CA . LEU E 1 95 ? 46.014 -24.684 23.419 1.00 20.08 99 LEU E CA 1
ATOM 5102 C C . LEU E 1 95 ? 45.378 -23.281 23.328 1.00 19.95 99 LEU E C 1
ATOM 5103 O O . LEU E 1 95 ? 44.280 -23.018 23.879 1.00 22.38 99 LEU E O 1
ATOM 5108 N N . LYS E 1 96 ? 46.040 -22.370 22.625 1.00 19.78 100 LYS E N 1
ATOM 5109 C CA . LYS E 1 96 ? 45.511 -21.026 22.444 1.00 18.51 100 LYS E CA 1
ATOM 5110 C C . LYS E 1 96 ? 44.220 -21.132 21.595 1.00 19.17 100 LYS E C 1
ATOM 5111 O O . LYS E 1 96 ? 43.305 -20.388 21.839 1.00 22.60 100 LYS E O 1
ATOM 5117 N N . ASP E 1 97 ? 44.190 -22.013 20.573 1.00 17.41 101 ASP E N 1
ATOM 5118 C CA . ASP E 1 97 ? 43.005 -22.235 19.770 1.00 22.88 101 ASP E CA 1
ATOM 5119 C C . ASP E 1 97 ? 41.830 -22.723 20.587 1.00 22.33 101 ASP E C 1
ATOM 5120 O O . ASP E 1 97 ? 40.696 -22.223 20.412 1.00 21.36 101 ASP E O 1
ATOM 5125 N N . ILE E 1 98 ? 42.077 -23.737 21.412 1.00 20.28 102 ILE E N 1
ATOM 5126 C CA . ILE E 1 98 ? 41.015 -24.231 22.343 1.00 21.38 102 ILE E CA 1
ATOM 5127 C C . ILE E 1 98 ? 40.454 -23.081 23.223 1.00 21.09 102 ILE E C 1
ATOM 5128 O O . ILE E 1 98 ? 39.217 -22.898 23.292 1.00 19.86 102 ILE E O 1
ATOM 5133 N N . GLU E 1 99 ? 41.330 -22.276 23.808 1.00 20.55 103 GLU E N 1
ATOM 5134 C CA . GLU E 1 99 ? 40.855 -21.065 24.543 1.00 21.27 103 GLU E CA 1
ATOM 5135 C C . GLU E 1 99 ? 39.993 -20.146 23.620 1.00 21.50 103 GLU E C 1
ATOM 5136 O O . GLU E 1 99 ? 38.828 -19.808 23.953 1.00 22.52 103 GLU E O 1
ATOM 5142 N N . SER E 1 100 ? 40.526 -19.855 22.425 1.00 18.93 104 SER E N 1
ATOM 5143 C CA . SER E 1 100 ? 39.823 -19.021 21.464 1.00 20.88 104 SER E CA 1
ATOM 5144 C C . SER E 1 100 ? 38.435 -19.542 21.125 1.00 20.07 104 SER E C 1
ATOM 5145 O O . SER E 1 100 ? 37.438 -18.799 21.148 1.00 21.58 104 SER E O 1
ATOM 5148 N N . ILE E 1 101 ? 38.359 -20.831 20.822 1.00 19.44 105 ILE E N 1
ATOM 5149 C CA . ILE E 1 101 ? 37.085 -21.388 20.380 1.00 18.78 105 ILE E CA 1
ATOM 5150 C C . ILE E 1 101 ? 36.074 -21.481 21.525 1.00 18.10 105 ILE E C 1
ATOM 5151 O O . ILE E 1 101 ? 34.851 -21.293 21.303 1.00 22.44 105 ILE E O 1
ATOM 5156 N N . LEU E 1 102 ? 36.547 -21.844 22.700 1.00 19.73 106 LEU E N 1
ATOM 5157 C CA . LEU E 1 102 ? 35.695 -21.837 23.914 1.00 19.16 106 LEU E CA 1
ATOM 5158 C C . LEU E 1 102 ? 35.082 -20.442 24.124 1.00 20.65 106 LEU E C 1
ATOM 5159 O O . LEU E 1 102 ? 33.862 -20.310 24.389 1.00 18.31 106 LEU E O 1
ATOM 5164 N N . LYS E 1 103 ? 35.894 -19.400 23.956 1.00 19.69 107 LYS E N 1
ATOM 5165 C CA . LYS E 1 103 ? 35.349 -18.051 23.991 1.00 21.15 107 LYS E CA 1
ATOM 5166 C C . LYS E 1 103 ? 34.249 -17.776 22.916 1.00 23.70 107 LYS E C 1
ATOM 5167 O O . LYS E 1 103 ? 33.253 -17.099 23.190 1.00 24.84 107 LYS E O 1
ATOM 5173 N N . GLU E 1 104 ? 34.412 -18.326 21.711 1.00 21.68 108 GLU E N 1
ATOM 5174 C CA . GLU E 1 104 ? 33.341 -18.231 20.717 1.00 21.68 108 GLU E CA 1
ATOM 5175 C C . GLU E 1 104 ? 32.050 -18.876 21.148 1.00 24.06 108 GLU E C 1
ATOM 5176 O O . GLU E 1 104 ? 30.950 -18.431 20.800 1.00 18.78 108 GLU E O 1
ATOM 5182 N N . ARG E 1 105 ? 32.174 -19.998 21.820 1.00 22.10 109 ARG E N 1
ATOM 5183 C CA . ARG E 1 105 ? 30.962 -20.720 22.224 1.00 24.55 109 ARG E CA 1
ATOM 5184 C C . ARG E 1 105 ? 30.172 -20.053 23.357 1.00 24.43 109 ARG E C 1
ATOM 5185 O O . ARG E 1 105 ? 28.987 -20.388 23.570 1.00 30.86 109 ARG E O 1
ATOM 5193 N N . GLY E 1 106 ? 30.811 -19.187 24.135 1.00 23.48 110 GLY E N 1
ATOM 5194 C CA . GLY E 1 106 ? 30.122 -18.444 25.208 1.00 22.82 110 GLY E CA 1
ATOM 5195 C C . GLY E 1 106 ? 30.592 -18.763 26.622 1.00 24.59 110 GLY E C 1
ATOM 5196 O O . GLY E 1 106 ? 29.876 -18.481 27.573 1.00 29.97 110 GLY E O 1
ATOM 5197 N N . TYR E 1 107 ? 31.809 -19.295 26.758 1.00 21.85 111 TYR E N 1
ATOM 5198 C CA . TYR E 1 107 ? 32.416 -19.550 28.074 1.00 22.53 111 TYR E CA 1
ATOM 5199 C C . TYR E 1 107 ? 33.356 -18.438 28.587 1.00 22.71 111 TYR E C 1
ATOM 5200 O O . TYR E 1 107 ? 33.982 -17.688 27.797 1.00 21.98 111 TYR E O 1
ATOM 5209 N N . ASN E 1 108 ? 33.429 -18.322 29.909 1.00 21.59 112 ASN E N 1
ATOM 5210 C CA . ASN E 1 108 ? 34.354 -17.448 30.613 1.00 23.12 112 ASN E CA 1
ATOM 5211 C C . ASN E 1 108 ? 35.577 -18.303 30.847 1.00 22.72 112 ASN E C 1
ATOM 5212 O O . ASN E 1 108 ? 35.533 -19.299 31.636 1.00 22.96 112 ASN E O 1
ATOM 5217 N N . VAL E 1 109 ? 36.661 -17.972 30.162 1.00 25.23 113 VAL E N 1
ATOM 5218 C CA . VAL E 1 109 ? 37.795 -18.919 30.043 1.00 22.53 113 VAL E CA 1
ATOM 5219 C C . VAL E 1 109 ? 39.050 -18.318 30.619 1.00 22.86 113 VAL E C 1
ATOM 5220 O O . VAL E 1 109 ? 39.392 -17.135 30.338 1.00 22.79 113 VAL E O 1
ATOM 5224 N N . LEU E 1 110 ? 39.723 -19.101 31.440 1.00 19.59 114 LEU E N 1
ATOM 5225 C CA . LEU E 1 110 ? 41.060 -18.742 31.918 1.00 23.55 114 LEU E CA 1
ATOM 5226 C C . LEU E 1 110 ? 42.066 -19.768 31.411 1.00 23.16 114 LEU E C 1
ATOM 5227 O O . LEU E 1 110 ? 41.871 -20.970 31.627 1.00 24.80 114 LEU E O 1
ATOM 5232 N N . ARG E 1 111 ? 43.153 -19.319 30.778 1.00 23.40 115 ARG E N 1
ATOM 5233 C CA . ARG E 1 111 ? 44.206 -20.271 30.339 1.00 24.07 115 ARG E CA 1
ATOM 5234 C C . ARG E 1 111 ? 45.499 -20.073 31.140 1.00 20.76 115 ARG E C 1
ATOM 5235 O O . ARG E 1 111 ? 45.973 -18.943 31.222 1.00 24.08 115 ARG E O 1
ATOM 5243 N N . ALA E 1 112 ? 46.011 -21.141 31.775 1.00 21.21 116 ALA E N 1
ATOM 5244 C CA . ALA E 1 112 ? 47.262 -21.039 32.536 1.00 21.47 116 ALA E CA 1
ATOM 5245 C C . ALA E 1 112 ? 48.458 -20.919 31.569 1.00 22.57 116 ALA E C 1
ATOM 5246 O O . ALA E 1 112 ? 48.388 -21.398 30.432 1.00 22.40 116 ALA E O 1
ATOM 5248 N N . PRO E 1 113 ? 49.543 -20.257 32.003 1.00 21.81 117 PRO E N 1
ATOM 5249 C CA . PRO E 1 113 ? 50.674 -20.012 31.123 1.00 24.99 117 PRO E CA 1
ATOM 5250 C C . PRO E 1 113 ? 51.339 -21.334 30.669 1.00 22.29 117 PRO E C 1
ATOM 5251 O O . PRO E 1 113 ? 51.550 -22.266 31.457 1.00 23.09 117 PRO E O 1
ATOM 5255 N N . PHE E 1 114 ? 51.664 -21.403 29.386 1.00 21.61 118 PHE E N 1
ATOM 5256 C CA . PHE E 1 114 ? 52.298 -22.569 28.863 1.00 22.24 118 PHE E CA 1
ATOM 5257 C C . PHE E 1 114 ? 53.807 -22.540 29.143 1.00 21.54 118 PHE E C 1
ATOM 5258 O O . PHE E 1 114 ? 54.456 -21.544 28.937 1.00 20.66 118 PHE E O 1
ATOM 5266 N N . GLY E 1 115 ? 54.342 -23.671 29.555 1.00 19.67 119 GLY E N 1
ATOM 5267 C CA . GLY E 1 115 ? 55.789 -23.829 29.662 1.00 22.03 119 GLY E CA 1
ATOM 5268 C C . GLY E 1 115 ? 56.406 -23.235 30.917 1.00 23.04 119 GLY E C 1
ATOM 5269 O O . GLY E 1 115 ? 57.612 -23.002 30.938 1.00 26.97 119 GLY E O 1
ATOM 5270 N N . TRP E 1 116 ? 55.581 -22.911 31.919 1.00 21.96 120 TRP E N 1
ATOM 5271 C CA . TRP E 1 116 ? 56.002 -22.473 33.223 1.00 24.03 120 TRP E CA 1
ATOM 5272 C C . TRP E 1 116 ? 55.650 -23.546 34.219 1.00 24.22 120 TRP E C 1
ATOM 5273 O O . TRP E 1 116 ? 54.592 -24.164 34.116 1.00 23.82 120 TRP E O 1
ATOM 5284 N N . TYR E 1 117 ? 56.533 -23.761 35.176 1.00 23.54 121 TYR E N 1
ATOM 5285 C CA . TYR E 1 117 ? 56.157 -24.541 36.356 1.00 26.60 121 TYR E CA 1
ATOM 5286 C C . TYR E 1 117 ? 55.209 -23.683 37.178 1.00 24.52 121 TYR E C 1
ATOM 5287 O O . TYR E 1 117 ? 55.419 -22.465 37.313 1.00 23.77 121 TYR E O 1
ATOM 5296 N N . LYS E 1 118 ? 54.135 -24.296 37.661 1.00 22.23 122 LYS E N 1
ATOM 5297 C CA . LYS E 1 118 ? 53.076 -23.573 38.344 1.00 22.75 122 LYS E CA 1
ATOM 5298 C C . LYS E 1 118 ? 52.706 -24.325 39.612 1.00 23.89 122 LYS E C 1
ATOM 5299 O O . LYS E 1 118 ? 52.638 -25.553 39.611 1.00 22.50 122 LYS E O 1
ATOM 5305 N N . ALA E 1 119 ? 52.534 -23.596 40.694 1.00 23.17 123 ALA E N 1
ATOM 5306 C CA . ALA E 1 119 ? 51.915 -24.172 41.872 1.00 23.16 123 ALA E CA 1
ATOM 5307 C C . ALA E 1 119 ? 50.444 -24.103 41.521 1.00 21.68 123 ALA E C 1
ATOM 5308 O O . ALA E 1 119 ? 50.051 -23.224 40.793 1.00 20.85 123 ALA E O 1
ATOM 5310 N N . PHE E 1 120 ? 49.636 -25.045 41.966 1.00 23.40 124 PHE E N 1
ATOM 5311 C CA . PHE E 1 120 ? 48.216 -24.887 41.797 1.00 23.42 124 PHE E CA 1
ATOM 5312 C C . PHE E 1 120 ? 47.426 -25.506 42.938 1.00 23.00 124 PHE E C 1
ATOM 5313 O O . PHE E 1 120 ? 47.965 -26.358 43.684 1.00 22.01 124 PHE E O 1
ATOM 5321 N N . LYS E 1 121 ? 46.190 -25.040 43.097 1.00 22.59 125 LYS E N 1
ATOM 5322 C CA . LYS E 1 121 ? 45.270 -25.644 44.062 1.00 21.06 125 LYS E CA 1
ATOM 5323 C C . LYS E 1 121 ? 43.985 -25.927 43.382 1.00 19.86 125 LYS E C 1
ATOM 5324 O O . LYS E 1 121 ? 43.487 -25.131 42.572 1.00 19.88 125 LYS E O 1
ATOM 5330 N N . ILE E 1 122 ? 43.396 -27.056 43.714 1.00 19.89 126 ILE E N 1
ATOM 5331 C CA . ILE E 1 122 ? 42.102 -27.372 43.138 1.00 18.93 126 ILE E CA 1
ATOM 5332 C C . ILE E 1 122 ? 41.252 -28.120 44.177 1.00 21.21 126 ILE E C 1
ATOM 5333 O O . ILE E 1 122 ? 41.787 -28.749 45.081 1.00 21.47 126 ILE E O 1
ATOM 5338 N N . SER E 1 123 ? 39.937 -27.990 44.058 1.00 21.41 127 SER E N 1
ATOM 5339 C CA . SER E 1 123 ? 39.024 -28.675 44.919 1.00 23.38 127 SER E CA 1
ATOM 5340 C C . SER E 1 123 ? 37.995 -29.352 44.064 1.00 22.52 127 SER E C 1
ATOM 5341 O O . SER E 1 123 ? 37.113 -28.706 43.516 1.00 29.52 127 SER E O 1
ATOM 5344 N N . CYS E 1 124 ? 38.057 -30.677 43.964 1.00 20.17 128 CYS E N 1
ATOM 5345 C CA . CYS E 1 124 ? 37.109 -31.413 43.117 1.00 22.56 128 CYS E CA 1
ATOM 5346 C C . CYS E 1 124 ? 35.840 -31.694 43.917 1.00 24.39 128 CYS E C 1
ATOM 5347 O O . CYS E 1 124 ? 35.926 -32.131 45.069 1.00 21.36 128 CYS E O 1
ATOM 5350 N N . LYS E 1 125 ? 34.696 -31.505 43.274 1.00 24.32 129 LYS E N 1
ATOM 5351 C CA . LYS E 1 125 ? 33.390 -31.585 43.938 1.00 24.82 129 LYS E CA 1
ATOM 5352 C C . LYS E 1 125 ? 32.987 -32.997 44.311 1.00 24.91 129 LYS E C 1
ATOM 5353 O O . LYS E 1 125 ? 32.238 -33.213 45.274 1.00 24.02 129 LYS E O 1
ATOM 5359 N N . GLY E 1 126 ? 33.511 -33.952 43.560 1.00 25.02 130 GLY E N 1
ATOM 5360 C CA . GLY E 1 126 ? 33.387 -35.356 43.959 1.00 24.84 130 GLY E CA 1
ATOM 5361 C C . GLY E 1 126 ? 32.068 -36.037 43.622 1.00 29.00 130 GLY E C 1
ATOM 5362 O O . GLY E 1 126 ? 31.902 -37.207 43.981 1.00 32.39 130 GLY E O 1
ATOM 5363 N N . HIS E 1 127 ? 31.135 -35.374 42.926 1.00 26.46 131 HIS E N 1
ATOM 5364 C CA . HIS E 1 127 ? 29.970 -36.090 42.397 1.00 25.79 131 HIS E CA 1
ATOM 5365 C C . HIS E 1 127 ? 30.347 -37.069 41.271 1.00 26.28 131 HIS E C 1
ATOM 5366 O O . HIS E 1 127 ? 31.492 -37.060 40.752 1.00 24.56 131 HIS E O 1
ATOM 5373 N N . PRO E 1 128 ? 29.406 -37.933 40.877 1.00 25.81 132 PRO E N 1
ATOM 5374 C CA . PRO E 1 128 ? 29.764 -38.991 39.949 1.00 28.34 132 PRO E CA 1
ATOM 5375 C C . PRO E 1 128 ? 30.134 -38.542 38.546 1.00 28.48 132 PRO E C 1
ATOM 5376 O O . PRO E 1 128 ? 30.776 -39.294 37.808 1.00 33.04 132 PRO E O 1
ATOM 5380 N N . LEU E 1 129 ? 29.779 -37.341 38.148 1.00 28.61 133 LEU E N 1
ATOM 5381 C CA . LEU E 1 129 ? 30.292 -36.919 36.849 1.00 28.96 133 LEU E CA 1
ATOM 5382 C C . LEU E 1 129 ? 31.339 -35.804 36.942 1.00 26.73 133 LEU E C 1
ATOM 5383 O O . LEU E 1 129 ? 31.463 -34.990 36.022 1.00 31.47 133 LEU E O 1
ATOM 5388 N N . SER E 1 130 ? 32.116 -35.756 38.016 1.00 23.51 134 SER E N 1
ATOM 5389 C CA . SER E 1 130 ? 32.910 -34.561 38.257 1.00 23.08 134 SER E CA 1
ATOM 5390 C C . SER E 1 130 ? 34.334 -34.788 37.781 1.00 23.48 134 SER E C 1
ATOM 5391 O O . SER E 1 130 ? 35.166 -33.896 37.878 1.00 22.96 134 SER E O 1
ATOM 5394 N N . GLU E 1 131 ? 34.648 -36.021 37.393 1.00 21.69 135 GLU E N 1
ATOM 5395 C CA . GLU E 1 131 ? 36.030 -36.318 36.903 1.00 24.36 135 GLU E CA 1
ATOM 5396 C C . GLU E 1 131 ? 35.901 -37.183 35.660 1.00 23.83 135 GLU E C 1
ATOM 5397 O O . GLU E 1 131 ? 35.335 -38.274 35.746 1.00 22.90 135 GLU E O 1
ATOM 5403 N N . LEU E 1 132 ? 36.467 -36.722 34.530 1.00 24.24 136 LEU E N 1
ATOM 5404 C CA . LEU E 1 132 ? 36.346 -37.387 33.232 1.00 25.69 136 LEU E CA 1
ATOM 5405 C C . LEU E 1 132 ? 37.663 -37.374 32.479 1.00 23.70 136 LEU E C 1
ATOM 5406 O O . LEU E 1 132 ? 38.381 -36.390 32.451 1.00 26.59 136 LEU E O 1
ATOM 5411 N N . SER E 1 133 ? 37.963 -38.495 31.857 1.00 21.87 137 SER E N 1
ATOM 5412 C CA . SER E 1 133 ? 39.109 -38.551 31.025 1.00 23.56 137 SER E CA 1
ATOM 5413 C C . SER E 1 133 ? 38.579 -38.673 29.601 1.00 21.62 137 SER E C 1
ATOM 5414 O O . SER E 1 133 ? 37.563 -39.367 29.354 1.00 22.68 137 SER E O 1
ATOM 5417 N N . ARG E 1 134 ? 39.169 -37.881 28.691 1.00 20.71 138 ARG E N 1
ATOM 5418 C CA . ARG E 1 134 ? 38.718 -37.878 27.296 1.00 19.38 138 ARG E CA 1
ATOM 5419 C C . ARG E 1 134 ? 39.890 -37.819 26.371 1.00 20.31 138 ARG E C 1
ATOM 5420 O O . ARG E 1 134 ? 40.691 -36.909 26.466 1.00 22.07 138 ARG E O 1
ATOM 5428 N N . LYS E 1 135 ? 39.963 -38.807 25.477 1.00 19.89 139 LYS E N 1
ATOM 5429 C CA . LYS E 1 135 ? 40.927 -38.845 24.364 1.00 21.74 139 LYS E CA 1
ATOM 5430 C C . LYS E 1 135 ? 40.252 -38.145 23.187 1.00 22.68 139 LYS E C 1
ATOM 5431 O O . LYS E 1 135 ? 39.127 -38.449 22.84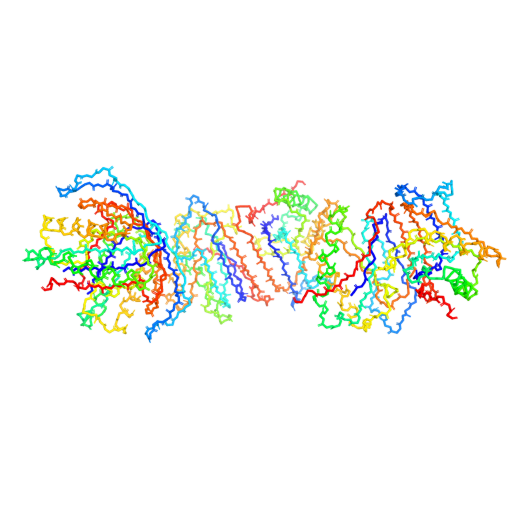7 1.00 22.85 139 LYS E O 1
ATOM 5437 N N . ILE E 1 136 ? 40.917 -37.135 22.637 1.00 22.80 140 ILE E N 1
ATOM 5438 C CA . ILE E 1 136 ? 40.401 -36.392 21.509 1.00 21.48 140 ILE E CA 1
ATOM 5439 C C . ILE E 1 136 ? 41.218 -36.598 20.233 1.00 22.05 140 ILE E C 1
ATOM 5440 O O . ILE E 1 136 ? 42.418 -36.382 20.220 1.00 22.62 140 ILE E O 1
ATOM 5445 N N . VAL E 1 137 ? 40.541 -37.025 19.173 1.00 23.22 141 VAL E N 1
ATOM 5446 C CA . VAL E 1 137 ? 41.137 -37.175 17.835 1.00 26.99 141 VAL E CA 1
ATOM 5447 C C . VAL E 1 137 ? 40.321 -36.379 16.787 1.00 29.80 141 VAL E C 1
ATOM 5448 O O . VAL E 1 137 ? 39.111 -36.538 16.695 1.00 34.53 141 VAL E O 1
ATOM 5452 N N . ALA E 1 138 ? 41.006 -35.533 16.010 1.00 27.16 142 ALA E N 1
ATOM 5453 C CA . ALA E 1 138 ? 40.390 -34.753 14.927 1.00 27.01 142 ALA E CA 1
ATOM 5454 C C . ALA E 1 138 ? 39.538 -35.634 14.006 1.00 31.95 142 ALA E C 1
ATOM 5455 O O . ALA E 1 138 ? 39.971 -36.723 13.599 1.00 32.05 142 ALA E O 1
ATOM 5457 N N . LYS E 1 139 ? 38.311 -35.177 13.731 1.00 33.78 143 LYS E N 1
ATOM 5458 C CA . LYS E 1 139 ? 37.421 -35.795 12.734 1.00 39.68 143 LYS E CA 1
ATOM 5459 C C . LYS E 1 139 ? 38.108 -35.885 11.358 1.00 42.89 143 LYS E C 1
ATOM 5460 O O . LYS E 1 139 ? 38.693 -34.903 10.868 1.00 45.43 143 LYS E O 1
ATOM 5466 N N . GLU E 1 140 ? 38.052 -37.077 10.762 1.00 43.05 144 GLU E N 1
ATOM 5467 C CA . GLU E 1 140 ? 38.664 -37.370 9.465 1.00 51.51 144 GLU E CA 1
ATOM 5468 C C . GLU E 1 140 ? 37.711 -37.021 8.325 1.00 54.35 144 GLU E C 1
ATOM 5469 O O . GLU E 1 140 ? 36.506 -36.886 8.561 1.00 59.07 144 GLU E O 1
ATOM 5475 N N . MET F 1 1 ? 49.999 -50.646 35.085 1.00 26.62 5 MET F N 1
ATOM 5476 C CA . MET F 1 1 ? 49.664 -49.579 36.079 1.00 23.97 5 MET F CA 1
ATOM 5477 C C . MET F 1 1 ? 50.135 -48.224 35.636 1.00 25.96 5 MET F C 1
ATOM 5478 O O . MET F 1 1 ? 51.253 -48.074 35.146 1.00 25.76 5 MET F O 1
ATOM 5483 N N . LYS F 1 2 ? 49.279 -47.226 35.802 1.00 23.47 6 LYS F N 1
ATOM 5484 C CA . LYS F 1 2 ? 49.662 -45.858 35.545 1.00 23.74 6 LYS F CA 1
ATOM 5485 C C . LYS F 1 2 ? 49.543 -45.015 36.815 1.00 25.49 6 LYS F C 1
ATOM 5486 O O . LYS F 1 2 ? 48.484 -45.041 37.457 1.00 22.18 6 LYS F O 1
ATOM 5492 N N . MET F 1 3 ? 50.601 -44.244 37.119 1.00 20.88 7 MET F N 1
ATOM 5493 C CA . MET F 1 3 ? 50.652 -43.412 38.344 1.00 20.91 7 MET F CA 1
ATOM 5494 C C . MET F 1 3 ? 50.877 -41.965 37.959 1.00 22.15 7 MET F C 1
ATOM 5495 O O . MET F 1 3 ? 51.489 -41.688 36.939 1.00 20.92 7 MET F O 1
ATOM 5500 N N . LEU F 1 4 ? 50.338 -41.038 38.738 1.00 18.60 8 LEU F N 1
ATOM 5501 C CA . LEU F 1 4 ? 50.646 -39.631 38.587 1.00 22.36 8 LEU F CA 1
ATOM 5502 C C . LEU F 1 4 ? 50.930 -39.186 40.029 1.00 21.45 8 LEU F C 1
ATOM 5503 O O . LEU F 1 4 ? 50.057 -39.327 40.879 1.00 20.31 8 LEU F O 1
ATOM 5508 N N . LEU F 1 5 ? 52.163 -38.740 40.281 1.00 19.42 9 LEU F N 1
ATOM 5509 C CA . LEU F 1 5 ? 52.684 -38.465 41.617 1.00 19.76 9 LEU F CA 1
ATOM 5510 C C . LEU F 1 5 ? 52.779 -36.973 41.715 1.00 22.78 9 LEU F C 1
ATOM 5511 O O . LEU F 1 5 ? 53.372 -36.324 40.838 1.00 22.67 9 LEU F O 1
ATOM 5516 N N . ILE F 1 6 ? 52.210 -36.398 42.765 1.00 22.53 10 ILE F N 1
ATOM 5517 C CA . ILE F 1 6 ? 52.258 -34.926 42.858 1.00 22.36 10 ILE F CA 1
ATOM 5518 C C . ILE F 1 6 ? 52.721 -34.607 44.268 1.00 22.98 10 ILE F C 1
ATOM 5519 O O . ILE F 1 6 ? 52.056 -35.014 45.239 1.00 23.43 10 ILE F O 1
ATOM 5524 N N . HIS F 1 7 ? 53.869 -33.898 44.350 1.00 23.13 11 HIS F N 1
ATOM 5525 C CA . HIS F 1 7 ? 54.334 -33.342 45.614 1.00 20.85 11 HIS F CA 1
ATOM 5526 C C . HIS F 1 7 ? 53.413 -32.230 46.051 1.00 22.29 11 HIS F C 1
ATOM 5527 O O . HIS F 1 7 ? 53.305 -31.203 45.399 1.00 23.26 11 HIS F O 1
ATOM 5534 N N . SER F 1 8 ? 52.792 -32.392 47.223 1.00 24.93 12 SER F N 1
ATOM 5535 C CA . SER F 1 8 ? 51.691 -31.493 47.622 1.00 24.41 12 SER F CA 1
ATOM 5536 C C . SER F 1 8 ? 51.906 -30.867 49.001 1.00 25.75 12 SER F C 1
ATOM 5537 O O . SER F 1 8 ? 52.499 -31.493 49.909 1.00 24.63 12 SER F O 1
ATOM 5540 N N . ASP F 1 9 ? 51.414 -29.634 49.166 1.00 21.80 13 ASP F N 1
ATOM 5541 C CA . ASP F 1 9 ? 51.395 -29.053 50.533 1.00 22.55 13 ASP F CA 1
ATOM 5542 C C . ASP F 1 9 ? 50.436 -29.838 51.403 1.00 25.15 13 ASP F C 1
ATOM 5543 O O . ASP F 1 9 ? 50.669 -29.975 52.616 1.00 23.38 13 ASP F O 1
ATOM 5548 N N . TYR F 1 10 ? 49.348 -30.314 50.770 1.00 25.13 14 TYR F N 1
ATOM 5549 C CA . TYR F 1 10 ? 48.338 -31.145 51.423 1.00 24.51 14 TYR F CA 1
ATOM 5550 C C . TYR F 1 10 ? 47.485 -31.832 50.405 1.00 23.87 14 TYR F C 1
ATOM 5551 O O . TYR F 1 10 ? 47.354 -31.369 49.263 1.00 22.65 14 TYR F O 1
ATOM 5560 N N . LEU F 1 11 ? 46.964 -32.993 50.806 1.00 23.96 15 LEU F N 1
ATOM 5561 C CA . LEU F 1 11 ? 45.862 -33.648 50.098 1.00 27.46 15 LEU F CA 1
ATOM 5562 C C . LEU F 1 11 ? 44.764 -33.913 51.120 1.00 27.00 15 LEU F C 1
ATOM 5563 O O . LEU F 1 11 ? 45.054 -34.514 52.155 1.00 28.94 15 LEU F O 1
ATOM 5568 N N . GLU F 1 12 ? 43.513 -33.546 50.814 1.00 24.68 16 GLU F N 1
ATOM 5569 C CA . GLU F 1 12 ? 42.372 -33.905 51.666 1.00 26.42 16 GLU F CA 1
ATOM 5570 C C . GLU F 1 12 ? 41.345 -34.628 50.830 1.00 25.19 16 GLU F C 1
ATOM 5571 O O . GLU F 1 12 ? 41.215 -34.338 49.631 1.00 26.10 16 GLU F O 1
ATOM 5577 N N . PHE F 1 13 ? 40.593 -35.580 51.401 1.00 22.33 17 PHE F N 1
ATOM 5578 C CA . PHE F 1 13 ? 39.492 -36.215 50.621 1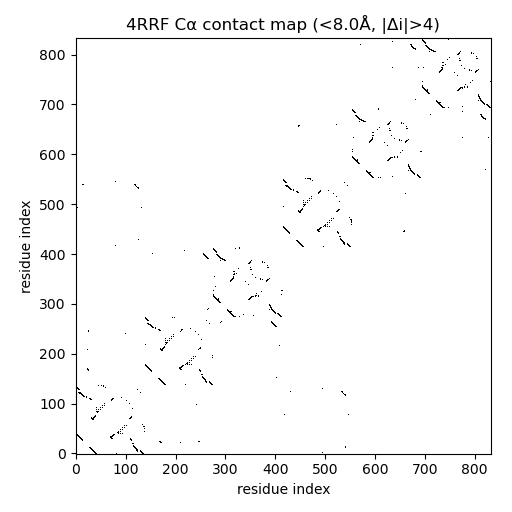.00 21.08 17 PHE F CA 1
ATOM 5579 C C . PHE F 1 13 ? 38.324 -36.533 51.511 1.00 22.89 17 PHE F C 1
ATOM 5580 O O . PHE F 1 13 ? 38.508 -36.657 52.719 1.00 22.45 17 PHE F O 1
ATOM 5588 N N . GLU F 1 14 ? 37.158 -36.674 50.907 1.00 23.14 18 GLU F N 1
ATOM 5589 C CA . GLU F 1 14 ? 35.914 -37.008 51.639 1.00 25.88 18 GLU F CA 1
ATOM 5590 C C . GLU F 1 14 ? 35.036 -37.804 50.715 1.00 23.82 18 GLU F C 1
ATOM 5591 O O . GLU F 1 14 ? 34.680 -37.346 49.643 1.00 27.15 18 GLU F O 1
ATOM 5597 N N . ALA F 1 15 ? 34.745 -39.057 51.093 1.00 27.14 19 ALA F N 1
ATOM 5598 C CA . ALA F 1 15 ? 33.939 -39.948 50.258 1.00 27.22 19 ALA F CA 1
ATOM 5599 C C . ALA F 1 15 ? 32.520 -39.429 50.187 1.00 30.58 19 ALA F C 1
ATOM 5600 O O . ALA F 1 15 ? 31.958 -38.981 51.193 1.00 31.14 19 ALA F O 1
ATOM 5602 N N . LYS F 1 16 ? 31.938 -39.461 49.001 1.00 30.21 20 LYS F N 1
ATOM 5603 C CA . LYS F 1 16 ? 30.489 -39.159 48.846 1.00 33.02 20 LYS F CA 1
ATOM 5604 C C . LYS F 1 16 ? 29.761 -40.457 48.497 1.00 33.20 20 LYS F C 1
ATOM 5605 O O . LYS F 1 16 ? 29.653 -41.332 49.351 1.00 35.50 20 LYS F O 1
ATOM 5611 N N . GLU F 1 17 ? 29.331 -40.631 47.243 1.00 34.00 21 GLU F N 1
ATOM 5612 C CA . GLU F 1 17 ? 28.533 -41.822 46.872 1.00 34.95 21 GLU F CA 1
ATOM 5613 C C . GLU F 1 17 ? 29.377 -43.081 46.743 1.00 36.05 21 GLU F C 1
ATOM 5614 O O . GLU F 1 17 ? 30.552 -43.014 46.378 1.00 33.14 21 GLU F O 1
ATOM 5620 N N . LYS F 1 18 ? 28.798 -44.220 47.095 1.00 34.05 22 LYS F N 1
ATOM 5621 C CA . LYS F 1 18 ? 29.501 -45.470 46.863 1.00 36.56 22 LYS F CA 1
ATOM 5622 C C . LYS F 1 18 ? 29.096 -46.044 45.509 1.00 37.17 22 LYS F C 1
ATOM 5623 O O . LYS F 1 18 ? 28.042 -45.719 44.976 1.00 34.50 22 LYS F O 1
ATOM 5629 N N . THR F 1 19 ? 29.961 -46.853 44.921 1.00 35.83 23 THR F N 1
ATOM 5630 C CA . THR F 1 19 ? 29.591 -47.572 43.705 1.00 35.11 23 THR F CA 1
ATOM 5631 C C . THR F 1 19 ? 29.281 -49.006 44.183 1.00 31.17 23 THR F C 1
ATOM 5632 O O . THR F 1 19 ? 29.515 -49.326 45.358 1.00 33.20 23 THR F O 1
ATOM 5636 N N . LYS F 1 20 ? 28.835 -49.878 43.273 1.00 33.84 24 LYS F N 1
ATOM 5637 C CA . LYS F 1 20 ? 28.662 -51.302 43.595 1.00 31.83 24 LYS F CA 1
ATOM 5638 C C . LYS F 1 20 ? 29.971 -52.022 43.987 1.00 33.91 24 LYS F C 1
ATOM 5639 O O . LYS F 1 20 ? 29.930 -53.160 44.463 1.00 34.10 24 LYS F O 1
ATOM 5645 N N . ILE F 1 21 ? 31.126 -51.378 43.777 1.00 31.35 25 ILE F N 1
ATOM 5646 C CA . ILE F 1 21 ? 32.441 -51.993 44.111 1.00 31.01 25 ILE F CA 1
ATOM 5647 C C . ILE F 1 21 ? 33.149 -51.297 45.285 1.00 30.58 25 ILE F C 1
ATOM 5648 O O . ILE F 1 21 ? 34.362 -51.506 45.543 1.00 28.69 25 ILE F O 1
ATOM 5653 N N . ALA F 1 22 ? 32.385 -50.458 45.990 1.00 28.34 26 ALA F N 1
ATOM 5654 C CA . ALA F 1 22 ? 32.872 -49.740 47.171 1.00 29.31 26 ALA F CA 1
ATOM 5655 C C . ALA F 1 22 ? 33.438 -50.655 48.220 1.00 30.46 26 ALA F C 1
ATOM 5656 O O . ALA F 1 22 ? 32.858 -51.689 48.531 1.00 33.15 26 ALA F O 1
ATOM 5658 N N . GLU F 1 23 ? 34.598 -50.267 48.743 1.00 32.59 27 GLU F N 1
ATOM 5659 C CA . GLU F 1 23 ? 35.254 -50.975 49.820 1.00 32.18 27 GLU F CA 1
ATOM 5660 C C . GLU F 1 23 ? 34.494 -50.710 51.121 1.00 33.79 27 GLU F C 1
ATOM 5661 O O . GLU F 1 23 ? 34.083 -49.577 51.404 1.00 32.16 27 GLU F O 1
ATOM 5667 N N . GLU F 1 24 ? 34.292 -51.770 51.904 1.00 32.22 28 GLU F N 1
ATOM 5668 C CA . GLU F 1 24 ? 33.683 -51.639 53.216 1.00 36.08 28 GLU F CA 1
ATOM 5669 C C . GLU F 1 24 ? 34.715 -51.087 54.191 1.00 36.12 28 GLU F C 1
ATOM 5670 O O . GLU F 1 24 ? 35.645 -51.784 54.594 1.00 38.11 28 GLU F O 1
ATOM 5676 N N . THR F 1 25 ? 34.578 -49.811 54.523 1.00 34.01 29 THR F N 1
ATOM 5677 C CA . THR F 1 25 ? 35.522 -49.158 55.413 1.00 33.72 29 THR F CA 1
ATOM 5678 C C . THR F 1 25 ? 34.860 -47.979 56.119 1.00 31.43 29 THR F C 1
ATOM 5679 O O . THR F 1 25 ? 33.853 -47.419 55.630 1.00 33.98 29 THR F O 1
ATOM 5683 N N . GLU F 1 26 ? 35.437 -47.635 57.267 1.00 33.75 30 GLU F N 1
ATOM 5684 C CA . GLU F 1 26 ? 35.142 -46.397 57.983 1.00 35.17 30 GLU F CA 1
ATOM 5685 C C . GLU F 1 26 ? 36.139 -45.290 57.647 1.00 34.85 30 GLU F C 1
ATOM 5686 O O . GLU F 1 26 ? 35.927 -44.151 58.043 1.00 30.57 30 GLU F O 1
ATOM 5692 N N . ASN F 1 27 ? 37.239 -45.628 56.968 1.00 36.67 31 ASN F N 1
ATOM 5693 C CA . ASN F 1 27 ? 38.275 -44.633 56.643 1.00 34.72 31 ASN F CA 1
ATOM 5694 C C . ASN F 1 27 ? 37.865 -43.822 55.410 1.00 36.21 31 ASN F C 1
ATOM 5695 O O . ASN F 1 27 ? 38.411 -44.012 54.299 1.00 34.56 31 ASN F O 1
ATOM 5700 N N . LEU F 1 28 ? 36.916 -42.905 55.633 1.00 30.84 32 LEU F N 1
ATOM 5701 C CA . LEU F 1 28 ? 36.166 -42.219 54.548 1.00 28.90 32 LEU F CA 1
ATOM 5702 C C . LEU F 1 28 ? 36.540 -40.755 54.304 1.00 29.90 32 LEU F C 1
ATOM 5703 O O . LEU F 1 28 ? 36.268 -40.220 53.220 1.00 30.33 32 LEU F O 1
ATOM 5708 N N . LYS F 1 29 ? 37.168 -40.152 55.298 1.00 26.62 33 LYS F N 1
ATOM 5709 C CA . LYS F 1 29 ? 37.658 -38.775 55.241 1.00 26.86 33 LYS F CA 1
ATOM 5710 C C . LYS F 1 29 ? 39.111 -38.780 55.715 1.00 24.79 33 LYS F C 1
ATOM 5711 O O . LYS F 1 29 ? 39.485 -39.536 56.636 1.00 27.49 33 LYS F O 1
ATOM 5717 N N . GLY F 1 30 ? 39.973 -37.959 55.133 1.00 22.57 34 GLY F N 1
ATOM 5718 C CA . GLY F 1 30 ? 41.326 -37.860 55.701 1.00 23.96 34 GLY F CA 1
ATOM 5719 C C . GLY F 1 30 ? 42.129 -36.769 55.052 1.00 24.34 34 GLY F C 1
ATOM 5720 O O . GLY F 1 30 ? 41.709 -36.246 54.010 1.00 24.69 34 GLY F O 1
ATOM 5721 N N . LYS F 1 31 ? 43.276 -36.455 55.676 1.00 26.45 35 LYS F N 1
ATOM 5722 C CA . LYS F 1 31 ? 44.216 -35.445 55.155 1.00 26.41 35 LYS F CA 1
ATOM 5723 C C . LYS F 1 31 ? 45.642 -35.825 55.521 1.00 24.99 35 LYS F C 1
ATOM 5724 O O . LYS F 1 31 ? 45.890 -36.433 56.580 1.00 23.75 35 LYS F O 1
ATOM 5730 N N . LEU F 1 32 ? 46.575 -35.455 54.656 1.00 22.43 36 LEU F N 1
ATOM 5731 C CA . LEU F 1 32 ? 48.012 -35.567 54.944 1.00 25.05 36 LEU F CA 1
ATOM 5732 C C . LEU F 1 32 ? 48.688 -34.317 54.388 1.00 25.04 36 LEU F C 1
ATOM 5733 O O . LEU F 1 32 ? 48.488 -34.016 53.215 1.00 28.22 36 LEU F O 1
ATOM 5738 N N . ASP F 1 33 ? 49.460 -33.623 55.220 1.00 28.09 37 ASP F N 1
ATOM 5739 C CA . ASP F 1 33 ? 50.342 -32.508 54.798 1.00 28.29 37 ASP F CA 1
ATOM 5740 C C . ASP F 1 33 ? 51.671 -32.961 54.236 1.00 28.43 37 ASP F C 1
ATOM 5741 O O . ASP F 1 33 ? 52.094 -34.067 54.513 1.00 27.76 37 ASP F O 1
ATOM 5746 N N . GLU F 1 34 ? 52.295 -32.098 53.431 1.00 26.37 38 GLU F N 1
ATOM 5747 C CA . GLU F 1 34 ? 53.665 -32.302 52.933 1.00 28.84 38 GLU F CA 1
ATOM 5748 C C . GLU F 1 34 ? 53.843 -33.741 52.472 1.00 28.95 38 GLU F C 1
ATOM 5749 O O . GLU F 1 34 ? 54.640 -34.510 53.059 1.00 27.24 38 GLU F O 1
ATOM 5755 N N . CYS F 1 35 ? 53.084 -34.109 51.437 1.00 25.14 39 CYS F N 1
ATOM 5756 C CA . CYS F 1 35 ? 52.998 -35.505 51.038 1.00 24.13 39 CYS F CA 1
ATOM 5757 C C . CYS F 1 35 ? 53.235 -35.664 49.540 1.00 25.05 39 CYS F C 1
ATOM 5758 O O . CYS F 1 35 ? 53.236 -34.696 48.756 1.00 25.72 39 CYS F O 1
ATOM 5761 N N . LEU F 1 36 ? 53.494 -36.911 49.173 1.00 23.81 40 LEU F N 1
ATOM 5762 C CA . LEU F 1 36 ? 53.511 -37.339 47.755 1.00 21.67 40 LEU F CA 1
ATOM 5763 C C . LEU F 1 36 ? 52.152 -37.973 47.486 1.00 22.21 40 LEU F C 1
ATOM 5764 O O . LEU F 1 36 ? 51.835 -39.022 48.097 1.00 23.24 40 LEU F O 1
ATOM 5769 N N . ALA F 1 37 ? 51.306 -37.294 46.681 1.00 22.22 41 ALA F N 1
ATOM 5770 C CA . ALA F 1 37 ? 49.935 -37.771 46.373 1.00 20.04 41 ALA F CA 1
ATOM 5771 C C . ALA F 1 37 ? 50.037 -38.665 45.143 1.00 22.96 41 ALA F C 1
ATOM 5772 O O . ALA F 1 37 ? 50.376 -38.175 44.070 1.00 22.58 41 ALA F O 1
ATOM 5774 N N . CYS F 1 38 ? 49.795 -39.957 45.320 1.00 19.55 42 CYS F N 1
ATOM 5775 C CA . CYS F 1 38 ? 49.970 -40.916 44.245 1.00 20.80 42 CYS F CA 1
ATOM 5776 C C . CYS F 1 38 ? 48.630 -41.384 43.725 1.00 19.74 42 CYS F C 1
ATOM 5777 O O . CYS F 1 38 ? 47.997 -42.256 44.336 1.00 18.12 42 CYS F O 1
ATOM 5780 N N . PHE F 1 39 ? 48.259 -40.914 42.525 1.00 18.79 43 PHE F N 1
ATOM 5781 C CA . PHE F 1 39 ? 46.998 -41.270 41.902 1.00 19.50 43 PHE F CA 1
ATOM 5782 C C . PHE F 1 39 ? 47.333 -42.465 41.019 1.00 21.24 43 PHE F C 1
ATOM 5783 O O . PHE F 1 39 ? 48.329 -42.415 40.269 1.00 22.54 43 PHE F O 1
ATOM 5791 N N . ILE F 1 40 ? 46.631 -43.579 41.237 1.00 17.73 44 ILE F N 1
ATOM 5792 C CA . ILE F 1 40 ? 47.025 -44.877 40.626 1.00 19.13 44 ILE F CA 1
ATOM 5793 C C . ILE F 1 40 ? 45.841 -45.564 40.014 1.00 19.16 44 ILE F C 1
ATOM 5794 O O . ILE F 1 40 ? 44.769 -45.713 40.689 1.00 20.56 44 ILE F O 1
ATOM 5799 N N . ALA F 1 41 ? 46.007 -45.942 38.723 1.00 16.45 45 ALA F N 1
ATOM 5800 C CA . ALA F 1 41 ? 45.112 -46.860 37.995 1.00 19.04 45 ALA F CA 1
ATOM 5801 C C . ALA F 1 41 ? 45.765 -48.214 37.834 1.00 20.22 45 ALA F C 1
ATOM 5802 O O . ALA F 1 41 ? 46.910 -48.319 37.316 1.00 23.23 45 ALA F O 1
ATOM 5804 N N . VAL F 1 42 ? 45.111 -49.255 38.313 1.00 18.88 46 VAL F N 1
ATOM 5805 C CA . VAL F 1 42 ? 45.575 -50.612 38.075 1.00 19.48 46 VAL F CA 1
ATOM 5806 C C . VAL F 1 42 ? 45.079 -51.065 36.712 1.00 19.97 46 VAL F C 1
ATOM 5807 O O . VAL F 1 42 ? 43.899 -50.897 36.353 1.00 20.84 46 VAL F O 1
ATOM 5811 N N . GLU F 1 43 ? 45.974 -51.661 35.931 1.00 21.59 47 GLU F N 1
ATOM 5812 C CA . GLU F 1 43 ? 45.658 -51.973 34.552 1.00 20.18 47 GLU F CA 1
ATOM 5813 C C . GLU F 1 43 ? 45.606 -53.451 34.262 1.00 24.60 47 GLU F C 1
ATOM 5814 O O . GLU F 1 43 ? 46.120 -54.234 35.044 1.00 24.49 47 GLU F O 1
ATOM 5820 N N . ARG F 1 44 ? 45.030 -53.768 33.097 1.00 21.49 48 ARG F N 1
ATOM 5821 C CA . ARG F 1 44 ? 44.686 -55.107 32.670 1.00 23.36 48 ARG F CA 1
ATOM 5822 C C . ARG F 1 44 ? 45.853 -56.063 32.753 1.00 23.12 48 ARG F C 1
ATOM 5823 O O . ARG F 1 44 ? 45.708 -57.217 33.236 1.00 26.38 48 ARG F O 1
ATOM 5831 N N . GLU F 1 45 ? 47.016 -55.570 32.300 1.00 26.38 49 GLU F N 1
ATOM 5832 C CA . GLU F 1 45 ? 48.255 -56.392 32.337 1.00 27.86 49 GLU F CA 1
ATOM 5833 C C . GLU F 1 45 ? 48.740 -56.741 33.745 1.00 27.80 49 GLU F C 1
ATOM 5834 O O . GLU F 1 45 ? 49.403 -57.740 33.917 1.00 32.96 49 GLU F O 1
ATOM 5840 N N . ASP F 1 46 ? 48.370 -55.936 34.734 1.00 26.44 50 ASP F N 1
ATOM 5841 C CA . ASP F 1 46 ? 48.721 -56.190 36.120 1.00 25.76 50 ASP F CA 1
ATOM 5842 C C . ASP F 1 46 ? 48.008 -57.371 36.712 1.00 28.85 50 ASP F C 1
ATOM 5843 O O . ASP F 1 46 ? 48.402 -57.849 37.786 1.00 28.95 50 ASP F O 1
ATOM 5848 N N . GLU F 1 47 ? 46.968 -57.863 36.032 1.00 29.96 51 GLU F N 1
ATOM 5849 C CA . GLU F 1 47 ? 46.255 -59.072 36.498 1.00 32.72 51 GLU F CA 1
ATOM 5850 C C . GLU F 1 47 ? 47.128 -60.314 36.477 1.00 31.99 51 GLU F C 1
ATOM 5851 O O . GLU F 1 47 ? 47.012 -61.173 37.368 1.00 33.06 51 GLU F O 1
ATOM 5857 N N . ASN F 1 48 ? 48.035 -60.381 35.506 1.00 30.62 52 ASN F N 1
ATOM 5858 C CA . ASN F 1 48 ? 48.998 -61.486 35.417 1.00 33.75 52 ASN F CA 1
ATOM 5859 C C . ASN F 1 48 ? 49.955 -61.594 36.616 1.00 34.05 52 ASN F C 1
ATOM 5860 O O . ASN F 1 48 ? 50.341 -62.708 37.017 1.00 35.39 52 ASN F O 1
ATOM 5865 N N . ASN F 1 49 ? 50.358 -60.463 37.193 1.00 30.72 53 ASN F N 1
ATOM 5866 C CA . ASN F 1 49 ? 51.305 -60.502 38.316 1.00 31.29 53 ASN F CA 1
ATOM 5867 C C . ASN F 1 49 ? 51.091 -59.340 39.281 1.00 29.91 53 ASN F C 1
ATOM 5868 O O . ASN F 1 49 ? 51.891 -58.413 39.328 1.00 26.88 53 ASN F O 1
ATOM 5873 N N . PRO F 1 50 ? 50.014 -59.423 40.080 1.00 30.13 54 PRO F N 1
ATOM 5874 C CA . PRO F 1 50 ? 49.654 -58.379 41.033 1.00 29.79 54 PRO F CA 1
ATOM 5875 C C . PRO F 1 50 ? 50.754 -58.072 42.055 1.00 31.86 54 PRO F C 1
ATOM 5876 O O . PRO F 1 50 ? 50.979 -56.896 42.383 1.00 26.32 54 PRO F O 1
ATOM 5880 N N . GLU F 1 51 ? 51.474 -59.108 42.496 1.00 30.50 55 GLU F N 1
ATOM 5881 C CA . GLU F 1 51 ? 52.462 -58.970 43.543 1.00 31.98 55 GLU F CA 1
ATOM 5882 C C . GLU F 1 51 ? 53.664 -58.202 42.979 1.00 30.09 55 GLU F C 1
ATOM 5883 O O . GLU F 1 51 ? 54.157 -57.239 43.595 1.00 29.87 55 GLU F O 1
ATOM 5889 N N . GLY F 1 52 ? 54.096 -58.592 41.788 1.00 27.35 56 GLY F N 1
ATOM 5890 C CA . GLY F 1 52 ? 55.186 -57.895 41.150 1.00 26.73 56 GLY F CA 1
ATOM 5891 C C . GLY F 1 52 ? 54.841 -56.456 40.753 1.00 23.92 56 GLY F C 1
ATOM 5892 O O . GLY F 1 52 ? 55.742 -55.608 40.694 1.00 26.02 56 GLY F O 1
ATOM 5893 N N . THR F 1 53 ? 53.571 -56.210 40.415 1.00 23.87 57 THR F N 1
ATOM 5894 C CA . THR F 1 53 ? 53.070 -54.864 40.087 1.00 21.28 57 THR F CA 1
ATOM 5895 C C . THR F 1 53 ? 53.119 -53.962 41.309 1.00 22.14 57 THR F C 1
ATOM 5896 O O . THR F 1 53 ? 53.534 -52.804 41.205 1.00 22.20 57 THR F O 1
ATOM 5900 N N . ALA F 1 54 ? 52.729 -54.479 42.464 1.00 20.70 58 ALA F N 1
ATOM 5901 C CA . ALA F 1 54 ? 52.777 -53.677 43.670 1.00 23.46 58 ALA F CA 1
ATOM 5902 C C . ALA F 1 54 ? 54.239 -53.332 44.044 1.00 24.16 58 ALA F C 1
ATOM 5903 O O . ALA F 1 54 ? 54.541 -52.186 44.311 1.00 26.03 58 ALA F O 1
ATOM 5905 N N . ILE F 1 55 ? 55.105 -54.341 44.053 1.00 24.47 59 ILE F N 1
ATOM 5906 C CA . ILE F 1 55 ? 56.542 -54.179 44.320 1.00 27.19 59 ILE F CA 1
ATOM 5907 C C . ILE F 1 55 ? 57.155 -53.143 43.386 1.00 23.97 59 ILE F C 1
ATOM 5908 O O . ILE F 1 55 ? 57.776 -52.197 43.852 1.00 27.18 59 ILE F O 1
ATOM 5913 N N . GLY F 1 56 ? 56.947 -53.289 42.072 1.00 26.40 60 GLY F N 1
ATOM 5914 C CA . GLY F 1 56 ? 57.409 -52.299 41.118 1.00 26.64 60 GLY F CA 1
ATOM 5915 C C . GLY F 1 56 ? 56.919 -50.897 41.392 1.00 25.30 60 GLY F C 1
ATOM 5916 O O . GLY F 1 56 ? 57.690 -49.946 41.300 1.00 23.86 60 GLY F O 1
ATOM 5917 N N . ALA F 1 57 ? 55.623 -50.755 41.703 1.00 21.17 61 ALA F N 1
ATOM 5918 C CA . ALA F 1 57 ? 55.109 -49.446 42.092 1.00 22.58 61 ALA F CA 1
ATOM 5919 C C . ALA F 1 57 ? 55.820 -48.814 43.272 1.00 21.26 61 ALA F C 1
ATOM 5920 O O . ALA F 1 57 ? 56.181 -47.621 43.248 1.00 20.04 61 ALA F O 1
ATOM 5922 N N . VAL F 1 58 ? 55.994 -49.603 44.331 1.00 22.69 62 VAL F N 1
ATOM 5923 C CA . VAL F 1 58 ? 56.612 -49.085 45.535 1.00 23.55 62 VAL F CA 1
ATOM 5924 C C . VAL F 1 58 ? 58.061 -48.697 45.238 1.00 26.43 62 VAL F C 1
ATOM 5925 O O . VAL F 1 58 ? 58.534 -47.701 45.743 1.00 24.65 62 VAL F O 1
ATOM 5929 N N . GLU F 1 59 ? 58.739 -49.500 44.414 1.00 22.48 63 GLU F N 1
ATOM 5930 C CA . GLU F 1 59 ? 60.127 -49.181 44.049 1.00 26.98 63 GLU F CA 1
ATOM 5931 C C . GLU F 1 59 ? 60.251 -47.762 43.509 1.00 25.94 63 GLU F C 1
ATOM 5932 O O . GLU F 1 59 ? 61.158 -47.034 43.853 1.00 25.80 63 GLU F O 1
ATOM 5938 N N . GLU F 1 60 ? 59.321 -47.398 42.645 1.00 25.33 64 GLU F N 1
ATOM 5939 C CA . GLU F 1 60 ? 59.330 -46.085 42.015 1.00 26.25 64 GLU F CA 1
ATOM 5940 C C . GLU F 1 60 ? 58.864 -44.990 42.967 1.00 24.91 64 GLU F C 1
ATOM 5941 O O . GLU F 1 60 ? 59.444 -43.911 42.986 1.00 25.04 64 GLU F O 1
ATOM 5947 N N . ILE F 1 61 ? 57.794 -45.238 43.734 1.00 23.23 65 ILE F N 1
ATOM 5948 C CA . ILE F 1 61 ? 57.343 -44.261 44.703 1.00 22.34 65 ILE F CA 1
ATOM 5949 C C . ILE F 1 61 ? 58.465 -43.918 45.733 1.00 25.73 65 ILE F C 1
ATOM 5950 O O . ILE F 1 61 ? 58.686 -42.744 46.096 1.00 25.87 65 ILE F O 1
ATOM 5955 N N . GLU F 1 62 ? 59.151 -44.955 46.211 1.00 26.14 66 GLU F N 1
ATOM 5956 C CA . GLU F 1 62 ? 60.285 -44.792 47.100 1.00 25.86 66 GLU F CA 1
ATOM 5957 C C . GLU F 1 62 ? 61.349 -43.875 46.477 1.00 26.35 66 GLU F C 1
ATOM 5958 O O . GLU F 1 62 ? 61.783 -42.894 47.106 1.00 26.15 66 GLU F O 1
ATOM 5964 N N . LYS F 1 63 ? 61.711 -44.172 45.226 1.00 25.31 67 LYS F N 1
ATOM 5965 C CA . LYS F 1 63 ? 62.664 -43.373 44.512 1.00 25.28 67 LYS F CA 1
ATOM 5966 C C . LYS F 1 63 ? 62.270 -41.912 44.567 1.00 24.89 67 LYS F C 1
ATOM 5967 O O . LYS F 1 63 ? 63.080 -41.092 44.941 1.00 26.14 67 LYS F O 1
ATOM 5973 N N . VAL F 1 64 ? 61.015 -41.586 44.205 1.00 23.93 68 VAL F N 1
ATOM 5974 C CA . VAL F 1 64 ? 60.591 -40.198 44.070 1.00 24.10 68 VAL F CA 1
ATOM 5975 C C . VAL F 1 64 ? 60.470 -39.574 45.465 1.00 24.44 68 VAL F C 1
ATOM 5976 O O . VAL F 1 64 ? 60.887 -38.433 45.681 1.00 25.27 68 VAL F O 1
ATOM 5980 N N . ALA F 1 65 ? 59.931 -40.320 46.425 1.00 23.67 69 ALA F N 1
ATOM 5981 C CA . ALA F 1 65 ? 59.768 -39.755 47.768 1.00 24.69 69 ALA F CA 1
ATOM 5982 C C . ALA F 1 65 ? 61.145 -39.416 48.348 1.00 25.77 69 ALA F C 1
ATOM 5983 O O . ALA F 1 65 ? 61.306 -38.405 48.995 1.00 27.97 69 ALA F O 1
ATOM 5985 N N . ASN F 1 66 ? 62.134 -40.257 48.079 1.00 27.49 70 ASN F N 1
ATOM 5986 C CA . ASN F 1 66 ? 63.498 -40.027 48.593 1.00 28.36 70 ASN F CA 1
ATOM 5987 C C . ASN F 1 66 ? 64.141 -38.827 47.956 1.00 27.54 70 ASN F C 1
ATOM 5988 O O . ASN F 1 66 ? 64.713 -37.998 48.668 1.00 32.70 70 ASN F O 1
ATOM 5993 N N . GLN F 1 67 ? 64.008 -38.720 46.636 1.00 27.79 71 GLN F N 1
ATOM 5994 C CA . GLN F 1 67 ? 64.508 -37.570 45.908 1.00 30.35 71 GLN F CA 1
ATOM 5995 C C . GLN F 1 67 ? 63.846 -36.269 46.364 1.00 30.65 71 GLN F C 1
ATOM 5996 O O . GLN F 1 67 ? 64.517 -35.239 46.449 1.00 30.87 71 GLN F O 1
ATOM 6002 N N . LEU F 1 68 ? 62.542 -36.317 46.670 1.00 29.03 72 LEU F N 1
ATOM 6003 C CA . LEU F 1 68 ? 61.826 -35.146 47.189 1.00 28.35 72 LEU F CA 1
ATOM 6004 C C . LEU F 1 68 ? 61.926 -34.952 48.702 1.00 27.81 72 LEU F C 1
ATOM 6005 O O . LEU F 1 68 ? 61.392 -33.976 49.233 1.00 29.70 72 LEU F O 1
ATOM 6010 N N . LYS F 1 69 ? 62.618 -35.853 49.397 1.00 30.62 73 LYS F N 1
ATOM 6011 C CA . LYS F 1 69 ? 62.735 -35.790 50.877 1.00 30.68 73 LYS F CA 1
ATOM 6012 C C . LYS F 1 69 ? 61.386 -35.791 51.558 1.00 30.72 73 LYS F C 1
ATOM 6013 O O . LYS F 1 69 ? 61.158 -35.021 52.522 1.00 28.97 73 LYS F O 1
ATOM 6019 N N . VAL F 1 70 ? 60.506 -36.681 51.081 1.00 26.26 74 VAL F N 1
ATOM 6020 C CA . VAL F 1 70 ? 59.124 -36.761 51.597 1.00 28.61 74 VAL F CA 1
ATOM 6021 C C . VAL F 1 70 ? 58.895 -38.171 52.146 1.00 28.07 74 VAL F C 1
ATOM 6022 O O . VAL F 1 70 ? 59.330 -39.165 51.539 1.00 27.83 74 VAL F O 1
ATOM 6026 N N . ASN F 1 71 ? 58.285 -38.219 53.333 1.00 27.30 75 ASN F N 1
ATOM 6027 C CA . ASN F 1 71 ? 57.926 -39.461 54.019 1.00 32.16 75 ASN F CA 1
ATOM 6028 C C . ASN F 1 71 ? 56.411 -39.731 54.134 1.00 27.91 75 ASN F C 1
ATOM 6029 O O . ASN F 1 71 ? 56.001 -40.833 54.581 1.00 29.03 75 ASN F O 1
ATOM 6034 N N . ASN F 1 72 ? 55.587 -38.749 53.763 1.00 23.28 76 ASN F N 1
ATOM 6035 C CA . ASN F 1 72 ? 54.104 -38.891 53.869 1.00 23.59 76 ASN F CA 1
ATOM 6036 C C . ASN F 1 72 ? 53.582 -39.247 52.484 1.00 22.41 76 ASN F C 1
ATOM 6037 O O . ASN F 1 72 ? 53.858 -38.519 51.499 1.00 24.47 76 ASN F O 1
ATOM 6042 N N . ILE F 1 73 ? 52.865 -40.353 52.396 1.00 21.88 77 ILE F N 1
ATOM 6043 C CA . ILE F 1 73 ? 52.387 -40.804 51.077 1.00 21.74 77 ILE F CA 1
ATOM 6044 C C . ILE F 1 73 ? 50.872 -40.947 51.115 1.00 21.52 77 ILE F C 1
ATOM 6045 O O . ILE F 1 73 ? 50.334 -41.506 52.056 1.00 19.81 77 ILE F O 1
ATOM 6050 N N . VAL F 1 74 ? 50.178 -40.502 50.069 1.00 20.28 78 VAL F N 1
ATOM 6051 C CA . VAL F 1 74 ? 48.766 -40.868 49.953 1.00 20.57 78 VAL F CA 1
ATOM 6052 C C . VAL F 1 74 ? 48.620 -41.770 48.774 1.00 22.21 78 VAL F C 1
ATOM 6053 O O . VAL F 1 74 ? 49.082 -41.422 47.658 1.00 23.46 78 VAL F O 1
ATOM 6057 N N . VAL F 1 75 ? 47.981 -42.894 48.995 1.00 19.74 79 VAL F N 1
ATOM 6058 C CA . VAL F 1 75 ? 47.658 -43.834 47.882 1.00 19.46 79 VAL F CA 1
ATOM 6059 C C . VAL F 1 75 ? 46.203 -43.603 47.489 1.00 20.91 79 VAL F C 1
ATOM 6060 O O . VAL F 1 75 ? 45.283 -43.814 48.282 1.00 23.41 79 VAL F O 1
ATOM 6064 N N . TYR F 1 76 ? 46.021 -43.136 46.260 1.00 18.52 80 TYR F N 1
ATOM 6065 C CA . TYR F 1 76 ? 44.724 -42.606 45.839 1.00 20.94 80 TYR F CA 1
ATOM 6066 C C . TYR F 1 76 ? 44.231 -43.311 44.602 1.00 19.80 80 TYR F C 1
ATOM 6067 O O . TYR F 1 76 ? 44.666 -42.985 43.479 1.00 19.26 80 TYR F O 1
ATOM 6076 N N . PRO F 1 77 ? 43.304 -44.279 44.753 1.00 21.02 81 PRO F N 1
ATOM 6077 C CA . PRO F 1 77 ? 42.855 -45.016 43.572 1.00 22.10 81 PRO F CA 1
ATOM 6078 C C . PRO F 1 77 ? 42.265 -44.020 42.548 1.00 20.60 81 PRO F C 1
ATOM 6079 O O . PRO F 1 77 ? 41.429 -43.162 42.920 1.00 20.00 81 PRO F O 1
ATOM 6083 N N . TYR F 1 78 ? 42.620 -44.165 41.272 1.00 20.06 82 TYR F N 1
ATOM 6084 C CA . TYR F 1 78 ? 42.223 -43.153 40.325 1.00 21.61 82 TYR F CA 1
ATOM 6085 C C . TYR F 1 78 ? 42.140 -43.737 38.917 1.00 24.15 82 TYR F C 1
ATOM 6086 O O . TYR F 1 78 ? 43.105 -43.732 38.181 1.00 23.08 82 TYR F O 1
ATOM 6095 N N . ALA F 1 79 ? 40.947 -44.196 38.581 1.00 22.76 83 ALA F N 1
ATOM 6096 C CA . ALA F 1 79 ? 40.767 -45.103 37.427 1.00 26.59 83 ALA F CA 1
ATOM 6097 C C . ALA F 1 79 ? 40.842 -44.320 36.149 1.00 25.89 83 ALA F C 1
ATOM 6098 O O . ALA F 1 79 ? 41.039 -44.884 35.068 1.00 25.97 83 ALA F O 1
ATOM 6100 N N . HIS F 1 80 ? 40.742 -42.994 36.280 1.00 23.94 84 HIS F N 1
ATOM 6101 C CA . HIS F 1 80 ? 40.772 -42.068 35.131 1.00 28.32 84 HIS F CA 1
ATOM 6102 C C . HIS F 1 80 ? 42.082 -41.954 34.446 1.00 26.68 84 HIS F C 1
ATOM 6103 O O . HIS F 1 80 ? 42.150 -41.388 33.359 1.00 31.66 84 HIS F O 1
ATOM 6110 N N . LEU F 1 81 ? 43.135 -42.485 35.047 1.00 24.60 85 LEU F N 1
ATOM 6111 C CA . LEU F 1 81 ? 44.462 -42.401 34.427 1.00 25.12 85 LEU F CA 1
ATOM 6112 C C . LEU F 1 81 ? 44.695 -43.471 33.378 1.00 28.01 85 LEU F C 1
ATOM 6113 O O . LEU F 1 81 ? 45.767 -43.483 32.712 1.00 27.39 85 LEU F O 1
ATOM 6118 N N . SER F 1 82 ? 43.764 -44.415 33.279 1.00 25.82 86 SER F N 1
ATOM 6119 C CA . SER F 1 82 ? 43.992 -45.473 32.289 1.00 28.32 86 SER F CA 1
ATOM 6120 C C . SER F 1 82 ? 42.759 -45.807 31.563 1.00 29.76 86 SER F C 1
ATOM 6121 O O . SER F 1 82 ? 41.670 -45.801 32.133 1.00 29.77 86 SER F O 1
ATOM 6124 N N . SER F 1 83 ? 42.950 -46.152 30.294 1.00 32.70 87 SER F N 1
ATOM 6125 C CA . SER F 1 83 ? 41.900 -46.604 29.467 1.00 33.56 87 SER F CA 1
ATOM 6126 C C . SER F 1 83 ? 42.071 -48.100 29.214 1.00 35.48 87 SER F C 1
ATOM 6127 O O . SER F 1 83 ? 41.721 -48.588 28.149 1.00 43.39 87 SER F O 1
ATOM 6130 N N . ASP F 1 84 ? 42.617 -48.826 30.184 1.00 31.66 88 ASP F N 1
ATOM 6131 C CA . ASP F 1 84 ? 42.902 -50.246 30.022 1.00 28.78 88 ASP F CA 1
ATOM 6132 C C . ASP F 1 84 ? 42.873 -50.846 31.440 1.00 29.22 88 ASP F C 1
ATOM 6133 O O . ASP F 1 84 ? 43.836 -51.425 31.891 1.00 24.52 88 ASP F O 1
ATOM 6138 N N . LEU F 1 85 ? 41.757 -50.697 32.138 1.00 26.00 89 LEU F N 1
ATOM 6139 C CA . LEU F 1 85 ? 41.724 -51.073 33.557 1.00 26.19 89 LEU F CA 1
ATOM 6140 C C . LEU F 1 85 ? 41.703 -52.549 33.869 1.00 26.71 89 LEU F C 1
ATOM 6141 O O . LEU F 1 85 ? 41.241 -53.350 33.061 1.00 27.52 89 LEU F O 1
ATOM 6146 N N . SER F 1 86 ? 42.221 -52.884 35.052 1.00 24.15 90 SER F N 1
ATOM 6147 C CA . SER F 1 86 ? 42.101 -54.219 35.637 1.00 25.40 90 SER F CA 1
ATOM 6148 C C . SER F 1 86 ? 40.651 -54.409 36.127 1.00 28.58 90 SER F C 1
ATOM 6149 O O . SER F 1 86 ? 39.884 -53.448 36.195 1.00 27.75 90 SER F O 1
ATOM 6152 N N . SER F 1 87 ? 40.321 -55.648 36.510 1.00 29.78 91 SER F N 1
ATOM 6153 C CA . SER F 1 87 ? 39.089 -55.947 37.228 1.00 26.21 91 SER F CA 1
ATOM 6154 C C . SER F 1 87 ? 39.192 -55.268 38.580 1.00 25.61 91 SER F C 1
ATOM 6155 O O . SER F 1 87 ? 40.295 -55.039 39.070 1.00 26.62 91 SER F O 1
ATOM 6158 N N . PRO F 1 88 ? 38.038 -54.952 39.205 1.00 30.31 92 PRO F N 1
ATOM 6159 C CA . PRO F 1 88 ? 38.102 -54.251 40.497 1.00 30.49 92 PRO F CA 1
ATOM 6160 C C . PRO F 1 88 ? 38.750 -55.125 41.576 1.00 30.79 92 PRO F C 1
ATOM 6161 O O . PRO F 1 88 ? 39.390 -54.607 42.508 1.00 34.28 92 PRO F O 1
ATOM 6165 N N . GLU F 1 89 ? 38.602 -56.445 41.444 1.00 35.62 93 GLU F N 1
ATOM 6166 C CA . GLU F 1 89 ? 39.117 -57.376 42.438 1.00 33.99 93 GLU F CA 1
ATOM 6167 C C . GLU F 1 89 ? 40.642 -57.259 42.454 1.00 30.62 93 GLU F C 1
ATOM 6168 O O . GLU F 1 89 ? 41.268 -57.179 43.525 1.00 29.53 93 GLU F O 1
ATOM 6174 N N . THR F 1 90 ? 41.241 -57.261 41.276 1.00 27.31 94 THR F N 1
ATOM 6175 C CA . THR F 1 90 ? 42.712 -57.102 41.194 1.00 27.27 94 THR F CA 1
ATOM 6176 C C . THR F 1 90 ? 43.166 -55.707 41.657 1.00 28.75 94 THR F C 1
ATOM 6177 O O . THR F 1 90 ? 44.266 -55.548 42.240 1.00 26.92 94 THR F O 1
ATOM 6181 N N . ALA F 1 91 ? 42.353 -54.702 41.337 1.00 24.82 95 ALA F N 1
ATOM 6182 C CA . ALA F 1 91 ? 42.761 -53.338 41.573 1.00 25.34 95 ALA F CA 1
ATOM 6183 C C . ALA F 1 91 ? 42.851 -53.140 43.076 1.00 24.94 95 ALA F C 1
ATOM 6184 O O . ALA F 1 91 ? 43.849 -52.618 43.586 1.00 22.13 95 ALA F O 1
ATOM 6186 N N . VAL F 1 92 ? 41.830 -53.587 43.785 1.00 22.85 96 VAL F N 1
ATOM 6187 C CA . VAL F 1 92 ? 41.847 -53.421 45.232 1.00 24.52 96 VAL F CA 1
ATOM 6188 C C . VAL F 1 92 ? 42.980 -54.193 45.879 1.00 22.98 96 VAL F C 1
ATOM 6189 O O . VAL F 1 92 ? 43.644 -53.676 46.803 1.00 24.18 96 VAL F O 1
ATOM 6193 N N . LYS F 1 93 ? 43.211 -55.414 45.424 1.00 21.79 97 LYS F N 1
ATOM 6194 C CA . LYS F 1 93 ? 44.344 -56.188 45.918 1.00 25.35 97 LYS F CA 1
ATOM 6195 C C . LYS F 1 93 ? 45.673 -55.433 45.785 1.00 23.96 97 LYS F C 1
ATOM 6196 O O . LYS F 1 93 ? 46.459 -55.294 46.750 1.00 24.01 97 LYS F O 1
ATOM 6202 N N . VAL F 1 94 ? 45.910 -54.896 44.598 1.00 21.95 98 VAL F N 1
ATOM 6203 C CA . VAL F 1 94 ? 47.195 -54.227 44.343 1.00 20.02 98 VAL F CA 1
ATOM 6204 C C . VAL F 1 94 ? 47.378 -52.960 45.177 1.00 19.91 98 VAL F C 1
ATOM 6205 O O . VAL F 1 94 ? 48.446 -52.695 45.712 1.00 20.83 98 VAL F O 1
ATOM 6209 N N . LEU F 1 95 ? 46.287 -52.213 45.305 1.00 19.30 99 LEU F N 1
ATOM 6210 C CA . LEU F 1 95 ? 46.282 -50.966 45.964 1.00 19.38 99 LEU F CA 1
ATOM 6211 C C . LEU F 1 95 ? 46.507 -51.174 47.462 1.00 20.22 99 LEU F C 1
ATOM 6212 O O . LEU F 1 95 ? 47.304 -50.477 48.044 1.00 20.95 99 LEU F O 1
ATOM 6217 N N . LYS F 1 96 ? 45.891 -52.195 48.056 1.00 21.62 100 LYS F N 1
ATOM 6218 C CA . LYS F 1 96 ? 46.140 -52.470 49.491 1.00 23.63 100 LYS F CA 1
ATOM 6219 C C . LYS F 1 96 ? 47.553 -52.953 49.728 1.00 24.77 100 LYS F C 1
ATOM 6220 O O . LYS F 1 96 ? 48.181 -52.610 50.731 1.00 24.85 100 LYS F O 1
ATOM 6226 N N . ASP F 1 97 ? 48.043 -53.738 48.772 1.00 23.27 101 ASP F N 1
ATOM 6227 C CA . ASP F 1 97 ? 49.391 -54.255 48.795 1.00 25.94 101 ASP F CA 1
ATOM 6228 C C . ASP F 1 97 ? 50.445 -53.120 48.761 1.00 23.18 101 ASP F C 1
ATOM 6229 O O . ASP F 1 97 ? 51.434 -53.184 49.481 1.00 24.30 101 ASP F O 1
ATOM 6234 N N . ILE F 1 98 ? 50.229 -52.105 47.909 1.00 22.10 102 ILE F N 1
ATOM 6235 C CA . ILE F 1 98 ? 51.082 -50.909 47.828 1.00 20.99 102 ILE F CA 1
ATOM 6236 C C . ILE F 1 98 ? 51.142 -50.192 49.177 1.00 21.57 102 ILE F C 1
ATOM 6237 O O . ILE F 1 98 ? 52.225 -49.880 49.672 1.00 20.28 102 ILE F O 1
ATOM 6242 N N . GLU F 1 99 ? 49.976 -49.951 49.748 1.00 19.19 103 GLU F N 1
ATOM 6243 C CA . GLU F 1 99 ? 49.921 -49.406 51.114 1.00 21.42 103 GLU F CA 1
ATOM 6244 C C . GLU F 1 99 ? 50.721 -50.213 52.145 1.00 22.27 103 GLU F C 1
ATOM 6245 O O . GLU F 1 99 ? 51.574 -49.639 52.896 1.00 22.25 103 GLU F O 1
ATOM 6251 N N . SER F 1 100 ? 50.513 -51.530 52.183 1.00 20.19 104 SER F N 1
ATOM 6252 C CA . SER F 1 100 ? 51.220 -52.352 53.178 1.00 24.07 104 SER F CA 1
ATOM 6253 C C . SER F 1 100 ? 52.740 -52.283 53.010 1.00 24.76 104 SER F C 1
ATOM 6254 O O . SER F 1 100 ? 53.455 -52.113 53.990 1.00 24.10 104 SER F O 1
ATOM 6257 N N . ILE F 1 101 ? 53.240 -52.448 51.781 1.00 24.27 105 ILE F N 1
ATOM 6258 C CA . ILE F 1 101 ? 54.702 -52.470 51.530 1.00 23.43 105 ILE F CA 1
ATOM 6259 C C . ILE F 1 101 ? 55.354 -51.131 51.892 1.00 24.18 105 ILE F C 1
ATOM 6260 O O . ILE F 1 101 ? 56.424 -51.132 52.506 1.00 21.72 105 ILE F O 1
ATOM 6265 N N . LEU F 1 102 ? 54.727 -50.014 51.491 1.00 24.11 106 LEU F N 1
ATOM 6266 C CA . LEU F 1 102 ? 55.149 -48.675 51.897 1.00 24.00 106 LEU F CA 1
ATOM 6267 C C . LEU F 1 102 ? 55.237 -48.526 53.439 1.00 24.14 106 LEU F C 1
ATOM 6268 O O . LEU F 1 102 ? 56.247 -48.047 53.988 1.00 23.80 106 LEU F O 1
ATOM 6273 N N . LYS F 1 103 ? 54.204 -48.983 54.136 1.00 22.44 107 LYS F N 1
ATOM 6274 C CA . LYS F 1 103 ? 54.245 -48.939 55.630 1.00 23.98 107 LYS F CA 1
ATOM 6275 C C . LYS F 1 103 ? 55.370 -49.803 56.217 1.00 22.69 107 LYS F C 1
ATOM 6276 O O . LYS F 1 103 ? 56.137 -49.336 57.080 1.00 25.67 107 LYS F O 1
ATOM 6282 N N . GLU F 1 104 ? 55.509 -51.028 55.728 1.00 24.18 108 GLU F N 1
ATOM 6283 C CA . GLU F 1 104 ? 56.643 -51.871 56.135 1.00 31.68 108 GLU F CA 1
ATOM 6284 C C . GLU F 1 104 ? 57.955 -51.125 55.959 1.00 32.70 108 GLU F C 1
ATOM 6285 O O . GLU F 1 104 ? 58.832 -51.237 56.809 1.00 33.89 108 GLU F O 1
ATOM 6291 N N . ARG F 1 105 ? 58.094 -50.364 54.867 1.00 31.38 109 ARG F N 1
ATOM 6292 C CA . ARG F 1 105 ? 59.337 -49.603 54.605 1.00 32.29 109 ARG F CA 1
ATOM 6293 C C . ARG F 1 105 ? 59.434 -48.258 55.345 1.00 32.65 109 ARG F C 1
ATOM 6294 O O . ARG F 1 105 ? 60.330 -47.440 55.095 1.00 34.75 109 ARG F O 1
ATOM 6302 N N . GLY F 1 106 ? 58.528 -48.047 56.291 1.00 30.72 110 GLY F N 1
ATOM 6303 C CA . GLY F 1 106 ? 58.615 -46.927 57.194 1.00 31.54 110 GLY F CA 1
ATOM 6304 C C . GLY F 1 106 ? 57.907 -45.653 56.766 1.00 33.01 110 GLY F C 1
ATOM 6305 O O . GLY F 1 106 ? 57.992 -44.644 57.474 1.00 31.39 110 GLY F O 1
ATOM 6306 N N . TYR F 1 107 ? 57.224 -45.668 55.612 1.00 29.24 111 TYR F N 1
ATOM 6307 C CA . TYR F 1 107 ? 56.514 -44.467 55.162 1.00 31.90 111 TYR F CA 1
ATOM 6308 C C . TYR F 1 107 ? 55.255 -44.243 55.975 1.00 30.15 111 TYR F C 1
ATOM 6309 O O . TYR F 1 107 ? 54.650 -45.218 56.480 1.00 28.66 111 TYR F O 1
ATOM 6318 N N . ASN F 1 108 ? 54.873 -42.972 56.114 1.00 28.68 112 ASN F N 1
ATOM 6319 C CA . ASN F 1 108 ? 53.592 -42.642 56.757 1.00 27.95 112 ASN F CA 1
ATOM 6320 C C . ASN F 1 108 ? 52.568 -42.541 55.642 1.00 29.05 112 ASN F C 1
ATOM 6321 O O . ASN F 1 108 ? 52.594 -41.607 54.801 1.00 26.88 112 ASN F O 1
ATOM 6326 N N . VAL F 1 109 ? 51.695 -43.532 55.622 1.00 25.82 113 VAL F N 1
ATOM 6327 C CA . VAL F 1 109 ? 50.793 -43.750 54.508 1.00 22.60 113 VAL F CA 1
ATOM 6328 C C . VAL F 1 109 ? 49.329 -43.573 54.869 1.00 25.05 113 VAL F C 1
ATOM 6329 O O . VAL F 1 109 ? 48.857 -44.025 55.937 1.00 25.27 113 VAL F O 1
ATOM 6333 N N . LEU F 1 110 ? 48.621 -42.871 53.985 1.00 23.63 114 LEU F N 1
ATOM 6334 C CA . LEU F 1 110 ? 47.153 -42.771 54.011 1.00 25.48 114 LEU F CA 1
ATOM 6335 C C . LEU F 1 110 ? 46.619 -43.317 52.698 1.00 25.80 114 LEU F C 1
ATOM 6336 O O . LEU F 1 110 ? 47.046 -42.860 51.615 1.00 23.75 114 LEU F O 1
ATOM 6341 N N . ARG F 1 111 ? 45.714 -44.300 52.762 1.00 26.38 115 ARG F N 1
ATOM 6342 C CA . ARG F 1 111 ? 45.068 -44.776 51.524 1.00 25.75 115 ARG F CA 1
ATOM 6343 C C . ARG F 1 111 ? 43.615 -44.301 51.451 1.00 25.84 115 ARG F C 1
ATOM 6344 O O . ARG F 1 111 ? 42.867 -44.440 52.414 1.00 22.85 115 ARG F O 1
ATOM 6352 N N . ALA F 1 112 ? 43.246 -43.702 50.327 1.00 24.43 116 ALA F N 1
ATOM 6353 C CA . ALA F 1 112 ? 41.858 -43.269 50.097 1.00 23.25 116 ALA F CA 1
ATOM 6354 C C . ALA F 1 112 ? 40.979 -44.478 49.792 1.00 25.39 116 ALA F C 1
ATOM 6355 O O . ALA F 1 112 ? 41.487 -45.448 49.232 1.00 23.81 116 ALA F O 1
ATOM 6357 N N . PRO F 1 113 ? 39.660 -44.437 50.150 1.00 24.03 117 PRO F N 1
ATOM 6358 C CA . PRO F 1 113 ? 38.807 -45.616 49.988 1.00 26.15 117 PRO F CA 1
ATOM 6359 C C . PRO F 1 113 ? 38.511 -45.995 48.515 1.00 24.49 117 PRO F C 1
ATOM 6360 O O . PRO F 1 113 ? 38.298 -45.126 47.680 1.00 29.44 117 PRO F O 1
ATOM 6364 N N . PHE F 1 114 ? 38.557 -47.286 48.208 1.00 23.47 118 PHE F N 1
ATOM 6365 C CA . PHE F 1 114 ? 38.409 -47.751 46.825 1.00 22.49 118 PHE F CA 1
ATOM 6366 C C . PHE F 1 114 ? 36.942 -47.902 46.490 1.00 24.80 118 PHE F C 1
ATOM 6367 O O . PHE F 1 114 ? 36.153 -48.383 47.324 1.00 24.94 118 PHE F O 1
ATOM 6375 N N . GLY F 1 115 ? 36.557 -47.497 45.295 1.00 22.53 119 GLY F N 1
ATOM 6376 C CA . GLY F 1 115 ? 35.204 -47.784 44.844 1.00 24.73 119 GLY F CA 1
ATOM 6377 C C . GLY F 1 115 ? 34.218 -46.748 45.329 1.00 24.42 119 GLY F C 1
ATOM 6378 O O . GLY F 1 115 ? 33.028 -46.935 45.167 1.00 25.52 119 GLY F O 1
ATOM 6379 N N . TRP F 1 116 ? 34.702 -45.683 45.987 1.00 24.83 120 TRP F N 1
ATOM 6380 C CA . TRP F 1 116 ? 33.856 -44.561 46.409 1.00 23.49 120 TRP F CA 1
ATOM 6381 C C . TRP F 1 116 ? 34.078 -43.339 45.572 1.00 26.63 120 TRP F C 1
ATOM 6382 O O . TRP F 1 116 ? 35.213 -43.089 45.148 1.00 26.61 120 TRP F O 1
ATOM 6393 N N . TYR F 1 117 ? 33.011 -42.586 45.297 1.00 24.85 121 TYR F N 1
ATOM 6394 C CA . TYR F 1 117 ? 33.180 -41.218 44.728 1.00 26.14 121 TYR F CA 1
ATOM 6395 C C . TYR F 1 117 ? 33.723 -40.350 45.846 1.00 25.40 121 TYR F C 1
ATOM 6396 O O . TYR F 1 117 ? 33.346 -40.531 47.008 1.00 27.65 121 TYR F O 1
ATOM 6405 N N . LYS F 1 118 ? 34.652 -39.440 45.554 1.00 26.32 122 LYS F N 1
ATOM 6406 C CA . LYS F 1 118 ? 35.297 -38.680 46.648 1.00 22.80 122 LYS F CA 1
ATOM 6407 C C . LYS F 1 118 ? 35.462 -37.241 46.243 1.00 25.13 122 LYS F C 1
ATOM 6408 O O . LYS F 1 118 ? 35.971 -36.987 45.138 1.00 24.64 122 LYS F O 1
ATOM 6414 N N . ALA F 1 119 ? 35.116 -36.300 47.126 1.00 22.24 123 ALA F N 1
ATOM 6415 C CA . ALA F 1 119 ? 35.635 -34.925 46.915 1.00 23.68 123 ALA F CA 1
ATOM 6416 C C . ALA F 1 119 ? 37.085 -34.890 47.322 1.00 22.30 123 ALA F C 1
ATOM 6417 O O . ALA F 1 119 ? 37.520 -35.710 48.137 1.00 25.79 123 ALA F O 1
ATOM 6419 N N . PHE F 1 120 ? 37.879 -34.000 46.735 1.00 21.18 124 PHE F N 1
ATOM 6420 C CA . PHE F 1 120 ? 39.262 -33.872 47.189 1.00 22.74 124 PHE F CA 1
ATOM 6421 C C . PHE F 1 120 ? 39.828 -32.494 46.966 1.00 20.91 124 PHE F C 1
ATOM 6422 O O . PHE F 1 120 ? 39.371 -31.795 46.060 1.00 23.21 124 PHE F O 1
ATOM 6430 N N . LYS F 1 121 ? 40.802 -32.130 47.811 1.00 20.79 125 LYS F N 1
ATOM 6431 C CA . LYS F 1 121 ? 41.562 -30.895 47.671 1.00 20.79 125 LYS F CA 1
ATOM 6432 C C . LYS F 1 121 ? 43.013 -31.207 47.632 1.00 21.80 125 LYS F C 1
ATOM 6433 O O . LYS F 1 121 ? 43.516 -32.096 48.357 1.00 21.46 125 LYS F O 1
ATOM 6439 N N . ILE F 1 122 ? 43.726 -30.523 46.738 1.00 20.03 126 ILE F N 1
ATOM 6440 C CA . ILE F 1 122 ? 45.150 -30.700 46.703 1.00 21.51 126 ILE F CA 1
ATOM 6441 C C . ILE F 1 122 ? 45.776 -29.330 46.404 1.00 23.41 126 ILE F C 1
ATOM 6442 O O . ILE F 1 122 ? 45.144 -28.461 45.798 1.00 21.77 126 ILE F O 1
ATOM 6447 N N . SER F 1 123 ? 47.026 -29.189 46.815 1.00 22.84 127 SER F N 1
ATOM 6448 C CA . SER F 1 123 ? 47.827 -28.001 46.500 1.00 24.34 127 SER F CA 1
ATOM 6449 C C . SER F 1 123 ? 49.229 -28.455 46.122 1.00 25.09 127 SER F C 1
ATOM 6450 O O . SER F 1 123 ? 49.968 -28.983 46.958 1.00 24.32 127 SER F O 1
ATOM 6453 N N . CYS F 1 124 ? 49.572 -28.310 44.837 1.00 25.78 128 CYS F N 1
ATOM 6454 C CA . CYS F 1 124 ? 50.803 -28.826 44.242 1.00 23.89 128 CYS F CA 1
ATOM 6455 C C . CYS F 1 124 ? 51.842 -27.746 44.449 1.00 27.21 128 CYS F C 1
ATOM 6456 O O . CYS F 1 124 ? 51.604 -26.539 44.204 1.00 25.21 128 CYS F O 1
ATOM 6459 N N . LYS F 1 125 ? 53.002 -28.175 44.897 1.00 26.10 129 LYS F N 1
ATOM 6460 C CA . LYS F 1 125 ? 54.072 -27.256 45.213 1.00 26.77 129 LYS F CA 1
ATOM 6461 C C . LYS F 1 125 ? 54.555 -26.489 44.010 1.00 26.64 129 LYS F C 1
ATOM 6462 O O . LYS F 1 125 ? 54.892 -25.317 44.117 1.00 24.94 129 LYS F O 1
ATOM 6468 N N . GLY F 1 126 ? 54.637 -27.168 42.874 1.00 24.83 130 GLY F N 1
ATOM 6469 C CA . GLY F 1 126 ? 54.858 -26.461 41.638 1.00 27.73 130 GLY F CA 1
ATOM 6470 C C . GLY F 1 126 ? 56.300 -26.298 41.282 1.00 28.83 130 GLY F C 1
ATOM 6471 O O . GLY F 1 126 ? 56.628 -25.588 40.311 1.00 32.58 130 GLY F O 1
ATOM 6472 N N . HIS F 1 127 ? 57.185 -26.953 42.036 1.00 28.78 131 HIS F N 1
ATOM 6473 C CA . HIS F 1 127 ? 58.578 -26.981 41.629 1.00 27.24 131 HIS F CA 1
ATOM 6474 C C . HIS F 1 127 ? 58.778 -27.969 40.489 1.00 26.72 131 HIS F C 1
ATOM 6475 O O . HIS F 1 127 ? 57.873 -28.734 40.176 1.00 25.20 131 HIS F O 1
ATOM 6482 N N . PRO F 1 128 ? 59.958 -27.953 39.816 1.00 26.82 132 PRO F N 1
ATOM 6483 C CA . PRO F 1 128 ? 60.167 -28.757 38.581 1.00 27.12 132 PRO F CA 1
ATOM 6484 C C . PRO F 1 128 ? 60.051 -30.294 38.696 1.00 26.75 132 PRO F C 1
ATOM 6485 O O . PRO F 1 128 ? 59.938 -30.993 37.683 1.00 27.40 132 PRO F O 1
ATOM 6489 N N . LEU F 1 129 ? 60.071 -30.802 39.919 1.00 25.56 133 LEU F N 1
ATOM 6490 C CA . LEU F 1 129 ? 59.972 -32.232 40.119 1.00 27.04 133 LEU F CA 1
ATOM 6491 C C . LEU F 1 129 ? 58.748 -32.581 40.930 1.00 24.17 133 LEU F C 1
ATOM 6492 O O . LEU F 1 129 ? 58.667 -33.694 41.487 1.00 25.30 133 LEU F O 1
ATOM 6497 N N . SER F 1 130 ? 57.787 -31.655 40.940 1.00 25.45 134 SER F N 1
ATOM 6498 C CA . SER F 1 130 ? 56.609 -31.782 41.771 1.00 23.45 134 SER F CA 1
ATOM 6499 C C . SER F 1 130 ? 55.525 -32.606 41.120 1.00 22.80 134 SER F C 1
ATOM 6500 O O . SER F 1 130 ? 54.628 -33.026 41.804 1.00 25.51 134 SER F O 1
ATOM 6503 N N . GLU F 1 131 ? 55.622 -32.898 39.824 1.00 24.24 135 GLU F N 1
ATOM 6504 C CA . GLU F 1 131 ? 54.537 -33.602 39.102 1.00 24.32 135 GLU F CA 1
ATOM 6505 C C . GLU F 1 131 ? 55.138 -34.605 38.137 1.00 25.21 135 GLU F C 1
ATOM 6506 O O . GLU F 1 131 ? 55.852 -34.233 37.228 1.00 26.37 135 GLU F O 1
ATOM 6512 N N . LEU F 1 132 ? 54.857 -35.880 38.351 1.00 24.19 136 LEU F N 1
ATOM 6513 C CA . LEU F 1 132 ? 55.415 -36.928 37.515 1.00 26.20 136 LEU F CA 1
ATOM 6514 C C . LEU F 1 132 ? 54.411 -37.983 37.144 1.00 25.93 136 LEU F C 1
ATOM 6515 O O . LEU F 1 132 ? 53.636 -38.457 37.984 1.00 24.90 136 LEU F O 1
ATOM 6520 N N . SER F 1 133 ? 54.465 -38.448 35.901 1.00 25.06 137 SER F N 1
ATOM 6521 C CA . SER F 1 133 ? 53.707 -39.638 35.583 1.00 26.02 137 SER F CA 1
ATOM 6522 C C . SER F 1 133 ? 54.648 -40.830 35.433 1.00 25.91 137 SER F C 1
ATOM 6523 O O . SER F 1 133 ? 55.805 -40.686 34.992 1.00 25.45 137 SER F O 1
ATOM 6526 N N . ARG F 1 134 ? 54.152 -42.002 35.820 1.00 23.99 138 ARG F N 1
ATOM 6527 C CA . ARG F 1 134 ? 54.929 -43.223 35.787 1.00 23.59 138 ARG F CA 1
ATOM 6528 C C . ARG F 1 134 ? 54.097 -44.420 35.354 1.00 23.55 138 ARG F C 1
ATOM 6529 O O . ARG F 1 134 ? 53.077 -44.732 35.959 1.00 26.15 138 ARG F O 1
ATOM 6537 N N . LYS F 1 135 ? 54.518 -45.095 34.289 1.00 24.20 139 LYS F N 1
ATOM 6538 C CA . LYS F 1 135 ? 53.921 -46.359 33.911 1.00 23.38 139 LYS F CA 1
ATOM 6539 C C . LYS F 1 135 ? 54.749 -47.483 34.586 1.00 22.02 139 LYS F C 1
ATOM 6540 O O . LYS F 1 135 ? 55.999 -47.495 34.512 1.00 21.62 139 LYS F O 1
ATOM 6546 N N . ILE F 1 136 ? 54.040 -48.405 35.238 1.00 23.32 140 ILE F N 1
ATOM 6547 C CA . ILE F 1 136 ? 54.623 -49.503 36.014 1.00 23.48 140 ILE F CA 1
ATOM 6548 C C . ILE F 1 136 ? 54.285 -50.834 35.372 1.00 24.99 140 ILE F C 1
ATOM 6549 O O . ILE F 1 136 ? 53.118 -51.149 35.091 1.00 24.43 140 ILE F O 1
ATOM 6554 N N . VAL F 1 137 ? 55.325 -51.608 35.111 1.00 28.25 141 VAL F N 1
ATOM 6555 C CA . VAL F 1 137 ? 55.148 -52.955 34.564 1.00 28.97 141 VAL F CA 1
ATOM 6556 C C . VAL F 1 137 ? 55.932 -53.866 35.460 1.00 32.13 141 VAL F C 1
ATOM 6557 O O . VAL F 1 137 ? 57.105 -53.608 35.711 1.00 34.45 141 VAL F O 1
ATOM 6561 N N . ALA F 1 138 ? 55.296 -54.922 35.960 1.00 34.38 142 ALA F N 1
ATOM 6562 C CA . ALA F 1 138 ? 55.996 -55.892 36.798 1.00 36.26 142 ALA F CA 1
ATOM 6563 C C . ALA F 1 138 ? 57.233 -56.429 36.064 1.00 37.92 142 ALA F C 1
ATOM 6564 O O . ALA F 1 138 ? 57.153 -56.776 34.884 1.00 38.29 142 ALA F O 1
ATOM 6566 N N . LYS F 1 139 ? 58.372 -56.467 36.759 1.00 44.86 143 LYS F N 1
ATOM 6567 C CA . LYS F 1 139 ? 59.612 -56.985 36.164 1.00 51.88 143 LYS F CA 1
ATOM 6568 C C . LYS F 1 139 ? 59.467 -58.482 35.868 1.00 52.50 143 LYS F C 1
ATOM 6569 O O . LYS F 1 139 ? 59.252 -59.275 36.776 1.00 53.71 143 LYS F O 1
ATOM 6575 N N . GLU F 1 140 ? 59.584 -58.849 34.594 1.00 57.10 144 GLU F N 1
ATOM 6576 C CA . GLU F 1 140 ? 59.368 -60.229 34.127 1.00 57.66 144 GLU F CA 1
ATOM 6577 C C . GLU F 1 140 ? 60.516 -61.184 34.490 1.00 60.69 144 GLU F C 1
ATOM 6578 O O . GLU F 1 140 ? 61.087 -61.133 35.593 1.00 63.24 144 GLU F O 1
#

Secondary structure (DSSP, 8-state):
-EEEEEEEEEEEEEEEEE-TT----S-SEEEEEEEEEEEEE-BGGGGG-HHHHHHHHHHHHHHHHHHHT--EEEEEE-GGG-SSBPPHHHHHHHHHHHHHHHHHTT-EEEEPPTTEEEEEEEEE--STTSEEEEE---/-EEEEEEEEEEEEEEEEE-TTPPP-S--EEEEEEEEEEEEE-BGGGGG-HHHHHHHHHHHHHHHHHHHT--EEEEEE-GGG-SSB--HHHHHHHHHHHHHHHHHTT-EEEEPPTTEEEEEEEEE--STTSEEEEE--/-EEEEEEEEEEEEEEEEE-TT----S-SEEEEEEEEEEEEE-BGGGGG-HHHHHHHHHHHHHHHHHHHT--EEEEEE-GGG-SSBPPHHHHHHHHHHHHHHHHHTT-EEEEPPTTEEEEEEEEE--STTSEEEEE----/-EEEEEEEEEEEEEEEEE-TTPPP-S--EEEEEEEEEEEEE-BGGGGG-HHHHHHHHHHHHHHHHHHHT--EEEEEE-GGG-SSBPPHHHHHHHHHHHHHHHHHTT-EEEEPPTTEEEEEEEEE--STTSEEEEE----/-EEEEEEEEEEEEEEEEE-TT----S--EEEEEEEEEEEEE-BGGGGG-HHHHHHHHHHHHHHHHHHHT--EEEEEE-GGG-SSBPPHHHHHHHHHHHHHHHHHHT-EEEEPPTTEEEEEEEEE--STTSEEEEE-----/-EEEEEEEEEEEEEEEEE-TT----S--EEEEEEEEEEEEE-BGGGGS-HHHHHHHHHHHHHHHHHHTT--EEEEEE-GGG-SSBPPHHHHHHHHHHHHHHHHHTT-EEEEPPTTEEEEEEEEE--STTSEEEEE-----

InterPro domains:
  IPR002314 Aminoacyl-tRNA synthetase, class II (G/ P/ S/T) [PF00587] (273-482)
  IPR002320 Threonine-tRNA ligase, class IIa [MF_00184] (32-597)
  IPR002320 Threonine-tRNA ligase, class IIa [PR01047] (284-312)
  IPR002320 Threonine-tRNA ligase, class IIa [PR01047] (318-341)
  IPR002320 Threonine-tRNA ligase, class IIa [PR01047] (419-447)
  IPR002320 Threonine-tRNA ligase, class IIa [PR01047] (461-474)
  IPR002320 Threonine-tRNA ligase, class IIa [PR01047] (496-508)
  IPR002320 Threonine-tRNA ligase, class IIa [TIGR00418] (18-599)
  IPR004154 Anticodon-binding [PF03129] (503-597)
  IPR006195 Aminoacyl-tRNA synthetase, class II [PS50862] (221-496)
  IPR015011 Threonyl-tRNA synthetase, editing domain, archaea [PF08915] (1-136)
  IPR023509 D-aminoacyl-tRNA deacylase-like superfamily [G3DSA:3.50.80.10] (1-136)
  IPR033728 Threonine-tRNA ligase catalytic core domain [cd00771] (197-501)
  IPR036621 Anticodon-binding domain superfamily [G3DSA:3.40.50.800] (494-604)
  IPR045864 Class II Aminoacyl-tRNA synthetase/Biotinyl protein ligase (BPL) and lipoyl protein ligase (LPL) [G3DSA:3.30.930.10] (180-485)
  IPR045864 Class II Aminoacyl-tRNA synthetase/Biotinyl protein ligase (BPL) and lipoyl protein ligase (LPL) [SSF55681] (197-479)
  IPR047246 Threonine-tRNA ligase, class IIa, anticodon-binding domain [cd00860] (501-596)

B-factor: mean 27.04, std 8.1, range [14.04, 68.25]

GO terms:
  GO:0004829 threonine-tRNA ligase activity (F, IDA)
  GO:0002161 aminoacyl-tRNA deacylase activity (F, IDA)
  GO:0006435 threonyl-tRNA aminoacylation (P, IDA)

CATH classification: 3.50.80.10